Protein 1WMT (pdb70)

Foldseek 3Di:
DDFAAQADFLVVQQVCCCVPLVARCWGCPPSDTGHPSPRPD

Radius of gyration: 8.62 Å; Cα contacts (8 Å, |Δi|>4): 99; chains: 1; bounding box: 14×26×15 Å

Solvent-accessible surface area: 2965 Å² total; per-residue (Å²): 64,121,18,116,34,113,26,225,27,54,94,100,4,58,63,27,0,40,156,111,84,96,5,12,154,4,102,17,97,64,167,39,0,36,2,108,60,120,13,123,211

Sequence (41 aa):
VHTNIPCRGTSDCYEPCEKKYNCARAKCMNRHCNCYNNCPWVHTNIPCRGTSDCYEPCEKKYNCARAKCMNRHCNCYNNCPWVHTNIPCRGTSDCYEPCEKKYNCARAKCMNRHCNCYNNCPWVHTNIPCRGTSDCYEPCEKKYNCARAKCMNRHCNCYNNCPWVHTNIPCRGTSDCYEPCEKKYNCARAKCMNRHCNCYNNCPWVHTNIPCRGTSDCYEPCEKKYNCARAKCMNRHCNCYNNCPWVHTNIPCRGTSDCYEPCEKKYNCARAKCMNRHCNCYNNCPWVHTNIPCRGTSDCYEPCEKKYNCARAKCMNRHCNCYNNCPWVHTNIPCRGTSDCYEPCEKKYNCARAKCMNRHCNCYNNCPWVHTNIPCRGTSDCYEPCEKKYNCARAKCMNRHCNCYNNCPWVHTNIPCRGTSDCYEPCEKKYNCARAKCMNRHCNCYNNCPWVHTNIPCRGTSDCYEPCEKKYNCARAKCMNRHCNCYNNCPWVHTNIPCRGTSDCYEPCEKKYNCARAKCMNRHCNCYNNCPWVHTNIPCRGTSDCYEPCEKKYNCARAKCMNRHCNCYNNCPWVHTNIPCRGTSDCYEPCEKKYNCARAKCMNRHCNCYNNCPWVHTNIPCRGTSDCYEPCEKKYNCARAKCMNRHCNCYNNCPWVHTNIPCRGTSDCYEPCEKKYNCARAKCMNRHCNCYNNCPWVHTNIPCRGTSDCYEPCEKKYNCARAKCMNRHCNCYNNCPWVHTNIPCRGTSDCYEPCEKKYNCARAKCMNRHCNCYNNCPWVHTNIPCRGTSDCYEPCEKKYNCARAKCMNRHCNCYNNCPW

Structure (mmCIF, N/CA/C/O backbone):
data_1WMT
#
_entry.id   1WMT
#
loop_
_atom_site.group_PDB
_atom_site.id
_atom_site.type_symbol
_atom_site.label_atom_id
_atom_site.label_alt_id
_atom_site.label_comp_id
_atom_site.label_asym_id
_atom_site.label_entity_id
_atom_site.label_seq_id
_atom_site.pdbx_PDB_ins_code
_atom_site.Cartn_x
_atom_site.Cartn_y
_atom_site.Cartn_z
_atom_site.occupancy
_atom_site.B_iso_or_equiv
_atom_site.auth_seq_id
_atom_site.auth_comp_id
_atom_site.auth_asym_id
_atom_site.auth_atom_id
_atom_site.pdbx_PDB_model_num
ATOM 1 C CA . VAL A 1 1 ? 1.756 1.789 8.353 1.00 0.00 1 VAL A CA 1
ATOM 2 C C . VAL A 1 1 ? 1.160 0.461 7.858 1.00 0.00 1 VAL A C 1
ATOM 3 O O . VAL A 1 1 ? 0.848 0.285 6.691 1.00 0.00 1 VAL A O 1
ATOM 18 N N . HIS A 1 2 ? 1.019 -0.488 8.743 1.00 0.00 2 HIS A N 1
ATOM 19 C CA . HIS A 1 2 ? 0.461 -1.797 8.349 1.00 0.00 2 HIS A CA 1
ATOM 20 C C . HIS A 1 2 ? -1.054 -1.663 8.181 1.00 0.00 2 HIS A C 1
ATOM 21 O O . HIS A 1 2 ? -1.766 -1.404 9.130 1.00 0.00 2 HIS A O 1
ATOM 36 N N . THR A 1 3 ? -1.555 -1.829 6.982 1.00 0.00 3 THR A N 1
ATOM 37 C CA . THR A 1 3 ? -3.027 -1.708 6.753 1.00 0.00 3 THR A CA 1
ATOM 38 C C . THR A 1 3 ? -3.592 -3.091 6.463 1.00 0.00 3 THR A C 1
ATOM 39 O O . THR A 1 3 ? -2.856 -4.043 6.288 1.00 0.00 3 THR A O 1
ATOM 50 N N . ASN A 1 4 ? -4.890 -3.217 6.410 1.00 0.00 4 ASN A N 1
ATOM 51 C CA . ASN A 1 4 ? -5.500 -4.546 6.131 1.00 0.00 4 ASN A CA 1
ATOM 52 C C . ASN A 1 4 ? -6.202 -4.497 4.789 1.00 0.00 4 ASN A C 1
ATOM 53 O O . ASN A 1 4 ? -7.201 -5.147 4.557 1.00 0.00 4 ASN A O 1
ATOM 64 N N . ILE A 1 5 ? -5.659 -3.734 3.906 1.00 0.00 5 ILE A N 1
ATOM 65 C CA . ILE A 1 5 ? -6.232 -3.614 2.553 1.00 0.00 5 ILE A CA 1
ATOM 66 C C . ILE A 1 5 ? -5.933 -4.919 1.817 1.00 0.00 5 ILE A C 1
ATOM 67 O O . ILE A 1 5 ? -4.799 -5.341 1.753 1.00 0.00 5 ILE A O 1
ATOM 83 N N . PRO A 1 6 ? -6.935 -5.560 1.300 1.00 0.00 6 PRO A N 1
ATOM 84 C CA . PRO A 1 6 ? -6.774 -6.863 0.599 1.00 0.00 6 PRO A CA 1
ATOM 85 C C . PRO A 1 6 ? -6.150 -6.715 -0.796 1.00 0.00 6 PRO A C 1
ATOM 86 O O . PRO A 1 6 ? -6.758 -6.199 -1.712 1.00 0.00 6 PRO A O 1
ATOM 97 N N . CYS A 1 7 ? -4.927 -7.169 -0.954 1.00 0.00 7 CYS A N 1
ATOM 98 C CA . CYS A 1 7 ? -4.238 -7.060 -2.281 1.00 0.00 7 CYS A CA 1
ATOM 99 C C . CYS A 1 7 ? -3.425 -8.299 -2.573 1.00 0.00 7 CYS A C 1
ATOM 100 O O . CYS A 1 7 ? -3.492 -9.298 -1.886 1.00 0.00 7 CYS A O 1
ATOM 107 N N . ARG A 1 8 ? -2.675 -8.225 -3.628 1.00 0.00 8 ARG A N 1
ATOM 108 C CA . ARG A 1 8 ? -1.849 -9.371 -4.056 1.00 0.00 8 ARG A CA 1
ATOM 109 C C . ARG A 1 8 ? -0.392 -8.930 -4.202 1.00 0.00 8 ARG A C 1
ATOM 110 O O . ARG A 1 8 ? 0.521 -9.715 -4.038 1.00 0.00 8 ARG A O 1
ATOM 131 N N . GLY A 1 9 ? -0.166 -7.686 -4.531 1.00 0.00 9 GLY A N 1
ATOM 132 C CA . GLY A 1 9 ? 1.236 -7.215 -4.709 1.00 0.00 9 GLY A CA 1
ATOM 133 C C . GLY A 1 9 ? 1.362 -5.740 -4.328 1.00 0.00 9 GLY A C 1
ATOM 134 O O . GLY A 1 9 ? 0.415 -4.981 -4.383 1.00 0.00 9 GLY A O 1
ATOM 138 N N . THR A 1 10 ? 2.537 -5.343 -3.928 1.00 0.00 10 THR A N 1
ATOM 139 C CA . THR A 1 10 ? 2.769 -3.933 -3.515 1.00 0.00 10 THR A CA 1
ATOM 140 C C . THR A 1 10 ? 2.394 -2.974 -4.643 1.00 0.00 10 THR A C 1
ATOM 141 O O . THR A 1 10 ? 1.661 -2.031 -4.445 1.00 0.00 10 THR A O 1
ATOM 152 N N . SER A 1 11 ? 2.911 -3.197 -5.813 1.00 0.00 11 SER A N 1
ATOM 153 C CA . SER A 1 11 ? 2.614 -2.287 -6.954 1.00 0.00 11 SER A CA 1
ATOM 154 C C . SER A 1 11 ? 1.143 -2.404 -7.360 1.00 0.00 11 SER A C 1
ATOM 155 O O . SER A 1 11 ? 0.820 -2.464 -8.527 1.00 0.00 11 SER A O 1
ATOM 163 N N . ASP A 1 12 ? 0.249 -2.441 -6.415 1.00 0.00 12 ASP A N 1
ATOM 164 C CA . ASP A 1 12 ? -1.192 -2.550 -6.766 1.00 0.00 12 ASP A CA 1
ATOM 165 C C . ASP A 1 12 ? -1.963 -2.148 -5.532 1.00 0.00 12 ASP A C 1
ATOM 166 O O . ASP A 1 12 ? -2.933 -1.421 -5.578 1.00 0.00 12 ASP A O 1
ATOM 175 N N . CYS A 1 13 ? -1.491 -2.613 -4.428 1.00 0.00 13 CYS A N 1
ATOM 176 C CA . CYS A 1 13 ? -2.109 -2.291 -3.137 1.00 0.00 13 CYS A CA 1
ATOM 177 C C . CYS A 1 13 ? -1.577 -0.965 -2.642 1.00 0.00 13 CYS A C 1
ATOM 178 O O . CYS A 1 13 ? -2.105 -0.379 -1.728 1.00 0.00 13 CYS A O 1
ATOM 185 N N . TYR A 1 14 ? -0.502 -0.502 -3.191 1.00 0.00 14 TYR A N 1
ATOM 186 C CA . TYR A 1 14 ? 0.071 0.756 -2.692 1.00 0.00 14 TYR A CA 1
ATOM 187 C C . TYR A 1 14 ? -0.630 1.959 -3.335 1.00 0.00 14 TYR A C 1
ATOM 188 O O . TYR A 1 14 ? -0.325 3.104 -3.041 1.00 0.00 14 TYR A O 1
ATOM 206 N N . GLU A 1 15 ? -1.604 1.708 -4.167 1.00 0.00 15 GLU A N 1
ATOM 207 C CA . GLU A 1 15 ? -2.346 2.817 -4.802 1.00 0.00 15 GLU A CA 1
ATOM 208 C C . GLU A 1 15 ? -3.257 3.446 -3.748 1.00 0.00 15 GLU A C 1
ATOM 209 O O . GLU A 1 15 ? -3.315 4.647 -3.620 1.00 0.00 15 GLU A O 1
ATOM 221 N N . PRO A 1 16 ? -3.919 2.641 -2.954 1.00 0.00 16 PRO A N 1
ATOM 222 C CA . PRO A 1 16 ? -4.784 3.135 -1.847 1.00 0.00 16 PRO A CA 1
ATOM 223 C C . PRO A 1 16 ? -3.960 3.932 -0.829 1.00 0.00 16 PRO A C 1
ATOM 224 O O . PRO A 1 16 ? -4.448 4.825 -0.183 1.00 0.00 16 PRO A O 1
ATOM 235 N N . CYS A 1 17 ? -2.700 3.616 -0.691 1.00 0.00 17 CYS A N 1
ATOM 236 C CA . CYS A 1 17 ? -1.858 4.366 0.285 1.00 0.00 17 CYS A CA 1
ATOM 237 C C . CYS A 1 17 ? -1.524 5.734 -0.323 1.00 0.00 17 CYS A C 1
ATOM 238 O O . CYS A 1 17 ? -1.398 6.720 0.386 1.00 0.00 17 CYS A O 1
ATOM 245 N N . GLU A 1 18 ? -1.424 5.806 -1.632 1.00 0.00 18 GLU A N 1
ATOM 246 C CA . GLU A 1 18 ? -1.138 7.107 -2.305 1.00 0.00 18 GLU A CA 1
ATOM 247 C C . GLU A 1 18 ? -2.404 7.937 -2.314 1.00 0.00 18 GLU A C 1
ATOM 248 O O . GLU A 1 18 ? -2.454 9.081 -1.916 1.00 0.00 18 GLU A O 1
ATOM 260 N N . LYS A 1 19 ? -3.422 7.330 -2.799 1.00 0.00 19 LYS A N 1
ATOM 261 C CA . LYS A 1 19 ? -4.737 7.986 -2.907 1.00 0.00 19 LYS A CA 1
ATOM 262 C C . LYS A 1 19 ? -5.256 8.295 -1.512 1.00 0.00 19 LYS A C 1
ATOM 263 O O . LYS A 1 19 ? -5.907 9.300 -1.299 1.00 0.00 19 LYS A O 1
ATOM 282 N N . LYS A 1 20 ? -4.983 7.448 -0.553 1.00 0.00 20 LYS A N 1
ATOM 283 C CA . LYS A 1 20 ? -5.490 7.741 0.824 1.00 0.00 20 LYS A CA 1
ATOM 284 C C . LYS A 1 20 ? -4.461 8.537 1.633 1.00 0.00 20 LYS A C 1
ATOM 285 O O . LYS A 1 20 ? -4.673 9.695 1.934 1.00 0.00 20 LYS A O 1
ATOM 304 N N . TYR A 1 21 ? -3.368 7.938 2.031 1.00 0.00 21 TYR A N 1
ATOM 305 C CA . TYR A 1 21 ? -2.390 8.677 2.850 1.00 0.00 21 TYR A CA 1
ATOM 306 C C . TYR A 1 21 ? -1.507 9.567 1.971 1.00 0.00 21 TYR A C 1
ATOM 307 O O . TYR A 1 21 ? -0.692 10.325 2.462 1.00 0.00 21 TYR A O 1
ATOM 325 N N . ASN A 1 22 ? -1.657 9.483 0.678 1.00 0.00 22 ASN A N 1
ATOM 326 C CA . ASN A 1 22 ? -0.823 10.328 -0.224 1.00 0.00 22 ASN A CA 1
ATOM 327 C C . ASN A 1 22 ? 0.659 10.093 0.077 1.00 0.00 22 ASN A C 1
ATOM 328 O O . ASN A 1 22 ? 1.436 11.019 0.198 1.00 0.00 22 ASN A O 1
ATOM 339 N N . CYS A 1 23 ? 1.054 8.853 0.197 1.00 0.00 23 CYS A N 1
ATOM 340 C CA . CYS A 1 23 ? 2.485 8.543 0.488 1.00 0.00 23 CYS A CA 1
ATOM 341 C C . CYS A 1 23 ? 2.941 7.359 -0.354 1.00 0.00 23 CYS A C 1
ATOM 342 O O . CYS A 1 23 ? 4.074 7.274 -0.776 1.00 0.00 23 CYS A O 1
ATOM 349 N N . ALA A 1 24 ? 2.064 6.455 -0.618 1.00 0.00 24 ALA A N 1
ATOM 350 C CA . ALA A 1 24 ? 2.441 5.289 -1.447 1.00 0.00 24 ALA A CA 1
ATOM 351 C C . ALA A 1 24 ? 3.560 4.500 -0.777 1.00 0.00 24 ALA A C 1
ATOM 352 O O . ALA A 1 24 ? 3.586 4.323 0.426 1.00 0.00 24 ALA A O 1
ATOM 359 N N . ARG A 1 25 ? 4.478 4.020 -1.563 1.00 0.00 25 ARG A N 1
ATOM 360 C CA . ARG A 1 25 ? 5.607 3.233 -1.008 1.00 0.00 25 ARG A CA 1
ATOM 361 C C . ARG A 1 25 ? 5.039 2.167 -0.081 1.00 0.00 25 ARG A C 1
ATOM 362 O O . ARG A 1 25 ? 5.545 1.933 0.991 1.00 0.00 25 ARG A O 1
ATOM 383 N N . ALA A 1 26 ? 3.970 1.539 -0.479 1.00 0.00 26 ALA A N 1
ATOM 384 C CA . ALA A 1 26 ? 3.348 0.497 0.393 1.00 0.00 26 ALA A CA 1
ATOM 385 C C . ALA A 1 26 ? 3.843 -0.892 0.024 1.00 0.00 26 ALA A C 1
ATOM 386 O O . ALA A 1 26 ? 4.425 -1.099 -1.014 1.00 0.00 26 ALA A O 1
ATOM 393 N N . LYS A 1 27 ? 3.584 -1.848 0.873 1.00 0.00 27 LYS A N 1
ATOM 394 C CA . LYS A 1 27 ? 3.998 -3.248 0.585 1.00 0.00 27 LYS A CA 1
ATOM 395 C C . LYS A 1 27 ? 2.780 -4.159 0.732 1.00 0.00 27 LYS A C 1
ATOM 396 O O . LYS A 1 27 ? 2.112 -4.154 1.746 1.00 0.00 27 LYS A O 1
ATOM 415 N N . CYS A 1 28 ? 2.484 -4.949 -0.263 1.00 0.00 28 CYS A N 1
ATOM 416 C CA . CYS A 1 28 ? 1.309 -5.855 -0.154 1.00 0.00 28 CYS A CA 1
ATOM 417 C C . CYS A 1 28 ? 1.751 -7.123 0.572 1.00 0.00 28 CYS A C 1
ATOM 418 O O . CYS A 1 28 ? 2.018 -8.141 -0.034 1.00 0.00 28 CYS A O 1
ATOM 425 N N . MET A 1 29 ? 1.847 -7.057 1.872 1.00 0.00 29 MET A N 1
ATOM 426 C CA . MET A 1 29 ? 2.290 -8.230 2.663 1.00 0.00 29 MET A CA 1
ATOM 427 C C . MET A 1 29 ? 1.087 -8.882 3.340 1.00 0.00 29 MET A C 1
ATOM 428 O O . MET A 1 29 ? 0.105 -8.239 3.649 1.00 0.00 29 MET A O 1
ATOM 442 N N . ASN A 1 30 ? 1.159 -10.159 3.579 1.00 0.00 30 ASN A N 1
ATOM 443 C CA . ASN A 1 30 ? 0.022 -10.846 4.238 1.00 0.00 30 ASN A CA 1
ATOM 444 C C . ASN A 1 30 ? -1.257 -10.531 3.454 1.00 0.00 30 ASN A C 1
ATOM 445 O O . ASN A 1 30 ? -2.224 -10.055 4.003 1.00 0.00 30 ASN A O 1
ATOM 456 N N . ARG A 1 31 ? -1.248 -10.766 2.165 1.00 0.00 31 ARG A N 1
ATOM 457 C CA . ARG A 1 31 ? -2.443 -10.466 1.309 1.00 0.00 31 ARG A CA 1
ATOM 458 C C . ARG A 1 31 ? -3.064 -9.160 1.773 1.00 0.00 31 ARG A C 1
ATOM 459 O O . ARG A 1 31 ? -4.259 -8.958 1.715 1.00 0.00 31 ARG A O 1
ATOM 480 N N . HIS A 1 32 ? -2.239 -8.272 2.230 1.00 0.00 32 HIS A N 1
ATOM 481 C CA . HIS A 1 32 ? -2.750 -6.956 2.706 1.00 0.00 32 HIS A CA 1
ATOM 482 C C . HIS A 1 32 ? -1.727 -5.845 2.435 1.00 0.00 32 HIS A C 1
ATOM 483 O O . HIS A 1 32 ? -0.585 -6.099 2.125 1.00 0.00 32 HIS A O 1
ATOM 498 N N . CYS A 1 33 ? -2.147 -4.608 2.545 1.00 0.00 33 CYS A N 1
ATOM 499 C CA . CYS A 1 33 ? -1.225 -3.455 2.286 1.00 0.00 33 CYS A CA 1
ATOM 500 C C . CYS A 1 33 ? -0.321 -3.191 3.495 1.00 0.00 33 CYS A C 1
ATOM 501 O O . CYS A 1 33 ? -0.715 -3.365 4.629 1.00 0.00 33 CYS A O 1
ATOM 508 N N . ASN A 1 34 ? 0.887 -2.750 3.248 1.00 0.00 34 ASN A N 1
ATOM 509 C CA . ASN A 1 34 ? 1.820 -2.445 4.370 1.00 0.00 34 ASN A CA 1
ATOM 510 C C . ASN A 1 34 ? 2.734 -1.266 3.976 1.00 0.00 34 ASN A C 1
ATOM 511 O O . ASN A 1 34 ? 3.828 -1.476 3.488 1.00 0.00 34 ASN A O 1
ATOM 522 N N . CYS A 1 35 ? 2.317 -0.025 4.174 1.00 0.00 35 CYS A N 1
ATOM 523 C CA . CYS A 1 35 ? 3.199 1.115 3.797 1.00 0.00 35 CYS A CA 1
ATOM 524 C C . CYS A 1 35 ? 3.893 1.669 5.047 1.00 0.00 35 CYS A C 1
ATOM 525 O O . CYS A 1 35 ? 3.822 1.092 6.109 1.00 0.00 35 CYS A O 1
ATOM 532 N N . TYR A 1 36 ? 4.575 2.784 4.917 1.00 0.00 36 TYR A N 1
ATOM 533 C CA . TYR A 1 36 ? 5.281 3.378 6.096 1.00 0.00 36 TYR A CA 1
ATOM 534 C C . TYR A 1 36 ? 4.997 4.876 6.168 1.00 0.00 36 TYR A C 1
ATOM 535 O O . TYR A 1 36 ? 5.416 5.551 7.086 1.00 0.00 36 TYR A O 1
ATOM 553 N N . ASN A 1 37 ? 4.309 5.409 5.199 1.00 0.00 37 ASN A N 1
ATOM 554 C CA . ASN A 1 37 ? 4.027 6.867 5.212 1.00 0.00 37 ASN A CA 1
ATOM 555 C C . ASN A 1 37 ? 5.336 7.640 5.443 1.00 0.00 37 ASN A C 1
ATOM 556 O O . ASN A 1 37 ? 5.356 8.660 6.101 1.00 0.00 37 ASN A O 1
ATOM 567 N N . ASN A 1 38 ? 6.433 7.151 4.912 1.00 0.00 38 ASN A N 1
ATOM 568 C CA . ASN A 1 38 ? 7.741 7.849 5.108 1.00 0.00 38 ASN A CA 1
ATOM 569 C C . ASN A 1 38 ? 7.960 8.918 4.026 1.00 0.00 38 ASN A C 1
ATOM 570 O O . ASN A 1 38 ? 8.822 9.763 4.151 1.00 0.00 38 ASN A O 1
ATOM 581 N N . CYS A 1 39 ? 7.187 8.893 2.974 1.00 0.00 39 CYS A N 1
ATOM 582 C CA . CYS A 1 39 ? 7.350 9.915 1.892 1.00 0.00 39 CYS A CA 1
ATOM 583 C C . CYS A 1 39 ? 6.901 11.292 2.429 1.00 0.00 39 CYS A C 1
ATOM 584 O O . CYS A 1 39 ? 5.744 11.478 2.754 1.00 0.00 39 CYS A O 1
ATOM 591 N N . PRO A 1 40 ? 7.810 12.240 2.556 1.00 0.00 40 PRO A N 1
ATOM 592 C CA . PRO A 1 40 ? 7.490 13.597 3.093 1.00 0.00 40 PRO A CA 1
ATOM 593 C C . PRO A 1 40 ? 6.220 14.211 2.492 1.00 0.00 40 PRO A C 1
ATOM 594 O O . PRO A 1 40 ? 5.227 14.387 3.169 1.00 0.00 40 PRO A O 1
ATOM 605 N N . TRP A 1 41 ? 6.252 14.531 1.225 1.00 0.00 41 TRP A N 1
ATOM 606 C CA . TRP A 1 41 ? 5.061 15.128 0.554 1.00 0.00 41 TRP A CA 1
ATOM 607 C C . TRP A 1 41 ? 4.660 16.422 1.269 1.00 0.00 41 TRP A C 1
ATOM 608 O O . TRP A 1 41 ? 4.641 17.454 0.617 1.00 0.00 41 TRP A O 1
ATOM 630 C CA . VAL A 1 1 ? 1.646 1.760 8.846 1.00 0.00 1 VAL A CA 2
ATOM 631 C C . VAL A 1 1 ? 1.059 0.466 8.256 1.00 0.00 1 VAL A C 2
ATOM 632 O O . VAL A 1 1 ? 0.724 0.387 7.090 1.00 0.00 1 VAL A O 2
ATOM 647 N N . HIS A 1 2 ? 0.950 -0.562 9.054 1.00 0.00 2 HIS A N 2
ATOM 648 C CA . HIS A 1 2 ? 0.406 -1.841 8.549 1.00 0.00 2 HIS A CA 2
ATOM 649 C C . HIS A 1 2 ? -1.104 -1.701 8.353 1.00 0.00 2 HIS A C 2
ATOM 650 O O . HIS A 1 2 ? -1.823 -1.337 9.264 1.00 0.00 2 HIS A O 2
ATOM 665 N N . THR A 1 3 ? -1.591 -1.973 7.173 1.00 0.00 3 THR A N 2
ATOM 666 C CA . THR A 1 3 ? -3.053 -1.837 6.915 1.00 0.00 3 THR A CA 2
ATOM 667 C C . THR A 1 3 ? -3.637 -3.202 6.552 1.00 0.00 3 THR A C 2
ATOM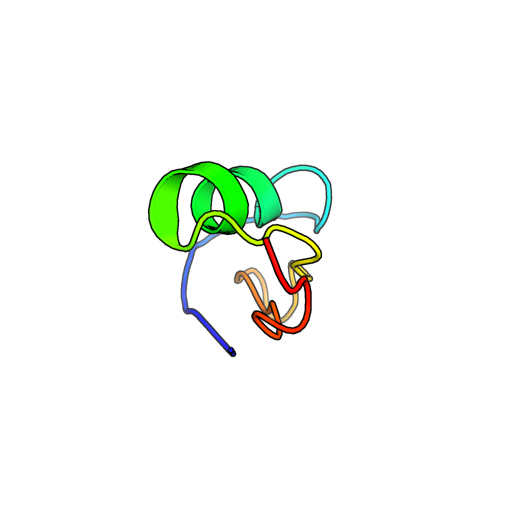 668 O O . THR A 1 3 ? -2.920 -4.131 6.248 1.00 0.00 3 THR A O 2
ATOM 679 N N . ASN A 1 4 ? -4.937 -3.328 6.587 1.00 0.00 4 ASN A N 2
ATOM 680 C CA . ASN A 1 4 ? -5.582 -4.631 6.253 1.00 0.00 4 ASN A CA 2
ATOM 681 C C . ASN A 1 4 ? -6.238 -4.529 4.887 1.00 0.00 4 ASN A C 2
ATOM 682 O O . ASN A 1 4 ? -7.249 -5.141 4.603 1.00 0.00 4 ASN A O 2
ATOM 693 N N . ILE A 1 5 ? -5.641 -3.761 4.040 1.00 0.00 5 ILE A N 2
ATOM 694 C CA . ILE A 1 5 ? -6.153 -3.584 2.667 1.00 0.00 5 ILE A CA 2
ATOM 695 C C . ILE A 1 5 ? -5.794 -4.834 1.871 1.00 0.00 5 ILE A C 2
ATOM 696 O O . ILE A 1 5 ? -4.637 -5.183 1.766 1.00 0.00 5 ILE A O 2
ATOM 712 N N . PRO A 1 6 ? -6.771 -5.515 1.354 1.00 0.00 6 PRO A N 2
ATOM 713 C CA . PRO A 1 6 ? -6.556 -6.779 0.605 1.00 0.00 6 PRO A CA 2
ATOM 714 C C . PRO A 1 6 ? -6.020 -6.614 -0.824 1.00 0.00 6 PRO A C 2
ATOM 715 O O . PRO A 1 6 ? -6.711 -6.177 -1.722 1.00 0.00 6 PRO A O 2
ATOM 726 N N . CYS A 1 7 ? -4.782 -7.007 -1.027 1.00 0.00 7 CYS A N 2
ATOM 727 C CA . CYS A 1 7 ? -4.157 -6.936 -2.388 1.00 0.00 7 CYS A CA 2
ATOM 728 C C . CYS A 1 7 ? -3.522 -8.273 -2.743 1.00 0.00 7 CYS A C 2
ATOM 729 O O . CYS A 1 7 ? -3.754 -9.288 -2.116 1.00 0.00 7 CYS A O 2
ATOM 736 N N . ARG A 1 8 ? -2.682 -8.245 -3.737 1.00 0.00 8 ARG A N 2
ATOM 737 C CA . ARG A 1 8 ? -1.951 -9.469 -4.164 1.00 0.00 8 ARG A CA 2
ATOM 738 C C . ARG A 1 8 ? -0.516 -9.064 -4.517 1.00 0.00 8 ARG A C 2
ATOM 739 O O . ARG A 1 8 ? 0.437 -9.731 -4.169 1.00 0.00 8 ARG A O 2
ATOM 760 N N . GLY A 1 9 ? -0.366 -7.955 -5.210 1.00 0.00 9 GLY A N 2
ATOM 761 C CA . GLY A 1 9 ? 0.991 -7.469 -5.599 1.00 0.00 9 GLY A CA 2
ATOM 762 C C . GLY A 1 9 ? 1.194 -6.069 -5.022 1.00 0.00 9 GLY A C 2
ATOM 763 O O . GLY A 1 9 ? 0.269 -5.276 -4.958 1.00 0.00 9 GLY A O 2
ATOM 767 N N . THR A 1 10 ? 2.382 -5.749 -4.593 1.00 0.00 10 THR A N 2
ATOM 768 C CA . THR A 1 10 ? 2.601 -4.401 -4.012 1.00 0.00 10 THR A CA 2
ATOM 769 C C . THR A 1 10 ? 2.090 -3.357 -4.999 1.00 0.00 10 THR A C 2
ATOM 770 O O . THR A 1 10 ? 1.381 -2.443 -4.632 1.00 0.00 10 THR A O 2
ATOM 781 N N . SER A 1 11 ? 2.421 -3.504 -6.248 1.00 0.00 11 SER A N 2
ATOM 782 C CA . SER A 1 11 ? 1.933 -2.544 -7.263 1.00 0.00 11 SER A CA 2
ATOM 783 C C . SER A 1 11 ? 0.416 -2.701 -7.336 1.00 0.00 11 SER A C 2
ATOM 784 O O . SER A 1 11 ? -0.167 -2.845 -8.391 1.00 0.00 11 SER A O 2
ATOM 792 N N . ASP A 1 12 ? -0.216 -2.693 -6.199 1.00 0.00 12 ASP A N 2
ATOM 793 C CA . ASP A 1 12 ? -1.689 -2.861 -6.147 1.00 0.00 12 ASP A CA 2
ATOM 794 C C . ASP A 1 12 ? -2.128 -2.461 -4.751 1.00 0.00 12 ASP A C 2
ATOM 795 O O . ASP A 1 12 ? -3.112 -1.779 -4.554 1.00 0.00 12 ASP A O 2
ATOM 804 N N . CYS A 1 13 ? -1.365 -2.865 -3.776 1.00 0.00 13 CYS A N 2
ATOM 805 C CA . CYS A 1 13 ? -1.688 -2.493 -2.378 1.00 0.00 13 CYS A CA 2
ATOM 806 C C . CYS A 1 13 ? -1.198 -1.081 -2.141 1.00 0.00 13 CYS A C 2
A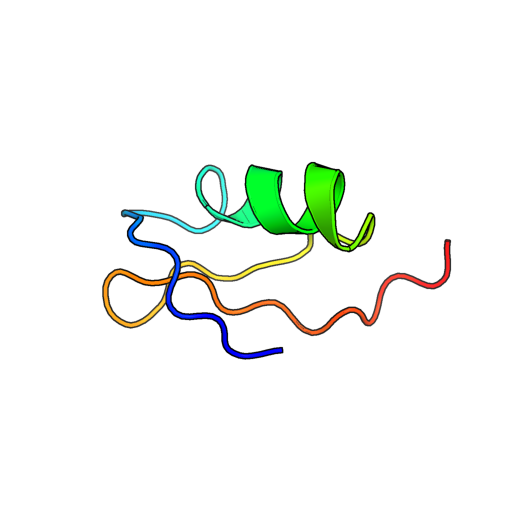TOM 807 O O . CYS A 1 13 ? -1.560 -0.445 -1.178 1.00 0.00 13 CYS A O 2
ATOM 814 N N . TYR A 1 14 ? -0.318 -0.609 -2.978 1.00 0.00 14 TYR A N 2
ATOM 815 C CA . TYR A 1 14 ? 0.241 0.732 -2.751 1.00 0.00 14 TYR A CA 2
ATOM 816 C C . TYR A 1 14 ? -0.620 1.832 -3.392 1.00 0.00 14 TYR A C 2
ATOM 817 O O . TYR A 1 14 ? -0.344 3.015 -3.253 1.00 0.00 14 TYR A O 2
ATOM 835 N N . GLU A 1 15 ? -1.695 1.476 -4.033 1.00 0.00 15 GLU A N 2
ATOM 836 C CA . GLU A 1 15 ? -2.563 2.515 -4.619 1.00 0.00 15 GLU A CA 2
ATOM 837 C C . GLU A 1 15 ? -3.345 3.169 -3.478 1.00 0.00 15 GLU A C 2
ATOM 838 O O . GLU A 1 15 ? -3.460 4.377 -3.417 1.00 0.00 15 GLU A O 2
ATOM 850 N N . PRO A 1 16 ? -3.825 2.390 -2.544 1.00 0.00 16 PRO A N 2
ATOM 851 C CA . PRO A 1 16 ? -4.542 2.926 -1.353 1.00 0.00 16 PRO A CA 2
ATOM 852 C C . PRO A 1 16 ? -3.609 3.814 -0.528 1.00 0.00 16 PRO A C 2
ATOM 853 O O . PRO A 1 16 ? -4.040 4.674 0.197 1.00 0.00 16 PRO A O 2
ATOM 864 N N . CYS A 1 17 ? -2.325 3.614 -0.639 1.00 0.00 17 CYS A N 2
ATOM 865 C CA . CYS A 1 17 ? -1.381 4.460 0.146 1.00 0.00 17 CYS A CA 2
ATOM 866 C C . CYS A 1 17 ? -1.276 5.825 -0.518 1.00 0.00 17 CYS A C 2
ATOM 867 O O . CYS A 1 17 ? -1.156 6.842 0.139 1.00 0.00 17 CYS A O 2
ATOM 874 N N . GLU A 1 18 ? -1.309 5.846 -1.822 1.00 0.00 18 GLU A N 2
ATOM 875 C CA . GLU A 1 18 ? -1.188 7.136 -2.550 1.00 0.00 18 GLU A CA 2
ATOM 876 C C . GLU A 1 18 ? -2.457 7.946 -2.383 1.00 0.00 18 GLU A C 2
ATOM 877 O O . GLU A 1 18 ? -2.464 9.063 -1.909 1.00 0.00 18 GLU A O 2
ATOM 889 N N . LYS A 1 19 ? -3.531 7.374 -2.796 1.00 0.00 19 LYS A N 2
ATOM 890 C CA . LYS A 1 19 ? -4.832 8.067 -2.710 1.00 0.00 19 LYS A CA 2
ATOM 891 C C . LYS A 1 19 ? -5.194 8.258 -1.244 1.00 0.00 19 LYS A C 2
ATOM 892 O O . LYS A 1 19 ? -5.863 9.209 -0.888 1.00 0.00 19 LYS A O 2
ATOM 911 N N . LYS A 1 20 ? -4.753 7.380 -0.374 1.00 0.00 20 LYS A N 2
ATOM 912 C CA . LYS A 1 20 ? -5.095 7.580 1.071 1.00 0.00 20 LYS A CA 2
ATOM 913 C C . LYS A 1 20 ? -4.008 8.421 1.754 1.00 0.00 20 LYS A C 2
ATOM 914 O O . LYS A 1 20 ? -4.214 9.581 2.051 1.00 0.00 20 LYS A O 2
ATOM 933 N N . TYR A 1 21 ? -2.865 7.848 2.032 1.00 0.00 21 TYR A N 2
ATOM 934 C CA . TYR A 1 21 ? -1.799 8.605 2.715 1.00 0.00 21 TYR A CA 2
ATOM 935 C C . TYR A 1 21 ? -0.965 9.435 1.739 1.00 0.00 21 TYR A C 2
ATOM 936 O O . TYR A 1 21 ? -0.061 10.136 2.146 1.00 0.00 21 TYR A O 2
ATOM 954 N N . ASN A 1 22 ? -1.217 9.356 0.464 1.00 0.00 22 ASN A N 2
ATOM 955 C CA . ASN A 1 22 ? -0.372 10.142 -0.481 1.00 0.00 22 ASN A CA 2
ATOM 956 C C . ASN A 1 22 ? 1.096 9.852 -0.160 1.00 0.00 22 ASN A C 2
ATOM 957 O O . ASN A 1 22 ? 1.890 10.748 0.053 1.00 0.00 22 ASN A O 2
ATOM 968 N N . CYS A 1 23 ? 1.451 8.591 -0.103 1.00 0.00 23 CYS A N 2
ATOM 969 C CA . CYS A 1 23 ? 2.864 8.211 0.226 1.00 0.00 23 CYS A CA 2
ATOM 970 C C . CYS A 1 23 ? 3.322 7.129 -0.718 1.00 0.00 23 CYS A C 2
ATOM 971 O O . CYS A 1 23 ? 4.447 7.117 -1.175 1.00 0.00 23 CYS A O 2
ATOM 978 N N . ALA A 1 24 ? 2.452 6.254 -1.061 1.00 0.00 24 ALA A N 2
ATOM 979 C CA . ALA A 1 24 ? 2.840 5.212 -2.022 1.00 0.00 24 ALA A CA 2
ATOM 980 C C . ALA A 1 24 ? 3.983 4.349 -1.479 1.00 0.00 24 ALA A C 2
ATOM 981 O O . ALA A 1 24 ? 4.098 4.104 -0.296 1.00 0.00 24 ALA A O 2
ATOM 988 N N . ARG A 1 25 ? 4.808 3.878 -2.372 1.00 0.00 25 ARG A N 2
ATOM 989 C CA . ARG A 1 25 ? 5.958 3.001 -1.999 1.00 0.00 25 ARG A CA 2
ATOM 990 C C . ARG A 1 25 ? 5.519 2.025 -0.912 1.00 0.00 25 ARG A C 2
ATOM 991 O O . ARG A 1 25 ? 6.263 1.689 -0.017 1.00 0.00 25 ARG A O 2
ATOM 1012 N N . ALA A 1 26 ? 4.305 1.569 -0.994 1.00 0.00 26 ALA A N 2
ATOM 1013 C CA . ALA A 1 26 ? 3.778 0.626 0.032 1.00 0.00 26 ALA A CA 2
ATOM 1014 C C . ALA A 1 26 ? 4.222 -0.802 -0.286 1.00 0.00 26 ALA A C 2
ATOM 1015 O O . ALA A 1 26 ? 4.906 -1.049 -1.257 1.00 0.00 26 ALA A O 2
ATOM 1022 N N . LYS A 1 27 ? 3.856 -1.739 0.551 1.00 0.00 27 LYS A N 2
ATOM 1023 C CA . LYS A 1 27 ? 4.271 -3.159 0.323 1.00 0.00 27 LYS A CA 2
ATOM 1024 C C . LYS A 1 27 ? 3.056 -4.093 0.410 1.00 0.00 27 LYS A C 2
ATOM 1025 O O . LYS A 1 27 ? 2.242 -3.982 1.304 1.00 0.00 27 LYS A O 2
ATOM 1044 N N . CYS A 1 28 ? 2.940 -5.029 -0.501 1.00 0.00 28 CYS A N 2
ATOM 1045 C CA . CYS A 1 28 ? 1.792 -5.979 -0.451 1.00 0.00 28 CYS A CA 2
ATOM 1046 C C . CYS A 1 28 ? 2.168 -7.128 0.484 1.00 0.00 28 CYS A C 2
ATOM 1047 O O . CYS A 1 28 ? 2.730 -8.121 0.065 1.00 0.00 28 CYS A O 2
ATOM 1054 N N . MET A 1 29 ? 1.882 -7.002 1.748 1.00 0.00 29 MET A N 2
ATOM 1055 C CA . MET A 1 29 ? 2.247 -8.089 2.695 1.00 0.00 29 MET A CA 2
ATOM 1056 C C . MET A 1 29 ? 1.169 -9.177 2.660 1.00 0.00 29 MET A C 2
ATOM 1057 O O . MET A 1 29 ? 0.565 -9.425 1.637 1.00 0.00 29 MET A O 2
ATOM 1071 N N . ASN A 1 30 ? 0.932 -9.844 3.753 1.00 0.00 30 ASN A N 2
ATOM 1072 C CA . ASN A 1 30 ? -0.076 -10.927 3.738 1.00 0.00 30 ASN A CA 2
ATOM 1073 C C . ASN A 1 30 ? -1.390 -10.404 3.181 1.00 0.00 30 ASN A C 2
ATOM 1074 O O . ASN A 1 30 ? -2.213 -9.876 3.892 1.00 0.00 30 ASN A O 2
ATOM 1085 N N . ARG A 1 31 ? -1.572 -10.555 1.891 1.00 0.00 31 ARG A N 2
ATOM 1086 C CA . ARG A 1 31 ? -2.816 -10.089 1.221 1.00 0.00 31 ARG A CA 2
ATOM 1087 C C . ARG A 1 31 ? -3.285 -8.819 1.893 1.00 0.00 31 ARG A C 2
ATOM 1088 O O . ARG A 1 31 ? -4.459 -8.555 2.025 1.00 0.00 31 ARG A O 2
ATOM 1109 N N . HIS A 1 32 ? -2.349 -8.031 2.324 1.00 0.00 32 HIS A N 2
ATOM 1110 C CA . HIS A 1 32 ? -2.711 -6.747 3.001 1.00 0.00 32 HIS A CA 2
ATOM 1111 C C . HIS A 1 32 ? -1.687 -5.656 2.670 1.00 0.00 32 HIS A C 2
ATOM 1112 O O . HIS A 1 32 ? -0.541 -5.937 2.375 1.00 0.00 32 HIS A O 2
ATOM 1127 N N . CYS A 1 33 ? -2.097 -4.407 2.690 1.00 0.00 33 CYS A N 2
ATOM 1128 C CA . CYS A 1 33 ? -1.166 -3.304 2.352 1.00 0.00 33 CYS A CA 2
ATOM 1129 C C . CYS A 1 33 ? -0.298 -2.920 3.550 1.00 0.00 33 CYS A C 2
ATOM 1130 O O . CYS A 1 33 ? -0.720 -2.966 4.689 1.00 0.00 33 CYS A O 2
ATOM 1137 N N . ASN A 1 34 ? 0.927 -2.538 3.280 1.00 0.00 34 ASN A N 2
ATOM 1138 C CA . ASN A 1 34 ? 1.867 -2.136 4.368 1.00 0.00 34 ASN A CA 2
ATOM 1139 C C . ASN A 1 34 ? 2.617 -0.877 3.929 1.00 0.00 34 ASN A C 2
ATOM 1140 O O . ASN A 1 34 ? 3.521 -0.942 3.118 1.00 0.00 34 ASN A O 2
ATOM 1151 N N . CYS A 1 35 ? 2.258 0.265 4.447 1.00 0.00 35 CYS A N 2
ATOM 1152 C CA . CYS A 1 35 ? 2.961 1.521 4.047 1.00 0.00 35 CYS A CA 2
ATOM 1153 C C . CYS A 1 35 ? 3.712 2.086 5.263 1.00 0.00 35 CYS A C 2
ATOM 1154 O O . CYS A 1 35 ? 3.975 1.380 6.217 1.00 0.00 35 CYS A O 2
ATOM 1161 N N . TYR A 1 36 ? 4.077 3.344 5.238 1.00 0.00 36 TYR A N 2
ATOM 1162 C CA . TYR A 1 36 ? 4.824 3.921 6.398 1.00 0.00 36 TYR A CA 2
ATOM 1163 C C . TYR A 1 36 ? 4.462 5.398 6.597 1.00 0.00 36 TYR A C 2
ATOM 1164 O O . TYR A 1 36 ? 4.975 6.050 7.486 1.00 0.00 36 TYR A O 2
ATOM 1182 N N . ASN A 1 37 ? 3.601 5.943 5.780 1.00 0.00 37 ASN A N 2
ATOM 1183 C CA . ASN A 1 37 ? 3.246 7.383 5.939 1.00 0.00 37 ASN A CA 2
ATOM 1184 C C . ASN A 1 37 ? 4.533 8.206 6.082 1.00 0.00 37 ASN A C 2
ATOM 1185 O O . ASN A 1 37 ? 4.500 9.370 6.431 1.00 0.00 37 ASN A O 2
ATOM 1196 N N . ASN A 1 38 ? 5.668 7.607 5.830 1.00 0.00 38 ASN A N 2
ATOM 1197 C CA . ASN A 1 38 ? 6.950 8.350 5.970 1.00 0.00 38 ASN A CA 2
ATOM 1198 C C . ASN A 1 38 ? 7.270 9.116 4.686 1.00 0.00 38 ASN A C 2
ATOM 1199 O O . ASN A 1 38 ? 8.249 9.833 4.614 1.00 0.00 38 ASN A O 2
ATOM 1210 N N . CYS A 1 39 ? 6.452 8.996 3.671 1.00 0.00 39 CYS A N 2
ATOM 1211 C CA . CYS A 1 39 ? 6.736 9.748 2.419 1.00 0.00 39 CYS A CA 2
ATOM 1212 C C . CYS A 1 39 ? 6.605 11.248 2.710 1.00 0.00 39 CYS A C 2
ATOM 1213 O O . CYS A 1 39 ? 5.587 11.694 3.200 1.00 0.00 39 CYS A O 2
ATOM 1220 N N . PRO A 1 40 ? 7.615 12.027 2.415 1.00 0.00 40 PRO A N 2
ATOM 1221 C CA . PRO A 1 40 ? 7.582 13.494 2.654 1.00 0.00 40 PRO A CA 2
ATOM 1222 C C . PRO A 1 40 ? 6.242 14.127 2.270 1.00 0.00 40 PRO A C 2
ATOM 1223 O O . PRO A 1 40 ? 5.936 15.234 2.661 1.00 0.00 40 PRO A O 2
ATOM 1234 N N . TRP A 1 41 ? 5.451 13.441 1.491 1.00 0.00 41 TRP A N 2
ATOM 1235 C CA . TRP A 1 41 ? 4.140 14.014 1.064 1.00 0.00 41 TRP A CA 2
ATOM 1236 C C . TRP A 1 41 ? 3.031 12.960 1.191 1.00 0.00 41 TRP A C 2
ATOM 1237 O O . TRP A 1 41 ? 2.005 13.134 0.551 1.00 0.00 41 TRP A O 2
ATOM 1259 C CA . VAL A 1 1 ? 1.438 2.429 8.065 1.00 0.00 1 VAL A CA 3
ATOM 1260 C C . VAL A 1 1 ? 0.931 1.031 7.690 1.00 0.00 1 VAL A C 3
ATOM 1261 O O . VAL A 1 1 ? 0.634 0.734 6.548 1.00 0.00 1 VAL A O 3
ATOM 1276 N N . HIS A 1 2 ? 0.858 0.161 8.656 1.00 0.00 2 HIS A N 3
ATOM 1277 C CA . HIS A 1 2 ? 0.397 -1.219 8.399 1.00 0.00 2 HIS A CA 3
ATOM 1278 C C . HIS A 1 2 ? -1.116 -1.212 8.176 1.00 0.00 2 HIS A C 3
ATOM 1279 O O . HIS A 1 2 ? -1.866 -0.755 9.014 1.00 0.00 2 HIS A O 3
ATOM 1294 N N . THR A 1 3 ? -1.576 -1.701 7.053 1.00 0.00 3 THR A N 3
ATOM 1295 C CA . THR A 1 3 ? -3.046 -1.702 6.794 1.00 0.00 3 THR A CA 3
ATOM 1296 C C . THR A 1 3 ? -3.504 -3.120 6.461 1.00 0.00 3 THR A C 3
ATOM 1297 O O . THR A 1 3 ? -2.703 -4.002 6.213 1.00 0.00 3 THR A O 3
ATOM 1308 N N . ASN A 1 4 ? -4.789 -3.340 6.464 1.00 0.00 4 ASN A N 3
ATOM 1309 C CA . ASN A 1 4 ? -5.337 -4.689 6.164 1.00 0.00 4 ASN A CA 3
ATOM 1310 C C . ASN A 1 4 ? -6.062 -4.643 4.828 1.00 0.00 4 ASN A C 3
ATOM 1311 O O . ASN A 1 4 ? -7.003 -5.367 4.568 1.00 0.00 4 ASN A O 3
ATOM 1322 N N . ILE A 1 5 ? -5.598 -3.805 3.969 1.00 0.00 5 ILE A N 3
ATOM 1323 C CA . ILE A 1 5 ? -6.210 -3.694 2.634 1.00 0.00 5 ILE A CA 3
ATOM 1324 C C . ILE A 1 5 ? -5.891 -4.977 1.881 1.00 0.00 5 ILE A C 3
ATOM 1325 O O . ILE A 1 5 ? -4.749 -5.373 1.796 1.00 0.00 5 ILE A O 3
ATOM 1341 N N . PRO A 1 6 ? -6.885 -5.631 1.370 1.00 0.00 6 PRO A N 3
ATOM 1342 C CA . PRO A 1 6 ? -6.712 -6.915 0.648 1.00 0.00 6 PRO A CA 3
ATOM 1343 C C . PRO A 1 6 ? -6.123 -6.752 -0.761 1.00 0.00 6 PRO A C 3
ATOM 1344 O O . PRO A 1 6 ? -6.752 -6.236 -1.663 1.00 0.00 6 PRO A O 3
ATOM 1355 N N . CYS A 1 7 ? -4.905 -7.203 -0.938 1.00 0.00 7 CYS A N 3
ATOM 1356 C CA . CYS A 1 7 ? -4.227 -7.103 -2.268 1.00 0.00 7 CYS A CA 3
ATOM 1357 C C . CYS A 1 7 ? -3.444 -8.378 -2.556 1.00 0.00 7 CYS A C 3
ATOM 1358 O O . CYS A 1 7 ? -3.523 -9.355 -1.840 1.00 0.00 7 CYS A O 3
ATOM 1365 N N . ARG A 1 8 ? -2.662 -8.343 -3.600 1.00 0.00 8 ARG A N 3
ATOM 1366 C CA . ARG A 1 8 ? -1.822 -9.515 -3.968 1.00 0.00 8 ARG A CA 3
ATOM 1367 C C . ARG A 1 8 ? -0.363 -9.064 -3.970 1.00 0.00 8 ARG A C 3
ATOM 1368 O O . ARG A 1 8 ? 0.514 -9.732 -3.462 1.00 0.00 8 ARG A O 3
ATOM 1389 N N . GLY A 1 9 ? -0.111 -7.927 -4.563 1.00 0.00 9 GLY A N 3
ATOM 1390 C CA . GLY A 1 9 ? 1.282 -7.403 -4.642 1.00 0.00 9 GLY A CA 3
ATOM 1391 C C . GLY A 1 9 ? 1.319 -5.925 -4.267 1.00 0.00 9 GLY A C 3
ATOM 1392 O O . GLY A 1 9 ? 0.335 -5.215 -4.351 1.00 0.00 9 GLY A O 3
ATOM 1396 N N . THR A 1 10 ? 2.462 -5.463 -3.854 1.00 0.00 10 THR A N 3
ATOM 1397 C CA . THR A 1 10 ? 2.615 -4.039 -3.465 1.00 0.00 10 THR A CA 3
ATOM 1398 C C . THR A 1 10 ? 2.273 -3.133 -4.635 1.00 0.00 10 THR A C 3
ATOM 1399 O O . THR A 1 10 ? 1.546 -2.177 -4.492 1.00 0.00 10 THR A O 3
ATOM 1410 N N . SER A 1 11 ? 2.816 -3.415 -5.779 1.00 0.00 11 SER A N 3
ATOM 1411 C CA . SER A 1 11 ? 2.561 -2.559 -6.966 1.00 0.00 11 SER A CA 3
ATOM 1412 C C . SER A 1 11 ? 1.087 -2.617 -7.357 1.00 0.00 11 SER A C 3
ATOM 1413 O O . SER A 1 11 ? 0.742 -2.652 -8.519 1.00 0.00 11 SER A O 3
ATOM 1421 N N . ASP A 1 12 ? 0.209 -2.614 -6.394 1.00 0.00 12 ASP A N 3
ATOM 1422 C CA . ASP A 1 12 ? -1.238 -2.652 -6.712 1.00 0.00 12 ASP A CA 3
ATOM 1423 C C . ASP A 1 12 ? -1.970 -2.292 -5.432 1.00 0.00 12 ASP A C 3
ATOM 1424 O O . ASP A 1 12 ? -2.991 -1.633 -5.430 1.00 0.00 12 ASP A O 3
ATOM 1433 N N . CYS A 1 13 ? -1.405 -2.702 -4.338 1.00 0.00 13 CYS A N 3
ATOM 1434 C CA . CYS A 1 13 ? -1.985 -2.378 -3.018 1.00 0.00 13 CYS A CA 3
ATOM 1435 C C . CYS A 1 13 ? -1.501 -1.007 -2.610 1.00 0.00 13 CYS A C 3
ATOM 1436 O O . CYS A 1 13 ? -1.986 -0.413 -1.679 1.00 0.00 13 CYS A O 3
ATOM 1443 N N . TYR A 1 14 ? -0.490 -0.521 -3.254 1.00 0.00 14 TYR A N 3
ATOM 1444 C CA . TYR A 1 14 ? 0.064 0.773 -2.840 1.00 0.00 14 TYR A CA 3
ATOM 1445 C C . TYR A 1 14 ? -0.675 1.957 -3.482 1.00 0.00 14 TYR A C 3
ATOM 1446 O O . TYR A 1 14 ? -0.367 3.103 -3.208 1.00 0.00 14 TYR A O 3
ATOM 1464 N N . GLU A 1 15 ? -1.683 1.708 -4.275 1.00 0.00 15 GLU A N 3
ATOM 1465 C CA . GLU A 1 15 ? -2.437 2.828 -4.874 1.00 0.00 15 GLU A CA 3
ATOM 1466 C C . GLU A 1 15 ? -3.361 3.420 -3.795 1.00 0.00 15 GLU A C 3
ATOM 1467 O O . GLU A 1 15 ? -3.454 4.624 -3.649 1.00 0.00 15 GLU A O 3
ATOM 1479 N N . PRO A 1 16 ? -3.989 2.583 -3.006 1.00 0.00 16 PRO A N 3
ATOM 1480 C CA . PRO A 1 16 ? -4.862 3.030 -1.874 1.00 0.00 16 PRO A CA 3
ATOM 1481 C C . PRO A 1 16 ? -4.050 3.821 -0.851 1.00 0.00 16 PRO A C 3
ATOM 1482 O O . PRO A 1 16 ? -4.558 4.670 -0.158 1.00 0.00 16 PRO A O 3
ATOM 1493 N N . CYS A 1 17 ? -2.778 3.544 -0.768 1.00 0.00 17 CYS A N 3
ATOM 1494 C CA . CYS A 1 17 ? -1.920 4.282 0.202 1.00 0.00 17 CYS A CA 3
ATOM 1495 C C . CYS A 1 17 ? -1.609 5.660 -0.389 1.00 0.00 17 CYS A C 3
ATOM 1496 O O . CYS A 1 17 ? -1.496 6.636 0.330 1.00 0.00 17 CYS A O 3
ATOM 1503 N N . GLU A 1 18 ? -1.486 5.753 -1.698 1.00 0.00 18 GLU A N 3
ATOM 1504 C CA . GLU A 1 18 ? -1.188 7.064 -2.329 1.00 0.00 18 GLU A CA 3
ATOM 1505 C C . GLU A 1 18 ? -2.424 7.935 -2.321 1.00 0.00 18 GLU A C 3
ATOM 1506 O O . GLU A 1 18 ? -2.452 9.029 -1.809 1.00 0.00 18 GLU A O 3
ATOM 1518 N N . LYS A 1 19 ? -3.443 7.435 -2.921 1.00 0.00 19 LYS A N 3
ATOM 1519 C CA . LYS A 1 19 ? -4.709 8.189 -3.019 1.00 0.00 19 LYS A CA 3
ATOM 1520 C C . LYS A 1 19 ? -5.298 8.377 -1.630 1.00 0.00 19 LYS A C 3
ATOM 1521 O O . LYS A 1 19 ? -6.033 9.316 -1.390 1.00 0.00 19 LYS A O 3
ATOM 1540 N N . LYS A 1 20 ? -4.995 7.505 -0.701 1.00 0.00 20 LYS A N 3
ATOM 1541 C CA . LYS A 1 20 ? -5.580 7.699 0.666 1.00 0.00 20 LYS A CA 3
ATOM 1542 C C . LYS A 1 20 ? -4.618 8.506 1.547 1.00 0.00 20 LYS A C 3
ATOM 1543 O O . LYS A 1 20 ? -4.884 9.643 1.883 1.00 0.00 20 LYS A O 3
ATOM 1562 N N . TYR A 1 21 ? -3.519 7.926 1.951 1.00 0.00 21 TYR A N 3
ATOM 1563 C CA . TYR A 1 21 ? -2.571 8.642 2.828 1.00 0.00 21 TYR A CA 3
ATOM 1564 C C . TYR A 1 21 ? -1.666 9.570 2.019 1.00 0.00 21 TYR A C 3
ATOM 1565 O O . TYR A 1 21 ? -0.774 10.185 2.562 1.00 0.00 21 TYR A O 3
ATOM 1583 N N . ASN A 1 22 ? -1.869 9.669 0.733 1.00 0.00 22 ASN A N 3
ATOM 1584 C CA . ASN A 1 22 ? -0.993 10.558 -0.089 1.00 0.00 22 ASN A CA 3
ATOM 1585 C C . ASN A 1 22 ? 0.471 10.256 0.230 1.00 0.00 22 ASN A C 3
ATOM 1586 O O . ASN A 1 22 ? 1.278 11.148 0.400 1.00 0.00 22 ASN A O 3
ATOM 1597 N N . CYS A 1 23 ? 0.825 8.995 0.313 1.00 0.00 23 CYS A N 3
ATOM 1598 C CA . CYS A 1 23 ? 2.245 8.636 0.628 1.00 0.00 23 CYS A CA 3
ATOM 1599 C C . CYS A 1 23 ? 2.736 7.506 -0.266 1.00 0.00 23 CYS A C 3
ATOM 1600 O O . CYS A 1 23 ? 3.869 7.494 -0.703 1.00 0.00 23 CYS A O 3
ATOM 1607 N N . ALA A 1 24 ? 1.898 6.575 -0.554 1.00 0.00 24 ALA A N 3
ATOM 1608 C CA . ALA A 1 24 ? 2.308 5.456 -1.437 1.00 0.00 24 ALA A CA 3
ATOM 1609 C C . ALA A 1 24 ? 3.497 4.703 -0.846 1.00 0.00 24 ALA A C 3
ATOM 1610 O O . ALA A 1 24 ? 3.602 4.517 0.351 1.00 0.00 24 ALA A O 3
ATOM 1617 N N . ARG A 1 25 ? 4.386 4.258 -1.687 1.00 0.00 25 ARG A N 3
ATOM 1618 C CA . ARG A 1 25 ? 5.572 3.503 -1.198 1.00 0.00 25 ARG A CA 3
ATOM 1619 C C . ARG A 1 25 ? 5.090 2.435 -0.213 1.00 0.00 25 ARG A C 3
ATOM 1620 O O . ARG A 1 25 ? 5.625 2.289 0.861 1.00 0.00 25 ARG A O 3
ATOM 1641 N N . ALA A 1 26 ? 4.054 1.716 -0.556 1.00 0.00 26 ALA A N 3
ATOM 1642 C CA . ALA A 1 26 ? 3.510 0.680 0.381 1.00 0.00 26 ALA A CA 3
ATOM 1643 C C . ALA A 1 26 ? 4.055 -0.707 0.058 1.00 0.00 26 ALA A C 3
ATOM 1644 O O . ALA A 1 26 ? 4.883 -0.874 -0.809 1.00 0.00 26 ALA A O 3
ATOM 1651 N N . LYS A 1 27 ? 3.577 -1.704 0.768 1.00 0.00 27 LYS A N 3
ATOM 1652 C CA . LYS A 1 27 ? 4.030 -3.101 0.521 1.00 0.00 27 LYS A CA 3
ATOM 1653 C C . LYS A 1 27 ? 2.822 -4.030 0.715 1.00 0.00 27 LYS A C 3
ATOM 1654 O O . LYS A 1 27 ? 2.161 -3.980 1.731 1.00 0.00 27 LYS A O 3
ATOM 1673 N N . CYS A 1 28 ? 2.514 -4.872 -0.240 1.00 0.00 28 CYS A N 3
ATOM 1674 C CA . CYS A 1 28 ? 1.336 -5.773 -0.063 1.00 0.00 28 CYS A CA 3
ATOM 1675 C C . CYS A 1 28 ? 1.772 -7.016 0.719 1.00 0.00 28 CYS A C 3
ATOM 1676 O O . CYS A 1 28 ? 2.038 -8.057 0.152 1.00 0.00 28 CYS A O 3
ATOM 1683 N N . MET A 1 29 ? 1.852 -6.912 2.019 1.00 0.00 29 MET A N 3
ATOM 1684 C CA . MET A 1 29 ? 2.276 -8.078 2.843 1.00 0.00 29 MET A CA 3
ATOM 1685 C C . MET A 1 29 ? 1.045 -8.867 3.290 1.00 0.00 29 MET A C 3
ATOM 1686 O O . MET A 1 29 ? -0.004 -8.313 3.539 1.00 0.00 29 MET A O 3
ATOM 1700 N N . ASN A 1 30 ? 1.175 -10.163 3.385 1.00 0.00 30 ASN A N 3
ATOM 1701 C CA . ASN A 1 30 ? 0.022 -11.012 3.804 1.00 0.00 30 ASN A CA 3
ATOM 1702 C C . ASN A 1 30 ? -1.236 -10.567 3.063 1.00 0.00 30 ASN A C 3
ATOM 1703 O O . ASN A 1 30 ? -2.210 -10.173 3.662 1.00 0.00 30 ASN A O 3
ATOM 1714 N N . ARG A 1 31 ? -1.217 -10.628 1.755 1.00 0.00 31 ARG A N 3
ATOM 1715 C CA . ARG A 1 31 ? -2.411 -10.215 0.958 1.00 0.00 31 ARG A CA 3
ATOM 1716 C C . ARG A 1 31 ? -2.994 -8.950 1.560 1.00 0.00 31 ARG A C 3
ATOM 1717 O O . ARG A 1 31 ? -4.189 -8.748 1.588 1.00 0.00 31 ARG A O 3
ATOM 1738 N N . HIS A 1 32 ? -2.141 -8.100 2.041 1.00 0.00 32 HIS A N 3
ATOM 1739 C CA . HIS A 1 32 ? -2.622 -6.825 2.657 1.00 0.00 32 HIS A CA 3
ATOM 1740 C C . HIS A 1 32 ? -1.647 -5.680 2.383 1.00 0.00 32 HIS A C 3
ATOM 1741 O O . HIS A 1 32 ? -0.497 -5.893 2.068 1.00 0.00 32 HIS A O 3
ATOM 1756 N N . CYS A 1 33 ? -2.116 -4.464 2.508 1.00 0.00 33 CYS A N 3
ATOM 1757 C CA . CYS A 1 33 ? -1.254 -3.273 2.253 1.00 0.00 33 CYS A CA 3
ATOM 1758 C C . CYS A 1 33 ? -0.352 -2.993 3.450 1.00 0.00 33 CYS A C 3
ATOM 1759 O O . CYS A 1 33 ? -0.759 -3.100 4.589 1.00 0.00 33 CYS A O 3
ATOM 1766 N N . ASN A 1 34 ? 0.871 -2.607 3.197 1.00 0.00 34 ASN A N 3
ATOM 1767 C CA . ASN A 1 34 ? 1.788 -2.291 4.320 1.00 0.00 34 ASN A CA 3
ATOM 1768 C C . ASN A 1 34 ? 2.720 -1.133 3.935 1.00 0.00 34 ASN A C 3
ATOM 1769 O O . ASN A 1 34 ? 3.807 -1.354 3.436 1.00 0.00 34 ASN A O 3
ATOM 1780 N N . CYS A 1 35 ? 2.335 0.103 4.181 1.00 0.00 35 CYS A N 3
ATOM 1781 C CA . CYS A 1 35 ? 3.241 1.222 3.859 1.00 0.00 35 CYS A CA 3
ATOM 1782 C C . CYS A 1 35 ? 3.890 1.681 5.168 1.00 0.00 35 CYS A C 3
ATOM 1783 O O . CYS A 1 35 ? 3.743 1.044 6.192 1.00 0.00 35 CYS A O 3
ATOM 1790 N N . TYR A 1 36 ? 4.619 2.761 5.145 1.00 0.00 36 TYR A N 3
ATOM 1791 C CA . TYR A 1 36 ? 5.285 3.240 6.393 1.00 0.00 36 TYR A CA 3
ATOM 1792 C C . TYR A 1 36 ? 5.113 4.759 6.501 1.00 0.00 36 TYR A C 3
ATOM 1793 O O . TYR A 1 36 ? 5.639 5.393 7.394 1.00 0.00 36 TYR A O 3
ATOM 1811 N N . ASN A 1 37 ? 4.388 5.349 5.584 1.00 0.00 37 ASN A N 3
ATOM 1812 C CA . ASN A 1 37 ? 4.193 6.828 5.618 1.00 0.00 37 ASN A CA 3
ATOM 1813 C C . ASN A 1 37 ? 5.565 7.510 5.689 1.00 0.00 37 ASN A C 3
ATOM 1814 O O . ASN A 1 37 ? 5.703 8.598 6.212 1.00 0.00 37 ASN A O 3
ATOM 1825 N N . ASN A 1 38 ? 6.584 6.868 5.173 1.00 0.00 38 ASN A N 3
ATOM 1826 C CA . ASN A 1 38 ? 7.957 7.463 5.215 1.00 0.00 38 ASN A CA 3
ATOM 1827 C C . ASN A 1 38 ? 8.208 8.332 3.976 1.00 0.00 38 ASN A C 3
ATOM 1828 O O . ASN A 1 38 ? 9.236 8.968 3.855 1.00 0.00 38 ASN A O 3
ATOM 1839 N N . CYS A 1 39 ? 7.290 8.360 3.050 1.00 0.00 39 CYS A N 3
ATOM 1840 C CA . CYS A 1 39 ? 7.492 9.182 1.820 1.00 0.00 39 CYS A CA 3
ATOM 1841 C C . CYS A 1 39 ? 7.570 10.668 2.205 1.00 0.00 39 CYS A C 3
ATOM 1842 O O . CYS A 1 39 ? 6.620 11.228 2.712 1.00 0.00 39 CYS A O 3
ATOM 1849 N N . PRO A 1 40 ? 8.698 11.301 1.979 1.00 0.00 40 PRO A N 3
ATOM 1850 C CA . PRO A 1 40 ? 8.888 12.731 2.330 1.00 0.00 40 PRO A CA 3
ATOM 1851 C C . PRO A 1 40 ? 7.790 13.626 1.741 1.00 0.00 40 PRO A C 3
ATOM 1852 O O . PRO A 1 40 ? 7.092 14.331 2.442 1.00 0.00 40 PRO A O 3
ATOM 1863 N N . TRP A 1 41 ? 7.654 13.584 0.445 1.00 0.00 41 TRP A N 3
ATOM 1864 C CA . TRP A 1 41 ? 6.628 14.403 -0.262 1.00 0.00 41 TRP A CA 3
ATOM 1865 C C . TRP A 1 41 ? 6.653 15.842 0.260 1.00 0.00 41 TRP A C 3
ATOM 1866 O O . TRP A 1 41 ? 5.839 16.628 -0.196 1.00 0.00 41 TRP A O 3
ATOM 1888 C CA . VAL A 1 1 ? 1.332 2.584 7.388 1.00 0.00 1 VAL A CA 4
ATOM 1889 C C . VAL A 1 1 ? 0.802 1.150 7.219 1.00 0.00 1 VAL A C 4
ATOM 1890 O O . VAL A 1 1 ? 0.565 0.682 6.123 1.00 0.00 1 VAL A O 4
ATOM 1905 N N . HIS A 1 2 ? 0.629 0.446 8.300 1.00 0.00 2 HIS A N 4
ATOM 1906 C CA . HIS A 1 2 ? 0.130 -0.945 8.217 1.00 0.00 2 HIS A CA 4
ATOM 1907 C C . HIS A 1 2 ? -1.378 -0.924 7.923 1.00 0.00 2 HIS A C 4
ATOM 1908 O O . HIS A 1 2 ? -2.137 -0.317 8.651 1.00 0.00 2 HIS A O 4
ATOM 1923 N N . THR A 1 3 ? -1.824 -1.558 6.858 1.00 0.00 3 THR A N 4
ATOM 1924 C CA . THR A 1 3 ? -3.290 -1.531 6.539 1.00 0.00 3 THR A CA 4
ATOM 1925 C C . THR A 1 3 ? -3.799 -2.945 6.257 1.00 0.00 3 THR A C 4
ATOM 1926 O O . THR A 1 3 ? -3.032 -3.867 6.063 1.00 0.00 3 THR A O 4
ATOM 1937 N N . ASN A 1 4 ? -5.096 -3.120 6.243 1.00 0.00 4 ASN A N 4
ATOM 1938 C CA . ASN A 1 4 ? -5.680 -4.468 5.986 1.00 0.00 4 ASN A CA 4
ATOM 1939 C C . ASN A 1 4 ? -6.323 -4.483 4.614 1.00 0.00 4 ASN A C 4
ATOM 1940 O O . ASN A 1 4 ? -7.325 -5.124 4.376 1.00 0.00 4 ASN A O 4
ATOM 1951 N N . ILE A 1 5 ? -5.740 -3.765 3.720 1.00 0.00 5 ILE A N 4
ATOM 1952 C CA . ILE A 1 5 ? -6.264 -3.691 2.340 1.00 0.00 5 ILE A CA 4
ATOM 1953 C C . ILE A 1 5 ? -5.873 -4.963 1.587 1.00 0.00 5 ILE A C 4
ATOM 1954 O O . ILE A 1 5 ? -4.715 -5.309 1.514 1.00 0.00 5 ILE A O 4
ATOM 1970 N N . PRO A 1 6 ? -6.825 -5.650 1.044 1.00 0.00 6 PRO A N 4
ATOM 1971 C CA . PRO A 1 6 ? -6.577 -6.920 0.322 1.00 0.00 6 PRO A CA 4
ATOM 1972 C C . PRO A 1 6 ? -5.831 -6.730 -1.004 1.00 0.00 6 PRO A C 4
ATOM 1973 O O . PRO A 1 6 ? -6.357 -6.209 -1.967 1.00 0.00 6 PRO A O 4
ATOM 1984 N N . CYS A 1 7 ? -4.591 -7.158 -1.039 1.00 0.00 7 CYS A N 4
ATOM 1985 C CA . CYS A 1 7 ? -3.765 -7.022 -2.280 1.00 0.00 7 CYS A CA 4
ATOM 1986 C C . CYS A 1 7 ? -2.873 -8.243 -2.470 1.00 0.00 7 CYS A C 4
ATOM 1987 O O . CYS A 1 7 ? -3.001 -9.245 -1.795 1.00 0.00 7 CYS A O 4
ATOM 1994 N N . ARG A 1 8 ? -1.943 -8.135 -3.384 1.00 0.00 8 ARG A N 4
ATOM 1995 C CA . ARG A 1 8 ? -0.986 -9.252 -3.640 1.00 0.00 8 ARG A CA 4
ATOM 1996 C C . ARG A 1 8 ? 0.432 -8.686 -3.599 1.00 0.00 8 ARG A C 4
ATOM 1997 O O . ARG A 1 8 ? 1.318 -9.227 -2.968 1.00 0.00 8 ARG A O 4
ATOM 2018 N N . GLY A 1 9 ? 0.643 -7.605 -4.301 1.00 0.00 9 GLY A N 4
ATOM 2019 C CA . GLY A 1 9 ? 1.996 -6.984 -4.358 1.00 0.00 9 GLY A CA 4
ATOM 2020 C C . GLY A 1 9 ? 1.919 -5.502 -3.995 1.00 0.00 9 GLY A C 4
ATOM 2021 O O . GLY A 1 9 ? 0.884 -4.873 -4.101 1.00 0.00 9 GLY A O 4
ATOM 2025 N N . THR A 1 10 ? 3.015 -4.945 -3.568 1.00 0.00 10 THR A N 4
ATOM 2026 C CA . THR A 1 10 ? 3.040 -3.508 -3.190 1.00 0.00 10 THR A CA 4
ATOM 2027 C C . THR A 1 10 ? 2.591 -2.659 -4.375 1.00 0.00 10 THR A C 4
ATOM 2028 O O . THR A 1 10 ? 1.775 -1.776 -4.236 1.00 0.00 10 THR A O 4
ATOM 2039 N N . SER A 1 11 ? 3.128 -2.915 -5.533 1.00 0.00 11 SER A N 4
ATOM 2040 C CA . SER A 1 11 ? 2.761 -2.133 -6.727 1.00 0.00 11 SER A CA 4
ATOM 2041 C C . SER A 1 11 ? 1.286 -2.360 -7.064 1.00 0.00 11 SER A C 4
ATOM 2042 O O . SER A 1 11 ? 0.916 -2.500 -8.212 1.00 0.00 11 SER A O 4
ATOM 2050 N N . ASP A 1 12 ? 0.447 -2.401 -6.071 1.00 0.00 12 ASP A N 4
ATOM 2051 C CA . ASP A 1 12 ? -1.001 -2.619 -6.324 1.00 0.00 12 ASP A CA 4
ATOM 2052 C C . ASP A 1 12 ? -1.745 -2.256 -5.050 1.00 0.00 12 ASP A C 4
ATOM 2053 O O . ASP A 1 12 ? -2.790 -1.638 -5.069 1.00 0.00 12 ASP A O 4
ATOM 2062 N N . CYS A 1 13 ? -1.187 -2.622 -3.938 1.00 0.00 13 CYS A N 4
ATOM 2063 C CA . CYS A 1 13 ? -1.812 -2.295 -2.638 1.00 0.00 13 CYS A CA 4
ATOM 2064 C C . CYS A 1 13 ? -1.378 -0.905 -2.226 1.00 0.00 13 CYS A C 4
ATOM 2065 O O . CYS A 1 13 ? -1.889 -0.330 -1.293 1.00 0.00 13 CYS A O 4
ATOM 2072 N N . TYR A 1 14 ? -0.386 -0.388 -2.878 1.00 0.00 14 TYR A N 4
ATOM 2073 C CA . TYR A 1 14 ? 0.141 0.929 -2.488 1.00 0.00 14 TYR A CA 4
ATOM 2074 C C . TYR A 1 14 ? -0.619 2.082 -3.162 1.00 0.00 14 TYR A C 4
ATOM 2075 O O . TYR A 1 14 ? -0.337 3.249 -2.924 1.00 0.00 14 TYR A O 4
ATOM 2093 N N . GLU A 1 15 ? -1.606 1.785 -3.952 1.00 0.00 15 GLU A N 4
ATOM 2094 C CA . GLU A 1 15 ? -2.372 2.869 -4.595 1.00 0.00 15 GLU A CA 4
ATOM 2095 C C . GLU A 1 15 ? -3.303 3.479 -3.549 1.00 0.00 15 GLU A C 4
ATOM 2096 O O . GLU A 1 15 ? -3.419 4.684 -3.445 1.00 0.00 15 GLU A O 4
ATOM 2108 N N . PRO A 1 16 ? -3.924 2.659 -2.747 1.00 0.00 16 PRO A N 4
ATOM 2109 C CA . PRO A 1 16 ? -4.811 3.137 -1.652 1.00 0.00 16 PRO A CA 4
ATOM 2110 C C . PRO A 1 16 ? -4.027 3.975 -0.644 1.00 0.00 16 PRO A C 4
ATOM 2111 O O . PRO A 1 16 ? -4.560 4.852 -0.010 1.00 0.00 16 PRO A O 4
ATOM 2122 N N . CYS A 1 17 ? -2.758 3.705 -0.498 1.00 0.00 17 CYS A N 4
ATOM 2123 C CA . CYS A 1 17 ? -1.939 4.484 0.475 1.00 0.00 17 CYS A CA 4
ATOM 2124 C C . CYS A 1 17 ? -1.599 5.849 -0.122 1.00 0.00 17 CYS A C 4
ATOM 2125 O O . CYS A 1 17 ? -1.490 6.830 0.594 1.00 0.00 17 CYS A O 4
ATOM 2132 N N . GLU A 1 18 ? -1.455 5.938 -1.421 1.00 0.00 18 GLU A N 4
ATOM 2133 C CA . GLU A 1 18 ? -1.148 7.252 -2.027 1.00 0.00 18 GLU A CA 4
ATOM 2134 C C . GLU A 1 18 ? -2.401 8.100 -1.944 1.00 0.00 18 GLU A C 4
ATOM 2135 O O . GLU A 1 18 ? -2.424 9.190 -1.422 1.00 0.00 18 GLU A O 4
ATOM 2147 N N . LYS A 1 19 ? -3.450 7.565 -2.462 1.00 0.00 19 LYS A N 4
ATOM 2148 C CA . LYS A 1 19 ? -4.751 8.270 -2.445 1.00 0.00 19 LYS A CA 4
ATOM 2149 C C . LYS A 1 19 ? -5.253 8.393 -1.012 1.00 0.00 19 LYS A C 4
ATOM 2150 O O . LYS A 1 19 ? -5.947 9.332 -0.678 1.00 0.00 19 LYS A O 4
ATOM 2169 N N . LYS A 1 20 ? -4.935 7.456 -0.156 1.00 0.00 20 LYS A N 4
ATOM 2170 C CA . LYS A 1 20 ? -5.450 7.572 1.242 1.00 0.00 20 LYS A CA 4
ATOM 2171 C C . LYS A 1 20 ? -4.509 8.430 2.094 1.00 0.00 20 LYS A C 4
ATOM 2172 O O . LYS A 1 20 ? -4.832 9.547 2.446 1.00 0.00 20 LYS A O 4
ATOM 2191 N N . TYR A 1 21 ? -3.363 7.921 2.452 1.00 0.00 21 TYR A N 4
ATOM 2192 C CA . TYR A 1 21 ? -2.431 8.697 3.296 1.00 0.00 21 TYR A CA 4
ATOM 2193 C C . TYR A 1 21 ? -1.606 9.674 2.453 1.00 0.00 21 TYR A C 4
ATOM 2194 O O . TYR A 1 21 ? -0.738 10.356 2.958 1.00 0.00 21 TYR A O 4
ATOM 2212 N N . ASN A 1 22 ? -1.849 9.739 1.175 1.00 0.00 22 ASN A N 4
ATOM 2213 C CA . ASN A 1 22 ? -1.050 10.664 0.323 1.00 0.00 22 ASN A CA 4
ATOM 2214 C C . ASN A 1 22 ? 0.414 10.219 0.337 1.00 0.00 22 ASN A C 4
ATOM 2215 O O . ASN A 1 22 ? 1.316 11.017 0.227 1.00 0.00 22 ASN A O 4
ATOM 2226 N N . CYS A 1 23 ? 0.650 8.941 0.463 1.00 0.00 23 CYS A N 4
ATOM 2227 C CA . CYS A 1 23 ? 2.052 8.427 0.464 1.00 0.00 23 CYS A CA 4
ATOM 2228 C C . CYS A 1 23 ? 2.072 7.034 -0.160 1.00 0.00 23 CYS A C 4
ATOM 2229 O O . CYS A 1 23 ? 1.568 6.087 0.403 1.00 0.00 23 CYS A O 4
ATOM 2236 N N . ALA A 1 24 ? 2.638 6.904 -1.323 1.00 0.00 24 ALA A N 4
ATOM 2237 C CA . ALA A 1 24 ? 2.677 5.576 -1.989 1.00 0.00 24 ALA A CA 4
ATOM 2238 C C . ALA A 1 24 ? 3.793 4.705 -1.397 1.00 0.00 24 ALA A C 4
ATOM 2239 O O . ALA A 1 24 ? 3.974 4.641 -0.197 1.00 0.00 24 ALA A O 4
ATOM 2246 N N . ARG A 1 25 ? 4.520 4.017 -2.236 1.00 0.00 25 ARG A N 4
ATOM 2247 C CA . ARG A 1 25 ? 5.617 3.121 -1.751 1.00 0.00 25 ARG A CA 4
ATOM 2248 C C . ARG A 1 25 ? 5.131 2.332 -0.534 1.00 0.00 25 ARG A C 4
ATOM 2249 O O . ARG A 1 25 ? 5.543 2.585 0.578 1.00 0.00 25 ARG A O 4
ATOM 2270 N N . ALA A 1 26 ? 4.246 1.384 -0.740 1.00 0.00 26 ALA A N 4
ATOM 2271 C CA . ALA A 1 26 ? 3.723 0.569 0.403 1.00 0.00 26 ALA A CA 4
ATOM 2272 C C . ALA A 1 26 ? 4.309 -0.841 0.357 1.00 0.00 26 ALA A C 4
ATOM 2273 O O . ALA A 1 26 ? 5.228 -1.123 -0.381 1.00 0.00 26 ALA A O 4
ATOM 2280 N N . LYS A 1 27 ? 3.752 -1.735 1.128 1.00 0.00 27 LYS A N 4
ATOM 2281 C CA . LYS A 1 27 ? 4.229 -3.149 1.116 1.00 0.00 27 LYS A CA 4
ATOM 2282 C C . LYS A 1 27 ? 3.012 -4.069 1.152 1.00 0.00 27 LYS A C 4
ATOM 2283 O O . LYS A 1 27 ? 2.270 -4.080 2.110 1.00 0.00 27 LYS A O 4
ATOM 2302 N N . CYS A 1 28 ? 2.801 -4.854 0.134 1.00 0.00 28 CYS A N 4
ATOM 2303 C CA . CYS A 1 28 ? 1.626 -5.764 0.154 1.00 0.00 28 CYS A CA 4
ATOM 2304 C C . CYS A 1 28 ? 2.009 -7.039 0.891 1.00 0.00 28 CYS A C 4
ATOM 2305 O O . CYS A 1 28 ? 2.520 -7.977 0.313 1.00 0.00 28 CYS A O 4
ATOM 2312 N N . MET A 1 29 ? 1.765 -7.078 2.171 1.00 0.00 29 MET A N 4
ATOM 2313 C CA . MET A 1 29 ? 2.108 -8.276 2.961 1.00 0.00 29 MET A CA 4
ATOM 2314 C C . MET A 1 29 ? 0.901 -9.205 2.968 1.00 0.00 29 MET A C 4
ATOM 2315 O O . MET A 1 29 ? -0.218 -8.770 3.126 1.00 0.00 29 MET A O 4
ATOM 2329 N N . ASN A 1 30 ? 1.108 -10.478 2.791 1.00 0.00 30 ASN A N 4
ATOM 2330 C CA . ASN A 1 30 ? -0.053 -11.400 2.776 1.00 0.00 30 ASN A CA 4
ATOM 2331 C C . ASN A 1 30 ? -1.116 -10.858 1.835 1.00 0.00 30 ASN A C 4
ATOM 2332 O O . ASN A 1 30 ? -0.843 -10.356 0.763 1.00 0.00 30 ASN A O 4
ATOM 2343 N N . ARG A 1 31 ? -2.321 -10.967 2.255 1.00 0.00 31 ARG A N 4
ATOM 2344 C CA . ARG A 1 31 ? -3.470 -10.485 1.464 1.00 0.00 31 ARG A CA 4
ATOM 2345 C C . ARG A 1 31 ? -3.858 -9.120 1.993 1.00 0.00 31 ARG A C 4
ATOM 2346 O O . ARG A 1 31 ? -5.015 -8.772 2.079 1.00 0.00 31 ARG A O 4
ATOM 2367 N N . HIS A 1 32 ? -2.882 -8.358 2.382 1.00 0.00 32 HIS A N 4
ATOM 2368 C CA . HIS A 1 32 ? -3.171 -7.008 2.942 1.00 0.00 32 HIS A CA 4
ATOM 2369 C C . HIS A 1 32 ? -2.068 -5.996 2.579 1.00 0.00 32 HIS A C 4
ATOM 2370 O O . HIS A 1 32 ? -0.929 -6.355 2.344 1.00 0.00 32 HIS A O 4
ATOM 2385 N N . CYS A 1 33 ? -2.404 -4.725 2.543 1.00 0.00 33 CYS A N 4
ATOM 2386 C CA . CYS A 1 33 ? -1.384 -3.683 2.208 1.00 0.00 33 CYS A CA 4
ATOM 2387 C C . CYS A 1 33 ? -0.659 -3.240 3.470 1.00 0.00 33 CYS A C 4
ATOM 2388 O O . CYS A 1 33 ? -1.211 -3.235 4.553 1.00 0.00 33 CYS A O 4
ATOM 2395 N N . ASN A 1 34 ? 0.590 -2.888 3.337 1.00 0.00 34 ASN A N 4
ATOM 2396 C CA . ASN A 1 34 ? 1.377 -2.466 4.522 1.00 0.00 34 ASN A CA 4
ATOM 2397 C C . ASN A 1 34 ? 2.357 -1.366 4.103 1.00 0.00 34 ASN A C 4
ATOM 2398 O O . ASN A 1 34 ? 3.468 -1.648 3.699 1.00 0.00 34 ASN A O 4
ATOM 2409 N N . CYS A 1 35 ? 1.971 -0.118 4.172 1.00 0.00 35 CYS A N 4
ATOM 2410 C CA . CYS A 1 35 ? 2.899 0.948 3.755 1.00 0.00 35 CYS A CA 4
ATOM 2411 C C . CYS A 1 35 ? 3.691 1.444 4.970 1.00 0.00 35 CYS A C 4
ATOM 2412 O O . CYS A 1 35 ? 3.658 0.846 6.029 1.00 0.00 35 CYS A O 4
ATOM 2419 N N . TYR A 1 36 ? 4.399 2.538 4.832 1.00 0.00 36 TYR A N 4
ATOM 2420 C CA . TYR A 1 36 ? 5.184 3.087 5.980 1.00 0.00 36 TYR A CA 4
ATOM 2421 C C . TYR A 1 36 ? 5.133 4.618 5.934 1.00 0.00 36 TYR A C 4
ATOM 2422 O O . TYR A 1 36 ? 5.883 5.290 6.613 1.00 0.00 36 TYR A O 4
ATOM 2440 N N . ASN A 1 37 ? 4.269 5.179 5.131 1.00 0.00 37 ASN A N 4
ATOM 2441 C CA . ASN A 1 37 ? 4.197 6.667 5.048 1.00 0.00 37 ASN A CA 4
ATOM 2442 C C . ASN A 1 37 ? 5.596 7.230 4.776 1.00 0.00 37 ASN A C 4
ATOM 2443 O O . ASN A 1 37 ? 5.953 8.289 5.254 1.00 0.00 37 ASN A O 4
ATOM 2454 N N . ASN A 1 38 ? 6.397 6.522 4.025 1.00 0.00 38 ASN A N 4
ATOM 2455 C CA . ASN A 1 38 ? 7.780 7.004 3.736 1.00 0.00 38 ASN A CA 4
ATOM 2456 C C . ASN A 1 38 ? 7.799 7.911 2.501 1.00 0.00 38 ASN A C 4
ATOM 2457 O O . ASN A 1 38 ? 8.849 8.225 1.975 1.00 0.00 38 ASN A O 4
ATOM 2468 N N . CYS A 1 39 ? 6.659 8.327 2.019 1.00 0.00 39 CYS A N 4
ATOM 2469 C CA . CYS A 1 39 ? 6.639 9.192 0.821 1.00 0.00 39 CYS A CA 4
ATOM 2470 C C . CYS A 1 39 ? 7.357 10.511 1.110 1.00 0.00 39 CYS A C 4
ATOM 2471 O O . CYS A 1 39 ? 7.305 11.025 2.210 1.00 0.00 39 CYS A O 4
ATOM 2478 N N . PRO A 1 40 ? 8.042 11.048 0.126 1.00 0.00 40 PRO A N 4
ATOM 2479 C CA . PRO A 1 40 ? 8.797 12.314 0.275 1.00 0.00 40 PRO A CA 4
ATOM 2480 C C . PRO A 1 40 ? 8.009 13.352 1.073 1.00 0.00 40 PRO A C 4
ATOM 2481 O O . PRO A 1 40 ? 8.562 14.299 1.596 1.00 0.00 40 PRO A O 4
ATOM 2492 N N . TRP A 1 41 ? 6.719 13.172 1.172 1.00 0.00 41 TRP A N 4
ATOM 2493 C CA . TRP A 1 41 ? 5.883 14.138 1.940 1.00 0.00 41 TRP A CA 4
ATOM 2494 C C . TRP A 1 41 ? 4.962 13.369 2.892 1.00 0.00 41 TRP A C 4
ATOM 2495 O O . TRP A 1 41 ? 5.457 12.495 3.585 1.00 0.00 41 TRP A O 4
ATOM 2517 C CA . VAL A 1 1 ? 1.120 2.654 7.729 1.00 0.00 1 VAL A CA 5
ATOM 2518 C C . VAL A 1 1 ? 0.651 1.211 7.487 1.00 0.00 1 VAL A C 5
ATOM 2519 O O . VAL A 1 1 ? 0.285 0.838 6.390 1.00 0.00 1 VAL A O 5
ATOM 2534 N N . HIS A 1 2 ? 0.677 0.389 8.501 1.00 0.00 2 HIS A N 5
ATOM 2535 C CA . HIS A 1 2 ? 0.251 -1.020 8.327 1.00 0.00 2 HIS A CA 5
ATOM 2536 C C . HIS A 1 2 ? -1.269 -1.070 8.170 1.00 0.00 2 HIS A C 5
ATOM 2537 O O . HIS A 1 2 ? -2.000 -0.596 9.015 1.00 0.00 2 HIS A O 5
ATOM 2552 N N . THR A 1 3 ? -1.760 -1.616 7.081 1.00 0.00 3 THR A N 5
ATOM 2553 C CA . THR A 1 3 ? -3.239 -1.659 6.871 1.00 0.00 3 THR A CA 5
ATOM 2554 C C . THR A 1 3 ? -3.681 -3.080 6.521 1.00 0.00 3 THR A C 5
ATOM 2555 O O . THR A 1 3 ? -2.875 -3.952 6.267 1.00 0.00 3 THR A O 5
ATOM 2566 N N . ASN A 1 4 ? -4.967 -3.308 6.510 1.00 0.00 4 ASN A N 5
ATOM 2567 C CA . ASN A 1 4 ? -5.504 -4.657 6.181 1.00 0.00 4 ASN A CA 5
ATOM 2568 C C . ASN A 1 4 ? -6.178 -4.593 4.822 1.00 0.00 4 ASN A C 5
ATOM 2569 O O . ASN A 1 4 ? -7.130 -5.290 4.532 1.00 0.00 4 ASN A O 5
ATOM 2580 N N . ILE A 1 5 ? -5.662 -3.761 3.980 1.00 0.00 5 ILE A N 5
ATOM 2581 C CA . ILE A 1 5 ? -6.213 -3.628 2.621 1.00 0.00 5 ILE A CA 5
ATOM 2582 C C . ILE A 1 5 ? -5.867 -4.907 1.872 1.00 0.00 5 ILE A C 5
ATOM 2583 O O . ILE A 1 5 ? -4.721 -5.298 1.822 1.00 0.00 5 ILE A O 5
ATOM 2599 N N . PRO A 1 6 ? -6.844 -5.565 1.337 1.00 0.00 6 PRO A N 5
ATOM 2600 C CA . PRO A 1 6 ? -6.645 -6.851 0.625 1.00 0.00 6 PRO A CA 5
ATOM 2601 C C . PRO A 1 6 ? -6.060 -6.689 -0.783 1.00 0.00 6 PRO A C 5
ATOM 2602 O O . PRO A 1 6 ? -6.690 -6.168 -1.681 1.00 0.00 6 PRO A O 5
ATOM 2613 N N . CYS A 1 7 ? -4.846 -7.139 -0.963 1.00 0.00 7 CYS A N 5
ATOM 2614 C CA . CYS A 1 7 ? -4.175 -7.031 -2.297 1.00 0.00 7 CYS A CA 5
ATOM 2615 C C . CYS A 1 7 ? -3.435 -8.303 -2.636 1.00 0.00 7 CYS A C 5
ATOM 2616 O O . CYS A 1 7 ? -3.510 -9.305 -1.954 1.00 0.00 7 CYS A O 5
ATOM 2623 N N . ARG A 1 8 ? -2.726 -8.246 -3.719 1.00 0.00 8 ARG A N 5
ATOM 2624 C CA . ARG A 1 8 ? -1.957 -9.415 -4.190 1.00 0.00 8 ARG A CA 5
ATOM 2625 C C . ARG A 1 8 ? -0.493 -9.007 -4.363 1.00 0.00 8 ARG A C 5
ATOM 2626 O O . ARG A 1 8 ? 0.406 -9.821 -4.293 1.00 0.00 8 ARG A O 5
ATOM 2647 N N . GLY A 1 9 ? -0.256 -7.745 -4.598 1.00 0.00 9 GLY A N 5
ATOM 2648 C CA . GLY A 1 9 ? 1.137 -7.265 -4.789 1.00 0.00 9 GLY A CA 5
ATOM 2649 C C . GLY A 1 9 ? 1.208 -5.775 -4.468 1.00 0.00 9 GLY A C 5
ATOM 2650 O O . GLY A 1 9 ? 0.225 -5.063 -4.538 1.00 0.00 9 GLY A O 5
ATOM 2654 N N . THR A 1 10 ? 2.365 -5.303 -4.110 1.00 0.00 10 THR A N 5
ATOM 2655 C CA . THR A 1 10 ? 2.519 -3.865 -3.773 1.00 0.00 10 THR A CA 5
ATOM 2656 C C . THR A 1 10 ? 2.129 -3.007 -4.966 1.00 0.00 10 THR A C 5
ATOM 2657 O O . THR A 1 10 ? 1.420 -2.037 -4.826 1.00 0.00 10 THR A O 5
ATOM 2668 N N . SER A 1 11 ? 2.590 -3.350 -6.133 1.00 0.00 11 SER A N 5
ATOM 2669 C CA . SER A 1 11 ? 2.247 -2.542 -7.333 1.00 0.00 11 SER A CA 5
ATOM 2670 C C . SER A 1 11 ? 0.736 -2.595 -7.563 1.00 0.00 11 SER A C 5
ATOM 2671 O O . SER A 1 11 ? 0.272 -2.671 -8.684 1.00 0.00 11 SER A O 5
ATOM 2679 N N . ASP A 1 12 ? -0.035 -2.558 -6.510 1.00 0.00 12 ASP A N 5
ATOM 2680 C CA . ASP A 1 12 ? -1.511 -2.607 -6.659 1.00 0.00 12 ASP A CA 5
ATOM 2681 C C . ASP A 1 12 ? -2.113 -2.210 -5.319 1.00 0.00 12 ASP A C 5
ATOM 2682 O O . ASP A 1 12 ? -3.088 -1.491 -5.240 1.00 0.00 12 ASP A O 5
ATOM 2691 N N . CYS A 1 13 ? -1.495 -2.647 -4.262 1.00 0.00 13 CYS A N 5
ATOM 2692 C CA . CYS A 1 13 ? -1.963 -2.277 -2.908 1.00 0.00 13 CYS A CA 5
ATOM 2693 C C . CYS A 1 13 ? -1.372 -0.928 -2.553 1.00 0.00 13 CYS A C 5
ATOM 2694 O O . CYS A 1 13 ? -1.722 -0.327 -1.568 1.00 0.00 13 CYS A O 5
ATOM 2701 N N . TYR A 1 14 ? -0.428 -0.468 -3.316 1.00 0.00 14 TYR A N 5
ATOM 2702 C CA . TYR A 1 14 ? 0.219 0.810 -2.976 1.00 0.00 14 TYR A CA 5
ATOM 2703 C C . TYR A 1 14 ? -0.522 2.006 -3.600 1.00 0.00 14 TYR A C 5
ATOM 2704 O O . TYR A 1 14 ? -0.197 3.162 -3.352 1.00 0.00 14 TYR A O 5
ATOM 2722 N N . GLU A 1 15 ? -1.561 1.752 -4.344 1.00 0.00 15 GLU A N 5
ATOM 2723 C CA . GLU A 1 15 ? -2.337 2.867 -4.917 1.00 0.00 15 GLU A CA 5
ATOM 2724 C C . GLU A 1 15 ? -3.188 3.445 -3.791 1.00 0.00 15 GLU A C 5
ATOM 2725 O O . GLU A 1 15 ? -3.262 4.645 -3.620 1.00 0.00 15 GLU A O 5
ATOM 2737 N N . PRO A 1 16 ? -3.762 2.601 -2.976 1.00 0.00 16 PRO A N 5
ATOM 2738 C CA . PRO A 1 16 ? -4.536 3.048 -1.794 1.00 0.00 16 PRO A CA 5
ATOM 2739 C C . PRO A 1 16 ? -3.607 3.775 -0.825 1.00 0.00 16 PRO A C 5
ATOM 2740 O O . PRO A 1 16 ? -4.030 4.538 -0.001 1.00 0.00 16 PRO A O 5
ATOM 2751 N N . CYS A 1 17 ? -2.327 3.534 -0.922 1.00 0.00 17 CYS A N 5
ATOM 2752 C CA . CYS A 1 17 ? -1.388 4.215 0.010 1.00 0.00 17 CYS A CA 5
ATOM 2753 C C . CYS A 1 17 ? -1.168 5.663 -0.427 1.00 0.00 17 CYS A C 5
ATOM 2754 O O . CYS A 1 17 ? -1.119 6.561 0.396 1.00 0.00 17 CYS A O 5
ATOM 2761 N N . GLU A 1 18 ? -1.041 5.907 -1.706 1.00 0.00 18 GLU A N 5
ATOM 2762 C CA . GLU A 1 18 ? -0.819 7.289 -2.172 1.00 0.00 18 GLU A CA 5
ATOM 2763 C C . GLU A 1 18 ? -2.128 8.046 -2.110 1.00 0.00 18 GLU A C 5
ATOM 2764 O O . GLU A 1 18 ? -2.250 9.103 -1.539 1.00 0.00 18 GLU A O 5
ATOM 2776 N N . LYS A 1 19 ? -3.098 7.479 -2.729 1.00 0.00 19 LYS A N 5
ATOM 2777 C CA . LYS A 1 19 ? -4.444 8.090 -2.789 1.00 0.00 19 LYS A CA 5
ATOM 2778 C C . LYS A 1 19 ? -5.053 8.150 -1.398 1.00 0.00 19 LYS A C 5
ATOM 2779 O O . LYS A 1 19 ? -5.836 9.030 -1.100 1.00 0.00 19 LYS A O 5
ATOM 2798 N N . LYS A 1 20 ? -4.721 7.229 -0.533 1.00 0.00 20 LYS A N 5
ATOM 2799 C CA . LYS A 1 20 ? -5.332 7.285 0.830 1.00 0.00 20 LYS A CA 5
ATOM 2800 C C . LYS A 1 20 ? -4.455 8.111 1.774 1.00 0.00 20 LYS A C 5
ATOM 2801 O O . LYS A 1 20 ? -4.845 9.170 2.225 1.00 0.00 20 LYS A O 5
ATOM 2820 N N . TYR A 1 21 ? -3.285 7.637 2.095 1.00 0.00 21 TYR A N 5
ATOM 2821 C CA . TYR A 1 21 ? -2.411 8.382 3.019 1.00 0.00 21 TYR A CA 5
ATOM 2822 C C . TYR A 1 21 ? -1.647 9.477 2.269 1.00 0.00 21 TYR A C 5
ATOM 2823 O O . TYR A 1 21 ? -0.802 10.141 2.833 1.00 0.00 21 TYR A O 5
ATOM 2841 N N . ASN A 1 22 ? -1.922 9.659 0.998 1.00 0.00 22 ASN A N 5
ATOM 2842 C CA . ASN A 1 22 ? -1.196 10.705 0.210 1.00 0.00 22 ASN A CA 5
ATOM 2843 C C . ASN A 1 22 ? 0.278 10.324 0.145 1.00 0.00 22 ASN A C 5
ATOM 2844 O O . ASN A 1 22 ? 1.135 11.132 -0.152 1.00 0.00 22 ASN A O 5
ATOM 2855 N N . CYS A 1 23 ? 0.572 9.082 0.418 1.00 0.00 23 CYS A N 5
ATOM 2856 C CA . CYS A 1 23 ? 1.984 8.617 0.379 1.00 0.00 23 CYS A CA 5
ATOM 2857 C C . CYS A 1 23 ? 2.033 7.197 -0.189 1.00 0.00 23 CYS A C 5
ATOM 2858 O O . CYS A 1 23 ? 1.360 6.304 0.277 1.00 0.00 23 CYS A O 5
ATOM 2865 N N . ALA A 1 24 ? 2.811 7.000 -1.213 1.00 0.00 24 ALA A N 5
ATOM 2866 C CA . ALA A 1 24 ? 2.907 5.661 -1.855 1.00 0.00 24 ALA A CA 5
ATOM 2867 C C . ALA A 1 24 ? 3.961 4.762 -1.184 1.00 0.00 24 ALA A C 5
ATOM 2868 O O . ALA A 1 24 ? 3.937 4.552 0.009 1.00 0.00 24 ALA A O 5
ATOM 2875 N N . ARG A 1 25 ? 4.847 4.189 -1.974 1.00 0.00 25 ARG A N 5
ATOM 2876 C CA . ARG A 1 25 ? 5.894 3.250 -1.450 1.00 0.00 25 ARG A CA 5
ATOM 2877 C C . ARG A 1 25 ? 5.285 2.307 -0.415 1.00 0.00 25 ARG A C 5
ATOM 2878 O O . ARG A 1 25 ? 5.682 2.291 0.731 1.00 0.00 25 ARG A O 5
ATOM 2899 N N . ALA A 1 26 ? 4.320 1.525 -0.817 1.00 0.00 26 ALA A N 5
ATOM 2900 C CA . ALA A 1 26 ? 3.667 0.571 0.126 1.00 0.00 26 ALA A CA 5
ATOM 2901 C C . ALA A 1 26 ? 4.195 -0.843 -0.100 1.00 0.00 26 ALA A C 5
ATOM 2902 O O . ALA A 1 26 ? 5.021 -1.080 -0.954 1.00 0.00 26 ALA A O 5
ATOM 2909 N N . LYS A 1 27 ? 3.686 -1.791 0.644 1.00 0.00 27 LYS A N 5
ATOM 2910 C CA . LYS A 1 27 ? 4.099 -3.208 0.450 1.00 0.00 27 LYS A CA 5
ATOM 2911 C C . LYS A 1 27 ? 2.862 -4.091 0.614 1.00 0.00 27 LYS A C 5
ATOM 2912 O O . LYS A 1 27 ? 2.187 -4.035 1.623 1.00 0.00 27 LYS A O 5
ATOM 2931 N N . CYS A 1 28 ? 2.555 -4.916 -0.347 1.00 0.00 28 CYS A N 5
ATOM 2932 C CA . CYS A 1 28 ? 1.363 -5.791 -0.197 1.00 0.00 28 CYS A CA 5
ATOM 2933 C C . CYS A 1 28 ? 1.799 -7.031 0.587 1.00 0.00 28 CYS A C 5
ATOM 2934 O O . CYS A 1 28 ? 2.085 -8.069 0.023 1.00 0.00 28 CYS A O 5
ATOM 2941 N N . MET A 1 29 ? 1.885 -6.913 1.887 1.00 0.00 29 MET A N 5
ATOM 2942 C CA . MET A 1 29 ? 2.341 -8.061 2.729 1.00 0.00 29 MET A CA 5
ATOM 2943 C C . MET A 1 29 ? 1.145 -8.724 3.412 1.00 0.00 29 MET A C 5
ATOM 2944 O O . MET A 1 29 ? 0.157 -8.087 3.714 1.00 0.00 29 MET A O 5
ATOM 2958 N N . ASN A 1 30 ? 1.234 -10.004 3.660 1.00 0.00 30 ASN A N 5
ATOM 2959 C CA . ASN A 1 30 ? 0.106 -10.711 4.321 1.00 0.00 30 ASN A CA 5
ATOM 2960 C C . ASN A 1 30 ? -1.153 -10.489 3.498 1.00 0.00 30 ASN A C 5
ATOM 2961 O O . ASN A 1 30 ? -2.189 -10.152 4.019 1.00 0.00 30 ASN A O 5
ATOM 2972 N N . ARG A 1 31 ? -1.060 -10.650 2.208 1.00 0.00 31 ARG A N 5
ATOM 2973 C CA . ARG A 1 31 ? -2.243 -10.419 1.329 1.00 0.00 31 ARG A CA 5
ATOM 2974 C C . ARG A 1 31 ? -2.926 -9.140 1.775 1.00 0.00 31 ARG A C 5
ATOM 2975 O O . ARG A 1 31 ? -4.127 -8.976 1.682 1.00 0.00 31 ARG A O 5
ATOM 2996 N N . HIS A 1 32 ? -2.146 -8.235 2.272 1.00 0.00 32 HIS A N 5
ATOM 2997 C CA . HIS A 1 32 ? -2.701 -6.946 2.752 1.00 0.00 32 HIS A CA 5
ATOM 2998 C C . HIS A 1 32 ? -1.702 -5.816 2.504 1.00 0.00 32 HIS A C 5
ATOM 2999 O O . HIS A 1 32 ? -0.567 -6.043 2.135 1.00 0.00 32 HIS A O 5
ATOM 3014 N N . CYS A 1 33 ? -2.130 -4.596 2.686 1.00 0.00 33 CYS A N 5
ATOM 3015 C CA . CYS A 1 33 ? -1.230 -3.431 2.445 1.00 0.00 33 CYS A CA 5
ATOM 3016 C C . CYS A 1 33 ? -0.312 -3.185 3.644 1.00 0.00 33 CYS A C 5
ATOM 3017 O O . CYS A 1 33 ? -0.704 -3.321 4.788 1.00 0.00 33 CYS A O 5
ATOM 3024 N N . ASN A 1 34 ? 0.897 -2.773 3.379 1.00 0.00 34 ASN A N 5
ATOM 3025 C CA . ASN A 1 34 ? 1.848 -2.454 4.477 1.00 0.00 34 ASN A CA 5
ATOM 3026 C C . ASN A 1 34 ? 2.678 -1.237 4.051 1.00 0.00 34 ASN A C 5
ATOM 3027 O O . ASN A 1 34 ? 3.671 -1.372 3.363 1.00 0.00 34 ASN A O 5
ATOM 3038 N N . CYS A 1 35 ? 2.281 -0.046 4.438 1.00 0.00 35 CYS A N 5
ATOM 3039 C CA . CYS A 1 35 ? 3.059 1.164 4.036 1.00 0.00 35 CYS A CA 5
ATOM 3040 C C . CYS A 1 35 ? 3.917 1.625 5.219 1.00 0.00 35 CYS A C 5
ATOM 3041 O O . CYS A 1 35 ? 4.132 0.889 6.161 1.00 0.00 35 CYS A O 5
ATOM 3048 N N . TYR A 1 36 ? 4.456 2.815 5.154 1.00 0.00 36 TYR A N 5
ATOM 3049 C CA . TYR A 1 36 ? 5.351 3.295 6.247 1.00 0.00 36 TYR A CA 5
ATOM 3050 C C . TYR A 1 36 ? 4.958 4.709 6.687 1.00 0.00 36 TYR A C 5
ATOM 3051 O O . TYR A 1 36 ? 5.482 5.234 7.649 1.00 0.00 36 TYR A O 5
ATOM 3069 N N . ASN A 1 37 ? 4.045 5.330 5.999 1.00 0.00 37 ASN A N 5
ATOM 3070 C CA . ASN A 1 37 ? 3.634 6.708 6.386 1.00 0.00 37 ASN A CA 5
ATOM 3071 C C . ASN A 1 37 ? 4.850 7.649 6.334 1.00 0.00 37 ASN A C 5
ATOM 3072 O O . ASN A 1 37 ? 4.984 8.546 7.142 1.00 0.00 37 ASN A O 5
ATOM 3083 N N . ASN A 1 38 ? 5.724 7.459 5.378 1.00 0.00 38 ASN A N 5
ATOM 3084 C CA . ASN A 1 38 ? 6.919 8.351 5.257 1.00 0.00 38 ASN A CA 5
ATOM 3085 C C . ASN A 1 38 ? 7.444 8.292 3.821 1.00 0.00 38 ASN A C 5
ATOM 3086 O O . ASN A 1 38 ? 8.591 7.976 3.576 1.00 0.00 38 ASN A O 5
ATOM 3097 N N . CYS A 1 39 ? 6.603 8.592 2.870 1.00 0.00 39 CYS A N 5
ATOM 3098 C CA . CYS A 1 39 ? 7.031 8.553 1.444 1.00 0.00 39 CYS A CA 5
ATOM 3099 C C . CYS A 1 39 ? 8.082 9.635 1.183 1.00 0.00 39 CYS A C 5
ATOM 3100 O O . CYS A 1 39 ? 8.231 10.555 1.961 1.00 0.00 39 CYS A O 5
ATOM 3107 N N . PRO A 1 40 ? 8.802 9.532 0.091 1.00 0.00 40 PRO A N 5
ATOM 3108 C CA . PRO A 1 40 ? 9.840 10.531 -0.271 1.00 0.00 40 PRO A CA 5
ATOM 3109 C C . PRO A 1 40 ? 9.335 11.961 -0.062 1.00 0.00 40 PRO A C 5
ATOM 3110 O O . PRO A 1 40 ? 10.084 12.916 -0.127 1.00 0.00 40 PRO A O 5
ATOM 3121 N N . TRP A 1 41 ? 8.059 12.100 0.183 1.00 0.00 41 TRP A N 5
ATOM 3122 C CA . TRP A 1 41 ? 7.458 13.445 0.398 1.00 0.00 41 TRP A CA 5
ATOM 3123 C C . TRP A 1 41 ? 8.424 14.315 1.209 1.00 0.00 41 TRP A C 5
ATOM 3124 O O . TRP A 1 41 ? 9.159 13.760 2.009 1.00 0.00 41 TRP A O 5
ATOM 3146 C CA . VAL A 1 1 ? 1.492 1.942 8.487 1.00 0.00 1 VAL A CA 6
ATOM 3147 C C . VAL A 1 1 ? 0.950 0.610 7.954 1.00 0.00 1 VAL A C 6
ATOM 3148 O O . VAL A 1 1 ? 0.693 0.440 6.775 1.00 0.00 1 VAL A O 6
ATOM 3163 N N . HIS A 1 2 ? 0.789 -0.349 8.827 1.00 0.00 2 HIS A N 6
ATOM 3164 C CA . HIS A 1 2 ? 0.282 -1.666 8.399 1.00 0.00 2 HIS A CA 6
ATOM 3165 C C . HIS A 1 2 ? -1.212 -1.548 8.108 1.00 0.00 2 HIS A C 6
ATOM 3166 O O . HIS A 1 2 ? -2.002 -1.224 8.974 1.00 0.00 2 HIS A O 6
ATOM 3181 N N . THR A 1 3 ? -1.602 -1.778 6.884 1.00 0.00 3 THR A N 6
ATOM 3182 C CA . THR A 1 3 ? -3.040 -1.649 6.508 1.00 0.00 3 THR A CA 6
ATOM 3183 C C . THR A 1 3 ? -3.645 -3.023 6.264 1.00 0.00 3 THR A C 6
ATOM 3184 O O . THR A 1 3 ? -2.955 -4.020 6.195 1.00 0.00 3 THR A O 6
ATOM 3195 N N . ASN A 1 4 ? -4.941 -3.070 6.138 1.00 0.00 4 ASN A N 6
ATOM 3196 C CA . ASN A 1 4 ? -5.632 -4.362 5.899 1.00 0.00 4 ASN A CA 6
ATOM 3197 C C . ASN A 1 4 ? -6.309 -4.340 4.546 1.00 0.00 4 ASN A C 6
ATOM 3198 O O . ASN A 1 4 ? -7.334 -4.953 4.327 1.00 0.00 4 ASN A O 6
ATOM 3209 N N . ILE A 1 5 ? -5.725 -3.645 3.638 1.00 0.00 5 ILE A N 6
ATOM 3210 C CA . ILE A 1 5 ? -6.277 -3.570 2.276 1.00 0.00 5 ILE A CA 6
ATOM 3211 C C . ILE A 1 5 ? -5.947 -4.884 1.576 1.00 0.00 5 ILE A C 6
ATOM 3212 O O . ILE A 1 5 ? -4.809 -5.294 1.553 1.00 0.00 5 ILE A O 6
ATOM 3228 N N . PRO A 1 6 ? -6.921 -5.546 1.038 1.00 0.00 6 PRO A N 6
ATOM 3229 C CA . PRO A 1 6 ? -6.717 -6.857 0.365 1.00 0.00 6 PRO A CA 6
ATOM 3230 C C . PRO A 1 6 ? -6.016 -6.755 -0.998 1.00 0.00 6 PRO A C 6
ATOM 3231 O O . PRO A 1 6 ? -6.570 -6.279 -1.968 1.00 0.00 6 PRO A O 6
ATOM 3242 N N . CYS A 1 7 ? -4.796 -7.228 -1.063 1.00 0.00 7 CYS A N 6
ATOM 3243 C CA . CYS A 1 7 ? -4.030 -7.195 -2.344 1.00 0.00 7 CYS A CA 6
ATOM 3244 C C . CYS A 1 7 ? -3.144 -8.420 -2.451 1.00 0.00 7 CYS A C 6
ATOM 3245 O O . CYS A 1 7 ? -3.269 -9.367 -1.705 1.00 0.00 7 CYS A O 6
ATOM 3252 N N . ARG A 1 8 ? -2.233 -8.387 -3.375 1.00 0.00 8 ARG A N 6
ATOM 3253 C CA . ARG A 1 8 ? -1.299 -9.522 -3.549 1.00 0.00 8 ARG A CA 6
ATOM 3254 C C . ARG A 1 8 ? 0.105 -8.952 -3.728 1.00 0.00 8 ARG A C 6
ATOM 3255 O O . ARG A 1 8 ? 1.070 -9.469 -3.201 1.00 0.00 8 ARG A O 6
ATOM 3276 N N . GLY A 1 9 ? 0.221 -7.885 -4.475 1.00 0.00 9 GLY A N 6
ATOM 3277 C CA . GLY A 1 9 ? 1.556 -7.271 -4.703 1.00 0.00 9 GLY A CA 6
ATOM 3278 C C . GLY A 1 9 ? 1.523 -5.800 -4.299 1.00 0.00 9 GLY A C 6
ATOM 3279 O O . GLY A 1 9 ? 0.535 -5.113 -4.472 1.00 0.00 9 GLY A O 6
ATOM 3283 N N . THR A 1 10 ? 2.605 -5.313 -3.772 1.00 0.00 10 THR A N 6
ATOM 3284 C CA . THR A 1 10 ? 2.665 -3.890 -3.365 1.00 0.00 10 THR A CA 6
ATOM 3285 C C . THR A 1 10 ? 2.396 -3.024 -4.583 1.00 0.00 10 THR A C 6
ATOM 3286 O O . THR A 1 10 ? 1.662 -2.067 -4.524 1.00 0.00 10 THR A O 6
ATOM 3297 N N . SER A 1 11 ? 3.010 -3.350 -5.677 1.00 0.00 11 SER A N 6
ATOM 3298 C CA . SER A 1 11 ? 2.832 -2.549 -6.913 1.00 0.00 11 SER A CA 6
ATOM 3299 C C . SER A 1 11 ? 1.376 -2.585 -7.385 1.00 0.00 11 SER A C 6
ATOM 3300 O O . SER A 1 11 ? 1.105 -2.596 -8.568 1.00 0.00 11 SER A O 6
ATOM 3308 N N . ASP A 1 12 ? 0.431 -2.586 -6.483 1.00 0.00 12 ASP A N 6
ATOM 3309 C CA . ASP A 1 12 ? -0.989 -2.599 -6.916 1.00 0.00 12 ASP A CA 6
ATOM 3310 C C . ASP A 1 12 ? -1.815 -2.167 -5.727 1.00 0.00 12 ASP A C 6
ATOM 3311 O O . ASP A 1 12 ? -2.762 -1.412 -5.828 1.00 0.00 12 ASP A O 6
ATOM 3320 N N . CYS A 1 13 ? -1.425 -2.643 -4.596 1.00 0.00 13 CYS A N 6
ATOM 3321 C CA . CYS A 1 13 ? -2.119 -2.293 -3.350 1.00 0.00 13 CYS A CA 6
ATOM 3322 C C . CYS A 1 13 ? -1.596 -0.969 -2.835 1.00 0.00 13 CYS A C 6
ATOM 3323 O O . CYS A 1 13 ? -2.114 -0.415 -1.899 1.00 0.00 13 CYS A O 6
ATOM 3330 N N . TYR A 1 14 ? -0.533 -0.483 -3.387 1.00 0.00 14 TYR A N 6
ATOM 3331 C CA . TYR A 1 14 ? 0.040 0.763 -2.861 1.00 0.00 14 TYR A CA 6
ATOM 3332 C C . TYR A 1 14 ? -0.640 2.012 -3.449 1.00 0.00 14 TYR A C 6
ATOM 3333 O O . TYR A 1 14 ? -0.311 3.137 -3.099 1.00 0.00 14 TYR A O 6
ATOM 3351 N N . GLU A 1 15 ? -1.622 1.840 -4.282 1.00 0.00 15 GLU A N 6
ATOM 3352 C CA . GLU A 1 15 ? -2.321 3.018 -4.832 1.00 0.00 15 GLU A CA 6
ATOM 3353 C C . GLU A 1 15 ? -3.236 3.567 -3.736 1.00 0.00 15 GLU A C 6
ATOM 3354 O O . GLU A 1 15 ? -3.277 4.757 -3.499 1.00 0.00 15 GLU A O 6
ATOM 3366 N N . PRO A 1 16 ? -3.911 2.704 -3.027 1.00 0.00 16 PRO A N 6
ATOM 3367 C CA . PRO A 1 16 ? -4.776 3.111 -1.882 1.00 0.00 16 PRO A CA 6
ATOM 3368 C C . PRO A 1 16 ? -3.939 3.762 -0.776 1.00 0.00 16 PRO A C 6
ATOM 3369 O O . PRO A 1 16 ? -4.420 4.569 -0.013 1.00 0.00 16 PRO A O 6
ATOM 3380 N N . CYS A 1 17 ? -2.677 3.414 -0.697 1.00 0.00 17 CYS A N 6
ATOM 3381 C CA . CYS A 1 17 ? -1.798 4.008 0.350 1.00 0.00 17 CYS A CA 6
ATOM 3382 C C . CYS A 1 17 ? -1.472 5.453 -0.045 1.00 0.00 17 CYS A C 6
ATOM 3383 O O . CYS A 1 17 ? -1.371 6.324 0.800 1.00 0.00 17 CYS A O 6
ATOM 3390 N N . GLU A 1 18 ? -1.325 5.726 -1.324 1.00 0.00 18 GLU A N 6
ATOM 3391 C CA . GLU A 1 18 ? -1.022 7.126 -1.746 1.00 0.00 18 GLU A CA 6
ATOM 3392 C C . GLU A 1 18 ? -2.267 7.962 -1.587 1.00 0.00 18 GLU A C 6
ATOM 3393 O O . GLU A 1 18 ? -2.287 8.988 -0.953 1.00 0.00 18 GLU A O 6
ATOM 3405 N N . LYS A 1 19 ? -3.308 7.509 -2.187 1.00 0.00 19 LYS A N 6
ATOM 3406 C CA . LYS A 1 19 ? -4.589 8.239 -2.125 1.00 0.00 19 LYS A CA 6
ATOM 3407 C C . LYS A 1 19 ? -5.098 8.248 -0.695 1.00 0.00 19 LYS A C 6
ATOM 3408 O O . LYS A 1 19 ? -5.785 9.163 -0.286 1.00 0.00 19 LYS A O 6
ATOM 3427 N N . LYS A 1 20 ? -4.781 7.247 0.083 1.00 0.00 20 LYS A N 6
ATOM 3428 C CA . LYS A 1 20 ? -5.293 7.264 1.491 1.00 0.00 20 LYS A CA 6
ATOM 3429 C C . LYS A 1 20 ? -4.307 7.991 2.404 1.00 0.00 20 LYS A C 6
ATOM 3430 O O . LYS A 1 20 ? -4.563 9.088 2.860 1.00 0.00 20 LYS A O 6
ATOM 3449 N N . TYR A 1 21 ? -3.193 7.384 2.692 1.00 0.00 21 TYR A N 6
ATOM 3450 C CA . TYR A 1 21 ? -2.208 8.016 3.584 1.00 0.00 21 TYR A CA 6
ATOM 3451 C C . TYR A 1 21 ? -1.456 9.115 2.834 1.00 0.00 21 TYR A C 6
ATOM 3452 O O . TYR A 1 21 ? -0.585 9.764 3.376 1.00 0.00 21 TYR A O 6
ATOM 3470 N N . ASN A 1 22 ? -1.778 9.322 1.585 1.00 0.00 22 ASN A N 6
ATOM 3471 C CA . ASN A 1 22 ? -1.069 10.371 0.801 1.00 0.00 22 ASN A CA 6
ATOM 3472 C C . ASN A 1 22 ? 0.370 9.909 0.561 1.00 0.00 22 ASN A C 6
ATOM 3473 O O . ASN A 1 22 ? 1.254 10.707 0.316 1.00 0.00 22 ASN A O 6
ATOM 3484 N N . CYS A 1 23 ? 0.619 8.623 0.645 1.00 0.00 23 CYS A N 6
ATOM 3485 C CA . CYS A 1 23 ? 2.010 8.126 0.440 1.00 0.00 23 CYS A CA 6
ATOM 3486 C C . CYS A 1 23 ? 2.048 6.768 -0.264 1.00 0.00 23 CYS A C 6
ATOM 3487 O O . CYS A 1 23 ? 1.424 5.809 0.142 1.00 0.00 23 CYS A O 6
ATOM 3494 N N . ALA A 1 24 ? 2.814 6.704 -1.309 1.00 0.00 24 ALA A N 6
ATOM 3495 C CA . ALA A 1 24 ? 2.986 5.453 -2.089 1.00 0.00 24 ALA A CA 6
ATOM 3496 C C . ALA A 1 24 ? 4.034 4.552 -1.432 1.00 0.00 24 ALA A C 6
ATOM 3497 O O . ALA A 1 24 ? 4.105 4.432 -0.224 1.00 0.00 24 ALA A O 6
ATOM 3504 N N . ARG A 1 25 ? 4.835 3.906 -2.237 1.00 0.00 25 ARG A N 6
ATOM 3505 C CA . ARG A 1 25 ? 5.888 2.989 -1.711 1.00 0.00 25 ARG A CA 6
ATOM 3506 C C . ARG A 1 25 ? 5.298 2.110 -0.615 1.00 0.00 25 ARG A C 6
ATOM 3507 O O . ARG A 1 25 ? 5.889 1.922 0.424 1.00 0.00 25 ARG A O 6
ATOM 3528 N N . ALA A 1 26 ? 4.135 1.570 -0.828 1.00 0.00 26 ALA A N 6
ATOM 3529 C CA . ALA A 1 26 ? 3.520 0.714 0.226 1.00 0.00 26 ALA A CA 6
ATOM 3530 C C . ALA A 1 26 ? 4.006 -0.726 0.090 1.00 0.00 26 ALA A C 6
ATOM 3531 O O . ALA A 1 26 ? 4.732 -1.069 -0.820 1.00 0.00 26 ALA A O 6
ATOM 3538 N N . LYS A 1 27 ? 3.610 -1.570 1.006 1.00 0.00 27 LYS A N 6
ATOM 3539 C CA . LYS A 1 27 ? 4.040 -2.997 0.964 1.00 0.00 27 LYS A CA 6
ATOM 3540 C C . LYS A 1 27 ? 2.802 -3.916 1.033 1.00 0.00 27 LYS A C 6
ATOM 3541 O O . LYS A 1 27 ? 2.049 -3.872 1.984 1.00 0.00 27 LYS A O 6
ATOM 3560 N N . CYS A 1 28 ? 2.590 -4.764 0.043 1.00 0.00 28 CYS A N 6
ATOM 3561 C CA . CYS A 1 28 ? 1.406 -5.683 0.090 1.00 0.00 28 CYS A CA 6
ATOM 3562 C C . CYS A 1 28 ? 1.807 -6.934 0.870 1.00 0.00 28 CYS A C 6
ATOM 3563 O O . CYS A 1 28 ? 2.258 -7.913 0.310 1.00 0.00 28 CYS A O 6
ATOM 3570 N N . MET A 1 29 ? 1.672 -6.891 2.167 1.00 0.00 29 MET A N 6
ATOM 3571 C CA . MET A 1 29 ? 2.067 -8.046 3.009 1.00 0.00 29 MET A CA 6
ATOM 3572 C C . MET A 1 29 ? 0.838 -8.864 3.407 1.00 0.00 29 MET A C 6
ATOM 3573 O O . MET A 1 29 ? -0.235 -8.336 3.618 1.00 0.00 29 MET A O 6
ATOM 3587 N N . ASN A 1 30 ? 1.004 -10.156 3.511 1.00 0.00 30 ASN A N 6
ATOM 3588 C CA . ASN A 1 30 ? -0.131 -11.044 3.891 1.00 0.00 30 ASN A CA 6
ATOM 3589 C C . ASN A 1 30 ? -1.399 -10.602 3.168 1.00 0.00 30 ASN A C 6
ATOM 3590 O O . ASN A 1 30 ? -2.368 -10.222 3.782 1.00 0.00 30 ASN A O 6
ATOM 3601 N N . ARG A 1 31 ? -1.384 -10.643 1.864 1.00 0.00 31 ARG A N 6
ATOM 3602 C CA . ARG A 1 31 ? -2.572 -10.233 1.062 1.00 0.00 31 ARG A CA 6
ATOM 3603 C C . ARG A 1 31 ? -3.158 -8.953 1.633 1.00 0.00 31 ARG A C 6
ATOM 3604 O O . ARG A 1 31 ? -4.356 -8.757 1.668 1.00 0.00 31 ARG A O 6
ATOM 3625 N N . HIS A 1 32 ? -2.312 -8.073 2.068 1.00 0.00 32 HIS A N 6
ATOM 3626 C CA . HIS A 1 32 ? -2.811 -6.781 2.628 1.00 0.00 32 HIS A CA 6
ATOM 3627 C C . HIS A 1 32 ? -1.796 -5.653 2.400 1.00 0.00 32 HIS A C 6
ATOM 3628 O O . HIS A 1 32 ? -0.623 -5.895 2.208 1.00 0.00 32 HIS A O 6
ATOM 3643 N N . CYS A 1 33 ? -2.249 -4.419 2.416 1.00 0.00 33 CYS A N 6
ATOM 3644 C CA . CYS A 1 33 ? -1.333 -3.257 2.186 1.00 0.00 33 CYS A CA 6
ATOM 3645 C C . CYS A 1 33 ? -0.561 -2.912 3.456 1.00 0.00 33 CYS A C 6
ATOM 3646 O O . CYS A 1 33 ? -1.043 -3.071 4.560 1.00 0.00 33 CYS A O 6
ATOM 3653 N N . ASN A 1 34 ? 0.635 -2.416 3.294 1.00 0.00 34 ASN A N 6
ATOM 3654 C CA . ASN A 1 34 ? 1.453 -2.028 4.470 1.00 0.00 34 ASN A CA 6
ATOM 3655 C C . ASN A 1 34 ? 2.332 -0.814 4.101 1.00 0.00 34 ASN A C 6
ATOM 3656 O O . ASN A 1 34 ? 3.461 -0.980 3.688 1.00 0.00 34 ASN A O 6
ATOM 3667 N N . CYS A 1 35 ? 1.845 0.408 4.241 1.00 0.00 35 CYS A N 6
ATOM 3668 C CA . CYS A 1 35 ? 2.709 1.581 3.885 1.00 0.00 35 CYS A CA 6
ATOM 3669 C C . CYS A 1 35 ? 3.298 2.173 5.170 1.00 0.00 35 CYS A C 6
ATOM 3670 O O . CYS A 1 35 ? 3.093 1.647 6.240 1.00 0.00 35 CYS A O 6
ATOM 3677 N N . TYR A 1 36 ? 4.025 3.260 5.084 1.00 0.00 36 TYR A N 6
ATOM 3678 C CA . TYR A 1 36 ? 4.607 3.869 6.324 1.00 0.00 36 TYR A CA 6
ATOM 3679 C C . TYR A 1 36 ? 4.644 5.393 6.189 1.00 0.00 36 TYR A C 6
ATOM 3680 O O . TYR A 1 36 ? 5.338 6.072 6.920 1.00 0.00 36 TYR A O 6
ATOM 3698 N N . ASN A 1 37 ? 3.916 5.936 5.257 1.00 0.00 37 ASN A N 6
ATOM 3699 C CA . ASN A 1 37 ? 3.929 7.417 5.079 1.00 0.00 37 ASN A CA 6
ATOM 3700 C C . ASN A 1 37 ? 5.375 7.914 4.980 1.00 0.00 37 ASN A C 6
ATOM 3701 O O . ASN A 1 37 ? 5.673 9.044 5.309 1.00 0.00 37 ASN A O 6
ATOM 3712 N N . ASN A 1 38 ? 6.276 7.081 4.529 1.00 0.00 38 ASN A N 6
ATOM 3713 C CA . ASN A 1 38 ? 7.700 7.512 4.412 1.00 0.00 38 ASN A CA 6
ATOM 3714 C C . ASN A 1 38 ? 7.981 8.031 2.996 1.00 0.00 38 ASN A C 6
ATOM 3715 O O . ASN A 1 38 ? 9.116 8.113 2.572 1.00 0.00 38 ASN A O 6
ATOM 3726 N N . CYS A 1 39 ? 6.960 8.379 2.258 1.00 0.00 39 CYS A N 6
ATOM 3727 C CA . CYS A 1 39 ? 7.186 8.887 0.874 1.00 0.00 39 CYS A CA 6
ATOM 3728 C C . CYS A 1 39 ? 8.096 10.118 0.937 1.00 0.00 39 CYS A C 6
ATOM 3729 O O . CYS A 1 39 ? 8.335 10.653 2.000 1.00 0.00 39 CYS A O 6
ATOM 3736 N N . PRO A 1 40 ? 8.620 10.559 -0.180 1.00 0.00 40 PRO A N 6
ATOM 3737 C CA . PRO A 1 40 ? 9.531 11.730 -0.214 1.00 0.00 40 PRO A CA 6
ATOM 3738 C C . PRO A 1 40 ? 9.008 12.911 0.610 1.00 0.00 40 PRO A C 6
ATOM 3739 O O . PRO A 1 40 ? 9.770 13.622 1.234 1.00 0.00 40 PRO A O 6
ATOM 3750 N N . TRP A 1 41 ? 7.720 13.126 0.629 1.00 0.00 41 TRP A N 6
ATOM 3751 C CA . TRP A 1 41 ? 7.170 14.260 1.427 1.00 0.00 41 TRP A CA 6
ATOM 3752 C C . TRP A 1 41 ? 6.730 13.749 2.802 1.00 0.00 41 TRP A C 6
ATOM 3753 O O . TRP A 1 41 ? 5.598 14.008 3.174 1.00 0.00 41 TRP A O 6
ATOM 3775 C CA . VAL A 1 1 ? 1.907 1.702 8.630 1.00 0.00 1 VAL A CA 7
ATOM 3776 C C . VAL A 1 1 ? 1.308 0.423 8.031 1.00 0.00 1 VAL A C 7
ATOM 3777 O O . VAL A 1 1 ? 1.027 0.333 6.852 1.00 0.00 1 VAL A O 7
ATOM 3792 N N . HIS A 1 2 ? 1.127 -0.581 8.844 1.00 0.00 2 HIS A N 7
ATOM 3793 C CA . HIS A 1 2 ? 0.566 -1.847 8.335 1.00 0.00 2 HIS A CA 7
ATOM 3794 C C . HIS A 1 2 ? -0.926 -1.663 8.075 1.00 0.00 2 HIS A C 7
ATOM 3795 O O . HIS A 1 2 ? -1.666 -1.223 8.931 1.00 0.00 2 HIS A O 7
ATOM 3810 N N . THR A 1 3 ? -1.371 -1.983 6.893 1.00 0.00 3 THR A N 7
ATOM 3811 C CA . THR A 1 3 ? -2.816 -1.815 6.562 1.00 0.00 3 THR A CA 7
ATOM 3812 C C . THR A 1 3 ? -3.443 -3.184 6.323 1.00 0.00 3 THR A C 7
ATOM 3813 O O . THR A 1 3 ? -2.757 -4.166 6.130 1.00 0.00 3 THR A O 7
ATOM 3824 N N . ASN A 1 4 ? -4.746 -3.253 6.329 1.00 0.00 4 ASN A N 7
ATOM 3825 C CA . ASN A 1 4 ? -5.423 -4.556 6.094 1.00 0.00 4 ASN A CA 7
ATOM 3826 C C . ASN A 1 4 ? -6.173 -4.487 4.774 1.00 0.00 4 ASN A C 7
ATOM 3827 O O . ASN A 1 4 ? -7.153 -5.162 4.540 1.00 0.00 4 ASN A O 7
ATOM 3838 N N . ILE A 1 5 ? -5.674 -3.692 3.891 1.00 0.00 5 ILE A N 7
ATOM 3839 C CA . ILE A 1 5 ? -6.292 -3.580 2.562 1.00 0.00 5 ILE A CA 7
ATOM 3840 C C . ILE A 1 5 ? -6.002 -4.890 1.843 1.00 0.00 5 ILE A C 7
ATOM 3841 O O . ILE A 1 5 ? -4.884 -5.348 1.840 1.00 0.00 5 ILE A O 7
ATOM 3857 N N . PRO A 1 6 ? -6.991 -5.494 1.275 1.00 0.00 6 PRO A N 7
ATOM 3858 C CA . PRO A 1 6 ? -6.831 -6.793 0.579 1.00 0.00 6 PRO A CA 7
ATOM 3859 C C . PRO A 1 6 ? -6.151 -6.668 -0.790 1.00 0.00 6 PRO A C 7
ATOM 3860 O O . PRO A 1 6 ? -6.688 -6.105 -1.724 1.00 0.00 6 PRO A O 7
ATOM 3871 N N . CYS A 1 7 ? -4.961 -7.202 -0.899 1.00 0.00 7 CYS A N 7
ATOM 3872 C CA . CYS A 1 7 ? -4.207 -7.141 -2.187 1.00 0.00 7 CYS A CA 7
ATOM 3873 C C . CYS A 1 7 ? -3.502 -8.447 -2.446 1.00 0.00 7 CYS A C 7
ATOM 3874 O O . CYS A 1 7 ? -3.670 -9.432 -1.757 1.00 0.00 7 CYS A O 7
ATOM 3881 N N . ARG A 1 8 ? -2.715 -8.427 -3.460 1.00 0.00 8 ARG A N 7
ATOM 3882 C CA . ARG A 1 8 ? -1.947 -9.628 -3.858 1.00 0.00 8 ARG A CA 7
ATOM 3883 C C . ARG A 1 8 ? -0.504 -9.212 -4.149 1.00 0.00 8 ARG A C 7
ATOM 3884 O O . ARG A 1 8 ? 0.411 -10.015 -4.106 1.00 0.00 8 ARG A O 7
ATOM 3905 N N . GLY A 1 9 ? -0.293 -7.955 -4.437 1.00 0.00 9 GLY A N 7
ATOM 3906 C CA . GLY A 1 9 ? 1.074 -7.469 -4.725 1.00 0.00 9 GLY A CA 7
ATOM 3907 C C . GLY A 1 9 ? 1.187 -6.009 -4.292 1.00 0.00 9 GLY A C 7
ATOM 3908 O O . GLY A 1 9 ? 0.232 -5.240 -4.350 1.00 0.00 9 GLY A O 7
ATOM 3912 N N . THR A 1 10 ? 2.346 -5.616 -3.850 1.00 0.00 10 THR A N 7
ATOM 3913 C CA . THR A 1 10 ? 2.530 -4.217 -3.399 1.00 0.00 10 THR A CA 7
ATOM 3914 C C . THR A 1 10 ? 2.256 -3.283 -4.570 1.00 0.00 10 THR A C 7
ATOM 3915 O O . THR A 1 10 ? 1.524 -2.326 -4.460 1.00 0.00 10 THR A O 7
ATOM 3926 N N . SER A 1 11 ? 2.866 -3.567 -5.680 1.00 0.00 11 SER A N 7
ATOM 3927 C CA . SER A 1 11 ? 2.710 -2.719 -6.890 1.00 0.00 11 SER A CA 7
ATOM 3928 C C . SER A 1 11 ? 1.270 -2.737 -7.381 1.00 0.00 11 SER A C 7
ATOM 3929 O O . SER A 1 11 ? 1.015 -2.775 -8.568 1.00 0.00 11 SER A O 7
ATOM 3937 N N . ASP A 1 12 ? 0.325 -2.693 -6.494 1.00 0.00 12 ASP A N 7
ATOM 3938 C CA . ASP A 1 12 ? -1.085 -2.687 -6.935 1.00 0.00 12 ASP A CA 7
ATOM 3939 C C . ASP A 1 12 ? -1.898 -2.074 -5.822 1.00 0.00 12 ASP A C 7
ATOM 3940 O O . ASP A 1 12 ? -2.617 -1.112 -6.021 1.00 0.00 12 ASP A O 7
ATOM 3949 N N . CYS A 1 13 ? -1.770 -2.584 -4.640 1.00 0.00 13 CYS A N 7
ATOM 3950 C CA . CYS A 1 13 ? -2.522 -1.976 -3.523 1.00 0.00 13 CYS A CA 7
ATOM 3951 C C . CYS A 1 13 ? -1.695 -0.850 -2.898 1.00 0.00 13 CYS A C 7
ATOM 3952 O O . CYS A 1 13 ? -2.086 -0.270 -1.917 1.00 0.00 13 CYS A O 7
ATOM 3959 N N . TYR A 1 14 ? -0.553 -0.503 -3.435 1.00 0.00 14 TYR A N 7
ATOM 3960 C CA . TYR A 1 14 ? 0.196 0.602 -2.805 1.00 0.00 14 TYR A CA 7
ATOM 3961 C C . TYR A 1 14 ? -0.380 1.947 -3.295 1.00 0.00 14 TYR A C 7
ATOM 3962 O O . TYR A 1 14 ? 0.009 3.020 -2.850 1.00 0.00 14 TYR A O 7
ATOM 3980 N N . GLU A 1 15 ? -1.357 1.892 -4.159 1.00 0.00 15 GLU A N 7
ATOM 3981 C CA . GLU A 1 15 ? -1.991 3.134 -4.645 1.00 0.00 15 GLU A CA 7
ATOM 3982 C C . GLU A 1 15 ? -2.938 3.645 -3.548 1.00 0.00 15 GLU A C 7
ATOM 3983 O O . GLU A 1 15 ? -2.953 4.814 -3.240 1.00 0.00 15 GLU A O 7
ATOM 3995 N N . PRO A 1 16 ? -3.666 2.767 -2.909 1.00 0.00 16 PRO A N 7
ATOM 3996 C CA . PRO A 1 16 ? -4.564 3.131 -1.771 1.00 0.00 16 PRO A CA 7
ATOM 3997 C C . PRO A 1 16 ? -3.749 3.775 -0.639 1.00 0.00 16 PRO A C 7
ATOM 3998 O O . PRO A 1 16 ? -4.252 4.563 0.131 1.00 0.00 16 PRO A O 7
ATOM 4009 N N . CYS A 1 17 ? -2.474 3.473 -0.571 1.00 0.00 17 CYS A N 7
ATOM 4010 C CA . CYS A 1 17 ? -1.606 4.099 0.472 1.00 0.00 17 CYS A CA 7
ATOM 4011 C C . CYS A 1 17 ? -1.314 5.529 0.000 1.00 0.00 17 CYS A C 7
ATOM 4012 O O . CYS A 1 17 ? -1.219 6.451 0.787 1.00 0.00 17 CYS A O 7
ATOM 4019 N N . GLU A 1 18 ? -1.189 5.714 -1.299 1.00 0.00 18 GLU A N 7
ATOM 4020 C CA . GLU A 1 18 ? -0.920 7.082 -1.846 1.00 0.00 18 GLU A CA 7
ATOM 4021 C C . GLU A 1 18 ? -2.180 7.919 -1.781 1.00 0.00 18 GLU A C 7
ATOM 4022 O O . GLU A 1 18 ? -2.222 8.979 -1.215 1.00 0.00 18 GLU A O 7
ATOM 4034 N N . LYS A 1 19 ? -3.195 7.438 -2.410 1.00 0.00 19 LYS A N 7
ATOM 4035 C CA . LYS A 1 19 ? -4.474 8.177 -2.465 1.00 0.00 19 LYS A CA 7
ATOM 4036 C C . LYS A 1 19 ? -5.040 8.296 -1.060 1.00 0.00 19 LYS A C 7
ATOM 4037 O O . LYS A 1 19 ? -5.735 9.249 -0.748 1.00 0.00 19 LYS A O 7
ATOM 4056 N N . LYS A 1 20 ? -4.749 7.366 -0.188 1.00 0.00 20 LYS A N 7
ATOM 4057 C CA . LYS A 1 20 ? -5.298 7.506 1.200 1.00 0.00 20 LYS A CA 7
ATOM 4058 C C . LYS A 1 20 ? -4.321 8.326 2.040 1.00 0.00 20 LYS A C 7
ATOM 4059 O O . LYS A 1 20 ? -4.583 9.458 2.392 1.00 0.00 20 LYS A O 7
ATOM 4078 N N . TYR A 1 21 ? -3.201 7.757 2.374 1.00 0.00 21 TYR A N 7
ATOM 4079 C CA . TYR A 1 21 ? -2.213 8.477 3.191 1.00 0.00 21 TYR A CA 7
ATOM 4080 C C . TYR A 1 21 ? -1.495 9.512 2.334 1.00 0.00 21 TYR A C 7
ATOM 4081 O O . TYR A 1 21 ? -0.609 10.205 2.796 1.00 0.00 21 TYR A O 7
ATOM 4099 N N . ASN A 1 22 ? -1.855 9.617 1.086 1.00 0.00 22 ASN A N 7
ATOM 4100 C CA . ASN A 1 22 ? -1.169 10.602 0.215 1.00 0.00 22 ASN A CA 7
ATOM 4101 C C . ASN A 1 22 ? 0.287 10.161 0.064 1.00 0.00 22 ASN A C 7
ATOM 4102 O O . ASN A 1 22 ? 1.126 10.928 -0.350 1.00 0.00 22 ASN A O 7
ATOM 4113 N N . CYS A 1 23 ? 0.594 8.929 0.417 1.00 0.00 23 CYS A N 7
ATOM 4114 C CA . CYS A 1 23 ? 2.011 8.446 0.326 1.00 0.00 23 CYS A CA 7
ATOM 4115 C C . CYS A 1 23 ? 2.113 7.030 -0.249 1.00 0.00 23 CYS A C 7
ATOM 4116 O O . CYS A 1 23 ? 1.537 6.085 0.253 1.00 0.00 23 CYS A O 7
ATOM 4123 N N . ALA A 1 24 ? 2.884 6.898 -1.290 1.00 0.00 24 ALA A N 7
ATOM 4124 C CA . ALA A 1 24 ? 3.108 5.581 -1.937 1.00 0.00 24 ALA A CA 7
ATOM 4125 C C . ALA A 1 24 ? 4.162 4.788 -1.170 1.00 0.00 24 ALA A C 7
ATOM 4126 O O . ALA A 1 24 ? 4.257 4.850 0.040 1.00 0.00 24 ALA A O 7
ATOM 4133 N N . ARG A 1 25 ? 4.942 4.031 -1.880 1.00 0.00 25 ARG A N 7
ATOM 4134 C CA . ARG A 1 25 ? 5.992 3.204 -1.232 1.00 0.00 25 ARG A CA 7
ATOM 4135 C C . ARG A 1 25 ? 5.344 2.289 -0.196 1.00 0.00 25 ARG A C 7
ATOM 4136 O O . ARG A 1 25 ? 5.767 2.227 0.939 1.00 0.00 25 ARG A O 7
ATOM 4157 N N . ALA A 1 26 ? 4.318 1.574 -0.573 1.00 0.00 26 ALA A N 7
ATOM 4158 C CA . ALA A 1 26 ? 3.658 0.663 0.402 1.00 0.00 26 ALA A CA 7
ATOM 4159 C C . ALA A 1 26 ? 4.233 -0.740 0.264 1.00 0.00 26 ALA A C 7
ATOM 4160 O O . ALA A 1 26 ? 5.118 -0.992 -0.531 1.00 0.00 26 ALA A O 7
ATOM 4167 N N . LYS A 1 27 ? 3.732 -1.656 1.040 1.00 0.00 27 LYS A N 7
ATOM 4168 C CA . LYS A 1 27 ? 4.225 -3.053 0.974 1.00 0.00 27 LYS A CA 7
ATOM 4169 C C . LYS A 1 27 ? 3.019 -3.986 1.063 1.00 0.00 27 LYS A C 7
ATOM 4170 O O . LYS A 1 27 ? 2.227 -3.898 1.979 1.00 0.00 27 LYS A O 7
ATOM 4189 N N . CYS A 1 28 ? 2.864 -4.878 0.129 1.00 0.00 28 CYS A N 7
ATOM 4190 C CA . CYS A 1 28 ? 1.702 -5.794 0.186 1.00 0.00 28 CYS A CA 7
ATOM 4191 C C . CYS A 1 28 ? 2.082 -7.027 1.001 1.00 0.00 28 CYS A C 7
ATOM 4192 O O . CYS A 1 28 ? 2.736 -7.928 0.512 1.00 0.00 28 CYS A O 7
ATOM 4199 N N . MET A 1 29 ? 1.691 -7.065 2.242 1.00 0.00 29 MET A N 7
ATOM 4200 C CA . MET A 1 29 ? 2.035 -8.218 3.101 1.00 0.00 29 MET A CA 7
ATOM 4201 C C . MET A 1 29 ? 0.786 -9.059 3.354 1.00 0.00 29 MET A C 7
ATOM 4202 O O . MET A 1 29 ? -0.306 -8.546 3.488 1.00 0.00 29 MET A O 7
ATOM 4216 N N . ASN A 1 30 ? 0.950 -10.351 3.422 1.00 0.00 30 ASN A N 7
ATOM 4217 C CA . ASN A 1 30 ? -0.209 -11.254 3.667 1.00 0.00 30 ASN A CA 7
ATOM 4218 C C . ASN A 1 30 ? -1.430 -10.769 2.881 1.00 0.00 30 ASN A C 7
ATOM 4219 O O . ASN A 1 30 ? -2.439 -10.420 3.447 1.00 0.00 30 ASN A O 7
ATOM 4230 N N . ARG A 1 31 ? -1.340 -10.750 1.580 1.00 0.00 31 ARG A N 7
ATOM 4231 C CA . ARG A 1 31 ? -2.490 -10.306 0.739 1.00 0.00 31 ARG A CA 7
ATOM 4232 C C . ARG A 1 31 ? -3.126 -9.061 1.350 1.00 0.00 31 ARG A C 7
ATOM 4233 O O . ARG A 1 31 ? -4.327 -8.881 1.342 1.00 0.00 31 ARG A O 7
ATOM 4254 N N . HIS A 1 32 ? -2.301 -8.192 1.861 1.00 0.00 32 HIS A N 7
ATOM 4255 C CA . HIS A 1 32 ? -2.802 -6.916 2.465 1.00 0.00 32 HIS A CA 7
ATOM 4256 C C . HIS A 1 32 ? -1.776 -5.798 2.244 1.00 0.00 32 HIS A C 7
ATOM 4257 O O . HIS A 1 32 ? -0.637 -6.056 1.931 1.00 0.00 32 HIS A O 7
ATOM 4272 N N . CYS A 1 33 ? -2.178 -4.555 2.384 1.00 0.00 33 CYS A N 7
ATOM 4273 C CA . CYS A 1 33 ? -1.227 -3.417 2.155 1.00 0.00 33 CYS A CA 7
ATOM 4274 C C . CYS A 1 33 ? -0.458 -3.055 3.428 1.00 0.00 33 CYS A C 7
ATOM 4275 O O . CYS A 1 33 ? -0.946 -3.193 4.533 1.00 0.00 33 CYS A O 7
ATOM 4282 N N . ASN A 1 34 ? 0.747 -2.570 3.265 1.00 0.00 34 ASN A N 7
ATOM 4283 C CA . ASN A 1 34 ? 1.566 -2.168 4.439 1.00 0.00 34 ASN A CA 7
ATOM 4284 C C . ASN A 1 34 ? 2.490 -0.996 4.051 1.00 0.00 34 ASN A C 7
ATOM 4285 O O . ASN A 1 34 ? 3.587 -1.214 3.576 1.00 0.00 34 ASN A O 7
ATOM 4296 N N . CYS A 1 35 ? 2.086 0.247 4.258 1.00 0.00 35 CYS A N 7
ATOM 4297 C CA . CYS A 1 35 ? 2.997 1.383 3.897 1.00 0.00 35 CYS A CA 7
ATOM 4298 C C . CYS A 1 35 ? 3.586 1.975 5.179 1.00 0.00 35 CYS A C 7
ATOM 4299 O O . CYS A 1 35 ? 3.436 1.429 6.247 1.00 0.00 35 CYS A O 7
ATOM 4306 N N . TYR A 1 36 ? 4.252 3.100 5.075 1.00 0.00 36 TYR A N 7
ATOM 4307 C CA . TYR A 1 36 ? 4.842 3.748 6.286 1.00 0.00 36 TYR A CA 7
ATOM 4308 C C . TYR A 1 36 ? 4.564 5.253 6.231 1.00 0.00 36 TYR A C 7
ATOM 4309 O O . TYR A 1 36 ? 4.970 6.002 7.097 1.00 0.00 36 TYR A O 7
ATOM 4327 N N . ASN A 1 37 ? 3.881 5.699 5.216 1.00 0.00 37 ASN A N 7
ATOM 4328 C CA . ASN A 1 37 ? 3.583 7.151 5.097 1.00 0.00 37 ASN A CA 7
ATOM 4329 C C . ASN A 1 37 ? 4.885 7.954 5.183 1.00 0.00 37 ASN A C 7
ATOM 4330 O O . ASN A 1 37 ? 4.907 9.072 5.661 1.00 0.00 37 ASN A O 7
ATOM 4341 N N . ASN A 1 38 ? 5.973 7.390 4.722 1.00 0.00 38 ASN A N 7
ATOM 4342 C CA . ASN A 1 38 ? 7.278 8.114 4.773 1.00 0.00 38 ASN A CA 7
ATOM 4343 C C . ASN A 1 38 ? 7.605 8.725 3.400 1.00 0.00 38 ASN A C 7
ATOM 4344 O O . ASN A 1 38 ? 8.722 9.128 3.150 1.00 0.00 38 ASN A O 7
ATOM 4355 N N . CYS A 1 39 ? 6.647 8.806 2.510 1.00 0.00 39 CYS A N 7
ATOM 4356 C CA . CYS A 1 39 ? 6.937 9.403 1.169 1.00 0.00 39 CYS A CA 7
ATOM 4357 C C . CYS A 1 39 ? 7.495 10.817 1.394 1.00 0.00 39 CYS A C 7
ATOM 4358 O O . CYS A 1 39 ? 7.707 11.206 2.526 1.00 0.00 39 CYS A O 7
ATOM 4365 N N . PRO A 1 40 ? 7.764 11.590 0.363 1.00 0.00 40 PRO A N 7
ATOM 4366 C CA . PRO A 1 40 ? 8.330 12.947 0.547 1.00 0.00 40 PRO A CA 7
ATOM 4367 C C . PRO A 1 40 ? 7.596 13.732 1.637 1.00 0.00 40 PRO A C 7
ATOM 4368 O O . PRO A 1 40 ? 8.185 14.526 2.340 1.00 0.00 40 PRO A O 7
ATOM 4379 N N . TRP A 1 41 ? 6.319 13.505 1.800 1.00 0.00 41 TRP A N 7
ATOM 4380 C CA . TRP A 1 41 ? 5.573 14.230 2.868 1.00 0.00 41 TRP A CA 7
ATOM 4381 C C . TRP A 1 41 ? 5.664 13.433 4.172 1.00 0.00 41 TRP A C 7
ATOM 4382 O O . TRP A 1 41 ? 6.575 13.693 4.942 1.00 0.00 41 TRP A O 7
ATOM 4404 C CA . VAL A 1 1 ? 1.872 1.545 8.543 1.00 0.00 1 VAL A CA 8
ATOM 4405 C C . VAL A 1 1 ? 1.254 0.282 7.929 1.00 0.00 1 VAL A C 8
ATOM 4406 O O . VAL A 1 1 ? 0.924 0.225 6.756 1.00 0.00 1 VAL A O 8
ATOM 4421 N N . HIS A 1 2 ? 1.096 -0.739 8.722 1.00 0.00 2 HIS A N 8
ATOM 4422 C CA . HIS A 1 2 ? 0.501 -1.982 8.214 1.00 0.00 2 HIS A CA 8
ATOM 4423 C C . HIS A 1 2 ? -0.999 -1.772 8.036 1.00 0.00 2 HIS A C 8
ATOM 4424 O O . HIS A 1 2 ? -1.668 -1.254 8.909 1.00 0.00 2 HIS A O 8
ATOM 4439 N N . THR A 1 3 ? -1.529 -2.148 6.909 1.00 0.00 3 THR A N 8
ATOM 4440 C CA . THR A 1 3 ? -2.981 -1.950 6.661 1.00 0.00 3 THR A CA 8
ATOM 4441 C C . THR A 1 3 ? -3.632 -3.304 6.385 1.00 0.00 3 THR A C 8
ATOM 4442 O O . THR A 1 3 ? -2.970 -4.266 6.048 1.00 0.00 3 THR A O 8
ATOM 4453 N N . ASN A 1 4 ? -4.925 -3.386 6.538 1.00 0.00 4 ASN A N 8
ATOM 4454 C CA . ASN A 1 4 ? -5.631 -4.677 6.304 1.00 0.00 4 ASN A CA 8
ATOM 4455 C C . ASN A 1 4 ? -6.333 -4.637 4.951 1.00 0.00 4 ASN A C 8
ATOM 4456 O O . ASN A 1 4 ? -7.293 -5.336 4.689 1.00 0.00 4 ASN A O 8
ATOM 4467 N N . ILE A 1 5 ? -5.821 -3.840 4.082 1.00 0.00 5 ILE A N 8
ATOM 4468 C CA . ILE A 1 5 ? -6.379 -3.742 2.719 1.00 0.00 5 ILE A CA 8
ATOM 4469 C C . ILE A 1 5 ? -6.040 -5.034 1.986 1.00 0.00 5 ILE A C 8
ATOM 4470 O O . ILE A 1 5 ? -4.924 -5.493 2.044 1.00 0.00 5 ILE A O 8
ATOM 4486 N N . PRO A 1 6 ? -6.985 -5.622 1.330 1.00 0.00 6 PRO A N 8
ATOM 4487 C CA . PRO A 1 6 ? -6.776 -6.903 0.600 1.00 0.00 6 PRO A CA 8
ATOM 4488 C C . PRO A 1 6 ? -6.079 -6.761 -0.765 1.00 0.00 6 PRO A C 8
ATOM 4489 O O . PRO A 1 6 ? -6.630 -6.235 -1.710 1.00 0.00 6 PRO A O 8
ATOM 4500 N N . CYS A 1 7 ? -4.872 -7.268 -0.864 1.00 0.00 7 CYS A N 8
ATOM 4501 C CA . CYS A 1 7 ? -4.115 -7.217 -2.161 1.00 0.00 7 CYS A CA 8
ATOM 4502 C C . CYS A 1 7 ? -3.322 -8.503 -2.357 1.00 0.00 7 CYS A C 8
ATOM 4503 O O . CYS A 1 7 ? -3.518 -9.490 -1.677 1.00 0.00 7 CYS A O 8
ATOM 4510 N N . ARG A 1 8 ? -2.412 -8.473 -3.291 1.00 0.00 8 ARG A N 8
ATOM 4511 C CA . ARG A 1 8 ? -1.555 -9.655 -3.573 1.00 0.00 8 ARG A CA 8
ATOM 4512 C C . ARG A 1 8 ? -0.118 -9.169 -3.777 1.00 0.00 8 ARG A C 8
ATOM 4513 O O . ARG A 1 8 ? 0.834 -9.818 -3.390 1.00 0.00 8 ARG A O 8
ATOM 4534 N N . GLY A 1 9 ? 0.033 -8.031 -4.414 1.00 0.00 9 GLY A N 8
ATOM 4535 C CA . GLY A 1 9 ? 1.392 -7.488 -4.685 1.00 0.00 9 GLY A CA 8
ATOM 4536 C C . GLY A 1 9 ? 1.446 -6.001 -4.341 1.00 0.00 9 GLY A C 8
ATOM 4537 O O . GLY A 1 9 ? 0.453 -5.300 -4.359 1.00 0.00 9 GLY A O 8
ATOM 4541 N N . THR A 1 10 ? 2.614 -5.530 -4.022 1.00 0.00 10 THR A N 8
ATOM 4542 C CA . THR A 1 10 ? 2.793 -4.098 -3.656 1.00 0.00 10 THR A CA 8
ATOM 4543 C C . THR A 1 10 ? 2.327 -3.203 -4.802 1.00 0.00 10 THR A C 8
ATOM 4544 O O . THR A 1 10 ? 1.637 -2.230 -4.598 1.00 0.00 10 THR A O 8
ATOM 4555 N N . SER A 1 11 ? 2.722 -3.514 -5.997 1.00 0.00 11 SER A N 8
ATOM 4556 C CA . SER A 1 11 ? 2.331 -2.677 -7.162 1.00 0.00 11 SER A CA 8
ATOM 4557 C C . SER A 1 11 ? 0.819 -2.732 -7.368 1.00 0.00 11 SER A C 8
ATOM 4558 O O . SER A 1 11 ? 0.344 -2.790 -8.483 1.00 0.00 11 SER A O 8
ATOM 4566 N N . ASP A 1 12 ? 0.056 -2.720 -6.314 1.00 0.00 12 ASP A N 8
ATOM 4567 C CA . ASP A 1 12 ? -1.414 -2.777 -6.485 1.00 0.00 12 ASP A CA 8
ATOM 4568 C C . ASP A 1 12 ? -2.034 -2.394 -5.158 1.00 0.00 12 ASP A C 8
ATOM 4569 O O . ASP A 1 12 ? -3.037 -1.709 -5.090 1.00 0.00 12 ASP A O 8
ATOM 4578 N N . CYS A 1 13 ? -1.407 -2.803 -4.100 1.00 0.00 13 CYS A N 8
ATOM 4579 C CA . CYS A 1 13 ? -1.904 -2.439 -2.758 1.00 0.00 13 CYS A CA 8
ATOM 4580 C C . CYS A 1 13 ? -1.348 -1.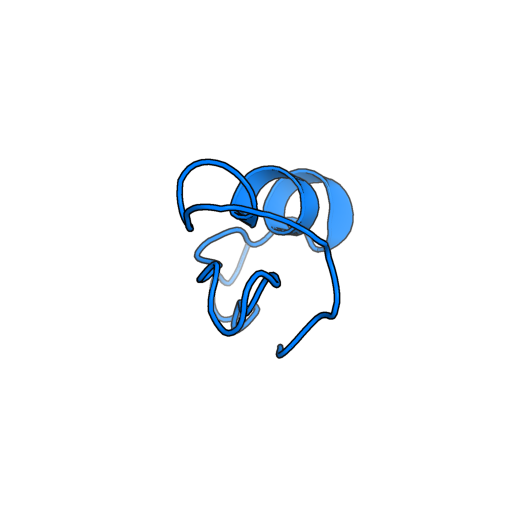068 -2.400 1.00 0.00 13 CYS A C 8
ATOM 4581 O O . CYS A 1 13 ? -1.716 -0.477 -1.410 1.00 0.00 13 CYS A O 8
ATOM 4588 N N . TYR A 1 14 ? -0.411 -0.575 -3.156 1.00 0.00 14 TYR A N 8
ATOM 4589 C CA . TYR A 1 14 ? 0.193 0.719 -2.793 1.00 0.00 14 TYR A CA 8
ATOM 4590 C C . TYR A 1 14 ? -0.589 1.922 -3.365 1.00 0.00 14 TYR A C 8
ATOM 4591 O O . TYR A 1 14 ? -0.281 3.067 -3.074 1.00 0.00 14 TYR A O 8
ATOM 4609 N N . GLU A 1 15 ? -1.642 1.697 -4.101 1.00 0.00 15 GLU A N 8
ATOM 4610 C CA . GLU A 1 15 ? -2.423 2.849 -4.610 1.00 0.00 15 GLU A CA 8
ATOM 4611 C C . GLU A 1 15 ? -3.263 3.416 -3.459 1.00 0.00 15 GLU A C 8
ATOM 4612 O O . GLU A 1 15 ? -3.356 4.618 -3.292 1.00 0.00 15 GLU A O 8
ATOM 4624 N N . PRO A 1 16 ? -3.836 2.566 -2.645 1.00 0.00 16 PRO A N 8
ATOM 4625 C CA . PRO A 1 16 ? -4.634 3.004 -1.465 1.00 0.00 16 PRO A CA 8
ATOM 4626 C C . PRO A 1 16 ? -3.774 3.823 -0.499 1.00 0.00 16 PRO A C 8
ATOM 4627 O O . PRO A 1 16 ? -4.249 4.711 0.176 1.00 0.00 16 PRO A O 8
ATOM 4638 N N . CYS A 1 17 ? -2.497 3.558 -0.467 1.00 0.00 17 CYS A N 8
ATOM 4639 C CA . CYS A 1 17 ? -1.604 4.354 0.431 1.00 0.00 17 CYS A CA 8
ATOM 4640 C C . CYS A 1 17 ? -1.336 5.703 -0.235 1.00 0.00 17 CYS A C 8
ATOM 4641 O O . CYS A 1 17 ? -1.067 6.687 0.426 1.00 0.00 17 CYS A O 8
ATOM 4648 N N . GLU A 1 18 ? -1.399 5.750 -1.550 1.00 0.00 18 GLU A N 8
ATOM 4649 C CA . GLU A 1 18 ? -1.134 7.036 -2.274 1.00 0.00 18 GLU A CA 8
ATOM 4650 C C . GLU A 1 18 ? -2.280 8.003 -2.060 1.00 0.00 18 GLU A C 8
ATOM 4651 O O . GLU A 1 18 ? -2.152 9.029 -1.432 1.00 0.00 18 GLU A O 8
ATOM 4663 N N . LYS A 1 19 ? -3.402 7.675 -2.602 1.00 0.00 19 LYS A N 8
ATOM 4664 C CA . LYS A 1 19 ? -4.579 8.564 -2.470 1.00 0.00 19 LYS A CA 8
ATOM 4665 C C . LYS A 1 19 ? -4.962 8.681 -1.004 1.00 0.00 19 LYS A C 8
ATOM 4666 O O . LYS A 1 19 ? -5.483 9.696 -0.584 1.00 0.00 19 LYS A O 8
ATOM 4685 N N . LYS A 1 20 ? -4.714 7.680 -0.199 1.00 0.00 20 LYS A N 8
ATOM 4686 C CA . LYS A 1 20 ? -5.090 7.837 1.236 1.00 0.00 20 LYS A CA 8
ATOM 4687 C C . LYS A 1 20 ? -3.944 8.475 2.015 1.00 0.00 20 LYS A C 8
ATOM 4688 O O . LYS A 1 20 ? -4.046 9.599 2.464 1.00 0.00 20 LYS A O 8
ATOM 4707 N N . TYR A 1 21 ? -2.866 7.771 2.206 1.00 0.00 21 TYR A N 8
ATOM 4708 C CA . TYR A 1 21 ? -1.743 8.335 2.974 1.00 0.00 21 TYR A CA 8
ATOM 4709 C C . TYR A 1 21 ? -0.913 9.289 2.109 1.00 0.00 21 TYR A C 8
ATOM 4710 O O . TYR A 1 21 ? 0.086 9.817 2.552 1.00 0.00 21 TYR A O 8
ATOM 4728 N N . ASN A 1 22 ? -1.308 9.512 0.880 1.00 0.00 22 ASN A N 8
ATOM 4729 C CA . ASN A 1 22 ? -0.524 10.431 -0.001 1.00 0.00 22 ASN A CA 8
ATOM 4730 C C . ASN A 1 22 ? 0.969 10.145 0.184 1.00 0.00 22 ASN A C 8
ATOM 4731 O O . ASN A 1 22 ? 1.756 11.040 0.417 1.00 0.00 22 ASN A O 8
ATOM 4742 N N . CYS A 1 23 ? 1.370 8.904 0.089 1.00 0.00 23 CYS A N 8
ATOM 4743 C CA . CYS A 1 23 ? 2.820 8.589 0.275 1.00 0.00 23 CYS A CA 8
ATOM 4744 C C . CYS A 1 23 ? 3.263 7.458 -0.634 1.00 0.00 23 CYS A C 8
ATOM 4745 O O . CYS A 1 23 ? 4.423 7.340 -0.959 1.00 0.00 23 CYS A O 8
ATOM 4752 N N . ALA A 1 24 ? 2.371 6.623 -1.037 1.00 0.00 24 ALA A N 8
ATOM 4753 C CA . ALA A 1 24 ? 2.764 5.497 -1.911 1.00 0.00 24 ALA A CA 8
ATOM 4754 C C . ALA A 1 24 ? 3.882 4.698 -1.249 1.00 0.00 24 ALA A C 8
ATOM 4755 O O . ALA A 1 24 ? 3.940 4.555 -0.044 1.00 0.00 24 ALA A O 8
ATOM 4762 N N . ARG A 1 25 ? 4.764 4.173 -2.043 1.00 0.00 25 ARG A N 8
ATOM 4763 C CA . ARG A 1 25 ? 5.886 3.370 -1.501 1.00 0.00 25 ARG A CA 8
ATOM 4764 C C . ARG A 1 25 ? 5.322 2.353 -0.505 1.00 0.00 25 ARG A C 8
ATOM 4765 O O . ARG A 1 25 ? 5.854 2.155 0.568 1.00 0.00 25 ARG A O 8
ATOM 4786 N N . ALA A 1 26 ? 4.230 1.726 -0.845 1.00 0.00 26 ALA A N 8
ATOM 4787 C CA . ALA A 1 26 ? 3.605 0.740 0.089 1.00 0.00 26 ALA A CA 8
ATOM 4788 C C . ALA A 1 26 ? 4.090 -0.678 -0.211 1.00 0.00 26 ALA A C 8
ATOM 4789 O O . ALA A 1 26 ? 4.913 -0.899 -1.073 1.00 0.00 26 ALA A O 8
ATOM 4796 N N . LYS A 1 27 ? 3.579 -1.641 0.517 1.00 0.00 27 LYS A N 8
ATOM 4797 C CA . LYS A 1 27 ? 3.998 -3.056 0.302 1.00 0.00 27 LYS A CA 8
ATOM 4798 C C . LYS A 1 27 ? 2.805 -3.994 0.515 1.00 0.00 27 LYS A C 8
ATOM 4799 O O . LYS A 1 27 ? 2.074 -3.864 1.476 1.00 0.00 27 LYS A O 8
ATOM 4818 N N . CYS A 1 28 ? 2.605 -4.951 -0.359 1.00 0.00 28 CYS A N 8
ATOM 4819 C CA . CYS A 1 28 ? 1.464 -5.893 -0.175 1.00 0.00 28 CYS A CA 8
ATOM 4820 C C . CYS A 1 28 ? 1.941 -7.108 0.634 1.00 0.00 28 CYS A C 8
ATOM 4821 O O . CYS A 1 28 ? 2.566 -8.008 0.107 1.00 0.00 28 CYS A O 8
ATOM 4828 N N . MET A 1 29 ? 1.662 -7.137 1.909 1.00 0.00 29 MET A N 8
ATOM 4829 C CA . MET A 1 29 ? 2.107 -8.285 2.757 1.00 0.00 29 MET A CA 8
ATOM 4830 C C . MET A 1 29 ? 0.879 -9.062 3.233 1.00 0.00 29 MET A C 8
ATOM 4831 O O . MET A 1 29 ? -0.174 -8.503 3.452 1.00 0.00 29 MET A O 8
ATOM 4845 N N . ASN A 1 30 ? 1.005 -10.353 3.391 1.00 0.00 30 ASN A N 8
ATOM 4846 C CA . ASN A 1 30 ? -0.161 -11.163 3.848 1.00 0.00 30 ASN A CA 8
ATOM 4847 C C . ASN A 1 30 ? -1.411 -10.713 3.086 1.00 0.00 30 ASN A C 8
ATOM 4848 O O . ASN A 1 30 ? -2.394 -10.325 3.668 1.00 0.00 30 ASN A O 8
ATOM 4859 N N . ARG A 1 31 ? -1.356 -10.736 1.782 1.00 0.00 31 ARG A N 8
ATOM 4860 C CA . ARG A 1 31 ? -2.513 -10.296 0.944 1.00 0.00 31 ARG A CA 8
ATOM 4861 C C . ARG A 1 31 ? -3.104 -9.023 1.527 1.00 0.00 31 ARG A C 8
ATOM 4862 O O . ARG A 1 31 ? -4.304 -8.848 1.586 1.00 0.00 31 ARG A O 8
ATOM 4883 N N . HIS A 1 32 ? -2.263 -8.129 1.950 1.00 0.00 32 HIS A N 8
ATOM 4884 C CA . HIS A 1 32 ? -2.776 -6.848 2.523 1.00 0.00 32 HIS A CA 8
ATOM 4885 C C . HIS A 1 32 ? -1.813 -5.682 2.234 1.00 0.00 32 HIS A C 8
ATOM 4886 O O . HIS A 1 32 ? -0.677 -5.885 1.874 1.00 0.00 32 HIS A O 8
ATOM 4901 N N . CYS A 1 33 ? -2.276 -4.456 2.371 1.00 0.00 33 CYS A N 8
ATOM 4902 C CA . CYS A 1 33 ? -1.412 -3.270 2.084 1.00 0.00 33 CYS A CA 8
ATOM 4903 C C . CYS A 1 33 ? -0.463 -2.984 3.255 1.00 0.00 33 CYS A C 8
ATOM 4904 O O . CYS A 1 33 ? -0.803 -3.182 4.404 1.00 0.00 33 CYS A O 8
ATOM 4911 N N . ASN A 1 34 ? 0.722 -2.500 2.964 1.00 0.00 34 ASN A N 8
ATOM 4912 C CA . ASN A 1 34 ? 1.695 -2.177 4.052 1.00 0.00 34 ASN A CA 8
ATOM 4913 C C . ASN A 1 34 ? 2.541 -0.941 3.677 1.00 0.00 34 ASN A C 8
ATOM 4914 O O . ASN A 1 34 ? 3.564 -1.070 3.034 1.00 0.00 34 ASN A O 8
ATOM 4925 N N . CYS A 1 35 ? 2.144 0.251 4.076 1.00 0.00 35 CYS A N 8
ATOM 4926 C CA . CYS A 1 35 ? 2.957 1.461 3.741 1.00 0.00 35 CYS A CA 8
ATOM 4927 C C . CYS A 1 35 ? 3.541 2.049 5.032 1.00 0.00 35 CYS A C 8
ATOM 4928 O O . CYS A 1 35 ? 3.625 1.376 6.038 1.00 0.00 35 CYS A O 8
ATOM 4935 N N . TYR A 1 36 ? 3.945 3.296 5.018 1.00 0.00 36 TYR A N 8
ATOM 4936 C CA . TYR A 1 36 ? 4.508 3.905 6.262 1.00 0.00 36 TYR A CA 8
ATOM 4937 C C . TYR A 1 36 ? 4.223 5.415 6.298 1.00 0.00 36 TYR A C 8
ATOM 4938 O O . TYR A 1 36 ? 4.706 6.118 7.162 1.00 0.00 36 TYR A O 8
ATOM 4956 N N . ASN A 1 37 ? 3.451 5.926 5.372 1.00 0.00 37 ASN A N 8
ATOM 4957 C CA . ASN A 1 37 ? 3.155 7.395 5.378 1.00 0.00 37 ASN A CA 8
ATOM 4958 C C . ASN A 1 37 ? 4.471 8.185 5.378 1.00 0.00 37 ASN A C 8
ATOM 4959 O O . ASN A 1 37 ? 4.479 9.397 5.422 1.00 0.00 37 ASN A O 8
ATOM 4970 N N . ASN A 1 38 ? 5.583 7.506 5.356 1.00 0.00 38 ASN A N 8
ATOM 4971 C CA . ASN A 1 38 ? 6.899 8.213 5.387 1.00 0.00 38 ASN A CA 8
ATOM 4972 C C . ASN A 1 38 ? 7.393 8.539 3.968 1.00 0.00 38 ASN A C 8
ATOM 4973 O O . ASN A 1 38 ? 8.556 8.371 3.663 1.00 0.00 38 ASN A O 8
ATOM 4984 N N . CYS A 1 39 ? 6.542 9.011 3.100 1.00 0.00 39 CYS A N 8
ATOM 4985 C CA . CYS A 1 39 ? 7.000 9.340 1.732 1.00 0.00 39 CYS A CA 8
ATOM 4986 C C . CYS A 1 39 ? 7.989 10.511 1.791 1.00 0.00 39 CYS A C 8
ATOM 4987 O O . CYS A 1 39 ? 7.962 11.302 2.714 1.00 0.00 39 CYS A O 8
ATOM 4994 N N . PRO A 1 40 ? 8.857 10.633 0.811 1.00 0.00 40 PRO A N 8
ATOM 4995 C CA . PRO A 1 40 ? 9.850 11.736 0.769 1.00 0.00 40 PRO A CA 8
ATOM 4996 C C . PRO A 1 40 ? 9.213 13.049 1.227 1.00 0.00 40 PRO A C 8
ATOM 4997 O O . PRO A 1 40 ? 9.439 13.516 2.325 1.00 0.00 40 PRO A O 8
ATOM 5008 N N . TRP A 1 41 ? 8.376 13.612 0.398 1.00 0.00 41 TRP A N 8
ATOM 5009 C CA . TRP A 1 41 ? 7.660 14.863 0.759 1.00 0.00 41 TRP A CA 8
ATOM 5010 C C . TRP A 1 41 ? 8.579 15.778 1.574 1.00 0.00 41 TRP A C 8
ATOM 5011 O O . TRP A 1 41 ? 8.495 15.739 2.791 1.00 0.00 41 TRP A O 8
ATOM 5033 C CA . VAL A 1 1 ? 1.659 1.647 8.328 1.00 0.00 1 VAL A CA 9
ATOM 5034 C C . VAL A 1 1 ? 1.040 0.338 7.819 1.00 0.00 1 VAL A C 9
ATOM 5035 O O . VAL A 1 1 ? 0.773 0.168 6.641 1.00 0.00 1 VAL A O 9
ATOM 5050 N N . HIS A 1 2 ? 0.812 -0.596 8.702 1.00 0.00 2 HIS A N 9
ATOM 5051 C CA . HIS A 1 2 ? 0.210 -1.879 8.290 1.00 0.00 2 HIS A CA 9
ATOM 5052 C C . HIS A 1 2 ? -1.286 -1.655 8.045 1.00 0.00 2 HIS A C 9
ATOM 5053 O O . HIS A 1 2 ? -1.972 -1.081 8.867 1.00 0.00 2 HIS A O 9
ATOM 5068 N N . THR A 1 3 ? -1.796 -2.086 6.920 1.00 0.00 3 THR A N 9
ATOM 5069 C CA . THR A 1 3 ? -3.247 -1.877 6.623 1.00 0.00 3 THR A CA 9
ATOM 5070 C C . THR A 1 3 ? -3.904 -3.218 6.310 1.00 0.00 3 THR A C 9
ATOM 5071 O O . THR A 1 3 ? -3.238 -4.215 6.114 1.00 0.00 3 THR A O 9
ATOM 5082 N N . ASN A 1 4 ? -5.210 -3.249 6.283 1.00 0.00 4 ASN A N 9
ATOM 5083 C CA . ASN A 1 4 ? -5.931 -4.524 6.008 1.00 0.00 4 ASN A CA 9
ATOM 5084 C C . ASN A 1 4 ? -6.549 -4.477 4.627 1.00 0.00 4 ASN A C 9
ATOM 5085 O O . ASN A 1 4 ? -7.554 -5.095 4.343 1.00 0.00 4 ASN A O 9
ATOM 5096 N N . ILE A 1 5 ? -5.925 -3.762 3.763 1.00 0.00 5 ILE A N 9
ATOM 5097 C CA . ILE A 1 5 ? -6.410 -3.670 2.378 1.00 0.00 5 ILE A CA 9
ATOM 5098 C C . ILE A 1 5 ? -6.012 -4.969 1.680 1.00 0.00 5 ILE A C 9
ATOM 5099 O O . ILE A 1 5 ? -4.857 -5.326 1.664 1.00 0.00 5 ILE A O 9
ATOM 5115 N N . PRO A 1 6 ? -6.951 -5.678 1.148 1.00 0.00 6 PRO A N 9
ATOM 5116 C CA . PRO A 1 6 ? -6.687 -6.984 0.490 1.00 0.00 6 PRO A CA 9
ATOM 5117 C C . PRO A 1 6 ? -6.004 -6.846 -0.881 1.00 0.00 6 PRO A C 9
ATOM 5118 O O . PRO A 1 6 ? -6.586 -6.375 -1.838 1.00 0.00 6 PRO A O 9
ATOM 5129 N N . CYS A 1 7 ? -4.754 -7.255 -0.966 1.00 0.00 7 CYS A N 9
ATOM 5130 C CA . CYS A 1 7 ? -4.003 -7.151 -2.259 1.00 0.00 7 CYS A CA 9
ATOM 5131 C C . CYS A 1 7 ? -3.088 -8.345 -2.461 1.00 0.00 7 CYS A C 9
ATOM 5132 O O . CYS A 1 7 ? -3.098 -9.299 -1.707 1.00 0.00 7 CYS A O 9
ATOM 5139 N N . ARG A 1 8 ? -2.271 -8.272 -3.478 1.00 0.00 8 ARG A N 9
ATOM 5140 C CA . ARG A 1 8 ? -1.307 -9.374 -3.754 1.00 0.00 8 ARG A CA 9
ATOM 5141 C C . ARG A 1 8 ? 0.066 -8.761 -3.984 1.00 0.00 8 ARG A C 9
ATOM 5142 O O . ARG A 1 8 ? 1.060 -9.209 -3.446 1.00 0.00 8 ARG A O 9
ATOM 5163 N N . GLY A 1 9 ? 0.123 -7.742 -4.795 1.00 0.00 9 GLY A N 9
ATOM 5164 C CA . GLY A 1 9 ? 1.425 -7.090 -5.088 1.00 0.00 9 GLY A CA 9
ATOM 5165 C C . GLY A 1 9 ? 1.421 -5.650 -4.583 1.00 0.00 9 GLY A C 9
ATOM 5166 O O . GLY A 1 9 ? 0.4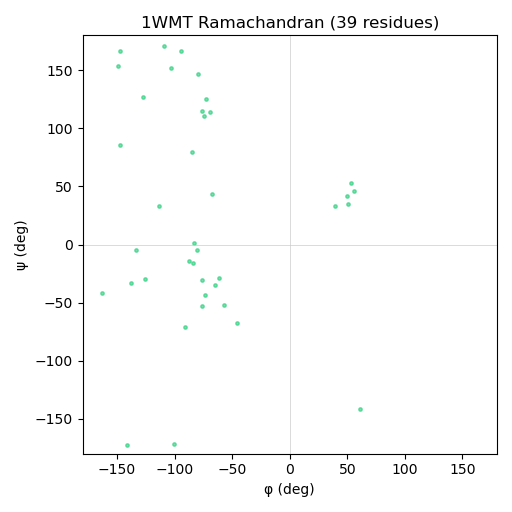48 -4.929 -4.709 1.00 0.00 9 GLY A O 9
ATOM 5170 N N . THR A 1 10 ? 2.516 -5.223 -4.030 1.00 0.00 10 THR A N 9
ATOM 5171 C CA . THR A 1 10 ? 2.613 -3.832 -3.533 1.00 0.00 10 THR A CA 9
ATOM 5172 C C . THR A 1 10 ? 2.362 -2.889 -4.696 1.00 0.00 10 THR A C 9
ATOM 5173 O O . THR A 1 10 ? 1.629 -1.934 -4.588 1.00 0.00 10 THR A O 9
ATOM 5184 N N . SER A 1 11 ? 2.980 -3.156 -5.801 1.00 0.00 11 SER A N 9
ATOM 5185 C CA . SER A 1 11 ? 2.818 -2.288 -6.991 1.00 0.00 11 SER A CA 9
ATOM 5186 C C . SER A 1 11 ? 1.364 -2.284 -7.462 1.00 0.00 11 SER A C 9
ATOM 5187 O O . SER A 1 11 ? 1.094 -2.170 -8.640 1.00 0.00 11 SER A O 9
ATOM 5195 N N . ASP A 1 12 ? 0.413 -2.387 -6.571 1.00 0.00 12 ASP A N 9
ATOM 5196 C CA . ASP A 1 12 ? -0.999 -2.365 -7.027 1.00 0.00 12 ASP A CA 9
ATOM 5197 C C . ASP A 1 12 ? -1.831 -1.904 -5.860 1.00 0.00 12 ASP A C 9
ATOM 5198 O O . ASP A 1 12 ? -2.720 -1.087 -5.984 1.00 0.00 12 ASP A O 9
ATOM 5207 N N . CYS A 1 13 ? -1.526 -2.416 -4.720 1.00 0.00 13 CYS A N 9
ATOM 5208 C CA . CYS A 1 13 ? -2.263 -2.011 -3.519 1.00 0.00 13 CYS A CA 9
ATOM 5209 C C . CYS A 1 13 ? -1.573 -0.835 -2.866 1.00 0.00 13 CYS A C 9
ATOM 5210 O O . CYS A 1 13 ? -2.021 -0.330 -1.867 1.00 0.00 13 CYS A O 9
ATOM 5217 N N . TYR A 1 14 ? -0.483 -0.377 -3.403 1.00 0.00 14 TYR A N 9
ATOM 5218 C CA . TYR A 1 14 ? 0.176 0.773 -2.780 1.00 0.00 14 TYR A CA 9
ATOM 5219 C C . TYR A 1 14 ? -0.498 2.049 -3.284 1.00 0.00 14 TYR A C 9
ATOM 5220 O O . TYR A 1 14 ? -0.158 3.158 -2.904 1.00 0.00 14 TYR A O 9
ATOM 5238 N N . GLU A 1 15 ? -1.492 1.886 -4.109 1.00 0.00 15 GLU A N 9
ATOM 5239 C CA . GLU A 1 15 ? -2.223 3.045 -4.639 1.00 0.00 15 GLU A CA 9
ATOM 5240 C C . GLU A 1 15 ? -3.115 3.584 -3.527 1.00 0.00 15 GLU A C 9
ATOM 5241 O O . GLU A 1 15 ? -3.147 4.770 -3.278 1.00 0.00 15 GLU A O 9
ATOM 5253 N N . PRO A 1 16 ? -3.783 2.721 -2.814 1.00 0.00 16 PRO A N 9
ATOM 5254 C CA . PRO A 1 16 ? -4.618 3.136 -1.659 1.00 0.00 16 PRO A CA 9
ATOM 5255 C C . PRO A 1 16 ? -3.760 3.862 -0.619 1.00 0.00 16 PRO A C 9
ATOM 5256 O O . PRO A 1 16 ? -4.227 4.739 0.067 1.00 0.00 16 PRO A O 9
ATOM 5267 N N . CYS A 1 17 ? -2.488 3.548 -0.536 1.00 0.00 17 CYS A N 9
ATOM 5268 C CA . CYS A 1 17 ? -1.624 4.289 0.435 1.00 0.00 17 CYS A CA 9
ATOM 5269 C C . CYS A 1 17 ? -1.395 5.683 -0.155 1.00 0.00 17 CYS A C 9
ATOM 5270 O O . CYS A 1 17 ? -1.278 6.662 0.560 1.00 0.00 17 CYS A O 9
ATOM 5277 N N . GLU A 1 18 ? -1.355 5.770 -1.471 1.00 0.00 18 GLU A N 9
ATOM 5278 C CA . GLU A 1 18 ? -1.152 7.096 -2.140 1.00 0.00 18 GLU A CA 9
ATOM 5279 C C . GLU A 1 18 ? -2.396 7.940 -1.982 1.00 0.00 18 GLU A C 9
ATOM 5280 O O . GLU A 1 18 ? -2.400 9.007 -1.416 1.00 0.00 18 GLU A O 9
ATOM 5292 N N . LYS A 1 19 ? -3.448 7.452 -2.519 1.00 0.00 19 LYS A N 9
ATOM 5293 C CA . LYS A 1 19 ? -4.729 8.180 -2.471 1.00 0.00 19 LYS A CA 9
ATOM 5294 C C . LYS A 1 19 ? -5.208 8.260 -1.025 1.00 0.00 19 LYS A C 9
ATOM 5295 O O . LYS A 1 19 ? -5.905 9.182 -0.654 1.00 0.00 19 LYS A O 9
ATOM 5314 N N . LYS A 1 20 ? -4.850 7.307 -0.193 1.00 0.00 20 LYS A N 9
ATOM 5315 C CA . LYS A 1 20 ? -5.327 7.391 1.227 1.00 0.00 20 LYS A CA 9
ATOM 5316 C C . LYS A 1 20 ? -4.323 8.182 2.068 1.00 0.00 20 LYS A C 9
ATOM 5317 O O . LYS A 1 20 ? -4.577 9.304 2.457 1.00 0.00 20 LYS A O 9
ATOM 5336 N N . TYR A 1 21 ? -3.189 7.603 2.369 1.00 0.00 21 TYR A N 9
ATOM 5337 C CA . TYR A 1 21 ? -2.189 8.308 3.192 1.00 0.00 21 TYR A CA 9
ATOM 5338 C C . TYR A 1 21 ? -1.396 9.289 2.331 1.00 0.00 21 TYR A C 9
ATOM 5339 O O . TYR A 1 21 ? -0.502 9.958 2.809 1.00 0.00 21 TYR A O 9
ATOM 5357 N N . ASN A 1 22 ? -1.695 9.378 1.065 1.00 0.00 22 ASN A N 9
ATOM 5358 C CA . ASN A 1 22 ? -0.924 10.316 0.207 1.00 0.00 22 ASN A CA 9
ATOM 5359 C C . ASN A 1 22 ? 0.565 10.073 0.422 1.00 0.00 22 ASN A C 9
ATOM 5360 O O . ASN A 1 22 ? 1.313 10.993 0.684 1.00 0.00 22 ASN A O 9
ATOM 5371 N N . CYS A 1 23 ? 1.013 8.842 0.339 1.00 0.00 23 CYS A N 9
ATOM 5372 C CA . CYS A 1 23 ? 2.465 8.595 0.565 1.00 0.00 23 CYS A CA 9
ATOM 5373 C C . CYS A 1 23 ? 3.026 7.501 -0.330 1.00 0.00 23 CYS A C 9
ATOM 5374 O O . CYS A 1 23 ? 4.213 7.453 -0.584 1.00 0.00 23 CYS A O 9
ATOM 5381 N N . ALA A 1 24 ? 2.213 6.648 -0.833 1.00 0.00 24 ALA A N 9
ATOM 5382 C CA . ALA A 1 24 ? 2.745 5.600 -1.734 1.00 0.00 24 ALA A CA 9
ATOM 5383 C C . ALA A 1 24 ? 3.798 4.744 -1.032 1.00 0.00 24 ALA A C 9
ATOM 5384 O O . ALA A 1 24 ? 3.774 4.540 0.165 1.00 0.00 24 ALA A O 9
ATOM 5391 N N . ARG A 1 25 ? 4.713 4.236 -1.805 1.00 0.00 25 ARG A N 9
ATOM 5392 C CA . ARG A 1 25 ? 5.796 3.366 -1.260 1.00 0.00 25 ARG A CA 9
ATOM 5393 C C . ARG A 1 25 ? 5.192 2.378 -0.264 1.00 0.00 25 ARG A C 9
ATOM 5394 O O . ARG A 1 25 ? 5.632 2.284 0.862 1.00 0.00 25 ARG A O 9
ATOM 5415 N N . ALA A 1 26 ? 4.172 1.661 -0.648 1.00 0.00 26 ALA A N 9
ATOM 5416 C CA . ALA A 1 26 ? 3.541 0.710 0.311 1.00 0.00 26 ALA A CA 9
ATOM 5417 C C . ALA A 1 26 ? 4.098 -0.702 0.142 1.00 0.00 26 ALA A C 9
ATOM 5418 O O . ALA A 1 26 ? 5.017 -0.931 -0.612 1.00 0.00 26 ALA A O 9
ATOM 5425 N N . LYS A 1 27 ? 3.546 -1.649 0.859 1.00 0.00 27 LYS A N 9
ATOM 5426 C CA . LYS A 1 27 ? 4.030 -3.056 0.759 1.00 0.00 27 LYS A CA 9
ATOM 5427 C C . LYS A 1 27 ? 2.816 -4.005 0.807 1.00 0.00 27 LYS A C 9
ATOM 5428 O O . LYS A 1 27 ? 2.061 -3.983 1.755 1.00 0.00 27 LYS A O 9
ATOM 5447 N N . CYS A 1 28 ? 2.620 -4.853 -0.170 1.00 0.00 28 CYS A N 9
ATOM 5448 C CA . CYS A 1 28 ? 1.449 -5.783 -0.097 1.00 0.00 28 CYS A CA 9
ATOM 5449 C C . CYS A 1 28 ? 1.862 -7.016 0.707 1.00 0.00 28 CYS A C 9
ATOM 5450 O O . CYS A 1 28 ? 2.270 -8.020 0.159 1.00 0.00 28 CYS A O 9
ATOM 5457 N N . MET A 1 29 ? 1.777 -6.937 2.016 1.00 0.00 29 MET A N 9
ATOM 5458 C CA . MET A 1 29 ? 2.184 -8.084 2.877 1.00 0.00 29 MET A CA 9
ATOM 5459 C C . MET A 1 29 ? 0.971 -8.671 3.599 1.00 0.00 29 MET A C 9
ATOM 5460 O O . MET A 1 29 ? -0.030 -8.014 3.801 1.00 0.00 29 MET A O 9
ATOM 5474 N N . ASN A 1 30 ? 1.073 -9.908 4.005 1.00 0.00 30 ASN A N 9
ATOM 5475 C CA . ASN A 1 30 ? -0.051 -10.557 4.731 1.00 0.00 30 ASN A CA 9
ATOM 5476 C C . ASN A 1 30 ? -1.353 -10.323 3.955 1.00 0.00 30 ASN A C 9
ATOM 5477 O O . ASN A 1 30 ? -2.274 -9.711 4.443 1.00 0.00 30 ASN A O 9
ATOM 5488 N N . ARG A 1 31 ? -1.407 -10.795 2.734 1.00 0.00 31 ARG A N 9
ATOM 5489 C CA . ARG A 1 31 ? -2.615 -10.620 1.865 1.00 0.00 31 ARG A CA 9
ATOM 5490 C C . ARG A 1 31 ? -3.258 -9.278 2.156 1.00 0.00 31 ARG A C 9
ATOM 5491 O O . ARG A 1 31 ? -4.454 -9.097 2.041 1.00 0.00 31 ARG A O 9
ATOM 5512 N N . HIS A 1 32 ? -2.455 -8.338 2.532 1.00 0.00 32 HIS A N 9
ATOM 5513 C CA . HIS A 1 32 ? -2.987 -6.977 2.844 1.00 0.00 32 HIS A CA 9
ATOM 5514 C C . HIS A 1 32 ? -1.951 -5.900 2.491 1.00 0.00 32 HIS A C 9
ATOM 5515 O O . HIS A 1 32 ? -0.809 -6.197 2.196 1.00 0.00 32 HIS A O 9
ATOM 5530 N N . CYS A 1 33 ? -2.340 -4.647 2.530 1.00 0.00 33 CYS A N 9
ATOM 5531 C CA . CYS A 1 33 ? -1.372 -3.554 2.206 1.00 0.00 33 CYS A CA 9
ATOM 5532 C C . CYS A 1 33 ? -0.541 -3.217 3.432 1.00 0.00 33 CYS A C 9
ATOM 5533 O O . CYS A 1 33 ? -0.979 -3.348 4.557 1.00 0.00 33 CYS A O 9
ATOM 5540 N N . ASN A 1 34 ? 0.663 -2.786 3.211 1.00 0.00 34 ASN A N 9
ATOM 5541 C CA . ASN A 1 34 ? 1.545 -2.436 4.344 1.00 0.00 34 ASN A CA 9
ATOM 5542 C C . ASN A 1 34 ? 2.473 -1.289 3.929 1.00 0.00 34 ASN A C 9
ATOM 5543 O O . ASN A 1 34 ? 3.563 -1.522 3.443 1.00 0.00 34 ASN A O 9
ATOM 5554 N N . CYS A 1 35 ? 2.070 -0.049 4.111 1.00 0.00 35 CYS A N 9
ATOM 5555 C CA . CYS A 1 35 ? 2.966 1.070 3.718 1.00 0.00 35 CYS A CA 9
ATOM 5556 C C . CYS A 1 35 ? 3.703 1.579 4.960 1.00 0.00 35 CYS A C 9
ATOM 5557 O O . CYS A 1 35 ? 3.610 1.009 6.024 1.00 0.00 35 CYS A O 9
ATOM 5564 N N . TYR A 1 36 ? 4.420 2.656 4.822 1.00 0.00 36 TYR A N 9
ATOM 5565 C CA . TYR A 1 36 ? 5.156 3.249 5.975 1.00 0.00 36 TYR A CA 9
ATOM 5566 C C . TYR A 1 36 ? 5.085 4.753 5.819 1.00 0.00 36 TYR A C 9
ATOM 5567 O O . TYR A 1 36 ? 5.910 5.486 6.331 1.00 0.00 36 TYR A O 9
ATOM 5585 N N . ASN A 1 37 ? 4.144 5.219 5.052 1.00 0.00 37 ASN A N 9
ATOM 5586 C CA . ASN A 1 37 ? 4.069 6.670 4.796 1.00 0.00 37 ASN A CA 9
ATOM 5587 C C . ASN A 1 37 ? 5.430 7.074 4.226 1.00 0.00 37 ASN A C 9
ATOM 5588 O O . ASN A 1 37 ? 5.665 6.958 3.040 1.00 0.00 37 ASN A O 9
ATOM 5599 N N . ASN A 1 38 ? 6.342 7.492 5.067 1.00 0.00 38 ASN A N 9
ATOM 5600 C CA . ASN A 1 38 ? 7.715 7.855 4.601 1.00 0.00 38 ASN A CA 9
ATOM 5601 C C . ASN A 1 38 ? 7.623 8.346 3.174 1.00 0.00 38 ASN A C 9
ATOM 5602 O O . ASN A 1 38 ? 8.426 8.002 2.329 1.00 0.00 38 ASN A O 9
ATOM 5613 N N . CYS A 1 39 ? 6.611 9.099 2.881 1.00 0.00 39 CYS A N 9
ATOM 5614 C CA . CYS A 1 39 ? 6.433 9.549 1.500 1.00 0.00 39 CYS A CA 9
ATOM 5615 C C . CYS A 1 39 ? 7.545 10.521 1.094 1.00 0.00 39 CYS A C 9
ATOM 5616 O O . CYS A 1 39 ? 7.706 11.562 1.697 1.00 0.00 39 CYS A O 9
ATOM 5623 N N . PRO A 1 40 ? 8.293 10.193 0.069 1.00 0.00 40 PRO A N 9
ATOM 5624 C CA . PRO A 1 40 ? 9.386 11.059 -0.446 1.00 0.00 40 PRO A CA 9
ATOM 5625 C C . PRO A 1 40 ? 8.971 12.534 -0.605 1.00 0.00 40 PRO A C 9
ATOM 5626 O O . PRO A 1 40 ? 9.532 13.259 -1.400 1.00 0.00 40 PRO A O 9
ATOM 5637 N N . TRP A 1 41 ? 7.995 12.982 0.142 1.00 0.00 41 TRP A N 9
ATOM 5638 C CA . TRP A 1 41 ? 7.558 14.403 0.031 1.00 0.00 41 TRP A CA 9
ATOM 5639 C C . TRP A 1 41 ? 6.636 14.743 1.206 1.00 0.00 41 TRP A C 9
ATOM 5640 O O . TRP A 1 41 ? 5.817 13.907 1.552 1.00 0.00 41 TRP A O 9
ATOM 5662 C CA . VAL A 1 1 ? 1.607 2.495 8.323 1.00 0.00 1 VAL A CA 10
ATOM 5663 C C . VAL A 1 1 ? 1.106 1.139 7.820 1.00 0.00 1 VAL A C 10
ATOM 5664 O O . VAL A 1 1 ? 0.908 0.927 6.641 1.00 0.00 1 VAL A O 10
ATOM 5679 N N . HIS A 1 2 ? 0.890 0.213 8.701 1.00 0.00 2 HIS A N 10
ATOM 5680 C CA . HIS A 1 2 ? 0.391 -1.102 8.263 1.00 0.00 2 HIS A CA 10
ATOM 5681 C C . HIS A 1 2 ? -1.102 -0.982 7.926 1.00 0.00 2 HIS A C 10
ATOM 5682 O O . HIS A 1 2 ? -1.867 -0.409 8.680 1.00 0.00 2 HIS A O 10
ATOM 5697 N N . THR A 1 3 ? -1.534 -1.510 6.807 1.00 0.00 3 THR A N 10
ATOM 5698 C CA . THR A 1 3 ? -2.982 -1.415 6.447 1.00 0.00 3 THR A CA 10
ATOM 5699 C C . THR A 1 3 ? -3.536 -2.815 6.226 1.00 0.00 3 THR A C 10
ATOM 5700 O O . THR A 1 3 ? -2.803 -3.765 6.037 1.00 0.00 3 THR A O 10
ATOM 5711 N N . ASN A 1 4 ? -4.832 -2.944 6.252 1.00 0.00 4 ASN A N 10
ATOM 5712 C CA . ASN A 1 4 ? -5.461 -4.277 6.051 1.00 0.00 4 ASN A CA 10
ATOM 5713 C C . ASN A 1 4 ? -6.171 -4.300 4.710 1.00 0.00 4 ASN A C 10
ATOM 5714 O O . ASN A 1 4 ? -7.128 -5.017 4.502 1.00 0.00 4 ASN A O 10
ATOM 5725 N N . ILE A 1 5 ? -5.690 -3.525 3.799 1.00 0.00 5 ILE A N 10
ATOM 5726 C CA . ILE A 1 5 ? -6.290 -3.480 2.453 1.00 0.00 5 ILE A CA 10
ATOM 5727 C C . ILE A 1 5 ? -5.991 -4.806 1.759 1.00 0.00 5 ILE A C 10
ATOM 5728 O O . ILE A 1 5 ? -4.864 -5.240 1.727 1.00 0.00 5 ILE A O 10
ATOM 5744 N N . PRO A 1 6 ? -6.988 -5.449 1.236 1.00 0.00 6 PRO A N 10
ATOM 5745 C CA . PRO A 1 6 ? -6.829 -6.771 0.577 1.00 0.00 6 PRO A CA 10
ATOM 5746 C C . PRO A 1 6 ? -6.196 -6.695 -0.820 1.00 0.00 6 PRO A C 10
ATOM 5747 O O . PRO A 1 6 ? -6.811 -6.268 -1.776 1.00 0.00 6 PRO A O 10
ATOM 5758 N N . CYS A 1 7 ? -4.962 -7.127 -0.935 1.00 0.00 7 CYS A N 10
ATOM 5759 C CA . CYS A 1 7 ? -4.262 -7.100 -2.255 1.00 0.00 7 CYS A CA 10
ATOM 5760 C C . CYS A 1 7 ? -3.481 -8.366 -2.460 1.00 0.00 7 CYS A C 10
ATOM 5761 O O . CYS A 1 7 ? -3.600 -9.321 -1.721 1.00 0.00 7 CYS A O 10
ATOM 5768 N N . ARG A 1 8 ? -2.704 -8.370 -3.496 1.00 0.00 8 ARG A N 10
ATOM 5769 C CA . ARG A 1 8 ? -1.914 -9.566 -3.833 1.00 0.00 8 ARG A CA 10
ATOM 5770 C C . ARG A 1 8 ? -0.449 -9.179 -4.039 1.00 0.00 8 ARG A C 10
ATOM 5771 O O . ARG A 1 8 ? 0.429 -10.019 -4.018 1.00 0.00 8 ARG A O 10
ATOM 5792 N N . GLY A 1 9 ? -0.175 -7.918 -4.244 1.00 0.00 9 GLY A N 10
ATOM 5793 C CA . GLY A 1 9 ? 1.232 -7.495 -4.460 1.00 0.00 9 GLY A CA 10
ATOM 5794 C C . GLY A 1 9 ? 1.370 -5.992 -4.224 1.00 0.00 9 GLY A C 10
ATOM 5795 O O . GLY A 1 9 ? 0.430 -5.233 -4.364 1.00 0.00 9 GLY A O 10
ATOM 5799 N N . THR A 1 10 ? 2.542 -5.566 -3.852 1.00 0.00 10 THR A N 10
ATOM 5800 C CA . THR A 1 10 ? 2.782 -4.126 -3.575 1.00 0.00 10 THR A CA 10
ATOM 5801 C C . THR A 1 10 ? 2.433 -3.296 -4.807 1.00 0.00 10 THR A C 10
ATOM 5802 O O . THR A 1 10 ? 1.728 -2.315 -4.724 1.00 0.00 10 THR A O 10
ATOM 5813 N N . SER A 1 11 ? 2.930 -3.678 -5.937 1.00 0.00 11 SER A N 10
ATOM 5814 C CA . SER A 1 11 ? 2.653 -2.910 -7.179 1.00 0.00 11 SER A CA 10
ATOM 5815 C C . SER A 1 11 ? 1.168 -2.983 -7.522 1.00 0.00 11 SER A C 10
ATOM 5816 O O . SER A 1 11 ? 0.803 -3.155 -8.668 1.00 0.00 11 SER A O 10
ATOM 5824 N N . ASP A 1 12 ? 0.302 -2.867 -6.555 1.00 0.00 12 ASP A N 10
ATOM 5825 C CA . ASP A 1 12 ? -1.145 -2.946 -6.869 1.00 0.00 12 ASP A CA 10
ATOM 5826 C C . ASP A 1 12 ? -1.893 -2.377 -5.685 1.00 0.00 12 ASP A C 10
ATOM 5827 O O . ASP A 1 12 ? -2.817 -1.594 -5.805 1.00 0.00 12 ASP A O 10
ATOM 5836 N N . CYS A 1 13 ? -1.465 -2.782 -4.537 1.00 0.00 13 CYS A N 10
ATOM 5837 C CA . CYS A 1 13 ? -2.072 -2.322 -3.282 1.00 0.00 13 CYS A CA 10
ATOM 5838 C C . CYS A 1 13 ? -1.437 -1.022 -2.837 1.00 0.00 13 CYS A C 10
ATOM 5839 O O . CYS A 1 13 ? -1.872 -0.420 -1.895 1.00 0.00 13 CYS A O 10
ATOM 5846 N N . TYR A 1 14 ? -0.366 -0.609 -3.435 1.00 0.00 14 TYR A N 10
ATOM 5847 C CA . TYR A 1 14 ? 0.287 0.613 -2.918 1.00 0.00 14 TYR A CA 10
ATOM 5848 C C . TYR A 1 14 ? -0.354 1.905 -3.447 1.00 0.00 14 TYR A C 10
ATOM 5849 O O . TYR A 1 14 ? -0.044 3.009 -3.004 1.00 0.00 14 TYR A O 10
ATOM 5867 N N . GLU A 1 15 ? -1.278 1.799 -4.332 1.00 0.00 15 GLU A N 10
ATOM 5868 C CA . GLU A 1 15 ? -1.923 3.020 -4.824 1.00 0.00 15 GLU A CA 10
ATOM 5869 C C . GLU A 1 15 ? -2.895 3.505 -3.749 1.00 0.00 15 GLU A C 10
ATOM 5870 O O . GLU A 1 15 ? -2.952 4.679 -3.453 1.00 0.00 15 GLU A O 10
ATOM 5882 N N . PRO A 1 16 ? -3.611 2.611 -3.117 1.00 0.00 16 PRO A N 10
ATOM 5883 C CA . PRO A 1 16 ? -4.531 2.980 -2.009 1.00 0.00 16 PRO A CA 10
ATOM 5884 C C . PRO A 1 16 ? -3.756 3.619 -0.863 1.00 0.00 16 PRO A C 10
ATOM 5885 O O . PRO A 1 16 ? -4.285 4.395 -0.102 1.00 0.00 16 PRO A O 10
ATOM 5896 N N . CYS A 1 17 ? -2.494 3.306 -0.746 1.00 0.00 17 CYS A N 10
ATOM 5897 C CA . CYS A 1 17 ? -1.686 3.914 0.349 1.00 0.00 17 CYS A CA 10
ATOM 5898 C C . CYS A 1 17 ? -1.426 5.369 -0.027 1.00 0.00 17 CYS A C 10
ATOM 5899 O O . CYS A 1 17 ? -1.422 6.249 0.811 1.00 0.00 17 CYS A O 10
ATOM 5906 N N . GLU A 1 18 ? -1.240 5.633 -1.294 1.00 0.00 18 GLU A N 10
ATOM 5907 C CA . GLU A 1 18 ? -1.015 7.046 -1.723 1.00 0.00 18 GLU A CA 10
ATOM 5908 C C . GLU A 1 18 ? -2.318 7.797 -1.603 1.00 0.00 18 GLU A C 10
ATOM 5909 O O . GLU A 1 18 ? -2.421 8.853 -1.021 1.00 0.00 18 GLU A O 10
ATOM 5921 N N . LYS A 1 19 ? -3.314 7.224 -2.169 1.00 0.00 19 LYS A N 10
ATOM 5922 C CA . LYS A 1 19 ? -4.656 7.833 -2.147 1.00 0.00 19 LYS A CA 10
ATOM 5923 C C . LYS A 1 19 ? -5.164 7.864 -0.712 1.00 0.00 19 LYS A C 10
ATOM 5924 O O . LYS A 1 19 ? -5.932 8.727 -0.339 1.00 0.00 19 LYS A O 10
ATOM 5943 N N . LYS A 1 20 ? -4.747 6.929 0.098 1.00 0.00 20 LYS A N 10
ATOM 5944 C CA . LYS A 1 20 ? -5.233 6.926 1.515 1.00 0.00 20 LYS A CA 10
ATOM 5945 C C . LYS A 1 20 ? -4.263 7.706 2.408 1.00 0.00 20 LYS A C 10
ATOM 5946 O O . LYS A 1 20 ? -4.535 8.819 2.813 1.00 0.00 20 LYS A O 10
ATOM 5965 N N . TYR A 1 21 ? -3.148 7.123 2.741 1.00 0.00 21 TYR A N 10
ATOM 5966 C CA . TYR A 1 21 ? -2.177 7.799 3.624 1.00 0.00 21 TYR A CA 10
ATOM 5967 C C . TYR A 1 21 ? -1.364 8.835 2.841 1.00 0.00 21 TYR A C 10
ATOM 5968 O O . TYR A 1 21 ? -0.431 9.417 3.355 1.00 0.00 21 TYR A O 10
ATOM 5986 N N . ASN A 1 22 ? -1.701 9.071 1.603 1.00 0.00 22 ASN A N 10
ATOM 5987 C CA . ASN A 1 22 ? -0.935 10.065 0.803 1.00 0.00 22 ASN A CA 10
ATOM 5988 C C . ASN A 1 22 ? 0.546 9.666 0.748 1.00 0.00 22 ASN A C 10
ATOM 5989 O O . ASN A 1 22 ? 1.421 10.505 0.683 1.00 0.00 22 ASN A O 10
ATOM 6000 N N . CYS A 1 23 ? 0.832 8.386 0.751 1.00 0.00 23 CYS A N 10
ATOM 6001 C CA . CYS A 1 23 ? 2.256 7.932 0.671 1.00 0.00 23 CYS A CA 10
ATOM 6002 C C . CYS A 1 23 ? 2.353 6.621 -0.113 1.00 0.00 23 CYS A C 10
ATOM 6003 O O . CYS A 1 23 ? 1.876 5.588 0.314 1.00 0.00 23 CYS A O 10
ATOM 6010 N N . ALA A 1 24 ? 2.990 6.653 -1.246 1.00 0.00 24 ALA A N 10
ATOM 6011 C CA . ALA A 1 24 ? 3.146 5.413 -2.047 1.00 0.00 24 ALA A CA 10
ATOM 6012 C C . ALA A 1 24 ? 4.231 4.553 -1.427 1.00 0.00 24 ALA A C 10
ATOM 6013 O O . ALA A 1 24 ? 4.364 4.482 -0.224 1.00 0.00 24 ALA A O 10
ATOM 6020 N N . ARG A 1 25 ? 4.979 3.880 -2.240 1.00 0.00 25 ARG A N 10
ATOM 6021 C CA . ARG A 1 25 ? 6.044 2.990 -1.721 1.00 0.00 25 ARG A CA 10
ATOM 6022 C C . ARG A 1 25 ? 5.449 2.079 -0.645 1.00 0.00 25 ARG A C 10
ATOM 6023 O O . ARG A 1 25 ? 6.056 1.794 0.366 1.00 0.00 25 ARG A O 10
ATOM 6044 N N . ALA A 1 26 ? 4.254 1.625 -0.854 1.00 0.00 26 ALA A N 10
ATOM 6045 C CA . ALA A 1 26 ? 3.611 0.755 0.167 1.00 0.00 26 ALA A CA 10
ATOM 6046 C C . ALA A 1 26 ? 4.029 -0.692 -0.041 1.00 0.00 26 ALA A C 10
ATOM 6047 O O . ALA A 1 26 ? 4.833 -0.989 -0.893 1.00 0.00 26 ALA A O 10
ATOM 6054 N N . LYS A 1 27 ? 3.494 -1.597 0.742 1.00 0.00 27 LYS A N 10
ATOM 6055 C CA . LYS A 1 27 ? 3.866 -3.032 0.584 1.00 0.00 27 LYS A CA 10
ATOM 6056 C C . LYS A 1 27 ? 2.616 -3.906 0.738 1.00 0.00 27 LYS A C 10
ATOM 6057 O O . LYS A 1 27 ? 1.863 -3.770 1.683 1.00 0.00 27 LYS A O 10
ATOM 6076 N N . CYS A 1 28 ? 2.392 -4.812 -0.178 1.00 0.00 28 CYS A N 10
ATOM 6077 C CA . CYS A 1 28 ? 1.199 -5.695 -0.072 1.00 0.00 28 CYS A CA 10
ATOM 6078 C C . CYS A 1 28 ? 1.578 -6.918 0.753 1.00 0.00 28 CYS A C 10
ATOM 6079 O O . CYS A 1 28 ? 1.733 -8.007 0.233 1.00 0.00 28 CYS A O 10
ATOM 6086 N N . MET A 1 29 ? 1.749 -6.750 2.032 1.00 0.00 29 MET A N 10
ATOM 6087 C CA . MET A 1 29 ? 2.139 -7.893 2.887 1.00 0.00 29 MET A CA 10
ATOM 6088 C C . MET A 1 29 ? 0.895 -8.662 3.313 1.00 0.00 29 MET A C 10
ATOM 6089 O O . MET A 1 29 ? -0.153 -8.091 3.535 1.00 0.00 29 MET A O 10
ATOM 6103 N N . ASN A 1 30 ? 1.006 -9.956 3.430 1.00 0.00 30 ASN A N 10
ATOM 6104 C CA . ASN A 1 30 ? -0.166 -10.764 3.841 1.00 0.00 30 ASN A CA 10
ATOM 6105 C C . ASN A 1 30 ? -1.385 -10.342 3.027 1.00 0.00 30 ASN A C 10
ATOM 6106 O O . ASN A 1 30 ? -2.389 -9.957 3.573 1.00 0.00 30 ASN A O 10
ATOM 6117 N N . ARG A 1 31 ? -1.292 -10.396 1.724 1.00 0.00 31 ARG A N 10
ATOM 6118 C CA . ARG A 1 31 ? -2.437 -9.993 0.850 1.00 0.00 31 ARG A CA 10
ATOM 6119 C C . ARG A 1 31 ? -3.073 -8.732 1.415 1.00 0.00 31 ARG A C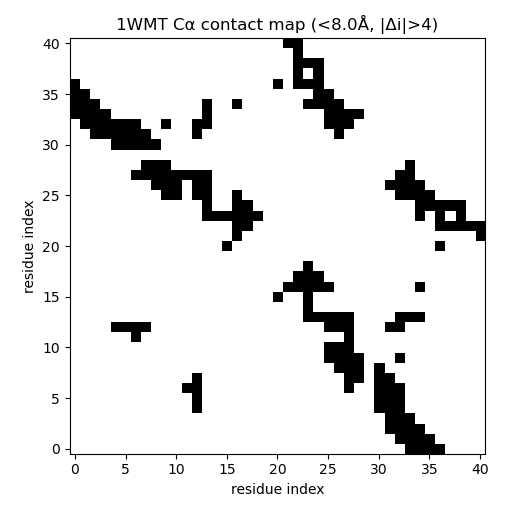 10
ATOM 6120 O O . ARG A 1 31 ? -4.270 -8.535 1.372 1.00 0.00 31 ARG A O 10
ATOM 6141 N N . HIS A 1 32 ? -2.256 -7.878 1.946 1.00 0.00 32 HIS A N 10
ATOM 6142 C CA . HIS A 1 32 ? -2.771 -6.605 2.530 1.00 0.00 32 HIS A CA 10
ATOM 6143 C C . HIS A 1 32 ? -1.778 -5.466 2.284 1.00 0.00 32 HIS A C 10
ATOM 6144 O O . HIS A 1 32 ? -0.611 -5.692 2.044 1.00 0.00 32 HIS A O 10
ATOM 6159 N N . CYS A 1 33 ? -2.239 -4.241 2.334 1.00 0.00 33 CYS A N 10
ATOM 6160 C CA . CYS A 1 33 ? -1.335 -3.078 2.084 1.00 0.00 33 CYS A CA 10
ATOM 6161 C C . CYS A 1 33 ? -0.497 -2.777 3.323 1.00 0.00 33 CYS A C 10
ATOM 6162 O O . CYS A 1 33 ? -0.938 -2.941 4.442 1.00 0.00 33 CYS A O 10
ATOM 6169 N N . ASN A 1 34 ? 0.709 -2.323 3.122 1.00 0.00 34 ASN A N 10
ATOM 6170 C CA . ASN A 1 34 ? 1.589 -1.991 4.273 1.00 0.00 34 ASN A CA 10
ATOM 6171 C C . ASN A 1 34 ? 2.479 -0.793 3.905 1.00 0.00 34 ASN A C 10
ATOM 6172 O O . ASN A 1 34 ? 3.568 -0.979 3.401 1.00 0.00 34 ASN A O 10
ATOM 6183 N N . CYS A 1 35 ? 2.058 0.435 4.145 1.00 0.00 35 CYS A N 10
ATOM 6184 C CA . CYS A 1 35 ? 2.941 1.576 3.784 1.00 0.00 35 CYS A CA 10
ATOM 6185 C C . CYS A 1 35 ? 3.663 2.069 5.048 1.00 0.00 35 CYS A C 10
ATOM 6186 O O . CYS A 1 35 ? 3.568 1.463 6.095 1.00 0.00 35 CYS A O 10
ATOM 6193 N N . TYR A 1 36 ? 4.399 3.149 4.949 1.00 0.00 36 TYR A N 10
ATOM 6194 C CA . TYR A 1 36 ? 5.143 3.679 6.132 1.00 0.00 36 TYR A CA 10
ATOM 6195 C C . TYR A 1 36 ? 4.754 5.137 6.355 1.00 0.00 36 TYR A C 10
ATOM 6196 O O . TYR A 1 36 ? 5.216 5.782 7.275 1.00 0.00 36 TYR A O 10
ATOM 6214 N N . ASN A 1 37 ? 3.914 5.664 5.508 1.00 0.00 37 ASN A N 10
ATOM 6215 C CA . ASN A 1 37 ? 3.498 7.084 5.660 1.00 0.00 37 ASN A CA 10
ATOM 6216 C C . ASN A 1 37 ? 4.753 7.944 5.801 1.00 0.00 37 ASN A C 10
ATOM 6217 O O . ASN A 1 37 ? 4.876 8.740 6.708 1.00 0.00 37 ASN A O 10
ATOM 6228 N N . ASN A 1 38 ? 5.695 7.772 4.910 1.00 0.00 38 ASN A N 10
ATOM 6229 C CA . ASN A 1 38 ? 6.958 8.560 4.987 1.00 0.00 38 ASN A CA 10
ATOM 6230 C C . ASN A 1 38 ? 7.456 8.848 3.570 1.00 0.00 38 ASN A C 10
ATOM 6231 O O . ASN A 1 38 ? 8.642 8.967 3.328 1.00 0.00 38 ASN A O 10
ATOM 6242 N N . CYS A 1 39 ? 6.558 8.964 2.635 1.00 0.00 39 CYS A N 10
ATOM 6243 C CA . CYS A 1 39 ? 6.958 9.245 1.252 1.00 0.00 39 CYS A CA 10
ATOM 6244 C C . CYS A 1 39 ? 7.658 10.611 1.206 1.00 0.00 39 CYS A C 10
ATOM 6245 O O . CYS A 1 39 ? 7.454 11.440 2.070 1.00 0.00 39 CYS A O 10
ATOM 6252 N N . PRO A 1 40 ? 8.492 10.837 0.218 1.00 0.00 40 PRO A N 10
ATOM 6253 C CA . PRO A 1 40 ? 9.248 12.114 0.066 1.00 0.00 40 PRO A CA 10
ATOM 6254 C C . PRO A 1 40 ? 8.397 13.371 0.304 1.00 0.00 40 PRO A C 10
ATOM 6255 O O . PRO A 1 40 ? 8.878 14.481 0.181 1.00 0.00 40 PRO A O 10
ATOM 6266 N N . TRP A 1 41 ? 7.139 13.214 0.625 1.00 0.00 41 TRP A N 10
ATOM 6267 C CA . TRP A 1 41 ? 6.268 14.403 0.850 1.00 0.00 41 TRP A CA 10
ATOM 6268 C C . TRP A 1 41 ? 7.034 15.446 1.667 1.00 0.00 41 TRP A C 10
ATOM 6269 O O . TRP A 1 41 ? 7.125 15.275 2.871 1.00 0.00 41 TRP A O 10
ATOM 6291 C CA . VAL A 1 1 ? 1.320 1.027 8.045 1.00 0.00 1 VAL A CA 11
ATOM 6292 C C . VAL A 1 1 ? 0.771 -0.333 7.649 1.00 0.00 1 VAL A C 11
ATOM 6293 O O . VAL A 1 1 ? 0.298 -0.517 6.546 1.00 0.00 1 VAL A O 11
ATOM 6308 N N . HIS A 1 2 ? 0.790 -1.275 8.544 1.00 0.00 2 HIS A N 11
ATOM 6309 C CA . HIS A 1 2 ? 0.231 -2.589 8.212 1.00 0.00 2 HIS A CA 11
ATOM 6310 C C . HIS A 1 2 ? -1.281 -2.420 8.110 1.00 0.00 2 HIS A C 11
ATOM 6311 O O . HIS A 1 2 ? -2.007 -2.610 9.066 1.00 0.00 2 HIS A O 11
ATOM 6326 N N . THR A 1 3 ? -1.759 -2.032 6.959 1.00 0.00 3 THR A N 11
ATOM 6327 C CA . THR A 1 3 ? -3.222 -1.816 6.795 1.00 0.00 3 THR A CA 11
ATOM 6328 C C . THR A 1 3 ? -3.879 -3.154 6.466 1.00 0.00 3 THR A C 11
ATOM 6329 O O . THR A 1 3 ? -3.211 -4.128 6.183 1.00 0.00 3 THR A O 11
ATOM 6340 N N . ASN A 1 4 ? -5.180 -3.220 6.526 1.00 0.00 4 ASN A N 11
ATOM 6341 C CA . ASN A 1 4 ? -5.878 -4.508 6.251 1.00 0.00 4 ASN A CA 11
ATOM 6342 C C . ASN A 1 4 ? -6.502 -4.459 4.874 1.00 0.00 4 ASN A C 11
ATOM 6343 O O . ASN A 1 4 ? -7.497 -5.096 4.587 1.00 0.00 4 ASN A O 11
ATOM 6354 N N . ILE A 1 5 ? -5.891 -3.718 4.019 1.00 0.00 5 ILE A N 11
ATOM 6355 C CA . ILE A 1 5 ? -6.375 -3.604 2.635 1.00 0.00 5 ILE A CA 11
ATOM 6356 C C . ILE A 1 5 ? -6.018 -4.895 1.909 1.00 0.00 5 ILE A C 11
ATOM 6357 O O . ILE A 1 5 ? -4.889 -5.327 1.944 1.00 0.00 5 ILE A O 11
ATOM 6373 N N . PRO A 1 6 ? -6.968 -5.511 1.284 1.00 0.00 6 PRO A N 11
ATOM 6374 C CA . PRO A 1 6 ? -6.757 -6.794 0.568 1.00 0.00 6 PRO A CA 11
ATOM 6375 C C . PRO A 1 6 ? -6.058 -6.644 -0.793 1.00 0.00 6 PRO A C 11
ATOM 6376 O O . PRO A 1 6 ? -6.611 -6.126 -1.742 1.00 0.00 6 PRO A O 11
ATOM 6387 N N . CYS A 1 7 ? -4.837 -7.119 -0.883 1.00 0.00 7 CYS A N 11
ATOM 6388 C CA . CYS A 1 7 ? -4.070 -7.041 -2.171 1.00 0.00 7 CYS A CA 11
ATOM 6389 C C . CYS A 1 7 ? -3.287 -8.328 -2.395 1.00 0.00 7 CYS A C 11
ATOM 6390 O O . CYS A 1 7 ? -3.501 -9.333 -1.749 1.00 0.00 7 CYS A O 11
ATOM 6397 N N . ARG A 1 8 ? -2.359 -8.274 -3.307 1.00 0.00 8 ARG A N 11
ATOM 6398 C CA . ARG A 1 8 ? -1.504 -9.454 -3.603 1.00 0.00 8 ARG A CA 11
ATOM 6399 C C . ARG A 1 8 ? -0.062 -8.966 -3.735 1.00 0.00 8 ARG A C 11
ATOM 6400 O O . ARG A 1 8 ? 0.864 -9.565 -3.224 1.00 0.00 8 ARG A O 11
ATOM 6421 N N . GLY A 1 9 ? 0.127 -7.875 -4.433 1.00 0.00 9 GLY A N 11
ATOM 6422 C CA . GLY A 1 9 ? 1.498 -7.322 -4.628 1.00 0.00 9 GLY A CA 11
ATOM 6423 C C . GLY A 1 9 ? 1.521 -5.828 -4.294 1.00 0.00 9 GLY A C 11
ATOM 6424 O O . GLY A 1 9 ? 0.519 -5.145 -4.366 1.00 0.00 9 GLY A O 11
ATOM 6428 N N . THR A 1 10 ? 2.666 -5.325 -3.927 1.00 0.00 10 THR A N 11
ATOM 6429 C CA . THR A 1 10 ? 2.790 -3.884 -3.581 1.00 0.00 10 THR A CA 11
ATOM 6430 C C . THR A 1 10 ? 2.350 -3.030 -4.764 1.00 0.00 10 THR A C 11
ATOM 6431 O O . THR A 1 10 ? 1.593 -2.097 -4.613 1.00 0.00 10 THR A O 11
ATOM 6442 N N . SER A 1 11 ? 2.830 -3.336 -5.934 1.00 0.00 11 SER A N 11
ATOM 6443 C CA . SER A 1 11 ? 2.454 -2.538 -7.133 1.00 0.00 11 SER A CA 11
ATOM 6444 C C . SER A 1 11 ? 0.956 -2.684 -7.390 1.00 0.00 11 SER A C 11
ATOM 6445 O O . SER A 1 11 ? 0.516 -2.807 -8.516 1.00 0.00 11 SER A O 11
ATOM 6453 N N . ASP A 1 12 ? 0.166 -2.667 -6.353 1.00 0.00 12 ASP A N 11
ATOM 6454 C CA . ASP A 1 12 ? -1.301 -2.802 -6.532 1.00 0.00 12 ASP A CA 11
ATOM 6455 C C . ASP A 1 12 ? -1.950 -2.406 -5.215 1.00 0.00 12 ASP A C 11
ATOM 6456 O O . ASP A 1 12 ? -2.971 -1.750 -5.174 1.00 0.00 12 ASP A O 11
ATOM 6465 N N . CYS A 1 13 ? -1.320 -2.771 -4.137 1.00 0.00 13 CYS A N 11
ATOM 6466 C CA . CYS A 1 13 ? -1.837 -2.394 -2.802 1.00 0.00 13 CYS A CA 11
ATOM 6467 C C . CYS A 1 13 ? -1.348 -0.992 -2.483 1.00 0.00 13 CYS A C 11
ATOM 6468 O O . CYS A 1 13 ? -1.764 -0.386 -1.523 1.00 0.00 13 CYS A O 11
ATOM 6475 N N . TYR A 1 14 ? -0.417 -0.489 -3.243 1.00 0.00 14 TYR A N 11
ATOM 6476 C CA . TYR A 1 14 ? 0.130 0.843 -2.927 1.00 0.00 14 TYR A CA 11
ATOM 6477 C C . TYR A 1 14 ? -0.663 1.977 -3.599 1.00 0.00 14 TYR A C 11
ATOM 6478 O O . TYR A 1 14 ? -0.411 3.154 -3.364 1.00 0.00 14 TYR A O 11
ATOM 6496 N N . GLU A 1 15 ? -1.653 1.654 -4.375 1.00 0.00 15 GLU A N 11
ATOM 6497 C CA . GLU A 1 15 ? -2.453 2.722 -4.999 1.00 0.00 15 GLU A CA 11
ATOM 6498 C C . GLU A 1 15 ? -3.343 3.316 -3.913 1.00 0.00 15 GLU A C 11
ATOM 6499 O O . GLU A 1 15 ? -3.466 4.519 -3.801 1.00 0.00 15 GLU A O 11
ATOM 6511 N N . PRO A 1 16 ? -3.906 2.491 -3.072 1.00 0.00 16 PRO A N 11
ATOM 6512 C CA . PRO A 1 16 ? -4.729 2.966 -1.931 1.00 0.00 16 PRO A CA 11
ATOM 6513 C C . PRO A 1 16 ? -3.863 3.776 -0.971 1.00 0.00 16 PRO A C 11
ATOM 6514 O O . PRO A 1 16 ? -4.345 4.593 -0.227 1.00 0.00 16 PRO A O 11
ATOM 6525 N N . CYS A 1 17 ? -2.573 3.550 -0.990 1.00 0.00 17 CYS A N 11
ATOM 6526 C CA . CYS A 1 17 ? -1.681 4.311 -0.072 1.00 0.00 17 CYS A CA 11
ATOM 6527 C C . CYS A 1 17 ? -1.518 5.730 -0.597 1.00 0.00 17 CYS A C 11
ATOM 6528 O O . CYS A 1 17 ? -1.415 6.674 0.160 1.00 0.00 17 CYS A O 11
ATOM 6535 N N . GLU A 1 18 ? -1.503 5.892 -1.887 1.00 0.00 18 GLU A N 11
ATOM 6536 C CA . GLU A 1 18 ? -1.355 7.261 -2.444 1.00 0.00 18 GLU A CA 11
ATOM 6537 C C . GLU A 1 18 ? -2.664 8.004 -2.246 1.00 0.00 18 GLU A C 11
ATOM 6538 O O . GLU A 1 18 ? -2.725 9.115 -1.775 1.00 0.00 18 GLU A O 11
ATOM 6550 N N . LYS A 1 19 ? -3.719 7.364 -2.603 1.00 0.00 19 LYS A N 11
ATOM 6551 C CA . LYS A 1 19 ? -5.053 7.980 -2.444 1.00 0.00 19 LYS A CA 11
ATOM 6552 C C . LYS A 1 19 ? -5.330 8.146 -0.960 1.00 0.00 19 LYS A C 11
ATOM 6553 O O . LYS A 1 19 ? -5.998 9.072 -0.545 1.00 0.00 19 LYS A O 11
ATOM 6572 N N . LYS A 1 20 ? -4.822 7.256 -0.145 1.00 0.00 20 LYS A N 11
ATOM 6573 C CA . LYS A 1 20 ? -5.077 7.395 1.323 1.00 0.00 20 LYS A CA 11
ATOM 6574 C C . LYS A 1 20 ? -3.963 8.230 1.951 1.00 0.00 20 LYS A C 11
ATOM 6575 O O . LYS A 1 20 ? -4.136 9.396 2.253 1.00 0.00 20 LYS A O 11
ATOM 6594 N N . TYR A 1 21 ? -2.830 7.635 2.168 1.00 0.00 21 TYR A N 11
ATOM 6595 C CA . TYR A 1 21 ? -1.710 8.355 2.787 1.00 0.00 21 TYR A CA 11
ATOM 6596 C C . TYR A 1 21 ? -1.049 9.294 1.774 1.00 0.00 21 TYR A C 11
ATOM 6597 O O . TYR A 1 21 ? -0.025 9.872 2.061 1.00 0.00 21 TYR A O 11
ATOM 6615 N N . ASN A 1 22 ? -1.606 9.442 0.587 1.00 0.00 22 ASN A N 11
ATOM 6616 C CA . ASN A 1 22 ? -0.966 10.341 -0.434 1.00 0.00 22 ASN A CA 11
ATOM 6617 C C . ASN A 1 22 ? 0.545 10.238 -0.275 1.00 0.00 22 ASN A C 11
ATOM 6618 O O . ASN A 1 22 ? 1.270 11.207 -0.374 1.00 0.00 22 ASN A O 11
ATOM 6629 N N . CYS A 1 23 ? 1.009 9.048 -0.004 1.00 0.00 23 CYS A N 11
ATOM 6630 C CA . CYS A 1 23 ? 2.471 8.822 0.217 1.00 0.00 23 CYS A CA 11
ATOM 6631 C C . CYS A 1 23 ? 2.942 7.683 -0.649 1.00 0.00 23 CYS A C 11
ATOM 6632 O O . CYS A 1 23 ? 4.053 7.674 -1.137 1.00 0.00 23 CYS A O 11
ATOM 6639 N N . ALA A 1 24 ? 2.095 6.752 -0.887 1.00 0.00 24 ALA A N 11
ATOM 6640 C CA . ALA A 1 24 ? 2.477 5.640 -1.770 1.00 0.00 24 ALA A CA 11
ATOM 6641 C C . ALA A 1 24 ? 3.587 4.784 -1.163 1.00 0.00 24 ALA A C 11
ATOM 6642 O O . ALA A 1 24 ? 3.668 4.580 0.032 1.00 0.00 24 ALA A O 11
ATOM 6649 N N . ARG A 1 25 ? 4.427 4.266 -2.019 1.00 0.00 25 ARG A N 11
ATOM 6650 C CA . ARG A 1 25 ? 5.547 3.384 -1.578 1.00 0.00 25 ARG A CA 11
ATOM 6651 C C . ARG A 1 25 ? 5.009 2.429 -0.509 1.00 0.00 25 ARG A C 11
ATOM 6652 O O . ARG A 1 25 ? 5.457 2.423 0.615 1.00 0.00 25 ARG A O 11
ATOM 6673 N N . ALA A 1 26 ? 4.025 1.645 -0.849 1.00 0.00 26 ALA A N 11
ATOM 6674 C CA . ALA A 1 26 ? 3.432 0.705 0.146 1.00 0.00 26 ALA A CA 11
ATOM 6675 C C . ALA A 1 26 ? 3.997 -0.698 -0.048 1.00 0.00 26 ALA A C 11
ATOM 6676 O O . ALA A 1 26 ? 4.818 -0.933 -0.908 1.00 0.00 26 ALA A O 11
ATOM 6683 N N . LYS A 1 27 ? 3.549 -1.635 0.746 1.00 0.00 27 LYS A N 11
ATOM 6684 C CA . LYS A 1 27 ? 4.039 -3.033 0.600 1.00 0.00 27 LYS A CA 11
ATOM 6685 C C . LYS A 1 27 ? 2.840 -3.976 0.754 1.00 0.00 27 LYS A C 11
ATOM 6686 O O . LYS A 1 27 ? 2.101 -3.889 1.715 1.00 0.00 27 LYS A O 11
ATOM 6705 N N . CYS A 1 28 ? 2.630 -4.868 -0.176 1.00 0.00 28 CYS A N 11
ATOM 6706 C CA . CYS A 1 28 ? 1.465 -5.795 -0.063 1.00 0.00 28 CYS A CA 11
ATOM 6707 C C . CYS A 1 28 ? 1.876 -7.034 0.740 1.00 0.00 28 CYS A C 11
ATOM 6708 O O . CYS A 1 28 ? 2.256 -8.044 0.182 1.00 0.00 28 CYS A O 11
ATOM 6715 N N . MET A 1 29 ? 1.809 -6.969 2.048 1.00 0.00 29 MET A N 11
ATOM 6716 C CA . MET A 1 29 ? 2.201 -8.133 2.880 1.00 0.00 29 MET A CA 11
ATOM 6717 C C . MET A 1 29 ? 0.950 -8.867 3.368 1.00 0.00 29 MET A C 11
ATOM 6718 O O . MET A 1 29 ? -0.065 -8.265 3.657 1.00 0.00 29 MET A O 11
ATOM 6732 N N . ASN A 1 30 ? 1.020 -10.167 3.468 1.00 0.00 30 ASN A N 11
ATOM 6733 C CA . ASN A 1 30 ? -0.156 -10.944 3.942 1.00 0.00 30 ASN A CA 11
ATOM 6734 C C . ASN A 1 30 ? -1.413 -10.486 3.212 1.00 0.00 30 ASN A C 11
ATOM 6735 O O . ASN A 1 30 ? -2.347 -10.026 3.819 1.00 0.00 30 ASN A O 11
ATOM 6746 N N . ARG A 1 31 ? -1.425 -10.594 1.911 1.00 0.00 31 ARG A N 11
ATOM 6747 C CA . ARG A 1 31 ? -2.602 -10.169 1.100 1.00 0.00 31 ARG A CA 11
ATOM 6748 C C . ARG A 1 31 ? -3.181 -8.892 1.676 1.00 0.00 31 ARG A C 11
ATOM 6749 O O . ARG A 1 31 ? -4.374 -8.671 1.669 1.00 0.00 31 ARG A O 11
ATOM 6770 N N . HIS A 1 32 ? -2.329 -8.045 2.167 1.00 0.00 32 HIS A N 11
ATOM 6771 C CA . HIS A 1 32 ? -2.816 -6.753 2.744 1.00 0.00 32 HIS A CA 11
ATOM 6772 C C . HIS A 1 32 ? -1.825 -5.620 2.453 1.00 0.00 32 HIS A C 11
ATOM 6773 O O . HIS A 1 32 ? -0.674 -5.852 2.145 1.00 0.00 32 HIS A O 11
ATOM 6788 N N . CYS A 1 33 ? -2.274 -4.388 2.539 1.00 0.00 33 CYS A N 11
ATOM 6789 C CA . CYS A 1 33 ? -1.383 -3.229 2.257 1.00 0.00 33 CYS A CA 11
ATOM 6790 C C . CYS A 1 33 ? -0.479 -2.942 3.460 1.00 0.00 33 CYS A C 11
ATOM 6791 O O . CYS A 1 33 ? -0.893 -3.026 4.599 1.00 0.00 33 CYS A O 11
ATOM 6798 N N . ASN A 1 34 ? 0.747 -2.562 3.205 1.00 0.00 34 ASN A N 11
ATOM 6799 C CA . ASN A 1 34 ? 1.677 -2.220 4.318 1.00 0.00 34 ASN A CA 11
ATOM 6800 C C . ASN A 1 34 ? 2.540 -1.022 3.900 1.00 0.00 34 ASN A C 11
ATOM 6801 O O . ASN A 1 34 ? 3.534 -1.176 3.218 1.00 0.00 34 ASN A O 11
ATOM 6812 N N . CYS A 1 35 ? 2.171 0.171 4.296 1.00 0.00 35 CYS A N 11
ATOM 6813 C CA . CYS A 1 35 ? 2.979 1.374 3.911 1.00 0.00 35 CYS A CA 11
ATOM 6814 C C . CYS A 1 35 ? 3.888 1.767 5.077 1.00 0.00 35 CYS A C 11
ATOM 6815 O O . CYS A 1 35 ? 3.941 1.093 6.084 1.00 0.00 35 CYS A O 11
ATOM 6822 N N . TYR A 1 36 ? 4.640 2.831 4.936 1.00 0.00 36 TYR A N 11
ATOM 6823 C CA . TYR A 1 36 ? 5.575 3.240 6.031 1.00 0.00 36 TYR A CA 11
ATOM 6824 C C . TYR A 1 36 ? 5.351 4.720 6.353 1.00 0.00 36 TYR A C 11
ATOM 6825 O O . TYR A 1 36 ? 5.908 5.254 7.292 1.00 0.00 36 TYR A O 11
ATOM 6843 N N . ASN A 1 37 ? 4.530 5.384 5.583 1.00 0.00 37 ASN A N 11
ATOM 6844 C CA . ASN A 1 37 ? 4.255 6.826 5.844 1.00 0.00 37 ASN A CA 11
ATOM 6845 C C . ASN A 1 37 ? 5.572 7.606 5.809 1.00 0.00 37 ASN A C 11
ATOM 6846 O O . ASN A 1 37 ? 5.669 8.704 6.321 1.00 0.00 37 ASN A O 11
ATOM 6857 N N . ASN A 1 38 ? 6.588 7.044 5.214 1.00 0.00 38 ASN A N 11
ATOM 6858 C CA . ASN A 1 38 ? 7.900 7.744 5.150 1.00 0.00 38 ASN A CA 11
ATOM 6859 C C . ASN A 1 38 ? 7.975 8.636 3.904 1.00 0.00 38 ASN A C 11
ATOM 6860 O O . ASN A 1 38 ? 9.046 8.919 3.403 1.00 0.00 38 ASN A O 11
ATOM 6871 N N . CYS A 1 39 ? 6.850 9.092 3.399 1.00 0.00 39 CYS A N 11
ATOM 6872 C CA . CYS A 1 39 ? 6.873 9.986 2.195 1.00 0.00 39 CYS A CA 11
ATOM 6873 C C . CYS A 1 39 ? 6.843 11.488 2.548 1.00 0.00 39 CYS A C 11
ATOM 6874 O O . CYS A 1 39 ? 6.306 12.251 1.775 1.00 0.00 39 CYS A O 11
ATOM 6881 N N . PRO A 1 40 ? 7.372 11.950 3.667 1.00 0.00 40 PRO A N 11
ATOM 6882 C CA . PRO A 1 40 ? 7.323 13.398 3.999 1.00 0.00 40 PRO A CA 11
ATOM 6883 C C . PRO A 1 40 ? 7.514 14.290 2.764 1.00 0.00 40 PRO A C 11
ATOM 6884 O O . PRO A 1 40 ? 8.571 14.844 2.537 1.00 0.00 40 PRO A O 11
ATOM 6895 N N . TRP A 1 41 ? 6.477 14.421 1.974 1.00 0.00 41 TRP A N 11
ATOM 6896 C CA . TRP A 1 41 ? 6.521 15.259 0.745 1.00 0.00 41 TRP A CA 11
ATOM 6897 C C . TRP A 1 41 ? 7.531 16.398 0.914 1.00 0.00 41 TRP A C 11
ATOM 6898 O O . TRP A 1 41 ? 7.130 17.455 1.374 1.00 0.00 41 TRP A O 11
ATOM 6920 C CA . VAL A 1 1 ? 2.094 1.453 8.483 1.00 0.00 1 VAL A CA 12
ATOM 6921 C C . VAL A 1 1 ? 1.432 0.199 7.900 1.00 0.00 1 VAL A C 12
ATOM 6922 O O . VAL A 1 1 ? 1.084 0.142 6.734 1.00 0.00 1 VAL A O 12
ATOM 6937 N N . HIS A 1 2 ? 1.253 -0.809 8.708 1.00 0.00 2 HIS A N 12
ATOM 6938 C CA . HIS A 1 2 ? 0.614 -2.045 8.219 1.00 0.00 2 HIS A CA 12
ATOM 6939 C C . HIS A 1 2 ? -0.891 -1.813 8.075 1.00 0.00 2 HIS A C 12
ATOM 6940 O O . HIS A 1 2 ? -1.557 -1.403 9.005 1.00 0.00 2 HIS A O 12
ATOM 6955 N N . THR A 1 3 ? -1.429 -2.063 6.914 1.00 0.00 3 THR A N 12
ATOM 6956 C CA . THR A 1 3 ? -2.890 -1.850 6.691 1.00 0.00 3 THR A CA 12
ATOM 6957 C C . THR A 1 3 ? -3.559 -3.186 6.392 1.00 0.00 3 THR A C 12
ATOM 6958 O O . THR A 1 3 ? -2.902 -4.180 6.148 1.00 0.00 3 THR A O 12
ATOM 6969 N N . ASN A 1 4 ? -4.864 -3.218 6.413 1.00 0.00 4 ASN A N 12
ATOM 6970 C CA . ASN A 1 4 ? -5.588 -4.489 6.137 1.00 0.00 4 ASN A CA 12
ATOM 6971 C C . ASN A 1 4 ? -6.315 -4.386 4.809 1.00 0.00 4 ASN A C 12
ATOM 6972 O O . ASN A 1 4 ? -7.336 -5.004 4.579 1.00 0.00 4 ASN A O 12
ATOM 6983 N N . ILE A 1 5 ? -5.759 -3.630 3.929 1.00 0.00 5 ILE A N 12
ATOM 6984 C CA . ILE A 1 5 ? -6.340 -3.480 2.582 1.00 0.00 5 ILE A CA 12
ATOM 6985 C C . ILE A 1 5 ? -6.048 -4.778 1.838 1.00 0.00 5 ILE A C 12
ATOM 6986 O O . ILE A 1 5 ? -4.918 -5.208 1.784 1.00 0.00 5 ILE A O 12
ATOM 7002 N N . PRO A 1 6 ? -7.041 -5.407 1.305 1.00 0.00 6 PRO A N 12
ATOM 7003 C CA . PRO A 1 6 ? -6.874 -6.699 0.595 1.00 0.00 6 PRO A CA 12
ATOM 7004 C C . PRO A 1 6 ? -6.224 -6.552 -0.786 1.00 0.00 6 PRO A C 12
ATOM 7005 O O . PRO A 1 6 ? -6.783 -5.975 -1.698 1.00 0.00 6 PRO A O 12
ATOM 7016 N N . CYS A 1 7 ? -5.029 -7.074 -0.929 1.00 0.00 7 CYS A N 12
ATOM 7017 C CA . CYS A 1 7 ? -4.302 -6.980 -2.234 1.00 0.00 7 CYS A CA 12
ATOM 7018 C C . CYS A 1 7 ? -3.560 -8.270 -2.538 1.00 0.00 7 CYS A C 12
ATOM 7019 O O . CYS A 1 7 ? -3.642 -9.246 -1.819 1.00 0.00 7 CYS A O 12
ATOM 7026 N N . ARG A 1 8 ? -2.812 -8.255 -3.603 1.00 0.00 8 ARG A N 12
ATOM 7027 C CA . ARG A 1 8 ? -2.016 -9.451 -3.990 1.00 0.00 8 ARG A CA 12
ATOM 7028 C C . ARG A 1 8 ? -0.547 -9.053 -4.030 1.00 0.00 8 ARG A C 12
ATOM 7029 O O . ARG A 1 8 ? 0.311 -9.719 -3.485 1.00 0.00 8 ARG A O 12
ATOM 7050 N N . GLY A 1 9 ? -0.261 -7.965 -4.688 1.00 0.00 9 GLY A N 12
ATOM 7051 C CA . GLY A 1 9 ? 1.150 -7.497 -4.796 1.00 0.00 9 GLY A CA 12
ATOM 7052 C C . GLY A 1 9 ? 1.261 -6.035 -4.367 1.00 0.00 9 GLY A C 12
ATOM 7053 O O . GLY A 1 9 ? 0.333 -5.253 -4.491 1.00 0.00 9 GLY A O 12
ATOM 7057 N N . THR A 1 10 ? 2.405 -5.667 -3.866 1.00 0.00 10 THR A N 12
ATOM 7058 C CA . THR A 1 10 ? 2.631 -4.270 -3.420 1.00 0.00 10 THR A CA 12
ATOM 7059 C C . THR A 1 10 ? 2.428 -3.333 -4.595 1.00 0.00 10 THR A C 12
ATOM 7060 O O . THR A 1 10 ? 1.759 -2.332 -4.500 1.00 0.00 10 THR A O 12
ATOM 7071 N N . SER A 1 11 ? 3.031 -3.655 -5.690 1.00 0.00 11 SER A N 12
ATOM 7072 C CA . SER A 1 11 ? 2.932 -2.800 -6.893 1.00 0.00 11 SER A CA 12
ATOM 7073 C C . SER A 1 11 ? 1.495 -2.755 -7.395 1.00 0.00 11 SER A C 12
ATOM 7074 O O . SER A 1 11 ? 1.253 -2.745 -8.586 1.00 0.00 11 SER A O 12
ATOM 7082 N N . ASP A 1 12 ? 0.532 -2.718 -6.516 1.00 0.00 12 ASP A N 12
ATOM 7083 C CA . ASP A 1 12 ? -0.868 -2.665 -6.987 1.00 0.00 12 ASP A CA 12
ATOM 7084 C C . ASP A 1 12 ? -1.699 -2.091 -5.868 1.00 0.00 12 ASP A C 12
ATOM 7085 O O . ASP A 1 12 ? -2.487 -1.185 -6.057 1.00 0.00 12 ASP A O 12
ATOM 7094 N N . CYS A 1 13 ? -1.512 -2.597 -4.697 1.00 0.00 13 CYS A N 12
ATOM 7095 C CA . CYS A 1 13 ? -2.269 -2.062 -3.559 1.00 0.00 13 CYS A CA 12
ATOM 7096 C C . CYS A 1 13 ? -1.504 -0.916 -2.929 1.00 0.00 13 CYS A C 12
ATOM 7097 O O . CYS A 1 13 ? -1.942 -0.334 -1.970 1.00 0.00 13 CYS A O 12
ATOM 7104 N N . TYR A 1 14 ? -0.365 -0.560 -3.436 1.00 0.00 14 TYR A N 12
ATOM 7105 C CA . TYR A 1 14 ? 0.339 0.564 -2.809 1.00 0.00 14 TYR A CA 12
ATOM 7106 C C . TYR A 1 14 ? -0.260 1.878 -3.336 1.00 0.00 14 TYR A C 12
ATOM 7107 O O . TYR A 1 14 ? 0.122 2.973 -2.941 1.00 0.00 14 TYR A O 12
ATOM 7125 N N . GLU A 1 15 ? -1.247 1.765 -4.183 1.00 0.00 15 GLU A N 12
ATOM 7126 C CA . GLU A 1 15 ? -1.918 2.962 -4.723 1.00 0.00 15 GLU A CA 12
ATOM 7127 C C . GL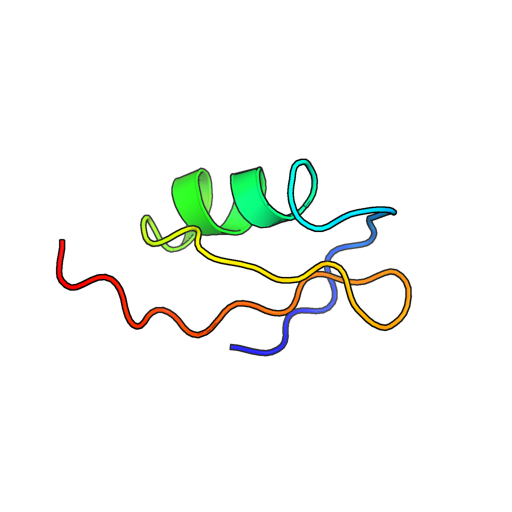U A 1 15 ? -2.850 3.510 -3.641 1.00 0.00 15 GLU A C 12
ATOM 7128 O O . GLU A 1 15 ? -2.859 4.694 -3.364 1.00 0.00 15 GLU A O 12
ATOM 7140 N N . PRO A 1 16 ? -3.579 2.648 -2.984 1.00 0.00 16 PRO A N 12
ATOM 7141 C CA . PRO A 1 16 ? -4.470 3.044 -1.859 1.00 0.00 16 PRO A CA 12
ATOM 7142 C C . PRO A 1 16 ? -3.654 3.687 -0.740 1.00 0.00 16 PRO A C 12
ATOM 7143 O O . PRO A 1 16 ? -4.135 4.515 -0.016 1.00 0.00 16 PRO A O 12
ATOM 7154 N N . CYS A 1 17 ? -2.405 3.320 -0.618 1.00 0.00 17 CYS A N 12
ATOM 7155 C CA . CYS A 1 17 ? -1.540 3.922 0.445 1.00 0.00 17 CYS A CA 12
ATOM 7156 C C . CYS A 1 17 ? -1.141 5.336 0.012 1.00 0.00 17 CYS A C 12
ATOM 7157 O O . CYS A 1 17 ? -1.002 6.223 0.829 1.00 0.00 17 CYS A O 12
ATOM 7164 N N . GLU A 1 18 ? -0.974 5.564 -1.270 1.00 0.00 18 GLU A N 12
ATOM 7165 C CA . GLU A 1 18 ? -0.606 6.919 -1.733 1.00 0.00 18 GLU A CA 12
ATOM 7166 C C . GLU A 1 18 ? -1.829 7.812 -1.661 1.00 0.00 18 GLU A C 12
ATOM 7167 O O . GLU A 1 18 ? -1.808 8.892 -1.124 1.00 0.00 18 GLU A O 12
ATOM 7179 N N . LYS A 1 19 ? -2.890 7.346 -2.223 1.00 0.00 19 LYS A N 12
ATOM 7180 C CA . LYS A 1 19 ? -4.150 8.130 -2.237 1.00 0.00 19 LYS A CA 12
ATOM 7181 C C . LYS A 1 19 ? -4.738 8.161 -0.834 1.00 0.00 19 LYS A C 12
ATOM 7182 O O . LYS A 1 19 ? -5.440 9.079 -0.459 1.00 0.00 19 LYS A O 12
ATOM 7201 N N . LYS A 1 20 ? -4.452 7.163 -0.054 1.00 0.00 20 LYS A N 12
ATOM 7202 C CA . LYS A 1 20 ? -4.999 7.144 1.340 1.00 0.00 20 LYS A CA 12
ATOM 7203 C C . LYS A 1 20 ? -4.082 7.946 2.263 1.00 0.00 20 LYS A C 12
ATOM 7204 O O . LYS A 1 20 ? -4.412 9.034 2.690 1.00 0.00 20 LYS A O 12
ATOM 7223 N N . TYR A 1 21 ? -2.937 7.415 2.585 1.00 0.00 21 TYR A N 12
ATOM 7224 C CA . TYR A 1 21 ? -2.008 8.124 3.479 1.00 0.00 21 TYR A CA 12
ATOM 7225 C C . TYR A 1 21 ? -1.314 9.260 2.724 1.00 0.00 21 TYR A C 12
ATOM 7226 O O . TYR A 1 21 ? -0.474 9.947 3.267 1.00 0.00 21 TYR A O 12
ATOM 7244 N N . ASN A 1 22 ? -1.636 9.442 1.468 1.00 0.00 22 ASN A N 12
ATOM 7245 C CA . ASN A 1 22 ? -0.975 10.516 0.667 1.00 0.00 22 ASN A CA 12
ATOM 7246 C C . ASN A 1 22 ? 0.498 10.169 0.471 1.00 0.00 22 ASN A C 12
ATOM 7247 O O . ASN A 1 22 ? 1.299 11.001 0.094 1.00 0.00 22 ASN A O 12
ATOM 7258 N N . CYS A 1 23 ? 0.857 8.929 0.695 1.00 0.00 23 CYS A N 12
ATOM 7259 C CA . CYS A 1 23 ? 2.273 8.513 0.485 1.00 0.00 23 CYS A CA 12
ATOM 7260 C C . CYS A 1 23 ? 2.310 7.124 -0.118 1.00 0.00 23 CYS A C 12
ATOM 7261 O O . CYS A 1 23 ? 1.626 6.219 0.317 1.00 0.00 23 CYS A O 12
ATOM 7268 N N . ALA A 1 24 ? 3.104 6.951 -1.129 1.00 0.00 24 ALA A N 12
ATOM 7269 C CA . ALA A 1 24 ? 3.193 5.637 -1.788 1.00 0.00 24 ALA A CA 12
ATOM 7270 C C . ALA A 1 24 ? 4.264 4.784 -1.126 1.00 0.00 24 ALA A C 12
ATOM 7271 O O . ALA A 1 24 ? 4.461 4.813 0.072 1.00 0.00 24 ALA A O 12
ATOM 7278 N N . ARG A 1 25 ? 4.945 4.017 -1.914 1.00 0.00 25 ARG A N 12
ATOM 7279 C CA . ARG A 1 25 ? 6.007 3.134 -1.373 1.00 0.00 25 ARG A CA 12
ATOM 7280 C C . ARG A 1 25 ? 5.398 2.191 -0.340 1.00 0.00 25 ARG A C 12
ATOM 7281 O O . ARG A 1 25 ? 5.909 2.040 0.748 1.00 0.00 25 ARG A O 12
ATOM 7302 N N . ALA A 1 26 ? 4.304 1.559 -0.667 1.00 0.00 26 ALA A N 12
ATOM 7303 C CA . ALA A 1 26 ? 3.665 0.630 0.311 1.00 0.00 26 ALA A CA 12
ATOM 7304 C C . ALA A 1 26 ? 4.108 -0.803 0.041 1.00 0.00 26 ALA A C 12
ATOM 7305 O O . ALA A 1 26 ? 4.999 -1.054 -0.742 1.00 0.00 26 ALA A O 12
ATOM 7312 N N . LYS A 1 27 ? 3.491 -1.747 0.698 1.00 0.00 27 LYS A N 12
ATOM 7313 C CA . LYS A 1 27 ? 3.877 -3.166 0.485 1.00 0.00 27 LYS A CA 12
ATOM 7314 C C . LYS A 1 27 ? 2.652 -4.073 0.676 1.00 0.00 27 LYS A C 12
ATOM 7315 O O . LYS A 1 27 ? 1.932 -3.956 1.646 1.00 0.00 27 LYS A O 12
ATOM 7334 N N . CYS A 1 28 ? 2.406 -4.983 -0.239 1.00 0.00 28 CYS A N 12
ATOM 7335 C CA . CYS A 1 28 ? 1.228 -5.888 -0.085 1.00 0.00 28 CYS A CA 12
ATOM 7336 C C . CYS A 1 28 ? 1.647 -7.107 0.737 1.00 0.00 28 CYS A C 12
ATOM 7337 O O . CYS A 1 28 ? 1.983 -8.146 0.205 1.00 0.00 28 CYS A O 12
ATOM 7344 N N . MET A 1 29 ? 1.642 -6.977 2.037 1.00 0.00 29 MET A N 12
ATOM 7345 C CA . MET A 1 29 ? 2.051 -8.106 2.917 1.00 0.00 29 MET A CA 12
ATOM 7346 C C . MET A 1 29 ? 0.815 -8.837 3.442 1.00 0.00 29 MET A C 12
ATOM 7347 O O . MET A 1 29 ? -0.210 -8.240 3.704 1.00 0.00 29 MET A O 12
ATOM 7361 N N . ASN A 1 30 ? 0.912 -10.127 3.607 1.00 0.00 30 ASN A N 12
ATOM 7362 C CA . ASN A 1 30 ? -0.248 -10.900 4.123 1.00 0.00 30 ASN A CA 12
ATOM 7363 C C . ASN A 1 30 ? -1.505 -10.521 3.346 1.00 0.00 30 ASN A C 12
ATOM 7364 O O . ASN A 1 30 ? -2.496 -10.128 3.912 1.00 0.00 30 ASN A O 12
ATOM 7375 N N . ARG A 1 31 ? -1.462 -10.631 2.045 1.00 0.00 31 ARG A N 12
ATOM 7376 C CA . ARG A 1 31 ? -2.644 -10.273 1.208 1.00 0.00 31 ARG A CA 12
ATOM 7377 C C . ARG A 1 31 ? -3.233 -8.967 1.714 1.00 0.00 31 ARG A C 12
ATOM 7378 O O . ARG A 1 31 ? -4.427 -8.744 1.685 1.00 0.00 31 ARG A O 12
ATOM 7399 N N . HIS A 1 32 ? -2.388 -8.103 2.176 1.00 0.00 32 HIS A N 12
ATOM 7400 C CA . HIS A 1 32 ? -2.869 -6.791 2.693 1.00 0.00 32 HIS A CA 12
ATOM 7401 C C . HIS A 1 32 ? -1.836 -5.698 2.399 1.00 0.00 32 HIS A C 12
ATOM 7402 O O . HIS A 1 32 ? -0.693 -5.984 2.117 1.00 0.00 32 HIS A O 12
ATOM 7417 N N . CYS A 1 33 ? -2.232 -4.447 2.442 1.00 0.00 33 CYS A N 12
ATOM 7418 C CA . CYS A 1 33 ? -1.265 -3.343 2.133 1.00 0.00 33 CYS A CA 12
ATOM 7419 C C . CYS A 1 33 ? -0.410 -2.984 3.346 1.00 0.00 33 CYS A C 12
ATOM 7420 O O . CYS A 1 33 ? -0.811 -3.132 4.483 1.00 0.00 33 CYS A O 12
ATOM 7427 N N . ASN A 1 34 ? 0.781 -2.512 3.088 1.00 0.00 34 ASN A N 12
ATOM 7428 C CA . ASN A 1 34 ? 1.708 -2.130 4.187 1.00 0.00 34 ASN A CA 12
ATOM 7429 C C . ASN A 1 34 ? 2.564 -0.929 3.762 1.00 0.00 34 ASN A C 12
ATOM 7430 O O . ASN A 1 34 ? 3.605 -1.103 3.161 1.00 0.00 34 ASN A O 12
ATOM 7441 N N . CYS A 1 35 ? 2.170 0.286 4.076 1.00 0.00 35 CYS A N 12
ATOM 7442 C CA . CYS A 1 35 ? 3.021 1.445 3.682 1.00 0.00 35 CYS A CA 12
ATOM 7443 C C . CYS A 1 35 ? 3.777 1.950 4.908 1.00 0.00 35 CYS A C 12
ATOM 7444 O O . CYS A 1 35 ? 3.763 1.331 5.949 1.00 0.00 35 CYS A O 12
ATOM 7451 N N . TYR A 1 36 ? 4.444 3.070 4.790 1.00 0.00 36 TYR A N 12
ATOM 7452 C CA . TYR A 1 36 ? 5.204 3.627 5.949 1.00 0.00 36 TYR A CA 12
ATOM 7453 C C . TYR A 1 36 ? 4.711 5.052 6.207 1.00 0.00 36 TYR A C 12
ATOM 7454 O O . TYR A 1 36 ? 5.196 5.741 7.082 1.00 0.00 36 TYR A O 12
ATOM 7472 N N . ASN A 1 37 ? 3.745 5.492 5.446 1.00 0.00 37 ASN A N 12
ATOM 7473 C CA . ASN A 1 37 ? 3.207 6.868 5.635 1.00 0.00 37 ASN A CA 12
ATOM 7474 C C . ASN A 1 37 ? 4.343 7.892 5.573 1.00 0.00 37 ASN A C 12
ATOM 7475 O O . ASN A 1 37 ? 4.463 8.749 6.427 1.00 0.00 37 ASN A O 12
ATOM 7486 N N . ASN A 1 38 ? 5.181 7.813 4.573 1.00 0.00 38 ASN A N 12
ATOM 7487 C CA . ASN A 1 38 ? 6.309 8.790 4.468 1.00 0.00 38 ASN A CA 12
ATOM 7488 C C . ASN A 1 38 ? 6.660 9.029 2.996 1.00 0.00 38 ASN A C 12
ATOM 7489 O O . ASN A 1 38 ? 7.699 8.612 2.521 1.00 0.00 38 ASN A O 12
ATOM 7500 N N . CYS A 1 39 ? 5.816 9.697 2.265 1.00 0.00 39 CYS A N 12
ATOM 7501 C CA . CYS A 1 39 ? 6.122 9.950 0.844 1.00 0.00 39 CYS A CA 12
ATOM 7502 C C . CYS A 1 39 ? 7.263 10.966 0.730 1.00 0.00 39 CYS A C 12
ATOM 7503 O O . CYS A 1 39 ? 7.577 11.665 1.674 1.00 0.00 39 CYS A O 12
ATOM 7510 N N . PRO A 1 40 ? 7.866 11.061 -0.428 1.00 0.00 40 PRO A N 12
ATOM 7511 C CA . PRO A 1 40 ? 8.967 12.018 -0.678 1.00 0.00 40 PRO A CA 12
ATOM 7512 C C . PRO A 1 40 ? 8.581 13.453 -0.295 1.00 0.00 40 PRO A C 12
ATOM 7513 O O . PRO A 1 40 ? 9.430 14.289 -0.059 1.00 0.00 40 PRO A O 12
ATOM 7524 N N . TRP A 1 41 ? 7.299 13.740 -0.259 1.00 0.00 41 TRP A N 12
ATOM 7525 C CA . TRP A 1 41 ? 6.821 15.120 0.077 1.00 0.00 41 TRP A CA 12
ATOM 7526 C C . TRP A 1 41 ? 7.873 15.865 0.901 1.00 0.00 41 TRP A C 12
ATOM 7527 O O . TRP A 1 41 ? 8.719 16.509 0.303 1.00 0.00 41 TRP A O 12
ATOM 7549 C CA . VAL A 1 1 ? 1.677 1.673 8.219 1.00 0.00 1 VAL A CA 13
ATOM 7550 C C . VAL A 1 1 ? 1.084 0.330 7.789 1.00 0.00 1 VAL A C 13
ATOM 7551 O O . VAL A 1 1 ? 0.744 0.112 6.638 1.00 0.00 1 VAL A O 13
ATOM 7566 N N . HIS A 1 2 ? 0.962 -0.581 8.714 1.00 0.00 2 HIS A N 13
ATOM 7567 C CA . HIS A 1 2 ? 0.401 -1.903 8.389 1.00 0.00 2 HIS A CA 13
ATOM 7568 C C . HIS A 1 2 ? -1.106 -1.769 8.183 1.00 0.00 2 HIS A C 13
ATOM 7569 O O . HIS A 1 2 ? -1.822 -1.293 9.044 1.00 0.00 2 HIS A O 13
ATOM 7584 N N . THR A 1 3 ? -1.592 -2.171 7.042 1.00 0.00 3 THR A N 13
ATOM 7585 C CA . THR A 1 3 ? -3.051 -2.056 6.757 1.00 0.00 3 THR A CA 13
ATOM 7586 C C . THR A 1 3 ? -3.587 -3.431 6.373 1.00 0.00 3 THR A C 13
ATOM 7587 O O . THR A 1 3 ? -2.836 -4.325 6.045 1.00 0.00 3 THR A O 13
ATOM 7598 N N . ASN A 1 4 ? -4.879 -3.612 6.436 1.00 0.00 4 ASN A N 13
ATOM 7599 C CA . ASN A 1 4 ? -5.479 -4.938 6.100 1.00 0.00 4 ASN A CA 13
ATOM 7600 C C . ASN A 1 4 ? -6.163 -4.857 4.738 1.00 0.00 4 ASN A C 13
ATOM 7601 O O . ASN A 1 4 ? -7.105 -5.557 4.430 1.00 0.00 4 ASN A O 13
ATOM 7612 N N . ILE A 1 5 ? -5.648 -4.015 3.916 1.00 0.00 5 ILE A N 13
ATOM 7613 C CA . ILE A 1 5 ? -6.186 -3.853 2.550 1.00 0.00 5 ILE A CA 13
ATOM 7614 C C . ILE A 1 5 ? -5.753 -5.061 1.717 1.00 0.00 5 ILE A C 13
ATOM 7615 O O . ILE A 1 5 ? -4.575 -5.305 1.554 1.00 0.00 5 ILE A O 13
ATOM 7631 N N . PRO A 1 6 ? -6.687 -5.816 1.225 1.00 0.00 6 PRO A N 13
ATOM 7632 C CA . PRO A 1 6 ? -6.404 -7.046 0.432 1.00 0.00 6 PRO A CA 13
ATOM 7633 C C . PRO A 1 6 ? -5.970 -6.805 -1.024 1.00 0.00 6 PRO A C 13
ATOM 7634 O O . PRO A 1 6 ? -6.755 -6.409 -1.862 1.00 0.00 6 PRO A O 13
ATOM 7645 N N . CYS A 1 7 ? -4.720 -7.086 -1.326 1.00 0.00 7 CYS A N 13
ATOM 7646 C CA . CYS A 1 7 ? -4.209 -6.928 -2.733 1.00 0.00 7 CYS A CA 13
ATOM 7647 C C . CYS A 1 7 ? -3.576 -8.229 -3.212 1.00 0.00 7 CYS A C 13
ATOM 7648 O O . CYS A 1 7 ? -3.740 -9.284 -2.633 1.00 0.00 7 CYS A O 13
ATOM 7655 N N . ARG A 1 8 ? -2.831 -8.122 -4.268 1.00 0.00 8 ARG A N 13
ATOM 7656 C CA . ARG A 1 8 ? -2.123 -9.294 -4.846 1.00 0.00 8 ARG A CA 13
ATOM 7657 C C . ARG A 1 8 ? -0.624 -8.996 -4.826 1.00 0.00 8 ARG A C 13
ATOM 7658 O O . ARG A 1 8 ? 0.203 -9.878 -4.698 1.00 0.00 8 ARG A O 13
ATOM 7679 N N . GLY A 1 9 ? -0.282 -7.743 -4.954 1.00 0.00 9 GLY A N 13
ATOM 7680 C CA . GLY A 1 9 ? 1.158 -7.348 -4.947 1.00 0.00 9 GLY A CA 13
ATOM 7681 C C . GLY A 1 9 ? 1.307 -5.895 -4.482 1.00 0.00 9 GLY A C 13
ATOM 7682 O O . GLY A 1 9 ? 0.359 -5.137 -4.464 1.00 0.00 9 GLY A O 13
ATOM 7686 N N . THR A 1 10 ? 2.499 -5.504 -4.104 1.00 0.00 10 THR A N 13
ATOM 7687 C CA . THR A 1 10 ? 2.724 -4.108 -3.635 1.00 0.00 10 THR A CA 13
ATOM 7688 C C . THR A 1 10 ? 2.245 -3.140 -4.712 1.00 0.00 10 THR A C 13
ATOM 7689 O O . THR A 1 10 ? 1.524 -2.211 -4.434 1.00 0.00 10 THR A O 13
ATOM 7700 N N . SER A 1 11 ? 2.624 -3.357 -5.937 1.00 0.00 11 SER A N 13
ATOM 7701 C CA . SER A 1 11 ? 2.166 -2.453 -7.027 1.00 0.00 11 SER A CA 13
ATOM 7702 C C . SER A 1 11 ? 0.659 -2.626 -7.189 1.00 0.00 11 SER A C 13
ATOM 7703 O O . SER A 1 11 ? 0.148 -2.783 -8.278 1.00 0.00 11 SER A O 13
ATOM 7711 N N . ASP A 1 12 ? -0.052 -2.625 -6.095 1.00 0.00 12 ASP A N 13
ATOM 7712 C CA . ASP A 1 12 ? -1.527 -2.812 -6.150 1.00 0.00 12 ASP A CA 13
ATOM 7713 C C . ASP A 1 12 ? -2.073 -2.501 -4.768 1.00 0.00 12 ASP A C 13
ATOM 7714 O O . ASP A 1 12 ? -3.094 -1.865 -4.601 1.00 0.00 12 ASP A O 13
ATOM 7723 N N . CYS A 1 13 ? -1.362 -2.939 -3.778 1.00 0.00 13 CYS A N 13
ATOM 7724 C CA . CYS A 1 13 ? -1.765 -2.684 -2.380 1.00 0.00 13 CYS A CA 13
ATOM 7725 C C . CYS A 1 13 ? -1.301 -1.291 -1.997 1.00 0.00 13 CYS A C 13
ATOM 7726 O O . CYS A 1 13 ? -1.721 -0.735 -1.005 1.00 0.00 13 CYS A O 13
ATOM 7733 N N . TYR A 1 14 ? -0.385 -0.750 -2.745 1.00 0.00 14 TYR A N 13
ATOM 7734 C CA . TYR A 1 14 ? 0.162 0.578 -2.401 1.00 0.00 14 TYR A CA 13
ATOM 7735 C C . TYR A 1 14 ? -0.645 1.722 -3.028 1.00 0.00 14 TYR A C 13
ATOM 7736 O O . TYR A 1 14 ? -0.359 2.885 -2.806 1.00 0.00 14 TYR A O 13
ATOM 7754 N N . GLU A 1 15 ? -1.670 1.427 -3.772 1.00 0.00 15 GLU A N 13
ATOM 7755 C CA . GLU A 1 15 ? -2.460 2.519 -4.369 1.00 0.00 15 GLU A CA 13
ATOM 7756 C C . GLU A 1 15 ? -3.318 3.147 -3.269 1.00 0.00 15 GLU A C 13
ATOM 7757 O O . GLU A 1 15 ? -3.430 4.353 -3.185 1.00 0.00 15 GLU A O 13
ATOM 7769 N N . PRO A 1 16 ? -3.875 2.351 -2.394 1.00 0.00 16 PRO A N 13
ATOM 7770 C CA . PRO A 1 16 ? -4.670 2.877 -1.253 1.00 0.00 16 PRO A CA 13
ATOM 7771 C C . PRO A 1 16 ? -3.796 3.756 -0.359 1.00 0.00 16 PRO A C 13
ATOM 7772 O O . PRO A 1 16 ? -4.272 4.659 0.288 1.00 0.00 16 PRO A O 13
ATOM 7783 N N . CYS A 1 17 ? -2.510 3.504 -0.344 1.00 0.00 17 CYS A N 13
ATOM 7784 C CA . CYS A 1 17 ? -1.591 4.337 0.488 1.00 0.00 17 CYS A CA 13
ATOM 7785 C C . CYS A 1 17 ? -1.382 5.678 -0.215 1.00 0.00 17 CYS A C 13
ATOM 7786 O O . CYS A 1 17 ? -1.221 6.709 0.412 1.00 0.00 17 CYS A O 13
ATOM 7793 N N . GLU A 1 18 ? -1.374 5.653 -1.521 1.00 0.00 18 GLU A N 13
ATOM 7794 C CA . GLU A 1 18 ? -1.160 6.903 -2.311 1.00 0.00 18 GLU A CA 13
ATOM 7795 C C . GLU A 1 18 ? -2.379 7.790 -2.233 1.00 0.00 18 GLU A C 13
ATOM 7796 O O . GLU A 1 18 ? -2.332 8.937 -1.853 1.00 0.00 18 GLU A O 13
ATOM 7808 N N . LYS A 1 19 ? -3.471 7.248 -2.627 1.00 0.00 19 LYS A N 13
ATOM 7809 C CA . LYS A 1 19 ? -4.726 8.018 -2.627 1.00 0.00 19 LYS A CA 13
ATOM 7810 C C . LYS A 1 19 ? -5.087 8.353 -1.188 1.00 0.00 19 LYS A C 13
ATOM 7811 O O . LYS A 1 19 ? -5.717 9.358 -0.919 1.00 0.00 19 LYS A O 13
ATOM 7830 N N . LYS A 1 20 ? -4.689 7.532 -0.251 1.00 0.00 20 LYS A N 13
ATOM 7831 C CA . LYS A 1 20 ? -5.018 7.850 1.172 1.00 0.00 20 LYS A CA 13
ATOM 7832 C C . LYS A 1 20 ? -3.899 8.660 1.817 1.00 0.00 20 LYS A C 13
ATOM 7833 O O . LYS A 1 20 ? -4.024 9.846 2.042 1.00 0.00 20 LYS A O 13
ATOM 7852 N N . TYR A 1 21 ? -2.826 8.012 2.164 1.00 0.00 21 TYR A N 13
ATOM 7853 C CA . TYR A 1 21 ? -1.722 8.702 2.849 1.00 0.00 21 TYR A CA 13
ATOM 7854 C C . TYR A 1 21 ? -0.911 9.540 1.855 1.00 0.00 21 TYR A C 13
ATOM 7855 O O . TYR A 1 21 ? 0.041 10.197 2.226 1.00 0.00 21 TYR A O 13
ATOM 7873 N N . ASN A 1 22 ? -1.274 9.524 0.599 1.00 0.00 22 ASN A N 13
ATOM 7874 C CA . ASN A 1 22 ? -0.505 10.326 -0.396 1.00 0.00 22 ASN A CA 13
ATOM 7875 C C . ASN A 1 22 ? 0.986 10.064 -0.169 1.00 0.00 22 ASN A C 13
ATOM 7876 O O . ASN A 1 22 ? 1.781 10.973 -0.027 1.00 0.00 22 ASN A O 13
ATOM 7887 N N . CYS A 1 23 ? 1.361 8.812 -0.116 1.00 0.00 23 CYS A N 13
ATOM 7888 C CA . CYS A 1 23 ? 2.791 8.463 0.124 1.00 0.00 23 CYS A CA 13
ATOM 7889 C C . CYS A 1 23 ? 3.238 7.399 -0.849 1.00 0.00 23 CYS A C 13
ATOM 7890 O O . CYS A 1 23 ? 4.260 7.525 -1.490 1.00 0.00 23 CYS A O 13
ATOM 7897 N N . ALA A 1 24 ? 2.488 6.367 -0.976 1.00 0.00 24 ALA A N 13
ATOM 7898 C CA . ALA A 1 24 ? 2.872 5.295 -1.912 1.00 0.00 24 ALA A CA 13
ATOM 7899 C C . ALA A 1 24 ? 3.973 4.446 -1.303 1.00 0.00 24 ALA A C 13
ATOM 7900 O O . ALA A 1 24 ? 4.048 4.258 -0.106 1.00 0.00 24 ALA A O 13
ATOM 7907 N N . ARG A 1 25 ? 4.827 3.946 -2.138 1.00 0.00 25 ARG A N 13
ATOM 7908 C CA . ARG A 1 25 ? 5.959 3.107 -1.667 1.00 0.00 25 ARG A CA 13
ATOM 7909 C C . ARG A 1 25 ? 5.458 2.121 -0.614 1.00 0.00 25 ARG A C 13
ATOM 7910 O O . ARG A 1 25 ? 6.140 1.795 0.326 1.00 0.00 25 ARG A O 13
ATOM 7931 N N . ALA A 1 26 ? 4.265 1.648 -0.767 1.00 0.00 26 ALA A N 13
ATOM 7932 C CA . ALA A 1 26 ? 3.712 0.706 0.248 1.00 0.00 26 ALA A CA 13
ATOM 7933 C C . ALA A 1 26 ? 4.165 -0.725 -0.020 1.00 0.00 26 ALA A C 13
ATOM 7934 O O . ALA A 1 26 ? 4.953 -0.987 -0.901 1.00 0.00 26 ALA A O 13
ATOM 7941 N N . LYS A 1 27 ? 3.681 -1.647 0.771 1.00 0.00 27 LYS A N 13
ATOM 7942 C CA . LYS A 1 27 ? 4.081 -3.073 0.616 1.00 0.00 27 LYS A CA 13
ATOM 7943 C C . LYS A 1 27 ? 2.839 -3.961 0.709 1.00 0.00 27 LYS A C 13
ATOM 7944 O O . LYS A 1 27 ? 2.035 -3.808 1.605 1.00 0.00 27 LYS A O 13
ATOM 7963 N N . CYS A 1 28 ? 2.675 -4.909 -0.179 1.00 0.00 28 CYS A N 13
ATOM 7964 C CA . CYS A 1 28 ? 1.481 -5.790 -0.067 1.00 0.00 28 CYS A CA 13
ATOM 7965 C C . CYS A 1 28 ? 1.818 -6.946 0.867 1.00 0.00 28 CYS A C 13
ATOM 7966 O O . CYS A 1 28 ? 2.176 -8.024 0.439 1.00 0.00 28 CYS A O 13
ATOM 7973 N N . MET A 1 29 ? 1.708 -6.717 2.147 1.00 0.00 29 MET A N 13
ATOM 7974 C CA . MET A 1 29 ? 2.017 -7.774 3.132 1.00 0.00 29 MET A CA 13
ATOM 7975 C C . MET A 1 29 ? 1.147 -9.002 2.833 1.00 0.00 29 MET A C 13
ATOM 7976 O O . MET A 1 29 ? 0.699 -9.194 1.721 1.00 0.00 29 MET A O 13
ATOM 7990 N N . ASN A 1 30 ? 0.896 -9.833 3.804 1.00 0.00 30 ASN A N 13
ATOM 7991 C CA . ASN A 1 30 ? 0.065 -11.027 3.545 1.00 0.00 30 ASN A CA 13
ATOM 7992 C C . ASN A 1 30 ? -1.308 -10.568 3.087 1.00 0.00 30 ASN A C 13
ATOM 7993 O O . ASN A 1 30 ? -2.117 -10.139 3.873 1.00 0.00 30 ASN A O 13
ATOM 8004 N N . ARG A 1 31 ? -1.561 -10.639 1.806 1.00 0.00 31 ARG A N 13
ATOM 8005 C CA . ARG A 1 31 ? -2.874 -10.201 1.261 1.00 0.00 31 ARG A CA 13
ATOM 8006 C C . ARG A 1 31 ? -3.288 -8.916 1.950 1.00 0.00 31 ARG A C 13
ATOM 8007 O O . ARG A 1 31 ? -4.446 -8.684 2.212 1.00 0.00 31 ARG A O 13
ATOM 8028 N N . HIS A 1 32 ? -2.341 -8.088 2.258 1.00 0.00 32 HIS A N 13
ATOM 8029 C CA . HIS A 1 32 ? -2.686 -6.807 2.950 1.00 0.00 32 HIS A CA 13
ATOM 8030 C C . HIS A 1 32 ? -1.705 -5.690 2.578 1.00 0.00 32 HIS A C 13
ATOM 8031 O O . HIS A 1 32 ? -0.552 -5.936 2.294 1.00 0.00 32 HIS A O 13
ATOM 8046 N N . CYS A 1 33 ? -2.160 -4.457 2.570 1.00 0.00 33 CYS A N 13
ATOM 8047 C CA . CYS A 1 33 ? -1.271 -3.326 2.213 1.00 0.00 33 CYS A CA 13
ATOM 8048 C C . CYS A 1 33 ? -0.449 -2.891 3.427 1.00 0.00 33 CYS A C 13
ATOM 8049 O O . CYS A 1 33 ? -0.900 -2.942 4.554 1.00 0.00 33 CYS A O 13
ATOM 8056 N N . ASN A 1 34 ? 0.772 -2.482 3.196 1.00 0.00 34 ASN A N 13
ATOM 8057 C CA . ASN A 1 34 ? 1.653 -2.056 4.321 1.00 0.00 34 ASN A CA 13
ATOM 8058 C C . ASN A 1 34 ? 2.552 -0.891 3.872 1.00 0.00 34 ASN A C 13
ATOM 8059 O O . ASN A 1 34 ? 3.610 -1.099 3.313 1.00 0.00 34 ASN A O 13
ATOM 8070 N N . CYS A 1 35 ? 2.146 0.335 4.107 1.00 0.00 35 CYS A N 13
ATOM 8071 C CA . CYS A 1 35 ? 2.978 1.502 3.691 1.00 0.00 35 CYS A CA 13
ATOM 8072 C C . CYS A 1 35 ? 3.683 2.098 4.922 1.00 0.00 35 CYS A C 13
ATOM 8073 O O . CYS A 1 35 ? 3.805 1.454 5.939 1.00 0.00 35 CYS A O 13
ATOM 8080 N N . TYR A 1 36 ? 4.152 3.320 4.832 1.00 0.00 36 TYR A N 13
ATOM 8081 C CA . TYR A 1 36 ? 4.840 3.959 6.001 1.00 0.00 36 TYR A CA 13
ATOM 8082 C C . TYR A 1 36 ? 4.400 5.429 6.120 1.00 0.00 36 TYR A C 13
ATOM 8083 O O . TYR A 1 36 ? 4.782 6.125 7.040 1.00 0.00 36 TYR A O 13
ATOM 8101 N N . ASN A 1 37 ? 3.623 5.909 5.182 1.00 0.00 37 ASN A N 13
ATOM 8102 C CA . ASN A 1 37 ? 3.178 7.340 5.207 1.00 0.00 37 ASN A CA 13
ATOM 8103 C C . ASN A 1 37 ? 4.398 8.269 5.310 1.00 0.00 37 ASN A C 13
ATOM 8104 O O . ASN A 1 37 ? 4.279 9.474 5.207 1.00 0.00 37 ASN A O 13
ATOM 8115 N N . ASN A 1 38 ? 5.567 7.726 5.534 1.00 0.00 38 ASN A N 13
ATOM 8116 C CA . ASN A 1 38 ? 6.782 8.581 5.671 1.00 0.00 38 ASN A CA 13
ATOM 8117 C C . ASN A 1 38 ? 7.412 8.870 4.307 1.00 0.00 38 ASN A C 13
ATOM 8118 O O . ASN A 1 38 ? 8.619 8.927 4.177 1.00 0.00 38 ASN A O 13
ATOM 8129 N N . CYS A 1 39 ? 6.619 9.061 3.291 1.00 0.00 39 CYS A N 13
ATOM 8130 C CA . CYS A 1 39 ? 7.205 9.354 1.954 1.00 0.00 39 CYS A CA 13
ATOM 8131 C C . CYS A 1 39 ? 8.003 10.654 2.042 1.00 0.00 39 CYS A C 13
ATOM 8132 O O . CYS A 1 39 ? 7.845 11.413 2.976 1.00 0.00 39 CYS A O 13
ATOM 8139 N N . PRO A 1 40 ? 8.865 10.918 1.092 1.00 0.00 40 PRO A N 13
ATOM 8140 C CA . PRO A 1 40 ? 9.693 12.144 1.112 1.00 0.00 40 PRO A CA 13
ATOM 8141 C C . PRO A 1 40 ? 8.850 13.393 1.419 1.00 0.00 40 PRO A C 13
ATOM 8142 O O . PRO A 1 40 ? 9.325 14.333 2.024 1.00 0.00 40 PRO A O 13
ATOM 8153 N N . TRP A 1 41 ? 7.597 13.397 1.031 1.00 0.00 41 TRP A N 13
ATOM 8154 C CA . TRP A 1 41 ? 6.718 14.574 1.326 1.00 0.00 41 TRP A CA 13
ATOM 8155 C C . TRP A 1 41 ? 5.496 14.110 2.126 1.00 0.00 41 TRP A C 13
ATOM 8156 O O . TRP A 1 41 ? 4.753 13.287 1.615 1.00 0.00 41 TRP A O 13
ATOM 8178 C CA . VAL A 1 1 ? 1.629 2.009 8.609 1.00 0.00 1 VAL A CA 14
ATOM 8179 C C . VAL A 1 1 ? 1.119 0.680 8.034 1.00 0.00 1 VAL A C 14
ATOM 8180 O O . VAL A 1 1 ? 0.867 0.544 6.850 1.00 0.00 1 VAL A O 14
ATOM 8195 N N . HIS A 1 2 ? 0.981 -0.316 8.870 1.00 0.00 2 HIS A N 14
ATOM 8196 C CA . HIS A 1 2 ? 0.503 -1.623 8.383 1.00 0.00 2 HIS A CA 14
ATOM 8197 C C . HIS A 1 2 ? -1.010 -1.562 8.172 1.00 0.00 2 HIS A C 14
ATOM 8198 O O . HIS A 1 2 ? -1.763 -1.294 9.087 1.00 0.00 2 HIS A O 14
ATOM 8213 N N . THR A 1 3 ? -1.462 -1.809 6.972 1.00 0.00 3 THR A N 14
ATOM 8214 C CA . THR A 1 3 ? -2.928 -1.765 6.689 1.00 0.00 3 THR A CA 14
ATOM 8215 C C . THR A 1 3 ? -3.450 -3.174 6.431 1.00 0.00 3 THR A C 14
ATOM 8216 O O . THR A 1 3 ? -2.694 -4.109 6.256 1.00 0.00 3 THR A O 14
ATOM 8227 N N . ASN A 1 4 ? -4.745 -3.329 6.411 1.00 0.00 4 ASN A N 14
ATOM 8228 C CA . ASN A 1 4 ? -5.345 -4.668 6.169 1.00 0.00 4 ASN A CA 14
ATOM 8229 C C . ASN A 1 4 ? -6.080 -4.649 4.843 1.00 0.00 4 ASN A C 14
ATOM 8230 O O . ASN A 1 4 ? -7.096 -5.287 4.659 1.00 0.00 4 ASN A O 14
ATOM 8241 N N . ILE A 1 5 ? -5.552 -3.918 3.921 1.00 0.00 5 ILE A N 14
ATOM 8242 C CA . ILE A 1 5 ? -6.167 -3.824 2.580 1.00 0.00 5 ILE A CA 14
ATOM 8243 C C . ILE A 1 5 ? -5.850 -5.114 1.831 1.00 0.00 5 ILE A C 14
ATOM 8244 O O . ILE A 1 5 ? -4.704 -5.496 1.724 1.00 0.00 5 ILE A O 14
ATOM 8260 N N . PRO A 1 6 ? -6.851 -5.781 1.342 1.00 0.00 6 PRO A N 14
ATOM 8261 C CA . PRO A 1 6 ? -6.683 -7.070 0.626 1.00 0.00 6 PRO A CA 14
ATOM 8262 C C . PRO A 1 6 ? -6.102 -6.916 -0.785 1.00 0.00 6 PRO A C 14
ATOM 8263 O O . PRO A 1 6 ? -6.734 -6.396 -1.683 1.00 0.00 6 PRO A O 14
ATOM 8274 N N . CYS A 1 7 ? -4.890 -7.374 -0.974 1.00 0.00 7 CYS A N 14
ATOM 8275 C CA . CYS A 1 7 ? -4.233 -7.271 -2.315 1.00 0.00 7 CYS A CA 14
ATOM 8276 C C . CYS A 1 7 ? -3.478 -8.546 -2.648 1.00 0.00 7 CYS A C 14
ATOM 8277 O O . CYS A 1 7 ? -3.604 -9.563 -1.997 1.00 0.00 7 CYS A O 14
ATOM 8284 N N . ARG A 1 8 ? -2.663 -8.463 -3.656 1.00 0.00 8 ARG A N 14
ATOM 8285 C CA . ARG A 1 8 ? -1.827 -9.622 -4.068 1.00 0.00 8 ARG A CA 14
ATOM 8286 C C . ARG A 1 8 ? -0.375 -9.148 -4.086 1.00 0.00 8 ARG A C 14
ATOM 8287 O O . ARG A 1 8 ? 0.506 -9.777 -3.537 1.00 0.00 8 ARG A O 14
ATOM 8308 N N . GLY A 1 9 ? -0.133 -8.031 -4.726 1.00 0.00 9 GLY A N 14
ATOM 8309 C CA . GLY A 1 9 ? 1.247 -7.486 -4.808 1.00 0.00 9 GLY A CA 14
ATOM 8310 C C . GLY A 1 9 ? 1.248 -6.029 -4.353 1.00 0.00 9 GLY A C 14
ATOM 8311 O O . GLY A 1 9 ? 0.247 -5.324 -4.433 1.00 0.00 9 GLY A O 14
ATOM 8315 N N . THR A 1 10 ? 2.360 -5.572 -3.869 1.00 0.00 10 THR A N 14
ATOM 8316 C CA . THR A 1 10 ? 2.440 -4.174 -3.402 1.00 0.00 10 THR A CA 14
ATOM 8317 C C . THR A 1 10 ? 2.142 -3.254 -4.580 1.00 0.00 10 THR A C 14
ATOM 8318 O O . THR A 1 10 ? 1.390 -2.313 -4.475 1.00 0.00 10 THR A O 14
ATOM 8329 N N . SER A 1 11 ? 2.746 -3.540 -5.699 1.00 0.00 11 SER A N 14
ATOM 8330 C CA . SER A 1 11 ? 2.546 -2.717 -6.924 1.00 0.00 11 SER A CA 14
ATOM 8331 C C . SER A 1 11 ? 1.090 -2.815 -7.372 1.00 0.00 11 SER A C 14
ATOM 8332 O O . SER A 1 11 ? 0.794 -2.927 -8.545 1.00 0.00 11 SER A O 14
ATOM 8340 N N . ASP A 1 12 ? 0.178 -2.772 -6.445 1.00 0.00 12 ASP A N 14
ATOM 8341 C CA . ASP A 1 12 ? -1.255 -2.859 -6.803 1.00 0.00 12 ASP A CA 14
ATOM 8342 C C . ASP A 1 12 ? -2.035 -2.249 -5.665 1.00 0.00 12 ASP A C 14
ATOM 8343 O O . ASP A 1 12 ? -2.815 -1.337 -5.849 1.00 0.00 12 ASP A O 14
ATOM 8352 N N . CYS A 1 13 ? -1.815 -2.719 -4.479 1.00 0.00 13 CYS A N 14
ATOM 8353 C CA . CYS A 1 13 ? -2.539 -2.123 -3.337 1.00 0.00 13 CYS A CA 14
ATOM 8354 C C . CYS A 1 13 ? -1.765 -0.930 -2.800 1.00 0.00 13 CYS A C 14
ATOM 8355 O O . CYS A 1 13 ? -2.155 -0.330 -1.830 1.00 0.00 13 CYS A O 14
ATOM 8362 N N . TYR A 1 14 ? -0.677 -0.544 -3.402 1.00 0.00 14 TYR A N 14
ATOM 8363 C CA . TYR A 1 14 ? 0.020 0.637 -2.864 1.00 0.00 14 TYR A CA 14
ATOM 8364 C C . TYR A 1 14 ? -0.658 1.899 -3.421 1.00 0.00 14 TYR A C 14
ATOM 8365 O O . TYR A 1 14 ? -0.330 3.026 -3.068 1.00 0.00 14 TYR A O 14
ATOM 8383 N N . GLU A 1 15 ? -1.654 1.708 -4.246 1.00 0.00 15 GLU A N 14
ATOM 8384 C CA . GLU A 1 15 ? -2.388 2.855 -4.809 1.00 0.00 15 GLU A CA 14
ATOM 8385 C C . GLU A 1 15 ? -3.292 3.430 -3.714 1.00 0.00 15 GLU A C 14
ATOM 8386 O O . GLU A 1 15 ? -3.343 4.629 -3.518 1.00 0.00 15 GLU A O 14
ATOM 8398 N N . PRO A 1 16 ? -3.960 2.587 -2.964 1.00 0.00 16 PRO A N 14
ATOM 8399 C CA . PRO A 1 16 ? -4.823 3.033 -1.831 1.00 0.00 16 PRO A CA 14
ATOM 8400 C C . PRO A 1 16 ? -4.018 3.844 -0.811 1.00 0.00 16 PRO A C 14
ATOM 8401 O O . PRO A 1 16 ? -4.536 4.705 -0.139 1.00 0.00 16 PRO A O 14
ATOM 8412 N N . CYS A 1 17 ? -2.743 3.586 -0.705 1.00 0.00 17 CYS A N 14
ATOM 8413 C CA . CYS A 1 17 ? -1.910 4.358 0.265 1.00 0.00 17 CYS A CA 14
ATOM 8414 C C . CYS A 1 17 ? -1.585 5.720 -0.346 1.00 0.00 17 CYS A C 14
ATOM 8415 O O . CYS A 1 17 ? -1.419 6.700 0.353 1.00 0.00 17 CYS A O 14
ATOM 8422 N N . GLU A 1 18 ? -1.490 5.786 -1.650 1.00 0.00 18 GLU A N 14
ATOM 8423 C CA . GLU A 1 18 ? -1.165 7.083 -2.306 1.00 0.00 18 GLU A CA 14
ATOM 8424 C C . GLU A 1 18 ? -2.357 8.015 -2.236 1.00 0.00 18 GLU A C 14
ATOM 8425 O O . GLU A 1 18 ? -2.297 9.098 -1.697 1.00 0.00 18 GLU A O 14
ATOM 8437 N N . LYS A 1 19 ? -3.433 7.591 -2.799 1.00 0.00 19 LYS A N 14
ATOM 8438 C CA . LYS A 1 19 ? -4.647 8.439 -2.800 1.00 0.00 19 LYS A CA 14
ATOM 8439 C C . LYS A 1 19 ? -5.115 8.632 -1.375 1.00 0.00 19 LYS A C 14
ATOM 8440 O O . LYS A 1 19 ? -5.719 9.636 -1.051 1.00 0.00 19 LYS A O 14
ATOM 8459 N N . LYS A 1 20 ? -4.859 7.697 -0.505 1.00 0.00 20 LYS A N 14
ATOM 8460 C CA . LYS A 1 20 ? -5.331 7.903 0.892 1.00 0.00 20 LYS A CA 14
ATOM 8461 C C . LYS A 1 20 ? -4.276 8.638 1.715 1.00 0.00 20 LYS A C 14
ATOM 8462 O O . LYS A 1 20 ? -4.453 9.787 2.069 1.00 0.00 20 LYS A O 14
ATOM 8481 N N . TYR A 1 21 ? -3.210 7.987 2.072 1.00 0.00 21 TYR A N 14
ATOM 8482 C CA . TYR A 1 21 ? -2.199 8.647 2.915 1.00 0.00 21 TYR A CA 14
ATOM 8483 C C . TYR A 1 21 ? -1.279 9.564 2.099 1.00 0.00 21 TYR A C 14
ATOM 8484 O O . TYR A 1 21 ? -0.412 10.217 2.646 1.00 0.00 21 TYR A O 14
ATOM 8502 N N . ASN A 1 22 ? -1.447 9.630 0.810 1.00 0.00 22 ASN A N 14
ATOM 8503 C CA . ASN A 1 22 ? -0.561 10.520 -0.003 1.00 0.00 22 ASN A CA 14
ATOM 8504 C C . ASN A 1 22 ? 0.911 10.192 0.269 1.00 0.00 22 ASN A C 14
ATOM 8505 O O . ASN A 1 22 ? 1.715 11.070 0.509 1.00 0.00 22 ASN A O 14
ATOM 8516 N N . CYS A 1 23 ? 1.273 8.937 0.217 1.00 0.00 23 CYS A N 14
ATOM 8517 C CA . CYS A 1 23 ? 2.706 8.562 0.454 1.00 0.00 23 CYS A CA 14
ATOM 8518 C C . CYS A 1 23 ? 3.087 7.422 -0.458 1.00 0.00 23 CYS A C 14
ATOM 8519 O O . CYS A 1 23 ? 4.181 7.365 -0.975 1.00 0.00 23 CYS A O 14
ATOM 8526 N N . ALA A 1 24 ? 2.194 6.538 -0.698 1.00 0.00 24 ALA A N 14
ATOM 8527 C CA . ALA A 1 24 ? 2.518 5.434 -1.615 1.00 0.00 24 ALA A CA 14
ATOM 8528 C C . ALA A 1 24 ? 3.675 4.598 -1.078 1.00 0.00 24 ALA A C 14
ATOM 8529 O O . ALA A 1 24 ? 3.847 4.435 0.114 1.00 0.00 24 ALA A O 14
ATOM 8536 N N . ARG A 1 25 ? 4.457 4.054 -1.970 1.00 0.00 25 ARG A N 14
ATOM 8537 C CA . ARG A 1 25 ? 5.607 3.198 -1.557 1.00 0.00 25 ARG A CA 14
ATOM 8538 C C . ARG A 1 25 ? 5.103 2.247 -0.471 1.00 0.00 25 ARG A C 14
ATOM 8539 O O . ARG A 1 25 ? 5.583 2.253 0.637 1.00 0.00 25 ARG A O 14
ATOM 8560 N N . ALA A 1 26 ? 4.098 1.466 -0.766 1.00 0.00 26 ALA A N 14
ATOM 8561 C CA . ALA A 1 26 ? 3.536 0.559 0.279 1.00 0.00 26 ALA A CA 14
ATOM 8562 C C . ALA A 1 26 ? 4.122 -0.848 0.184 1.00 0.00 26 ALA A C 14
ATOM 8563 O O . ALA A 1 26 ? 5.011 -1.121 -0.591 1.00 0.00 26 ALA A O 14
ATOM 8570 N N . LYS A 1 27 ? 3.605 -1.736 0.991 1.00 0.00 27 LYS A N 14
ATOM 8571 C CA . LYS A 1 27 ? 4.078 -3.151 1.001 1.00 0.00 27 LYS A CA 14
ATOM 8572 C C . LYS A 1 27 ? 2.850 -4.069 1.059 1.00 0.00 27 LYS A C 14
ATOM 8573 O O . LYS A 1 27 ? 2.036 -3.965 1.951 1.00 0.00 27 LYS A O 14
ATOM 8592 N N . CYS A 1 28 ? 2.710 -4.967 0.127 1.00 0.00 28 CYS A N 14
ATOM 8593 C CA . CYS A 1 28 ? 1.534 -5.879 0.145 1.00 0.00 28 CYS A CA 14
ATOM 8594 C C . CYS A 1 28 ? 1.883 -7.129 0.961 1.00 0.00 28 CYS A C 14
ATOM 8595 O O . CYS A 1 28 ? 2.239 -8.159 0.423 1.00 0.00 28 CYS A O 14
ATOM 8602 N N . MET A 1 29 ? 1.799 -7.035 2.262 1.00 0.00 29 MET A N 14
ATOM 8603 C CA . MET A 1 29 ? 2.145 -8.201 3.130 1.00 0.00 29 MET A CA 14
ATOM 8604 C C . MET A 1 29 ? 0.922 -9.108 3.305 1.00 0.00 29 MET A C 14
ATOM 8605 O O . MET A 1 29 ? -0.162 -8.655 3.608 1.00 0.00 29 MET A O 14
ATOM 8619 N N . ASN A 1 30 ? 1.100 -10.391 3.116 1.00 0.00 30 ASN A N 14
ATOM 8620 C CA . ASN A 1 30 ? -0.034 -11.352 3.262 1.00 0.00 30 ASN A CA 14
ATOM 8621 C C . ASN A 1 30 ? -1.320 -10.737 2.704 1.00 0.00 30 ASN A C 14
ATOM 8622 O O . ASN A 1 30 ? -2.211 -10.378 3.437 1.00 0.00 30 ASN A O 14
ATOM 8633 N N . ARG A 1 31 ? -1.407 -10.608 1.410 1.00 0.00 31 ARG A N 14
ATOM 8634 C CA . ARG A 1 31 ? -2.615 -10.018 0.761 1.00 0.00 31 ARG A CA 14
ATOM 8635 C C . ARG A 1 31 ? -3.092 -8.820 1.548 1.00 0.00 31 ARG A C 14
ATOM 8636 O O . ARG A 1 31 ? -4.266 -8.549 1.640 1.00 0.00 31 ARG A O 14
ATOM 8657 N N . HIS A 1 32 ? -2.190 -8.085 2.098 1.00 0.00 32 HIS A N 14
ATOM 8658 C CA . HIS A 1 32 ? -2.611 -6.873 2.858 1.00 0.00 32 HIS A CA 14
ATOM 8659 C C . HIS A 1 32 ? -1.612 -5.739 2.627 1.00 0.00 32 HIS A C 14
ATOM 8660 O O . HIS A 1 32 ? -0.432 -5.964 2.450 1.00 0.00 32 HIS A O 14
ATOM 8675 N N . CYS A 1 33 ? -2.083 -4.517 2.594 1.00 0.00 33 CYS A N 14
ATOM 8676 C CA . CYS A 1 33 ? -1.163 -3.366 2.327 1.00 0.00 33 CYS A CA 14
ATOM 8677 C C . CYS A 1 33 ? -0.356 -3.001 3.571 1.00 0.00 33 CYS A C 14
ATOM 8678 O O . CYS A 1 33 ? -0.816 -3.112 4.691 1.00 0.00 33 CYS A O 14
ATOM 8685 N N . ASN A 1 34 ? 0.858 -2.563 3.370 1.00 0.00 34 ASN A N 14
ATOM 8686 C CA . ASN A 1 34 ? 1.724 -2.181 4.511 1.00 0.00 34 ASN A CA 14
ATOM 8687 C C . ASN A 1 34 ? 2.656 -1.031 4.106 1.00 0.00 34 ASN A C 14
ATOM 8688 O O . ASN A 1 34 ? 3.736 -1.261 3.606 1.00 0.00 34 ASN A O 14
ATOM 8699 N N . CYS A 1 35 ? 2.273 0.206 4.317 1.00 0.00 35 CYS A N 14
ATOM 8700 C CA . CYS A 1 35 ? 3.172 1.318 3.945 1.00 0.00 35 CYS A CA 14
ATOM 8701 C C . CYS A 1 35 ? 3.829 1.864 5.216 1.00 0.00 35 CYS A C 14
ATOM 8702 O O . CYS A 1 35 ? 3.778 1.247 6.262 1.00 0.00 35 CYS A O 14
ATOM 8709 N N . TYR A 1 36 ? 4.453 3.005 5.132 1.00 0.00 36 TYR A N 14
ATOM 8710 C CA . TYR A 1 36 ? 5.123 3.583 6.334 1.00 0.00 36 TYR A CA 14
ATOM 8711 C C . TYR A 1 36 ? 4.900 5.096 6.363 1.00 0.00 36 TYR A C 14
ATOM 8712 O O . TYR A 1 36 ? 5.426 5.795 7.206 1.00 0.00 36 TYR A O 14
ATOM 8730 N N . ASN A 1 37 ? 4.133 5.605 5.441 1.00 0.00 37 ASN A N 14
ATOM 8731 C CA . ASN A 1 37 ? 3.883 7.073 5.404 1.00 0.00 37 ASN A CA 14
ATOM 8732 C C . ASN A 1 37 ? 5.214 7.822 5.522 1.00 0.00 37 ASN A C 14
ATOM 8733 O O . ASN A 1 37 ? 5.270 8.935 6.005 1.00 0.00 37 ASN A O 14
ATOM 8744 N N . ASN A 1 38 ? 6.286 7.221 5.076 1.00 0.00 38 ASN A N 14
ATOM 8745 C CA . ASN A 1 38 ? 7.615 7.895 5.152 1.00 0.00 38 ASN A CA 14
ATOM 8746 C C . ASN A 1 38 ? 7.846 8.727 3.892 1.00 0.00 38 ASN A C 14
ATOM 8747 O O . ASN A 1 38 ? 8.965 8.906 3.463 1.00 0.00 38 ASN A O 14
ATOM 8758 N N . CYS A 1 39 ? 6.802 9.212 3.278 1.00 0.00 39 CYS A N 14
ATOM 8759 C CA . CYS A 1 39 ? 6.972 10.024 2.034 1.00 0.00 39 CYS A CA 14
ATOM 8760 C C . CYS A 1 39 ? 7.076 11.536 2.328 1.00 0.00 39 CYS A C 14
ATOM 8761 O O . CYS A 1 39 ? 6.136 12.257 2.083 1.00 0.00 39 CYS A O 14
ATOM 8768 N N . PRO A 1 40 ? 8.200 12.029 2.821 1.00 0.00 40 PRO A N 14
ATOM 8769 C CA . PRO A 1 40 ? 8.399 13.486 3.107 1.00 0.00 40 PRO A CA 14
ATOM 8770 C C . PRO A 1 40 ? 7.812 14.425 2.044 1.00 0.00 40 PRO A C 14
ATOM 8771 O O . PRO A 1 40 ? 7.976 15.627 2.120 1.00 0.00 40 PRO A O 14
ATOM 8782 N N . TRP A 1 41 ? 7.126 13.904 1.064 1.00 0.00 41 TRP A N 14
ATOM 8783 C CA . TRP A 1 41 ? 6.531 14.790 0.024 1.00 0.00 41 TRP A CA 14
ATOM 8784 C C . TRP A 1 41 ? 7.627 15.657 -0.596 1.00 0.00 41 TRP A C 14
ATOM 8785 O O . TRP A 1 41 ? 8.510 15.098 -1.226 1.00 0.00 41 TRP A O 14
ATOM 8807 C CA . VAL A 1 1 ? 1.981 1.530 9.049 1.00 0.00 1 VAL A CA 15
ATOM 8808 C C . VAL A 1 1 ? 1.370 0.335 8.313 1.00 0.00 1 VAL A C 15
ATOM 8809 O O . VAL A 1 1 ? 1.039 0.408 7.149 1.00 0.00 1 VAL A O 15
ATOM 8824 N N . HIS A 1 2 ? 1.232 -0.784 8.978 1.00 0.00 2 HIS A N 15
ATOM 8825 C CA . HIS A 1 2 ? 0.657 -1.961 8.301 1.00 0.00 2 HIS A CA 15
ATOM 8826 C C . HIS A 1 2 ? -0.853 -1.772 8.143 1.00 0.00 2 HIS A C 15
ATOM 8827 O O . HIS A 1 2 ? -1.573 -1.585 9.102 1.00 0.00 2 HIS A O 15
ATOM 8842 N N . THR A 1 3 ? -1.334 -1.817 6.932 1.00 0.00 3 THR A N 15
ATOM 8843 C CA . THR A 1 3 ? -2.795 -1.634 6.685 1.00 0.00 3 THR A CA 15
ATOM 8844 C C . THR A 1 3 ? -3.444 -2.994 6.443 1.00 0.00 3 THR A C 15
ATOM 8845 O O . THR A 1 3 ? -2.771 -3.986 6.249 1.00 0.00 3 THR A O 15
ATOM 8856 N N . ASN A 1 4 ? -4.748 -3.046 6.449 1.00 0.00 4 ASN A N 15
ATOM 8857 C CA . ASN A 1 4 ? -5.445 -4.343 6.211 1.00 0.00 4 ASN A CA 15
ATOM 8858 C C . ASN A 1 4 ? -6.152 -4.300 4.872 1.00 0.00 4 ASN A C 15
ATOM 8859 O O . ASN A 1 4 ? -7.146 -4.961 4.648 1.00 0.00 4 ASN A O 15
ATOM 8870 N N . ILE A 1 5 ? -5.626 -3.537 3.977 1.00 0.00 5 ILE A N 15
ATOM 8871 C CA . ILE A 1 5 ? -6.215 -3.441 2.635 1.00 0.00 5 ILE A CA 15
ATOM 8872 C C . ILE A 1 5 ? -5.907 -4.742 1.909 1.00 0.00 5 ILE A C 15
ATOM 8873 O O . ILE A 1 5 ? -4.792 -5.208 1.931 1.00 0.00 5 ILE A O 15
ATOM 8889 N N . PRO A 1 6 ? -6.876 -5.326 1.291 1.00 0.00 6 PRO A N 15
ATOM 8890 C CA . PRO A 1 6 ? -6.702 -6.607 0.575 1.00 0.00 6 PRO A CA 15
ATOM 8891 C C . PRO A 1 6 ? -6.042 -6.443 -0.799 1.00 0.00 6 PRO A C 15
ATOM 8892 O O . PRO A 1 6 ? -6.599 -5.869 -1.716 1.00 0.00 6 PRO A O 15
ATOM 8903 N N . CYS A 1 7 ? -4.853 -6.962 -0.936 1.00 0.00 7 CYS A N 15
ATOM 8904 C CA . CYS A 1 7 ? -4.124 -6.876 -2.235 1.00 0.00 7 CYS A CA 15
ATOM 8905 C C . CYS A 1 7 ? -3.377 -8.174 -2.482 1.00 0.00 7 CYS A C 15
ATOM 8906 O O . CYS A 1 7 ? -3.616 -9.183 -1.847 1.00 0.00 7 CYS A O 15
ATOM 8913 N N . ARG A 1 8 ? -2.463 -8.140 -3.403 1.00 0.00 8 ARG A N 15
ATOM 8914 C CA . ARG A 1 8 ? -1.664 -9.347 -3.725 1.00 0.00 8 ARG A CA 15
ATOM 8915 C C . ARG A 1 8 ? -0.220 -8.917 -3.948 1.00 0.00 8 ARG A C 15
ATOM 8916 O O . ARG A 1 8 ? 0.713 -9.584 -3.551 1.00 0.00 8 ARG A O 15
ATOM 8937 N N . GLY A 1 9 ? -0.043 -7.799 -4.594 1.00 0.00 9 GLY A N 15
ATOM 8938 C CA . GLY A 1 9 ? 1.331 -7.295 -4.869 1.00 0.00 9 GLY A CA 15
ATOM 8939 C C . GLY A 1 9 ? 1.463 -5.845 -4.409 1.00 0.00 9 GLY A C 15
ATOM 8940 O O . GLY A 1 9 ? 0.538 -5.062 -4.487 1.00 0.00 9 GLY A O 15
ATOM 8944 N N . THR A 1 10 ? 2.621 -5.490 -3.934 1.00 0.00 10 THR A N 15
ATOM 8945 C CA . THR A 1 10 ? 2.873 -4.103 -3.459 1.00 0.00 10 THR A CA 15
ATOM 8946 C C . THR A 1 10 ? 2.604 -3.108 -4.594 1.00 0.00 10 THR A C 15
ATOM 8947 O O . THR A 1 10 ? 1.956 -2.093 -4.413 1.00 0.00 10 THR A O 15
ATOM 8958 N N . SER A 1 11 ? 3.102 -3.397 -5.756 1.00 0.00 11 SER A N 15
ATOM 8959 C CA . SER A 1 11 ? 2.902 -2.499 -6.920 1.00 0.00 11 SER A CA 15
ATOM 8960 C C . SER A 1 11 ? 1.437 -2.535 -7.361 1.00 0.00 11 SER A C 15
ATOM 8961 O O . SER A 1 11 ? 1.140 -2.567 -8.538 1.00 0.00 11 SER A O 15
ATOM 8969 N N . ASP A 1 12 ? 0.511 -2.527 -6.438 1.00 0.00 12 ASP A N 15
ATOM 8970 C CA . ASP A 1 12 ? -0.918 -2.562 -6.834 1.00 0.00 12 ASP A CA 15
ATOM 8971 C C . ASP A 1 12 ? -1.707 -2.241 -5.588 1.00 0.00 12 ASP A C 15
ATOM 8972 O O . ASP A 1 12 ? -2.762 -1.640 -5.618 1.00 0.00 12 ASP A O 15
ATOM 8981 N N . CYS A 1 13 ? -1.155 -2.622 -4.483 1.00 0.00 13 CYS A N 15
ATOM 8982 C CA . CYS A 1 13 ? -1.790 -2.341 -3.191 1.00 0.00 13 CYS A CA 15
ATOM 8983 C C . CYS A 1 13 ? -1.413 -0.940 -2.773 1.00 0.00 13 CYS A C 15
ATOM 8984 O O . CYS A 1 13 ? -1.993 -0.373 -1.881 1.00 0.00 13 CYS A O 15
ATOM 8991 N N . TYR A 1 14 ? -0.378 -0.404 -3.349 1.00 0.00 14 TYR A N 15
ATOM 8992 C CA . TYR A 1 14 ? 0.085 0.913 -2.892 1.00 0.00 14 TYR A CA 15
ATOM 8993 C C . TYR A 1 14 ? -0.674 2.099 -3.503 1.00 0.00 14 TYR A C 15
ATOM 8994 O O . TYR A 1 14 ? -0.440 3.247 -3.136 1.00 0.00 14 TYR A O 15
ATOM 9012 N N . GLU A 1 15 ? -1.615 1.875 -4.365 1.00 0.00 15 GLU A N 15
ATOM 9013 C CA . GLU A 1 15 ? -2.351 3.029 -4.919 1.00 0.00 15 GLU A CA 15
ATOM 9014 C C . GLU A 1 15 ? -3.283 3.572 -3.835 1.00 0.00 15 GLU A C 15
ATOM 9015 O O . GLU A 1 15 ? -3.371 4.767 -3.637 1.00 0.00 15 GLU A O 15
ATOM 9027 N N . PRO A 1 16 ? -3.934 2.709 -3.098 1.00 0.00 16 PRO A N 15
ATOM 9028 C CA . PRO A 1 16 ? -4.818 3.128 -1.974 1.00 0.00 16 PRO A CA 15
ATOM 9029 C C . PRO A 1 16 ? -4.018 3.886 -0.920 1.00 0.00 16 PRO A C 15
ATOM 9030 O O . PRO A 1 16 ? -4.541 4.693 -0.195 1.00 0.00 16 PRO A O 15
ATOM 9041 N N . CYS A 1 17 ? -2.738 3.645 -0.845 1.00 0.00 17 CYS A N 15
ATOM 9042 C CA . CYS A 1 17 ? -1.913 4.376 0.161 1.00 0.00 17 CYS A CA 15
ATOM 9043 C C . CYS A 1 17 ? -1.700 5.798 -0.347 1.00 0.00 17 CYS A C 15
ATOM 9044 O O . CYS A 1 17 ? -1.694 6.741 0.417 1.00 0.00 17 CYS A O 15
ATOM 9051 N N . GLU A 1 18 ? -1.561 5.973 -1.634 1.00 0.00 18 GLU A N 15
ATOM 9052 C CA . GLU A 1 18 ? -1.389 7.356 -2.160 1.00 0.00 18 GLU A CA 15
ATOM 9053 C C . GLU A 1 18 ? -2.716 8.076 -2.087 1.00 0.00 18 GLU A C 15
ATOM 9054 O O . GLU A 1 18 ? -2.840 9.166 -1.584 1.00 0.00 18 GLU A O 15
ATOM 9066 N N . LYS A 1 19 ? -3.708 7.452 -2.600 1.00 0.00 19 LYS A N 15
ATOM 9067 C CA . LYS A 1 19 ? -5.049 8.062 -2.590 1.00 0.00 19 LYS A CA 15
ATOM 9068 C C . LYS A 1 19 ? -5.529 8.142 -1.145 1.00 0.00 19 LYS A C 15
ATOM 9069 O O . LYS A 1 19 ? -6.293 9.018 -0.787 1.00 0.00 19 LYS A O 15
ATOM 9088 N N . LYS A 1 20 ? -5.078 7.245 -0.302 1.00 0.00 20 LYS A N 15
ATOM 9089 C CA . LYS A 1 20 ? -5.514 7.307 1.132 1.00 0.00 20 LYS A CA 15
ATOM 9090 C C . LYS A 1 20 ? -4.527 8.179 1.923 1.00 0.00 20 LYS A C 15
ATOM 9091 O O . LYS A 1 20 ? -4.811 9.315 2.244 1.00 0.00 20 LYS A O 15
ATOM 9110 N N . TYR A 1 21 ? -3.373 7.657 2.246 1.00 0.00 21 TYR A N 15
ATOM 9111 C CA . TYR A 1 21 ? -2.382 8.436 3.018 1.00 0.00 21 TYR A CA 15
ATOM 9112 C C . TYR A 1 21 ? -1.608 9.403 2.108 1.00 0.00 21 TYR A C 15
ATOM 9113 O O . TYR A 1 21 ? -0.620 9.983 2.516 1.00 0.00 21 TYR A O 15
ATOM 9131 N N . ASN A 1 22 ? -2.022 9.572 0.881 1.00 0.00 22 ASN A N 15
ATOM 9132 C CA . ASN A 1 22 ? -1.278 10.489 -0.034 1.00 0.00 22 ASN A CA 15
ATOM 9133 C C . ASN A 1 22 ? 0.147 9.958 -0.210 1.00 0.00 22 ASN A C 15
ATOM 9134 O O . ASN A 1 22 ? 1.070 10.702 -0.480 1.00 0.00 22 ASN A O 15
ATOM 9145 N N . CYS A 1 23 ? 0.340 8.673 -0.036 1.00 0.00 23 CYS A N 15
ATOM 9146 C CA . CYS A 1 23 ? 1.714 8.104 -0.170 1.00 0.00 23 CYS A CA 15
ATOM 9147 C C . CYS A 1 23 ? 1.691 6.640 -0.670 1.00 0.00 23 CYS A C 15
ATOM 9148 O O . CYS A 1 23 ? 0.985 5.811 -0.139 1.00 0.00 23 CYS A O 15
ATOM 9155 N N . ALA A 1 24 ? 2.501 6.317 -1.660 1.00 0.00 24 ALA A N 15
ATOM 9156 C CA . ALA A 1 24 ? 2.578 4.905 -2.174 1.00 0.00 24 ALA A CA 15
ATOM 9157 C C . ALA A 1 24 ? 3.758 4.190 -1.525 1.00 0.00 24 ALA A C 15
ATOM 9158 O O . ALA A 1 24 ? 3.893 4.150 -0.316 1.00 0.00 24 ALA A O 15
ATOM 9165 N N . ARG A 1 25 ? 4.616 3.620 -2.342 1.00 0.00 25 ARG A N 15
ATOM 9166 C CA . ARG A 1 25 ? 5.789 2.898 -1.824 1.00 0.00 25 ARG A CA 15
ATOM 9167 C C . ARG A 1 25 ? 5.305 2.015 -0.691 1.00 0.00 25 ARG A C 15
ATOM 9168 O O . ARG A 1 25 ? 6.023 1.644 0.204 1.00 0.00 25 ARG A O 15
ATOM 9189 N N . ALA A 1 26 ? 4.062 1.665 -0.775 1.00 0.00 26 ALA A N 15
ATOM 9190 C CA . ALA A 1 26 ? 3.437 0.798 0.254 1.00 0.00 26 ALA A CA 15
ATOM 9191 C C . ALA A 1 26 ? 3.846 -0.638 -0.030 1.00 0.00 26 ALA A C 15
ATOM 9192 O O . ALA A 1 26 ? 4.515 -0.903 -1.005 1.00 0.00 26 ALA A O 15
ATOM 9199 N N . LYS A 1 27 ? 3.478 -1.564 0.809 1.00 0.00 27 LYS A N 15
ATOM 9200 C CA . LYS A 1 27 ? 3.879 -2.984 0.561 1.00 0.00 27 LYS A CA 15
ATOM 9201 C C . LYS A 1 27 ? 2.653 -3.891 0.683 1.00 0.00 27 LYS A C 15
ATOM 9202 O O . LYS A 1 27 ? 1.869 -3.766 1.602 1.00 0.00 27 LYS A O 15
ATOM 9221 N N . CYS A 1 28 ? 2.489 -4.818 -0.221 1.00 0.00 28 CYS A N 15
ATOM 9222 C CA . CYS A 1 28 ? 1.322 -5.735 -0.127 1.00 0.00 28 CYS A CA 15
ATOM 9223 C C . CYS A 1 28 ? 1.716 -6.937 0.737 1.00 0.00 28 CYS A C 15
ATOM 9224 O O . CYS A 1 28 ? 1.996 -8.009 0.240 1.00 0.00 28 CYS A O 15
ATOM 9231 N N . MET A 1 29 ? 1.760 -6.758 2.033 1.00 0.00 29 MET A N 15
ATOM 9232 C CA . MET A 1 29 ? 2.158 -7.877 2.934 1.00 0.00 29 MET A CA 15
ATOM 9233 C C . MET A 1 29 ? 0.922 -8.613 3.436 1.00 0.00 29 MET A C 15
ATOM 9234 O O . MET A 1 29 ? -0.110 -8.022 3.679 1.00 0.00 29 MET A O 15
ATOM 9248 N N . ASN A 1 30 ? 1.024 -9.901 3.608 1.00 0.00 30 ASN A N 15
ATOM 9249 C CA . ASN A 1 30 ? -0.141 -10.668 4.105 1.00 0.00 30 ASN A CA 15
ATOM 9250 C C . ASN A 1 30 ? -1.338 -10.375 3.214 1.00 0.00 30 ASN A C 15
ATOM 9251 O O . ASN A 1 30 ? -2.400 -10.049 3.688 1.00 0.00 30 ASN A O 15
ATOM 9262 N N . ARG A 1 31 ? -1.175 -10.472 1.923 1.00 0.00 31 ARG A N 15
ATOM 9263 C CA . ARG A 1 31 ? -2.316 -10.175 1.005 1.00 0.00 31 ARG A CA 15
ATOM 9264 C C . ARG A 1 31 ? -2.985 -8.902 1.497 1.00 0.00 31 ARG A C 15
ATOM 9265 O O . ARG A 1 31 ? -4.182 -8.714 1.399 1.00 0.00 31 ARG A O 15
ATOM 9286 N N . HIS A 1 32 ? -2.192 -8.026 2.032 1.00 0.00 32 HIS A N 15
ATOM 9287 C CA . HIS A 1 32 ? -2.727 -6.744 2.558 1.00 0.00 32 HIS A CA 15
ATOM 9288 C C . HIS A 1 32 ? -1.711 -5.612 2.321 1.00 0.00 32 HIS A C 15
ATOM 9289 O O . HIS A 1 32 ? -0.568 -5.859 2.001 1.00 0.00 32 HIS A O 15
ATOM 9304 N N . CYS A 1 33 ? -2.128 -4.374 2.458 1.00 0.00 33 CYS A N 15
ATOM 9305 C CA . CYS A 1 33 ? -1.199 -3.221 2.213 1.00 0.00 33 CYS A CA 15
ATOM 9306 C C . CYS A 1 33 ? -0.332 -2.935 3.443 1.00 0.00 33 CYS A C 15
ATOM 9307 O O . CYS A 1 33 ? -0.721 -3.179 4.567 1.00 0.00 33 CYS A O 15
ATOM 9314 N N . ASN A 1 34 ? 0.836 -2.387 3.224 1.00 0.00 34 ASN A N 15
ATOM 9315 C CA . ASN A 1 34 ? 1.733 -2.043 4.357 1.00 0.00 34 ASN A CA 15
ATOM 9316 C C . ASN A 1 34 ? 2.532 -0.786 4.005 1.00 0.00 34 ASN A C 15
ATOM 9317 O O . ASN A 1 34 ? 3.484 -0.844 3.253 1.00 0.00 34 ASN A O 15
ATOM 9328 N N . CYS A 1 35 ? 2.166 0.348 4.544 1.00 0.00 35 CYS A N 15
ATOM 9329 C CA . CYS A 1 35 ? 2.918 1.594 4.239 1.00 0.00 35 CYS A CA 15
ATOM 9330 C C . CYS A 1 35 ? 3.817 1.922 5.444 1.00 0.00 35 CYS A C 15
ATOM 9331 O O . CYS A 1 35 ? 3.966 1.122 6.347 1.00 0.00 35 CYS A O 15
ATOM 9338 N N . TYR A 1 36 ? 4.431 3.072 5.461 1.00 0.00 36 TYR A N 15
ATOM 9339 C CA . TYR A 1 36 ? 5.335 3.424 6.600 1.00 0.00 36 TYR A CA 15
ATOM 9340 C C . TYR A 1 36 ? 5.275 4.938 6.846 1.00 0.00 36 TYR A C 15
ATOM 9341 O O . TYR A 1 36 ? 6.054 5.488 7.599 1.00 0.00 36 TYR A O 15
ATOM 9359 N N . ASN A 1 37 ? 4.357 5.614 6.207 1.00 0.00 37 ASN A N 15
ATOM 9360 C CA . ASN A 1 37 ? 4.241 7.095 6.388 1.00 0.00 37 ASN A CA 15
ATOM 9361 C C . ASN A 1 37 ? 5.581 7.771 6.062 1.00 0.00 37 ASN A C 15
ATOM 9362 O O . ASN A 1 37 ? 5.705 8.978 6.115 1.00 0.00 37 ASN A O 15
ATOM 9373 N N . ASN A 1 38 ? 6.579 7.006 5.716 1.00 0.00 38 ASN A N 15
ATOM 9374 C CA . ASN A 1 38 ? 7.903 7.606 5.375 1.00 0.00 38 ASN A CA 15
ATOM 9375 C C . ASN A 1 38 ? 7.992 7.852 3.866 1.00 0.00 38 ASN A C 15
ATOM 9376 O O . ASN A 1 38 ? 9.028 8.213 3.345 1.00 0.00 38 ASN A O 15
ATOM 9387 N N . CYS A 1 39 ? 6.911 7.660 3.164 1.00 0.00 39 CYS A N 15
ATOM 9388 C CA . CYS A 1 39 ? 6.919 7.885 1.688 1.00 0.00 39 CYS A CA 15
ATOM 9389 C C . CYS A 1 39 ? 7.178 9.383 1.414 1.00 0.00 39 CYS A C 15
ATOM 9390 O O . CYS A 1 39 ? 6.415 10.229 1.833 1.00 0.00 39 CYS A O 15
ATOM 9397 N N . PRO A 1 40 ? 8.279 9.697 0.757 1.00 0.00 40 PRO A N 15
ATOM 9398 C CA . PRO A 1 40 ? 8.708 11.102 0.449 1.00 0.00 40 PRO A CA 15
ATOM 9399 C C . PRO A 1 40 ? 7.593 12.067 -0.010 1.00 0.00 40 PRO A C 15
ATOM 9400 O O . PRO A 1 40 ? 7.857 13.002 -0.741 1.00 0.00 40 PRO A O 15
ATOM 9411 N N . TRP A 1 41 ? 6.373 11.883 0.425 1.00 0.00 41 TRP A N 15
ATOM 9412 C CA . TRP A 1 41 ? 5.280 12.827 0.017 1.00 0.00 41 TRP A CA 15
ATOM 9413 C C . TRP A 1 41 ? 3.951 12.368 0.626 1.00 0.00 41 TRP A C 15
ATOM 9414 O O . TRP A 1 41 ? 3.235 13.213 1.140 1.00 0.00 41 TRP A O 15
ATOM 9436 C CA . VAL A 1 1 ? 2.261 1.226 8.621 1.00 0.00 1 VAL A CA 16
ATOM 9437 C C . VAL A 1 1 ? 1.574 -0.012 8.036 1.00 0.00 1 VAL A C 16
ATOM 9438 O O . VAL A 1 1 ? 1.289 -0.093 6.853 1.00 0.00 1 VAL A O 16
ATOM 9453 N N . HIS A 1 2 ? 1.318 -0.991 8.854 1.00 0.00 2 HIS A N 16
ATOM 9454 C CA . HIS A 1 2 ? 0.671 -2.209 8.352 1.00 0.00 2 HIS A CA 16
ATOM 9455 C C . HIS A 1 2 ? -0.811 -1.933 8.102 1.00 0.00 2 HIS A C 16
ATOM 9456 O O . HIS A 1 2 ? -1.544 -1.569 9.001 1.00 0.00 2 HIS A O 16
ATOM 9471 N N . THR A 1 3 ? -1.258 -2.101 6.887 1.00 0.00 3 THR A N 16
ATOM 9472 C CA . THR A 1 3 ? -2.692 -1.846 6.568 1.00 0.00 3 THR A CA 16
ATOM 9473 C C . THR A 1 3 ? -3.395 -3.168 6.290 1.00 0.00 3 THR A C 16
ATOM 9474 O O . THR A 1 3 ? -2.763 -4.185 6.088 1.00 0.00 3 THR A O 16
ATOM 9485 N N . ASN A 1 4 ? -4.701 -3.158 6.268 1.00 0.00 4 ASN A N 16
ATOM 9486 C CA . ASN A 1 4 ? -5.463 -4.406 5.990 1.00 0.00 4 ASN A CA 16
ATOM 9487 C C . ASN A 1 4 ? -6.134 -4.281 4.635 1.00 0.00 4 ASN A C 16
ATOM 9488 O O . ASN A 1 4 ? -7.172 -4.851 4.368 1.00 0.00 4 ASN A O 16
ATOM 9499 N N . ILE A 1 5 ? -5.519 -3.552 3.769 1.00 0.00 5 ILE A N 16
ATOM 9500 C CA . ILE A 1 5 ? -6.066 -3.392 2.409 1.00 0.00 5 ILE A CA 16
ATOM 9501 C C . ILE A 1 5 ? -5.832 -4.708 1.681 1.00 0.00 5 ILE A C 16
ATOM 9502 O O . ILE A 1 5 ? -4.720 -5.196 1.642 1.00 0.00 5 ILE A O 16
ATOM 9518 N N . PRO A 1 6 ? -6.862 -5.287 1.147 1.00 0.00 6 PRO A N 16
ATOM 9519 C CA . PRO A 1 6 ? -6.773 -6.597 0.455 1.00 0.00 6 PRO A CA 16
ATOM 9520 C C . PRO A 1 6 ? -6.067 -6.502 -0.896 1.00 0.00 6 PRO A C 16
ATOM 9521 O O . PRO A 1 6 ? -6.564 -5.920 -1.840 1.00 0.00 6 PRO A O 16
ATOM 9532 N N . CYS A 1 7 ? -4.890 -7.065 -0.977 1.00 0.00 7 CYS A N 16
ATOM 9533 C CA . CYS A 1 7 ? -4.110 -7.010 -2.247 1.00 0.00 7 CYS A CA 16
ATOM 9534 C C . CYS A 1 7 ? -3.278 -8.251 -2.437 1.00 0.00 7 CYS A C 16
ATOM 9535 O O . CYS A 1 7 ? -3.402 -9.234 -1.731 1.00 0.00 7 CYS A O 16
ATOM 9542 N N . ARG A 1 8 ? -2.429 -8.196 -3.411 1.00 0.00 8 ARG A N 16
ATOM 9543 C CA . ARG A 1 8 ? -1.556 -9.349 -3.707 1.00 0.00 8 ARG A CA 16
ATOM 9544 C C . ARG A 1 8 ? -0.170 -8.835 -4.087 1.00 0.00 8 ARG A C 16
ATOM 9545 O O . ARG A 1 8 ? 0.839 -9.427 -3.755 1.00 0.00 8 ARG A O 16
ATOM 9566 N N . GLY A 1 9 ? -0.120 -7.731 -4.785 1.00 0.00 9 GLY A N 16
ATOM 9567 C CA . GLY A 1 9 ? 1.187 -7.163 -5.197 1.00 0.00 9 GLY A CA 16
ATOM 9568 C C . GLY A 1 9 ? 1.353 -5.775 -4.592 1.00 0.00 9 GLY A C 16
ATOM 9569 O O . GLY A 1 9 ? 0.469 -4.943 -4.654 1.00 0.00 9 GLY A O 16
ATOM 9573 N N . THR A 1 10 ? 2.488 -5.517 -4.023 1.00 0.00 10 THR A N 16
ATOM 9574 C CA . THR A 1 10 ? 2.739 -4.186 -3.424 1.00 0.00 10 THR A CA 16
ATOM 9575 C C . THR A 1 10 ? 2.552 -3.129 -4.500 1.00 0.00 10 THR A C 16
ATOM 9576 O O . THR A 1 10 ? 1.865 -2.147 -4.316 1.00 0.00 10 THR A O 16
ATOM 9587 N N . SER A 1 11 ? 3.166 -3.347 -5.618 1.00 0.00 11 SER A N 16
ATOM 9588 C CA . SER A 1 11 ? 3.077 -2.399 -6.751 1.00 0.00 11 SER A CA 16
ATOM 9589 C C . SER A 1 11 ? 1.651 -2.364 -7.305 1.00 0.00 11 SER A C 16
ATOM 9590 O O . SER A 1 11 ? 1.450 -2.248 -8.497 1.00 0.00 11 SER A O 16
ATOM 9598 N N . ASP A 1 12 ? 0.648 -2.450 -6.467 1.00 0.00 12 ASP A N 16
ATOM 9599 C CA . ASP A 1 12 ? -0.736 -2.406 -7.001 1.00 0.00 12 ASP A CA 16
ATOM 9600 C C . ASP A 1 12 ? -1.627 -1.871 -5.909 1.00 0.00 12 ASP A C 16
ATOM 9601 O O . ASP A 1 12 ? -2.393 -0.948 -6.100 1.00 0.00 12 ASP A O 16
ATOM 9610 N N . CYS A 1 13 ? -1.522 -2.444 -4.760 1.00 0.00 13 CYS A N 16
ATOM 9611 C CA . CYS A 1 13 ? -2.346 -1.977 -3.636 1.00 0.00 13 CYS A CA 16
ATOM 9612 C C . CYS A 1 13 ? -1.636 -0.859 -2.903 1.00 0.00 13 CYS A C 16
ATOM 9613 O O . CYS A 1 13 ? -2.141 -0.330 -1.943 1.00 0.00 13 CYS A O 16
ATOM 9620 N N . TYR A 1 14 ? -0.471 -0.470 -3.320 1.00 0.00 14 TYR A N 16
ATOM 9621 C CA . TYR A 1 14 ? 0.181 0.631 -2.604 1.00 0.00 14 TYR A CA 16
ATOM 9622 C C . TYR A 1 14 ? -0.400 1.959 -3.121 1.00 0.00 14 TYR A C 16
ATOM 9623 O O . TYR A 1 14 ? -0.069 3.050 -2.663 1.00 0.00 14 TYR A O 16
ATOM 9641 N N . GLU A 1 15 ? -1.295 1.864 -4.059 1.00 0.00 15 GLU A N 16
ATOM 9642 C CA . GLU A 1 15 ? -1.917 3.072 -4.624 1.00 0.00 15 GLU A CA 16
ATOM 9643 C C . GLU A 1 15 ? -2.945 3.614 -3.634 1.00 0.00 15 GLU A C 16
ATOM 9644 O O . GLU A 1 15 ? -2.999 4.800 -3.385 1.00 0.00 15 GLU A O 16
ATOM 9656 N N . PRO A 1 16 ? -3.713 2.756 -3.025 1.00 0.00 16 PRO A N 16
ATOM 9657 C CA . PRO A 1 16 ? -4.698 3.172 -1.992 1.00 0.00 16 PRO A CA 16
ATOM 9658 C C . PRO A 1 16 ? -3.985 3.909 -0.859 1.00 0.00 16 PRO A C 16
ATOM 9659 O O . PRO A 1 16 ? -4.554 4.757 -0.213 1.00 0.00 16 PRO A O 16
ATOM 9670 N N . CYS A 1 17 ? -2.724 3.617 -0.645 1.00 0.00 17 CYS A N 16
ATOM 9671 C CA . CYS A 1 17 ? -1.969 4.340 0.426 1.00 0.00 17 CYS A CA 16
ATOM 9672 C C . CYS A 1 17 ? -1.585 5.718 -0.101 1.00 0.00 17 CYS A C 16
ATOM 9673 O O . CYS A 1 17 ? -1.533 6.679 0.642 1.00 0.00 17 CYS A O 16
ATOM 9680 N N . GLU A 1 18 ? -1.339 5.839 -1.381 1.00 0.00 18 GLU A N 16
ATOM 9681 C CA . GLU A 1 18 ? -0.987 7.180 -1.922 1.00 0.00 18 GLU A CA 16
ATOM 9682 C C . GLU A 1 18 ? -2.224 8.042 -1.864 1.00 0.00 18 GLU A C 16
ATOM 9683 O O . GLU A 1 18 ? -2.251 9.112 -1.306 1.00 0.00 18 GLU A O 16
ATOM 9695 N N . LYS A 1 19 ? -3.249 7.554 -2.461 1.00 0.00 19 LYS A N 16
ATOM 9696 C CA . LYS A 1 19 ? -4.527 8.293 -2.494 1.00 0.00 19 LYS A CA 16
ATOM 9697 C C . LYS A 1 19 ? -5.101 8.375 -1.084 1.00 0.00 19 LYS A C 16
ATOM 9698 O O . LYS A 1 19 ? -5.788 9.318 -0.749 1.00 0.00 19 LYS A O 16
ATOM 9717 N N . LYS A 1 20 ? -4.827 7.410 -0.238 1.00 0.00 20 LYS A N 16
ATOM 9718 C CA . LYS A 1 20 ? -5.391 7.508 1.149 1.00 0.00 20 LYS A CA 16
ATOM 9719 C C . LYS A 1 20 ? -4.440 8.301 2.032 1.00 0.00 20 LYS A C 16
ATOM 9720 O O . LYS A 1 20 ? -4.698 9.436 2.378 1.00 0.00 20 LYS A O 16
ATOM 9739 N N . TYR A 1 21 ? -3.355 7.705 2.423 1.00 0.00 21 TYR A N 16
ATOM 9740 C CA . TYR A 1 21 ? -2.410 8.402 3.301 1.00 0.00 21 TYR A CA 16
ATOM 9741 C C . TYR A 1 21 ? -1.591 9.419 2.509 1.00 0.00 21 TYR A C 16
ATOM 9742 O O . TYR A 1 21 ? -0.686 10.034 3.037 1.00 0.00 21 TYR A O 16
ATOM 9760 N N . ASN A 1 22 ? -1.872 9.588 1.249 1.00 0.00 22 ASN A N 16
ATOM 9761 C CA . ASN A 1 22 ? -1.075 10.552 0.443 1.00 0.00 22 ASN A CA 16
ATOM 9762 C C . ASN A 1 22 ? 0.375 10.079 0.417 1.00 0.00 22 ASN A C 16
ATOM 9763 O O . ASN A 1 22 ? 1.292 10.864 0.287 1.00 0.00 22 ASN A O 16
ATOM 9774 N N . CYS A 1 23 ? 0.593 8.796 0.553 1.00 0.00 23 CYS A N 16
ATOM 9775 C CA . CYS A 1 23 ? 1.992 8.285 0.547 1.00 0.00 23 CYS A CA 16
ATOM 9776 C C . CYS A 1 23 ? 2.065 6.875 -0.034 1.00 0.00 23 CYS A C 16
ATOM 9777 O O . CYS A 1 23 ? 1.487 5.941 0.481 1.00 0.00 23 CYS A O 16
ATOM 9784 N N . ALA A 1 24 ? 2.786 6.728 -1.102 1.00 0.00 24 ALA A N 16
ATOM 9785 C CA . ALA A 1 24 ? 2.938 5.402 -1.749 1.00 0.00 24 ALA A CA 16
ATOM 9786 C C . ALA A 1 24 ? 4.021 4.561 -1.064 1.00 0.00 24 ALA A C 16
ATOM 9787 O O . ALA A 1 24 ? 4.182 4.568 0.140 1.00 0.00 24 ALA A O 16
ATOM 9794 N N . ARG A 1 25 ? 4.743 3.826 -1.858 1.00 0.00 25 ARG A N 16
ATOM 9795 C CA . ARG A 1 25 ? 5.822 2.939 -1.344 1.00 0.00 25 ARG A CA 16
ATOM 9796 C C . ARG A 1 25 ? 5.255 1.952 -0.334 1.00 0.00 25 ARG A C 16
ATOM 9797 O O . ARG A 1 25 ? 5.884 1.619 0.636 1.00 0.00 25 ARG A O 16
ATOM 9818 N N . ALA A 1 26 ? 4.079 1.471 -0.556 1.00 0.00 26 ALA A N 16
ATOM 9819 C CA . ALA A 1 26 ? 3.489 0.499 0.415 1.00 0.00 26 ALA A CA 16
ATOM 9820 C C . ALA A 1 26 ? 3.973 -0.912 0.102 1.00 0.00 26 ALA A C 16
ATOM 9821 O O . ALA A 1 26 ? 4.754 -1.116 -0.799 1.00 0.00 26 ALA A O 16
ATOM 9828 N N . LYS A 1 27 ? 3.517 -1.889 0.850 1.00 0.00 27 LYS A N 16
ATOM 9829 C CA . LYS A 1 27 ? 3.945 -3.298 0.593 1.00 0.00 27 LYS A CA 16
ATOM 9830 C C . LYS A 1 27 ? 2.732 -4.231 0.712 1.00 0.00 27 LYS A C 16
ATOM 9831 O O . LYS A 1 27 ? 2.007 -4.186 1.681 1.00 0.00 27 LYS A O 16
ATOM 9850 N N . CYS A 1 28 ? 2.507 -5.090 -0.250 1.00 0.00 28 CYS A N 16
ATOM 9851 C CA . CYS A 1 28 ? 1.338 -6.013 -0.145 1.00 0.00 28 CYS A CA 16
ATOM 9852 C C . CYS A 1 28 ? 1.746 -7.248 0.664 1.00 0.00 28 CYS A C 16
ATOM 9853 O O . CYS A 1 28 ? 2.120 -8.265 0.115 1.00 0.00 28 CYS A O 16
ATOM 9860 N N . MET A 1 29 ? 1.689 -7.157 1.972 1.00 0.00 29 MET A N 16
ATOM 9861 C CA . MET A 1 29 ? 2.086 -8.306 2.833 1.00 0.00 29 MET A CA 16
ATOM 9862 C C . MET A 1 29 ? 0.849 -8.945 3.474 1.00 0.00 29 MET A C 16
ATOM 9863 O O . MET A 1 29 ? -0.132 -8.290 3.764 1.00 0.00 29 MET A O 16
ATOM 9877 N N . ASN A 1 30 ? 0.901 -10.237 3.685 1.00 0.00 30 ASN A N 16
ATOM 9878 C CA . ASN A 1 30 ? -0.248 -10.966 4.292 1.00 0.00 30 ASN A CA 16
ATOM 9879 C C . ASN A 1 30 ? -1.555 -10.472 3.671 1.00 0.00 30 ASN A C 16
ATOM 9880 O O . ASN A 1 30 ? -2.327 -9.784 4.297 1.00 0.00 30 ASN A O 16
ATOM 9891 N N . ARG A 1 31 ? -1.779 -10.819 2.427 1.00 0.00 31 ARG A N 16
ATOM 9892 C CA . ARG A 1 31 ? -3.015 -10.405 1.690 1.00 0.00 31 ARG A CA 16
ATOM 9893 C C . ARG A 1 31 ? -3.433 -9.016 2.117 1.00 0.00 31 ARG A C 16
ATOM 9894 O O . ARG A 1 31 ? -4.598 -8.674 2.137 1.00 0.00 31 ARG A O 16
ATOM 9915 N N . HIS A 1 32 ? -2.481 -8.215 2.452 1.00 0.00 32 HIS A N 16
ATOM 9916 C CA . HIS A 1 32 ? -2.811 -6.824 2.879 1.00 0.00 32 HIS A CA 16
ATOM 9917 C C . HIS A 1 32 ? -1.687 -5.846 2.522 1.00 0.00 32 HIS A C 16
ATOM 9918 O O . HIS A 1 32 ? -0.561 -6.232 2.294 1.00 0.00 32 HIS A O 16
ATOM 9933 N N . CYS A 1 33 ? -2.000 -4.575 2.478 1.00 0.00 33 CYS A N 16
ATOM 9934 C CA . CYS A 1 33 ? -0.965 -3.546 2.141 1.00 0.00 33 CYS A CA 16
ATOM 9935 C C . CYS A 1 33 ? -0.158 -3.162 3.389 1.00 0.00 33 CYS A C 16
ATOM 9936 O O . CYS A 1 33 ? -0.624 -3.270 4.505 1.00 0.00 33 CYS A O 16
ATOM 9943 N N . ASN A 1 34 ? 1.057 -2.712 3.195 1.00 0.00 34 ASN A N 16
ATOM 9944 C CA . ASN A 1 34 ? 1.916 -2.312 4.348 1.00 0.00 34 ASN A CA 16
ATOM 9945 C C . ASN A 1 34 ? 2.749 -1.078 3.956 1.00 0.00 34 ASN A C 16
ATOM 9946 O O . ASN A 1 34 ? 3.819 -1.204 3.393 1.00 0.00 34 ASN A O 16
ATOM 9957 N N . CYS A 1 35 ? 2.271 0.112 4.228 1.00 0.00 35 CYS A N 16
ATOM 9958 C CA . CYS A 1 35 ? 3.032 1.332 3.852 1.00 0.00 35 CYS A CA 16
ATOM 9959 C C . CYS A 1 35 ? 3.675 1.948 5.105 1.00 0.00 35 CYS A C 16
ATOM 9960 O O . CYS A 1 35 ? 3.713 1.331 6.145 1.00 0.00 35 CYS A O 16
ATOM 9967 N N . TYR A 1 36 ? 4.189 3.150 5.018 1.00 0.00 36 TYR A N 16
ATOM 9968 C CA . TYR A 1 36 ? 4.817 3.782 6.226 1.00 0.00 36 TYR A CA 16
ATOM 9969 C C . TYR A 1 36 ? 4.546 5.287 6.227 1.00 0.00 36 TYR A C 16
ATOM 9970 O O . TYR A 1 36 ? 5.031 6.011 7.074 1.00 0.00 36 TYR A O 16
ATOM 9988 N N . ASN A 1 37 ? 3.786 5.767 5.283 1.00 0.00 37 ASN A N 16
ATOM 9989 C CA . ASN A 1 37 ? 3.494 7.224 5.227 1.00 0.00 37 ASN A CA 16
ATOM 9990 C C . ASN A 1 37 ? 4.816 7.996 5.142 1.00 0.00 37 ASN A C 16
ATOM 9991 O O . ASN A 1 37 ? 4.896 9.161 5.477 1.00 0.00 37 ASN A O 16
ATOM 10002 N N . ASN A 1 38 ? 5.855 7.341 4.691 1.00 0.00 38 ASN A N 16
ATOM 10003 C CA . ASN A 1 38 ? 7.190 8.004 4.569 1.00 0.00 38 ASN A CA 16
ATOM 10004 C C . ASN A 1 38 ? 7.440 8.407 3.114 1.00 0.00 38 ASN A C 16
ATOM 10005 O O . ASN A 1 38 ? 8.570 8.569 2.695 1.00 0.00 38 ASN A O 16
ATOM 10016 N N . CYS A 1 39 ? 6.411 8.533 2.328 1.00 0.00 39 CYS A N 16
ATOM 10017 C CA . CYS A 1 39 ? 6.605 8.878 0.908 1.00 0.00 39 CYS A CA 16
ATOM 10018 C C . CYS A 1 39 ? 7.333 10.231 0.769 1.00 0.00 39 CYS A C 16
ATOM 10019 O O . CYS A 1 39 ? 6.946 11.213 1.369 1.00 0.00 39 CYS A O 16
ATOM 10026 N N . PRO A 1 40 ? 8.393 10.272 -0.017 1.00 0.00 40 PRO A N 16
ATOM 10027 C CA . PRO A 1 40 ? 9.203 11.509 -0.234 1.00 0.00 40 PRO A CA 16
ATOM 10028 C C . PRO A 1 40 ? 8.337 12.761 -0.389 1.00 0.00 40 PRO A C 16
ATOM 10029 O O . PRO A 1 40 ? 8.297 13.617 0.473 1.00 0.00 40 PRO A O 16
ATOM 10040 N N . TRP A 1 41 ? 7.635 12.866 -1.481 1.00 0.00 41 TRP A N 16
ATOM 10041 C CA . TRP A 1 41 ? 6.758 14.042 -1.700 1.00 0.00 41 TRP A CA 16
ATOM 10042 C C . TRP A 1 41 ? 7.554 15.324 -1.435 1.00 0.00 41 TRP A C 16
ATOM 10043 O O . TRP A 1 41 ? 7.386 15.893 -0.370 1.00 0.00 41 TRP A O 16
ATOM 10065 C CA . VAL A 1 1 ? 1.725 1.885 8.376 1.00 0.00 1 VAL A CA 17
ATOM 10066 C C . VAL A 1 1 ? 1.179 0.545 7.859 1.00 0.00 1 VAL A C 17
ATOM 10067 O O . VAL A 1 1 ? 0.857 0.382 6.697 1.00 0.00 1 VAL A O 17
ATOM 10082 N N . HIS A 1 2 ? 1.095 -0.432 8.723 1.00 0.00 2 HIS A N 17
ATOM 10083 C CA . HIS A 1 2 ? 0.591 -1.754 8.303 1.00 0.00 2 HIS A CA 17
ATOM 10084 C C . HIS A 1 2 ? -0.926 -1.690 8.136 1.00 0.00 2 HIS A C 17
ATOM 10085 O O . HIS A 1 2 ? -1.664 -1.642 9.099 1.00 0.00 2 HIS A O 17
ATOM 10100 N N . THR A 1 3 ? -1.397 -1.684 6.919 1.00 0.00 3 THR A N 17
ATOM 10101 C CA . THR A 1 3 ? -2.866 -1.612 6.681 1.00 0.00 3 THR A CA 17
ATOM 10102 C C . THR A 1 3 ? -3.428 -3.011 6.473 1.00 0.00 3 THR A C 17
ATOM 10103 O O . THR A 1 3 ? -2.697 -3.972 6.350 1.00 0.00 3 THR A O 17
ATOM 10114 N N . ASN A 1 4 ? -4.728 -3.130 6.438 1.00 0.00 4 ASN A N 17
ATOM 10115 C CA . ASN A 1 4 ? -5.362 -4.463 6.244 1.00 0.00 4 ASN A CA 17
ATOM 10116 C C . ASN A 1 4 ? -6.127 -4.461 4.922 1.00 0.00 4 ASN A C 17
ATOM 10117 O O . ASN A 1 4 ? -7.149 -5.097 4.756 1.00 0.00 4 ASN A O 17
ATOM 10128 N N . ILE A 1 5 ? -5.608 -3.757 3.974 1.00 0.00 5 ILE A N 17
ATOM 10129 C CA . ILE A 1 5 ? -6.238 -3.690 2.637 1.00 0.00 5 ILE A CA 17
ATOM 10130 C C . ILE A 1 5 ? -5.923 -4.984 1.900 1.00 0.00 5 ILE A C 17
ATOM 10131 O O . ILE A 1 5 ? -4.775 -5.353 1.783 1.00 0.00 5 ILE A O 17
ATOM 10147 N N . PRO A 1 6 ? -6.917 -5.673 1.425 1.00 0.00 6 PRO A N 17
ATOM 10148 C CA . PRO A 1 6 ? -6.721 -6.956 0.707 1.00 0.00 6 PRO A CA 17
ATOM 10149 C C . PRO A 1 6 ? -6.141 -6.784 -0.706 1.00 0.00 6 PRO A C 17
ATOM 10150 O O . PRO A 1 6 ? -6.773 -6.251 -1.594 1.00 0.00 6 PRO A O 17
ATOM 10161 N N . CYS A 1 7 ? -4.926 -7.247 -0.903 1.00 0.00 7 CYS A N 17
ATOM 10162 C CA . CYS A 1 7 ? -4.262 -7.135 -2.245 1.00 0.00 7 CYS A CA 17
ATOM 10163 C C . CYS A 1 7 ? -3.611 -8.450 -2.628 1.00 0.00 7 CYS A C 17
ATOM 10164 O O . CYS A 1 7 ? -3.899 -9.498 -2.089 1.00 0.00 7 CYS A O 17
ATOM 10171 N N . ARG A 1 8 ? -2.719 -8.372 -3.567 1.00 0.00 8 ARG A N 17
ATOM 10172 C CA . ARG A 1 8 ? -1.989 -9.575 -4.038 1.00 0.00 8 ARG A CA 17
ATOM 10173 C C . ARG A 1 8 ? -0.517 -9.203 -4.200 1.00 0.00 8 ARG A C 17
ATOM 10174 O O . ARG A 1 8 ? 0.376 -9.964 -3.881 1.00 0.00 8 ARG A O 17
ATOM 10195 N N . GLY A 1 9 ? -0.272 -8.023 -4.702 1.00 0.00 9 GLY A N 17
ATOM 10196 C CA . GLY A 1 9 ? 1.127 -7.560 -4.906 1.00 0.00 9 GLY A CA 17
ATOM 10197 C C . GLY A 1 9 ? 1.252 -6.117 -4.428 1.00 0.00 9 GLY A C 17
ATOM 10198 O O . GLY A 1 9 ? 0.308 -5.343 -4.474 1.00 0.00 9 GLY A O 17
ATOM 10202 N N . THR A 1 10 ? 2.403 -5.749 -3.961 1.00 0.00 10 THR A N 17
ATOM 10203 C CA . THR A 1 10 ? 2.588 -4.369 -3.459 1.00 0.00 10 THR A CA 17
ATOM 10204 C C . THR A 1 10 ? 2.298 -3.375 -4.580 1.00 0.00 10 THR A C 17
ATOM 10205 O O . THR A 1 10 ? 1.586 -2.412 -4.404 1.00 0.00 10 THR A O 17
ATOM 10216 N N . SER A 1 11 ? 2.889 -3.604 -5.717 1.00 0.00 11 SER A N 17
ATOM 10217 C CA . SER A 1 11 ? 2.723 -2.681 -6.869 1.00 0.00 11 SER A CA 17
ATOM 10218 C C . SER A 1 11 ? 1.277 -2.672 -7.351 1.00 0.00 11 SER A C 17
ATOM 10219 O O . SER A 1 11 ? 1.012 -2.667 -8.537 1.00 0.00 11 SER A O 17
ATOM 10227 N N . ASP A 1 12 ? 0.337 -2.654 -6.450 1.00 0.00 12 ASP A N 17
ATOM 10228 C CA . ASP A 1 12 ? -1.081 -2.629 -6.869 1.00 0.00 12 ASP A CA 17
ATOM 10229 C C . ASP A 1 12 ? -1.868 -2.202 -5.649 1.00 0.00 12 ASP A C 17
ATOM 10230 O O . ASP A 1 12 ? -2.821 -1.448 -5.722 1.00 0.00 12 ASP A O 17
ATOM 10239 N N . CYS A 1 13 ? -1.425 -2.664 -4.521 1.00 0.00 13 CYS A N 17
ATOM 10240 C CA . CYS A 1 13 ? -2.063 -2.295 -3.248 1.00 0.00 13 CYS A CA 17
ATOM 10241 C C . CYS A 1 13 ? -1.500 -0.965 -2.784 1.00 0.00 13 CYS A C 17
ATOM 10242 O O . CYS A 1 13 ? -1.989 -0.366 -1.860 1.00 0.00 13 CYS A O 17
ATOM 10249 N N . TYR A 1 14 ? -0.443 -0.510 -3.379 1.00 0.00 14 TYR A N 17
ATOM 10250 C CA . TYR A 1 14 ? 0.136 0.755 -2.908 1.00 0.00 14 TYR A CA 17
ATOM 10251 C C . TYR A 1 14 ? -0.631 1.931 -3.493 1.00 0.00 14 TYR A C 17
ATOM 10252 O O . TYR A 1 14 ? -0.323 3.083 -3.243 1.00 0.00 14 TYR A O 17
ATOM 10270 N N . GLU A 1 15 ? -1.662 1.647 -4.227 1.00 0.00 15 GLU A N 17
ATOM 10271 C CA . GLU A 1 15 ? -2.480 2.726 -4.807 1.00 0.00 15 GLU A CA 17
ATOM 10272 C C . GLU A 1 15 ? -3.314 3.348 -3.684 1.00 0.00 15 GLU A C 17
ATOM 10273 O O . GLU A 1 15 ? -3.365 4.554 -3.535 1.00 0.00 15 GLU A O 17
ATOM 10285 N N . PRO A 1 16 ? -3.921 2.533 -2.865 1.00 0.00 16 PRO A N 17
ATOM 10286 C CA . PRO A 1 16 ? -4.709 3.010 -1.698 1.00 0.00 16 PRO A CA 17
ATOM 10287 C C . PRO A 1 16 ? -3.829 3.794 -0.720 1.00 0.00 16 PRO A C 17
ATOM 10288 O O . PRO A 1 16 ? -4.283 4.710 -0.077 1.00 0.00 16 PRO A O 17
ATOM 10299 N N . CYS A 1 17 ? -2.563 3.458 -0.627 1.00 0.00 17 CYS A N 17
ATOM 10300 C CA . CYS A 1 17 ? -1.663 4.214 0.302 1.00 0.00 17 CYS A CA 17
ATOM 10301 C C . CYS A 1 17 ? -1.386 5.584 -0.302 1.00 0.00 17 CYS A C 17
ATOM 10302 O O . CYS A 1 17 ? -1.224 6.557 0.408 1.00 0.00 17 CYS A O 17
ATOM 10309 N N . GLU A 1 18 ? -1.341 5.683 -1.609 1.00 0.00 18 GLU A N 17
ATOM 10310 C CA . GLU A 1 18 ? -1.083 7.004 -2.222 1.00 0.00 18 GLU A CA 17
ATOM 10311 C C . GLU A 1 18 ? -2.309 7.868 -2.025 1.00 0.00 18 GLU A C 17
ATOM 10312 O O . GLU A 1 18 ? -2.263 8.972 -1.534 1.00 0.00 18 GLU A O 17
ATOM 10324 N N . LYS A 1 19 ? -3.411 7.344 -2.435 1.00 0.00 19 LYS A N 17
ATOM 10325 C CA . LYS A 1 19 ? -4.689 8.080 -2.321 1.00 0.00 19 LYS A CA 17
ATOM 10326 C C . LYS A 1 19 ? -5.094 8.159 -0.851 1.00 0.00 19 LYS A C 17
ATOM 10327 O O . LYS A 1 19 ? -5.879 9.002 -0.468 1.00 0.00 19 LYS A O 17
ATOM 10346 N N . LYS A 1 20 ? -4.559 7.301 -0.016 1.00 0.00 20 LYS A N 17
ATOM 10347 C CA . LYS A 1 20 ? -4.928 7.378 1.433 1.00 0.00 20 LYS A CA 17
ATOM 10348 C C . LYS A 1 20 ? -3.902 8.242 2.169 1.00 0.00 20 LYS A C 17
ATOM 10349 O O . LYS A 1 20 ? -4.151 9.383 2.506 1.00 0.00 20 LYS A O 17
ATOM 10368 N N . TYR A 1 21 ? -2.762 7.684 2.443 1.00 0.00 21 TYR A N 17
ATOM 10369 C CA . TYR A 1 21 ? -1.717 8.414 3.174 1.00 0.00 21 TYR A CA 17
ATOM 10370 C C . TYR A 1 21 ? -0.967 9.366 2.239 1.00 0.00 21 TYR A C 17
ATOM 10371 O O . TYR A 1 21 ? -0.104 10.107 2.661 1.00 0.00 21 TYR A O 17
ATOM 10389 N N . ASN A 1 22 ? -1.293 9.364 0.976 1.00 0.00 22 ASN A N 17
ATOM 10390 C CA . ASN A 1 22 ? -0.591 10.283 0.035 1.00 0.00 22 ASN A CA 17
ATOM 10391 C C . ASN A 1 22 ? 0.919 10.057 0.142 1.00 0.00 22 ASN A C 17
ATOM 10392 O O . ASN A 1 22 ? 1.697 10.988 0.216 1.00 0.00 22 ASN A O 17
ATOM 10403 N N . CYS A 1 23 ? 1.339 8.816 0.150 1.00 0.00 23 CYS A N 17
ATOM 10404 C CA . CYS A 1 23 ? 2.801 8.518 0.254 1.00 0.00 23 CYS A CA 17
ATOM 10405 C C . CYS A 1 23 ? 3.185 7.422 -0.722 1.00 0.00 23 CYS A C 17
ATOM 10406 O O . CYS A 1 23 ? 4.268 7.416 -1.268 1.00 0.00 23 CYS A O 17
ATOM 10413 N N . ALA A 1 24 ? 2.304 6.517 -0.954 1.00 0.00 24 ALA A N 17
ATOM 10414 C CA . ALA A 1 24 ? 2.595 5.426 -1.907 1.00 0.00 24 ALA A CA 17
ATOM 10415 C C . ALA A 1 24 ? 3.811 4.611 -1.462 1.00 0.00 24 ALA A C 17
ATOM 10416 O O . ALA A 1 24 ? 4.065 4.425 -0.287 1.00 0.00 24 ALA A O 17
ATOM 10423 N N . ARG A 1 25 ? 4.547 4.105 -2.412 1.00 0.00 25 ARG A N 17
ATOM 10424 C CA . ARG A 1 25 ? 5.743 3.263 -2.101 1.00 0.00 25 ARG A CA 17
ATOM 10425 C C . ARG A 1 25 ? 5.368 2.322 -0.953 1.00 0.00 25 ARG A C 17
ATOM 10426 O O . ARG A 1 25 ? 6.070 2.216 0.025 1.00 0.00 25 ARG A O 17
ATOM 10447 N N . ALA A 1 26 ? 4.237 1.670 -1.053 1.00 0.00 26 ALA A N 17
ATOM 10448 C CA . ALA A 1 26 ? 3.782 0.770 0.051 1.00 0.00 26 ALA A CA 17
ATOM 10449 C C . ALA A 1 26 ? 4.290 -0.664 -0.140 1.00 0.00 26 ALA A C 17
ATOM 10450 O O . ALA A 1 26 ? 5.124 -0.941 -0.977 1.00 0.00 26 ALA A O 17
ATOM 10457 N N . LYS A 1 27 ? 3.793 -1.569 0.667 1.00 0.00 27 LYS A N 17
ATOM 10458 C CA . LYS A 1 27 ? 4.230 -2.993 0.588 1.00 0.00 27 LYS A CA 17
ATOM 10459 C C . LYS A 1 27 ? 3.018 -3.911 0.787 1.00 0.00 27 LYS A C 17
ATOM 10460 O O . LYS A 1 27 ? 2.231 -3.723 1.693 1.00 0.00 27 LYS A O 17
ATOM 10479 N N . CYS A 1 28 ? 2.859 -4.901 -0.050 1.00 0.00 28 CYS A N 17
ATOM 10480 C CA . CYS A 1 28 ? 1.700 -5.823 0.095 1.00 0.00 28 CYS A CA 17
ATOM 10481 C C . CYS A 1 28 ? 2.090 -6.985 1.022 1.00 0.00 28 CYS A C 17
ATOM 10482 O O . CYS A 1 28 ? 2.786 -7.894 0.621 1.00 0.00 28 CYS A O 17
ATOM 10489 N N . MET A 1 29 ? 1.662 -6.961 2.254 1.00 0.00 29 MET A N 17
ATOM 10490 C CA . MET A 1 29 ? 2.026 -8.060 3.193 1.00 0.00 29 MET A CA 17
ATOM 10491 C C . MET A 1 29 ? 0.819 -8.987 3.405 1.00 0.00 29 MET A C 17
ATOM 10492 O O . MET A 1 29 ? -0.277 -8.542 3.676 1.00 0.00 29 MET A O 17
ATOM 10506 N N . ASN A 1 30 ? 1.025 -10.274 3.282 1.00 0.00 30 ASN A N 17
ATOM 10507 C CA . ASN A 1 30 ? -0.094 -11.254 3.472 1.00 0.00 30 ASN A CA 17
ATOM 10508 C C . ASN A 1 30 ? -1.402 -10.709 2.902 1.00 0.00 30 ASN A C 17
ATOM 10509 O O . ASN A 1 30 ? -2.298 -10.356 3.633 1.00 0.00 30 ASN A O 17
ATOM 10520 N N . ARG A 1 31 ? -1.514 -10.654 1.602 1.00 0.00 31 ARG A N 17
ATOM 10521 C CA . ARG A 1 31 ? -2.761 -10.152 0.951 1.00 0.00 31 ARG A CA 17
ATOM 10522 C C . ARG A 1 31 ? -3.260 -8.913 1.667 1.00 0.00 31 ARG A C 17
ATOM 10523 O O . ARG A 1 31 ? -4.443 -8.700 1.823 1.00 0.00 31 ARG A O 17
ATOM 10544 N N . HIS A 1 32 ? -2.362 -8.084 2.089 1.00 0.00 32 HIS A N 17
ATOM 10545 C CA . HIS A 1 32 ? -2.781 -6.824 2.776 1.00 0.00 32 HIS A CA 17
ATOM 10546 C C . HIS A 1 32 ? -1.801 -5.700 2.446 1.00 0.00 32 HIS A C 17
ATOM 10547 O O . HIS A 1 32 ? -0.675 -5.941 2.091 1.00 0.00 32 HIS A O 17
ATOM 10562 N N . CYS A 1 33 ? -2.231 -4.471 2.548 1.00 0.00 33 CYS A N 17
ATOM 10563 C CA . CYS A 1 33 ? -1.325 -3.322 2.223 1.00 0.00 33 CYS A CA 17
ATOM 10564 C C . CYS A 1 33 ? -0.429 -2.977 3.410 1.00 0.00 33 CYS A C 17
ATOM 10565 O O . CYS A 1 33 ? -0.788 -3.167 4.556 1.00 0.00 33 CYS A O 17
ATOM 10572 N N . ASN A 1 34 ? 0.735 -2.439 3.138 1.00 0.00 34 ASN A N 17
ATOM 10573 C CA . ASN A 1 34 ? 1.645 -2.051 4.242 1.00 0.00 34 ASN A CA 17
ATOM 10574 C C . ASN A 1 34 ? 2.433 -0.796 3.845 1.00 0.00 34 ASN A C 17
ATOM 10575 O O . ASN A 1 34 ? 3.527 -0.891 3.323 1.00 0.00 34 ASN A O 17
ATOM 10586 N N . CYS A 1 35 ? 1.914 0.384 4.097 1.00 0.00 35 CYS A N 17
ATOM 10587 C CA . CYS A 1 35 ? 2.680 1.599 3.736 1.00 0.00 35 CYS A CA 17
ATOM 10588 C C . CYS A 1 35 ? 3.465 2.039 4.980 1.00 0.00 35 CYS A C 17
ATOM 10589 O O . CYS A 1 35 ? 3.510 1.333 5.964 1.00 0.00 35 CYS A O 17
ATOM 10596 N N . TYR A 1 36 ? 4.100 3.179 4.937 1.00 0.00 36 TYR A N 17
ATOM 10597 C CA . TYR A 1 36 ? 4.898 3.640 6.116 1.00 0.00 36 TYR A CA 17
ATOM 10598 C C . TYR A 1 36 ? 4.475 5.055 6.520 1.00 0.00 36 TYR A C 17
ATOM 10599 O O . TYR A 1 36 ? 4.888 5.574 7.538 1.00 0.00 36 TYR A O 17
ATOM 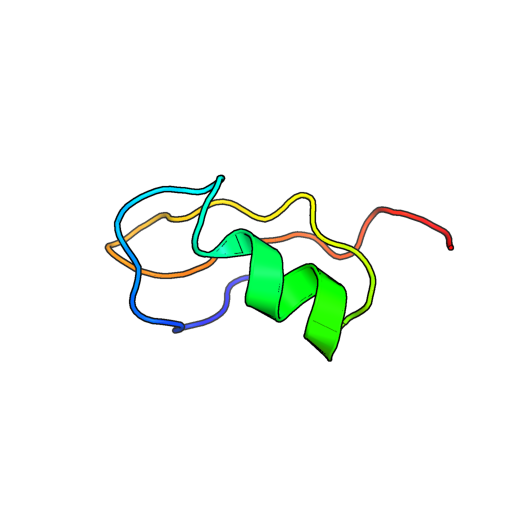10617 N N . ASN A 1 37 ? 3.655 5.682 5.728 1.00 0.00 37 ASN A N 17
ATOM 10618 C CA . ASN A 1 37 ? 3.207 7.065 6.057 1.00 0.00 37 ASN A CA 17
ATOM 10619 C C . ASN A 1 37 ? 4.434 7.974 6.236 1.00 0.00 37 ASN A C 17
ATOM 10620 O O . ASN A 1 37 ? 4.493 8.787 7.137 1.00 0.00 37 ASN A O 17
ATOM 10631 N N . ASN A 1 38 ? 5.409 7.852 5.368 1.00 0.00 38 ASN A N 17
ATOM 10632 C CA . ASN A 1 38 ? 6.626 8.715 5.466 1.00 0.00 38 ASN A CA 17
ATOM 10633 C C . ASN A 1 38 ? 7.251 8.850 4.072 1.00 0.00 38 ASN A C 17
ATOM 10634 O O . ASN A 1 38 ? 8.433 8.654 3.883 1.00 0.00 38 ASN A O 17
ATOM 10645 N N . CYS A 1 39 ? 6.456 9.178 3.090 1.00 0.00 39 CYS A N 17
ATOM 10646 C CA . CYS A 1 39 ? 6.983 9.313 1.717 1.00 0.00 39 CYS A CA 17
ATOM 10647 C C . CYS A 1 39 ? 8.027 10.437 1.653 1.00 0.00 39 CYS A C 17
ATOM 10648 O O . CYS A 1 39 ? 8.087 11.284 2.521 1.00 0.00 39 CYS A O 17
ATOM 10655 N N . PRO A 1 40 ? 8.844 10.439 0.625 1.00 0.00 40 PRO A N 17
ATOM 10656 C CA . PRO A 1 40 ? 9.900 11.469 0.440 1.00 0.00 40 PRO A CA 17
ATOM 10657 C C . PRO A 1 40 ? 9.346 12.897 0.541 1.00 0.00 40 PRO A C 17
ATOM 10658 O O . PRO A 1 40 ? 9.918 13.761 1.176 1.00 0.00 40 PRO A O 17
ATOM 10669 N N . TRP A 1 41 ? 8.235 13.127 -0.109 1.00 0.00 41 TRP A N 17
ATOM 10670 C CA . TRP A 1 41 ? 7.580 14.474 -0.128 1.00 0.00 41 TRP A CA 17
ATOM 10671 C C . TRP A 1 41 ? 8.575 15.567 0.270 1.00 0.00 41 TRP A C 17
ATOM 10672 O O . TRP A 1 41 ? 9.562 15.724 -0.430 1.00 0.00 41 TRP A O 17
ATOM 10694 C CA . VAL A 1 1 ? 2.225 1.648 8.264 1.00 0.00 1 VAL A CA 18
ATOM 10695 C C . VAL A 1 1 ? 1.657 0.317 7.757 1.00 0.00 1 VAL A C 18
ATOM 10696 O O . VAL A 1 1 ? 1.492 0.092 6.572 1.00 0.00 1 VAL A O 18
ATOM 10711 N N . HIS A 1 2 ? 1.366 -0.578 8.655 1.00 0.00 2 HIS A N 18
ATOM 10712 C CA . HIS A 1 2 ? 0.811 -1.880 8.248 1.00 0.00 2 HIS A CA 18
ATOM 10713 C C . HIS A 1 2 ? -0.685 -1.714 7.969 1.00 0.00 2 HIS A C 18
ATOM 10714 O O . HIS A 1 2 ? -1.490 -1.673 8.879 1.00 0.00 2 HIS A O 18
ATOM 10729 N N . THR A 1 3 ? -1.068 -1.599 6.724 1.00 0.00 3 THR A N 18
ATOM 10730 C CA . THR A 1 3 ? -2.516 -1.414 6.400 1.00 0.00 3 THR A CA 18
ATOM 10731 C C . THR A 1 3 ? -3.191 -2.769 6.211 1.00 0.00 3 THR A C 18
ATOM 10732 O O . THR A 1 3 ? -2.543 -3.786 6.066 1.00 0.00 3 THR A O 18
ATOM 10743 N N . ASN A 1 4 ? -4.498 -2.787 6.215 1.00 0.00 4 ASN A N 18
ATOM 10744 C CA . ASN A 1 4 ? -5.238 -4.068 6.041 1.00 0.00 4 ASN A CA 18
ATOM 10745 C C . ASN A 1 4 ? -5.964 -4.048 4.707 1.00 0.00 4 ASN A C 18
ATOM 10746 O O . ASN A 1 4 ? -6.973 -4.690 4.501 1.00 0.00 4 ASN A O 18
ATOM 10757 N N . ILE A 1 5 ? -5.421 -3.331 3.788 1.00 0.00 5 ILE A N 18
ATOM 10758 C CA . ILE A 1 5 ? -6.017 -3.263 2.443 1.00 0.00 5 ILE A CA 18
ATOM 10759 C C . ILE A 1 5 ? -5.785 -4.614 1.778 1.00 0.00 5 ILE A C 18
ATOM 10760 O O . ILE A 1 5 ? -4.668 -5.076 1.703 1.00 0.00 5 ILE A O 18
ATOM 10776 N N . PRO A 1 6 ? -6.820 -5.249 1.327 1.00 0.00 6 PRO A N 18
ATOM 10777 C CA . PRO A 1 6 ? -6.722 -6.587 0.693 1.00 0.00 6 PRO A CA 18
ATOM 10778 C C . PRO A 1 6 ? -6.131 -6.537 -0.720 1.00 0.00 6 PRO A C 18
ATOM 10779 O O . PRO A 1 6 ? -6.721 -6.003 -1.639 1.00 0.00 6 PRO A O 18
ATOM 10790 N N . CYS A 1 7 ? -4.949 -7.080 -0.884 1.00 0.00 7 CYS A N 18
ATOM 10791 C CA . CYS A 1 7 ? -4.276 -7.063 -2.220 1.00 0.00 7 CYS A CA 18
ATOM 10792 C C . CYS A 1 7 ? -3.530 -8.355 -2.488 1.00 0.00 7 CYS A C 18
ATOM 10793 O O . CYS A 1 7 ? -3.673 -9.346 -1.801 1.00 0.00 7 CYS A O 18
ATOM 10800 N N . ARG A 1 8 ? -2.710 -8.314 -3.495 1.00 0.00 8 ARG A N 18
ATOM 10801 C CA . ARG A 1 8 ? -1.892 -9.495 -3.870 1.00 0.00 8 ARG A CA 18
ATOM 10802 C C . ARG A 1 8 ? -0.457 -9.027 -4.104 1.00 0.00 8 ARG A C 18
ATOM 10803 O O . ARG A 1 8 ? 0.493 -9.651 -3.673 1.00 0.00 8 ARG A O 18
ATOM 10824 N N . GLY A 1 9 ? -0.300 -7.938 -4.816 1.00 0.00 9 GLY A N 18
ATOM 10825 C CA . GLY A 1 9 ? 1.061 -7.430 -5.118 1.00 0.00 9 GLY A CA 18
ATOM 10826 C C . GLY A 1 9 ? 1.219 -6.015 -4.585 1.00 0.00 9 GLY A C 18
ATOM 10827 O O . GLY A 1 9 ? 0.296 -5.210 -4.594 1.00 0.00 9 GLY A O 18
ATOM 10831 N N . THR A 1 10 ? 2.390 -5.711 -4.123 1.00 0.00 10 THR A N 18
ATOM 10832 C CA . THR A 1 10 ? 2.646 -4.365 -3.574 1.00 0.00 10 THR A CA 18
ATOM 10833 C C . THR A 1 10 ? 2.342 -3.338 -4.654 1.00 0.00 10 THR A C 18
ATOM 10834 O O . THR A 1 10 ? 1.600 -2.400 -4.455 1.00 0.00 10 THR A O 18
ATOM 10845 N N . SER A 1 11 ? 2.927 -3.538 -5.794 1.00 0.00 11 SER A N 18
ATOM 10846 C CA . SER A 1 11 ? 2.744 -2.634 -6.935 1.00 0.00 11 SER A CA 18
ATOM 10847 C C . SER A 1 11 ? 1.310 -2.709 -7.440 1.00 0.00 11 SER A C 18
ATOM 10848 O O . SER A 1 11 ? 1.070 -2.767 -8.629 1.00 0.00 11 SER A O 18
ATOM 10856 N N . ASP A 1 12 ? 0.347 -2.711 -6.562 1.00 0.00 12 ASP A N 18
ATOM 10857 C CA . ASP A 1 12 ? -1.054 -2.785 -7.034 1.00 0.00 12 ASP A CA 18
ATOM 10858 C C . ASP A 1 12 ? -1.926 -2.181 -5.960 1.00 0.00 12 ASP A C 18
ATOM 10859 O O . ASP A 1 12 ? -2.694 -1.270 -6.205 1.00 0.00 12 ASP A O 18
ATOM 10868 N N . CYS A 1 13 ? -1.800 -2.658 -4.758 1.00 0.00 13 CYS A N 18
ATOM 10869 C CA . CYS A 1 13 ? -2.609 -2.074 -3.668 1.00 0.00 13 CYS A CA 18
ATOM 10870 C C . CYS A 1 13 ? -1.852 -0.916 -3.040 1.00 0.00 13 CYS A C 18
ATOM 10871 O O . CYS A 1 13 ? -2.336 -0.287 -2.131 1.00 0.00 13 CYS A O 18
ATOM 10878 N N . TYR A 1 14 ? -0.672 -0.594 -3.488 1.00 0.00 14 TYR A N 18
ATOM 10879 C CA . TYR A 1 14 ? -0.006 0.557 -2.861 1.00 0.00 14 TYR A CA 18
ATOM 10880 C C . TYR A 1 14 ? -0.570 1.838 -3.503 1.00 0.00 14 TYR A C 18
ATOM 10881 O O . TYR A 1 14 ? -0.223 2.961 -3.150 1.00 0.00 14 TYR A O 18
ATOM 10899 N N . GLU A 1 15 ? -1.485 1.665 -4.419 1.00 0.00 15 GLU A N 18
ATOM 10900 C CA . GLU A 1 15 ? -2.110 2.822 -5.083 1.00 0.00 15 GLU A CA 18
ATOM 10901 C C . GLU A 1 15 ? -3.091 3.461 -4.100 1.00 0.00 15 GLU A C 18
ATOM 10902 O O . GLU A 1 15 ? -3.101 4.663 -3.911 1.00 0.00 15 GLU A O 18
ATOM 10914 N N . PRO A 1 16 ? -3.865 2.659 -3.421 1.00 0.00 16 PRO A N 18
ATOM 10915 C CA . PRO A 1 16 ? -4.799 3.144 -2.377 1.00 0.00 16 PRO A CA 18
ATOM 10916 C C . PRO A 1 16 ? -4.012 3.823 -1.264 1.00 0.00 16 PRO A C 18
ATOM 10917 O O . PRO A 1 16 ? -4.517 4.663 -0.562 1.00 0.00 16 PRO A O 18
ATOM 10928 N N . CYS A 1 17 ? -2.759 3.467 -1.104 1.00 0.00 17 CYS A N 18
ATOM 10929 C CA . CYS A 1 17 ? -1.959 4.113 -0.027 1.00 0.00 17 CYS A CA 18
ATOM 10930 C C . CYS A 1 17 ? -1.525 5.493 -0.486 1.00 0.00 17 CYS A C 18
ATOM 10931 O O . CYS A 1 17 ? -1.368 6.399 0.308 1.00 0.00 17 CYS A O 18
ATOM 10938 N N . GLU A 1 18 ? -1.344 5.679 -1.759 1.00 0.00 18 GLU A N 18
ATOM 10939 C CA . GLU A 1 18 ? -0.943 7.021 -2.228 1.00 0.00 18 GLU A CA 18
ATOM 10940 C C . GLU A 1 18 ? -2.118 7.947 -2.015 1.00 0.00 18 GLU A C 18
ATOM 10941 O O . GLU A 1 18 ? -2.039 8.964 -1.367 1.00 0.00 18 GLU A O 18
ATOM 10953 N N . LYS A 1 19 ? -3.213 7.565 -2.563 1.00 0.00 19 LYS A N 18
ATOM 10954 C CA . LYS A 1 19 ? -4.451 8.362 -2.431 1.00 0.00 19 LYS A CA 18
ATOM 10955 C C . LYS A 1 19 ? -4.977 8.274 -0.994 1.00 0.00 19 LYS A C 18
ATOM 10956 O O . LYS A 1 19 ? -5.658 9.165 -0.527 1.00 0.00 19 LYS A O 18
ATOM 10975 N N . LYS A 1 20 ? -4.667 7.218 -0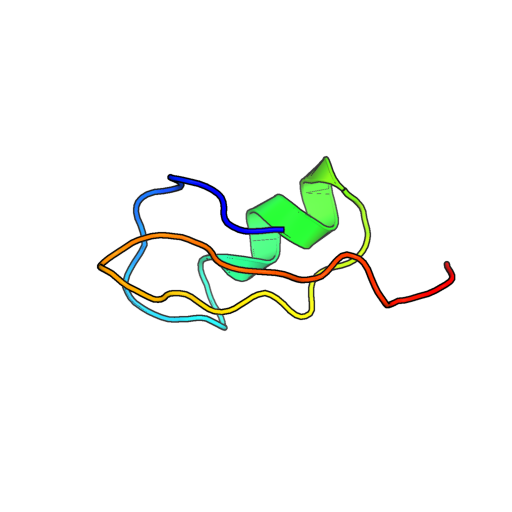.274 1.00 0.00 20 LYS A N 18
ATOM 10976 C CA . LYS A 1 20 ? -5.170 7.133 1.136 1.00 0.00 20 LYS A CA 18
ATOM 10977 C C . LYS A 1 20 ? -4.129 7.733 2.094 1.00 0.00 20 LYS A C 18
ATOM 10978 O O . LYS A 1 20 ? -4.332 8.795 2.648 1.00 0.00 20 LYS A O 18
ATOM 10997 N N . TYR A 1 21 ? -3.018 7.072 2.296 1.00 0.00 21 TYR A N 18
ATOM 10998 C CA . TYR A 1 21 ? -1.986 7.613 3.209 1.00 0.00 21 TYR A CA 18
ATOM 10999 C C . TYR A 1 21 ? -1.256 8.782 2.545 1.00 0.00 21 TYR A C 18
ATOM 11000 O O . TYR A 1 21 ? -0.468 9.464 3.167 1.00 0.00 21 TYR A O 18
ATOM 11018 N N . ASN A 1 22 ? -1.520 9.028 1.294 1.00 0.00 22 ASN A N 18
ATOM 11019 C CA . ASN A 1 22 ? -0.843 10.163 0.607 1.00 0.00 22 ASN A CA 18
ATOM 11020 C C . ASN A 1 22 ? 0.681 9.974 0.667 1.00 0.00 22 ASN A C 18
ATOM 11021 O O . ASN A 1 22 ? 1.427 10.914 0.862 1.00 0.00 22 ASN A O 18
ATOM 11032 N N . CYS A 1 23 ? 1.147 8.760 0.499 1.00 0.00 23 CYS A N 18
ATOM 11033 C CA . CYS A 1 23 ? 2.625 8.505 0.546 1.00 0.00 23 CYS A CA 18
ATOM 11034 C C . CYS A 1 23 ? 2.993 7.338 -0.354 1.00 0.00 23 CYS A C 18
ATOM 11035 O O . CYS A 1 23 ? 4.068 7.284 -0.911 1.00 0.00 23 CYS A O 18
ATOM 11042 N N . ALA A 1 24 ? 2.110 6.417 -0.517 1.00 0.00 24 ALA A N 18
ATOM 11043 C CA . ALA A 1 24 ? 2.407 5.267 -1.394 1.00 0.00 24 ALA A CA 18
ATOM 11044 C C . ALA A 1 24 ? 3.504 4.391 -0.790 1.00 0.00 24 ALA A C 18
ATOM 11045 O O . ALA A 1 24 ? 3.563 4.172 0.404 1.00 0.00 24 ALA A O 18
ATOM 11052 N N . ARG A 1 25 ? 4.362 3.879 -1.624 1.00 0.00 25 ARG A N 18
ATOM 11053 C CA . ARG A 1 25 ? 5.459 2.999 -1.134 1.00 0.00 25 ARG A CA 18
ATOM 11054 C C . ARG A 1 25 ? 4.849 1.948 -0.212 1.00 0.00 25 ARG A C 18
ATOM 11055 O O . ARG A 1 25 ? 5.388 1.616 0.821 1.00 0.00 25 ARG A O 18
ATOM 11076 N N . ALA A 1 26 ? 3.715 1.431 -0.577 1.00 0.00 26 ALA A N 18
ATOM 11077 C CA . ALA A 1 26 ? 3.056 0.411 0.284 1.00 0.00 26 ALA A CA 18
ATOM 11078 C C . ALA A 1 26 ? 3.545 -0.976 -0.097 1.00 0.00 26 ALA A C 18
ATOM 11079 O O . ALA A 1 26 ? 3.821 -1.251 -1.240 1.00 0.00 26 ALA A O 18
ATOM 11086 N N . LYS A 1 27 ? 3.628 -1.845 0.866 1.00 0.00 27 LYS A N 18
ATOM 11087 C CA . LYS A 1 27 ? 4.081 -3.243 0.606 1.00 0.00 27 LYS A CA 18
ATOM 11088 C C . LYS A 1 27 ? 2.878 -4.175 0.721 1.00 0.00 27 LYS A C 18
ATOM 11089 O O . LYS A 1 27 ? 2.088 -4.070 1.638 1.00 0.00 27 LYS A O 18
ATOM 11108 N N . CYS A 1 28 ? 2.720 -5.083 -0.198 1.00 0.00 28 CYS A N 18
ATOM 11109 C CA . CYS A 1 28 ? 1.559 -6.003 -0.133 1.00 0.00 28 CYS A CA 18
ATOM 11110 C C . CYS A 1 28 ? 1.929 -7.235 0.688 1.00 0.00 28 CYS A C 18
ATOM 11111 O O . CYS A 1 28 ? 2.314 -8.258 0.158 1.00 0.00 28 CYS A O 18
ATOM 11118 N N . MET A 1 29 ? 1.828 -7.135 1.986 1.00 0.00 29 MET A N 18
ATOM 11119 C CA . MET A 1 29 ? 2.183 -8.269 2.860 1.00 0.00 29 MET A CA 18
ATOM 11120 C C . MET A 1 29 ? 0.913 -8.865 3.472 1.00 0.00 29 MET A C 18
ATOM 11121 O O . MET A 1 29 ? -0.069 -8.182 3.679 1.00 0.00 29 MET A O 18
ATOM 11135 N N . ASN A 1 30 ? 0.930 -10.141 3.755 1.00 0.00 30 ASN A N 18
ATOM 11136 C CA . ASN A 1 30 ? -0.265 -10.812 4.346 1.00 0.00 30 ASN A CA 18
ATOM 11137 C C . ASN A 1 30 ? -1.529 -10.384 3.591 1.00 0.00 30 ASN A C 18
ATOM 11138 O O . ASN A 1 30 ? -2.428 -9.813 4.159 1.00 0.00 30 ASN A O 18
ATOM 11149 N N . ARG A 1 31 ? -1.595 -10.651 2.310 1.00 0.00 31 ARG A N 18
ATOM 11150 C CA . ARG A 1 31 ? -2.801 -10.265 1.511 1.00 0.00 31 ARG A CA 18
ATOM 11151 C C . ARG A 1 31 ? -3.272 -8.894 1.953 1.00 0.00 31 ARG A C 18
ATOM 11152 O O . ARG A 1 31 ? -4.448 -8.595 1.967 1.00 0.00 31 ARG A O 18
ATOM 11173 N N . HIS A 1 32 ? -2.353 -8.068 2.326 1.00 0.00 32 HIS A N 18
ATOM 11174 C CA . HIS A 1 32 ? -2.730 -6.700 2.786 1.00 0.00 32 HIS A CA 18
ATOM 11175 C C . HIS A 1 32 ? -1.641 -5.679 2.442 1.00 0.00 32 HIS A C 18
ATOM 11176 O O . HIS A 1 32 ? -0.505 -6.027 2.193 1.00 0.00 32 HIS A O 18
ATOM 11191 N N . CYS A 1 33 ? -1.986 -4.412 2.425 1.00 0.00 33 CYS A N 18
ATOM 11192 C CA . CYS A 1 33 ? -0.980 -3.360 2.096 1.00 0.00 33 CYS A CA 18
ATOM 11193 C C . CYS A 1 33 ? -0.197 -2.973 3.349 1.00 0.00 33 CYS A C 18
ATOM 11194 O O . CYS A 1 33 ? -0.690 -3.049 4.457 1.00 0.00 33 CYS A O 18
ATOM 11201 N N . ASN A 1 34 ? 1.034 -2.574 3.172 1.00 0.00 34 ASN A N 18
ATOM 11202 C CA . ASN A 1 34 ? 1.878 -2.194 4.337 1.00 0.00 34 ASN A CA 18
ATOM 11203 C C . ASN A 1 34 ? 2.748 -0.981 3.975 1.00 0.00 34 ASN A C 18
ATOM 11204 O O . ASN A 1 34 ? 3.880 -1.140 3.569 1.00 0.00 34 ASN A O 18
ATOM 11215 N N . CYS A 1 35 ? 2.252 0.232 4.108 1.00 0.00 35 CYS A N 18
ATOM 11216 C CA . CYS A 1 35 ? 3.095 1.407 3.757 1.00 0.00 35 CYS A CA 18
ATOM 11217 C C . CYS A 1 35 ? 3.752 1.952 5.026 1.00 0.00 35 CYS A C 18
ATOM 11218 O O . CYS A 1 35 ? 3.655 1.364 6.079 1.00 0.00 35 CYS A O 18
ATOM 11225 N N . TYR A 1 36 ? 4.436 3.065 4.923 1.00 0.00 36 TYR A N 18
ATOM 11226 C CA . TYR A 1 36 ? 5.123 3.652 6.116 1.00 0.00 36 TYR A CA 18
ATOM 11227 C C . TYR A 1 36 ? 4.741 5.129 6.244 1.00 0.00 36 TYR A C 18
ATOM 11228 O O . TYR A 1 36 ? 5.050 5.778 7.224 1.00 0.00 36 TYR A O 18
ATOM 11246 N N . ASN A 1 37 ? 4.076 5.664 5.260 1.00 0.00 37 ASN A N 18
ATOM 11247 C CA . ASN A 1 37 ? 3.681 7.098 5.324 1.00 0.00 37 ASN A CA 18
ATOM 11248 C C . ASN A 1 37 ? 4.928 7.946 5.572 1.00 0.00 37 ASN A C 18
ATOM 11249 O O . ASN A 1 37 ? 4.869 8.990 6.189 1.00 0.00 37 ASN A O 18
ATOM 11260 N N . ASN A 1 38 ? 6.061 7.502 5.095 1.00 0.00 38 ASN A N 18
ATOM 11261 C CA . ASN A 1 38 ? 7.313 8.282 5.306 1.00 0.00 38 ASN A CA 18
ATOM 11262 C C . ASN A 1 38 ? 7.479 9.305 4.180 1.00 0.00 38 ASN A C 18
ATOM 11263 O O . ASN A 1 38 ? 8.356 10.144 4.218 1.00 0.00 38 ASN A O 18
ATOM 11274 N N . CYS A 1 39 ? 6.633 9.258 3.187 1.00 0.00 39 CYS A N 18
ATOM 11275 C CA . CYS A 1 39 ? 6.744 10.244 2.080 1.00 0.00 39 CYS A CA 18
ATOM 11276 C C . CYS A 1 39 ? 6.453 11.631 2.646 1.00 0.00 39 CYS A C 18
ATOM 11277 O O . CYS A 1 39 ? 5.607 11.775 3.504 1.00 0.00 39 CYS A O 18
ATOM 11284 N N . PRO A 1 40 ? 7.134 12.651 2.187 1.00 0.00 40 PRO A N 18
ATOM 11285 C CA . PRO A 1 40 ? 6.891 14.015 2.689 1.00 0.00 40 PRO A CA 18
ATOM 11286 C C . PRO A 1 40 ? 5.396 14.333 2.636 1.00 0.00 40 PRO A C 18
ATOM 11287 O O . PRO A 1 40 ? 4.587 13.442 2.495 1.00 0.00 40 PRO A O 18
ATOM 11298 N N . TRP A 1 41 ? 5.028 15.585 2.725 1.00 0.00 41 TRP A N 18
ATOM 11299 C CA . TRP A 1 41 ? 3.580 15.988 2.663 1.00 0.00 41 TRP A CA 18
ATOM 11300 C C . TRP A 1 41 ? 3.277 16.858 3.887 1.00 0.00 41 TRP A C 18
ATOM 11301 O O . TRP A 1 41 ? 2.140 16.859 4.330 1.00 0.00 41 TRP A O 18
ATOM 11323 C CA . VAL A 1 1 ? 1.674 2.109 8.390 1.00 0.00 1 VAL A CA 19
ATOM 11324 C C . VAL A 1 1 ? 1.133 0.748 7.921 1.00 0.00 1 VAL A C 19
ATOM 11325 O O . VAL A 1 1 ? 0.713 0.581 6.793 1.00 0.00 1 VAL A O 19
ATOM 11340 N N . HIS A 1 2 ? 1.157 -0.244 8.773 1.00 0.00 2 HIS A N 19
ATOM 11341 C CA . HIS A 1 2 ? 0.664 -1.577 8.358 1.00 0.00 2 HIS A CA 19
ATOM 11342 C C . HIS A 1 2 ? -0.866 -1.550 8.237 1.00 0.00 2 HIS A C 19
ATOM 11343 O O . HIS A 1 2 ? -1.573 -1.365 9.207 1.00 0.00 2 HIS A O 19
ATOM 11358 N N . THR A 1 3 ? -1.374 -1.721 7.041 1.00 0.00 3 THR A N 19
ATOM 11359 C CA . THR A 1 3 ? -2.855 -1.693 6.820 1.00 0.00 3 THR A CA 19
ATOM 11360 C C . THR A 1 3 ? -3.351 -3.092 6.471 1.00 0.00 3 THR A C 19
ATOM 11361 O O . THR A 1 3 ? -2.573 -3.994 6.226 1.00 0.00 3 THR A O 19
ATOM 11372 N N . ASN A 1 4 ? -4.641 -3.282 6.461 1.00 0.00 4 ASN A N 19
ATOM 11373 C CA . ASN A 1 4 ? -5.199 -4.625 6.145 1.00 0.00 4 ASN A CA 19
ATOM 11374 C C . ASN A 1 4 ? -5.949 -4.572 4.830 1.00 0.00 4 ASN A C 19
ATOM 11375 O O . ASN A 1 4 ? -6.949 -5.231 4.632 1.00 0.00 4 ASN A O 19
ATOM 11386 N N . ILE A 1 5 ? -5.460 -3.792 3.932 1.00 0.00 5 ILE A N 19
ATOM 11387 C CA . ILE A 1 5 ? -6.100 -3.672 2.609 1.00 0.00 5 ILE A CA 19
ATOM 11388 C C . ILE A 1 5 ? -5.750 -4.917 1.801 1.00 0.00 5 ILE A C 19
ATOM 11389 O O . ILE A 1 5 ? -4.591 -5.222 1.612 1.00 0.00 5 ILE A O 19
ATOM 11405 N N . PRO A 1 6 ? -6.733 -5.628 1.347 1.00 0.00 6 PRO A N 19
ATOM 11406 C CA . PRO A 1 6 ? -6.528 -6.876 0.572 1.00 0.00 6 PRO A CA 19
ATOM 11407 C C . PRO A 1 6 ? -6.126 -6.630 -0.891 1.00 0.00 6 PRO A C 19
ATOM 11408 O O . PRO A 1 6 ? -6.894 -6.130 -1.690 1.00 0.00 6 PRO A O 19
ATOM 11419 N N . CYS A 1 7 ? -4.912 -6.987 -1.233 1.00 0.00 7 CYS A N 19
ATOM 11420 C CA . CYS A 1 7 ? -4.412 -6.796 -2.633 1.00 0.00 7 CYS A CA 19
ATOM 11421 C C . CYS A 1 7 ? -3.828 -8.092 -3.172 1.00 0.00 7 CYS A C 19
ATOM 11422 O O . CYS A 1 7 ? -4.072 -9.176 -2.676 1.00 0.00 7 CYS A O 19
ATOM 11429 N N . ARG A 1 8 ? -3.026 -7.950 -4.179 1.00 0.00 8 ARG A N 19
ATOM 11430 C CA . ARG A 1 8 ? -2.343 -9.109 -4.801 1.00 0.00 8 ARG A CA 19
ATOM 11431 C C . ARG A 1 8 ? -0.835 -8.899 -4.642 1.00 0.00 8 ARG A C 19
ATOM 11432 O O . ARG A 1 8 ? -0.073 -9.829 -4.462 1.00 0.00 8 ARG A O 19
ATOM 11453 N N . GLY A 1 9 ? -0.412 -7.662 -4.716 1.00 0.00 9 GLY A N 19
ATOM 11454 C CA . GLY A 1 9 ? 1.041 -7.345 -4.578 1.00 0.00 9 GLY A CA 19
ATOM 11455 C C . GLY A 1 9 ? 1.240 -5.852 -4.272 1.00 0.00 9 GLY A C 19
ATOM 11456 O O . GLY A 1 9 ? 0.346 -5.047 -4.441 1.00 0.00 9 GLY A O 19
ATOM 11460 N N . THR A 1 10 ? 2.416 -5.484 -3.822 1.00 0.00 10 THR A N 19
ATOM 11461 C CA . THR A 1 10 ? 2.694 -4.052 -3.499 1.00 0.00 10 THR A CA 19
ATOM 11462 C C . THR A 1 10 ? 2.343 -3.186 -4.705 1.00 0.00 10 THR A C 19
ATOM 11463 O O . THR A 1 10 ? 1.647 -2.204 -4.583 1.00 0.00 10 THR A O 19
ATOM 11474 N N . SER A 1 11 ? 2.818 -3.542 -5.865 1.00 0.00 11 SER A N 19
ATOM 11475 C CA . SER A 1 11 ? 2.508 -2.737 -7.079 1.00 0.00 11 SER A CA 19
ATOM 11476 C C . SER A 1 11 ? 1.014 -2.832 -7.378 1.00 0.00 11 SER A C 19
ATOM 11477 O O . SER A 1 11 ? 0.608 -3.009 -8.510 1.00 0.00 11 SER A O 19
ATOM 11485 N N . ASP A 1 12 ? 0.191 -2.730 -6.372 1.00 0.00 12 ASP A N 19
ATOM 11486 C CA . ASP A 1 12 ? -1.273 -2.826 -6.598 1.00 0.00 12 ASP A CA 19
ATOM 11487 C C . ASP A 1 12 ? -1.963 -2.405 -5.309 1.00 0.00 12 ASP A C 19
ATOM 11488 O O . ASP A 1 12 ? -2.929 -1.666 -5.307 1.00 0.00 12 ASP A O 19
ATOM 11497 N N . CYS A 1 13 ? -1.437 -2.860 -4.212 1.00 0.00 13 CYS A N 19
ATOM 11498 C CA . CYS A 1 13 ? -2.002 -2.497 -2.895 1.00 0.00 13 CYS A CA 19
ATOM 11499 C C . CYS A 1 13 ? -1.475 -1.133 -2.501 1.00 0.00 13 CYS A C 19
ATOM 11500 O O . CYS A 1 13 ? -1.965 -0.509 -1.589 1.00 0.00 13 CYS A O 19
ATOM 11507 N N . TYR A 1 14 ? -0.440 -0.682 -3.135 1.00 0.00 14 TYR A N 19
ATOM 11508 C CA . TYR A 1 14 ? 0.135 0.610 -2.741 1.00 0.00 14 TYR A CA 19
ATOM 11509 C C . TYR A 1 14 ? -0.602 1.768 -3.424 1.00 0.00 14 TYR A C 19
ATOM 11510 O O . TYR A 1 14 ? -0.271 2.933 -3.251 1.00 0.00 14 TYR A O 19
ATOM 11528 N N . GLU A 1 15 ? -1.629 1.465 -4.156 1.00 0.00 15 GLU A N 19
ATOM 11529 C CA . GLU A 1 15 ? -2.392 2.536 -4.816 1.00 0.00 15 GLU A CA 19
ATOM 11530 C C . GLU A 1 15 ? -3.243 3.226 -3.757 1.00 0.00 15 GLU A C 19
ATOM 11531 O O . GLU A 1 15 ? -3.296 4.440 -3.694 1.00 0.00 15 GLU A O 19
ATOM 11543 N N . PRO A 1 16 ? -3.851 2.470 -2.881 1.00 0.00 16 PRO A N 19
ATOM 11544 C CA . PRO A 1 16 ? -4.637 3.044 -1.769 1.00 0.00 16 PRO A CA 19
ATOM 11545 C C . PRO A 1 16 ? -3.735 3.898 -0.887 1.00 0.00 16 PRO A C 19
ATOM 11546 O O . PRO A 1 16 ? -4.174 4.821 -0.263 1.00 0.00 16 PRO A O 19
ATOM 11557 N N . CYS A 1 17 ? -2.461 3.607 -0.847 1.00 0.00 17 CYS A N 19
ATOM 11558 C CA . CYS A 1 17 ? -1.561 4.433 0.006 1.00 0.00 17 CYS A CA 19
ATOM 11559 C C . CYS A 1 17 ? -1.326 5.779 -0.664 1.00 0.00 17 CYS A C 19
ATOM 11560 O O . CYS A 1 17 ? -1.203 6.793 -0.005 1.00 0.00 17 CYS A O 19
ATOM 11567 N N . GLU A 1 18 ? -1.279 5.807 -1.967 1.00 0.00 18 GLU A N 19
ATOM 11568 C CA . GLU A 1 18 ? -1.065 7.100 -2.655 1.00 0.00 18 GLU A CA 19
ATOM 11569 C C . GLU A 1 18 ? -2.310 7.947 -2.483 1.00 0.00 18 GLU A C 19
ATOM 11570 O O . GLU A 1 18 ? -2.292 9.056 -1.999 1.00 0.00 18 GLU A O 19
ATOM 11582 N N . LYS A 1 19 ? -3.393 7.395 -2.902 1.00 0.00 19 LYS A N 19
ATOM 11583 C CA . LYS A 1 19 ? -4.703 8.084 -2.827 1.00 0.00 19 LYS A CA 19
ATOM 11584 C C . LYS A 1 19 ? -5.162 8.159 -1.372 1.00 0.00 19 LYS A C 19
ATOM 11585 O O . LYS A 1 19 ? -5.942 9.015 -1.006 1.00 0.00 19 LYS A O 19
ATOM 11604 N N . LYS A 1 20 ? -4.687 7.274 -0.529 1.00 0.00 20 LYS A N 19
ATOM 11605 C CA . LYS A 1 20 ? -5.121 7.332 0.906 1.00 0.00 20 LYS A CA 19
ATOM 11606 C C . LYS A 1 20 ? -4.166 8.230 1.689 1.00 0.00 20 LYS A C 19
ATOM 11607 O O . LYS A 1 20 ? -4.504 9.336 2.060 1.00 0.00 20 LYS A O 19
ATOM 11626 N N . TYR A 1 21 ? -2.979 7.760 1.952 1.00 0.00 21 TYR A N 19
ATOM 11627 C CA . TYR A 1 21 ? -2.011 8.564 2.711 1.00 0.00 21 TYR A CA 19
ATOM 11628 C C . TYR A 1 21 ? -1.404 9.649 1.817 1.00 0.00 21 TYR A C 19
ATOM 11629 O O . TYR A 1 21 ? -0.575 10.423 2.255 1.00 0.00 21 TYR A O 19
ATOM 11647 N N . ASN A 1 22 ? -1.788 9.713 0.566 1.00 0.00 22 ASN A N 19
ATOM 11648 C CA . ASN A 1 22 ? -1.193 10.754 -0.324 1.00 0.00 22 ASN A CA 19
ATOM 11649 C C . ASN A 1 22 ? 0.325 10.645 -0.215 1.00 0.00 22 ASN A C 19
ATOM 11650 O O . ASN A 1 22 ? 1.034 11.627 -0.123 1.00 0.00 22 ASN A O 19
ATOM 11661 N N . CYS A 1 23 ? 0.823 9.440 -0.188 1.00 0.00 23 CYS A N 19
ATOM 11662 C CA . CYS A 1 23 ? 2.295 9.245 -0.043 1.00 0.00 23 CYS A CA 19
ATOM 11663 C C . CYS A 1 23 ? 2.760 7.996 -0.787 1.00 0.00 23 CYS A C 19
ATOM 11664 O O . CYS A 1 23 ? 3.914 7.864 -1.136 1.00 0.00 23 CYS A O 19
ATOM 11671 N N . ALA A 1 24 ? 1.873 7.094 -1.040 1.00 0.00 24 ALA A N 19
ATOM 11672 C CA . ALA A 1 24 ? 2.243 5.865 -1.768 1.00 0.00 24 ALA A CA 19
ATOM 11673 C C . ALA A 1 24 ? 3.322 5.098 -1.019 1.00 0.00 24 ALA A C 19
ATOM 11674 O O . ALA A 1 24 ? 3.343 5.035 0.194 1.00 0.00 24 ALA A O 19
ATOM 11681 N N . ARG A 1 25 ? 4.217 4.508 -1.751 1.00 0.00 25 ARG A N 19
ATOM 11682 C CA . ARG A 1 25 ? 5.308 3.724 -1.123 1.00 0.00 25 ARG A CA 19
ATOM 11683 C C . ARG A 1 25 ? 4.713 2.767 -0.105 1.00 0.00 25 ARG A C 19
ATOM 11684 O O . ARG A 1 25 ? 5.038 2.819 1.062 1.00 0.00 25 ARG A O 19
ATOM 11705 N N . ALA A 1 26 ? 3.843 1.895 -0.535 1.00 0.00 26 ALA A N 19
ATOM 11706 C CA . ALA A 1 26 ? 3.233 0.921 0.410 1.00 0.00 26 ALA A CA 19
ATOM 11707 C C . ALA A 1 26 ? 3.836 -0.458 0.168 1.00 0.00 26 ALA A C 19
ATOM 11708 O O . ALA A 1 26 ? 4.659 -0.640 -0.703 1.00 0.00 26 ALA A O 19
ATOM 11715 N N . LYS A 1 27 ? 3.431 -1.425 0.939 1.00 0.00 27 LYS A N 19
ATOM 11716 C CA . LYS A 1 27 ? 3.970 -2.802 0.767 1.00 0.00 27 LYS A CA 19
ATOM 11717 C C . LYS A 1 27 ? 2.832 -3.800 0.941 1.00 0.00 27 LYS A C 19
ATOM 11718 O O . LYS A 1 27 ? 2.146 -3.784 1.938 1.00 0.00 27 LYS A O 19
ATOM 11737 N N . CYS A 1 28 ? 2.618 -4.680 0.003 1.00 0.00 28 CYS A N 19
ATOM 11738 C CA . CYS A 1 28 ? 1.513 -5.655 0.187 1.00 0.00 28 CYS A CA 19
ATOM 11739 C C . CYS A 1 28 ? 2.039 -6.905 0.896 1.00 0.00 28 CYS A C 19
ATOM 11740 O O . CYS A 1 28 ? 2.580 -7.804 0.281 1.00 0.00 28 CYS A O 19
ATOM 11747 N N . MET A 1 29 ? 1.884 -6.962 2.198 1.00 0.00 29 MET A N 19
ATOM 11748 C CA . MET A 1 29 ? 2.365 -8.135 2.978 1.00 0.00 29 MET A CA 19
ATOM 11749 C C . MET A 1 29 ? 1.169 -8.971 3.423 1.00 0.00 29 MET A C 19
ATOM 11750 O O . MET A 1 29 ? 0.107 -8.456 3.716 1.00 0.00 29 MET A O 19
ATOM 11764 N N . ASN A 1 30 ? 1.338 -10.259 3.493 1.00 0.00 30 ASN A N 19
ATOM 11765 C CA . ASN A 1 30 ? 0.222 -11.129 3.935 1.00 0.00 30 ASN A CA 19
ATOM 11766 C C . ASN A 1 30 ? -1.073 -10.720 3.242 1.00 0.00 30 ASN A C 19
ATOM 11767 O O . ASN A 1 30 ? -2.025 -10.336 3.883 1.00 0.00 30 ASN A O 19
ATOM 11778 N N . ARG A 1 31 ? -1.118 -10.803 1.938 1.00 0.00 31 ARG A N 19
ATOM 11779 C CA . ARG A 1 31 ? -2.360 -10.442 1.192 1.00 0.00 31 ARG A CA 19
ATOM 11780 C C . ARG A 1 31 ? -2.971 -9.181 1.785 1.00 0.00 31 ARG A C 19
ATOM 11781 O O . ARG A 1 31 ? -4.174 -9.017 1.841 1.00 0.00 31 ARG A O 19
ATOM 11802 N N . HIS A 1 32 ? -2.138 -8.287 2.222 1.00 0.00 32 HIS A N 19
ATOM 11803 C CA . HIS A 1 32 ? -2.652 -7.007 2.814 1.00 0.00 32 HIS A CA 19
ATOM 11804 C C . HIS A 1 32 ? -1.690 -5.845 2.530 1.00 0.00 32 HIS A C 19
ATOM 11805 O O . HIS A 1 32 ? -0.552 -6.051 2.169 1.00 0.00 32 HIS A O 19
ATOM 11820 N N . CYS A 1 33 ? -2.145 -4.622 2.692 1.00 0.00 33 CYS A N 19
ATOM 11821 C CA . CYS A 1 33 ? -1.268 -3.446 2.428 1.00 0.00 33 CYS A CA 19
ATOM 11822 C C . CYS A 1 33 ? -0.379 -3.161 3.630 1.00 0.00 33 CYS A C 19
ATOM 11823 O O . CYS A 1 33 ? -0.750 -3.379 4.767 1.00 0.00 33 CYS A O 19
ATOM 11830 N N . ASN A 1 34 ? 0.784 -2.639 3.380 1.00 0.00 34 ASN A N 19
ATOM 11831 C CA . ASN A 1 34 ? 1.696 -2.293 4.494 1.00 0.00 34 ASN A CA 19
ATOM 11832 C C . ASN A 1 34 ? 2.506 -1.050 4.105 1.00 0.00 34 ASN A C 19
ATOM 11833 O O . ASN A 1 34 ? 3.571 -1.158 3.531 1.00 0.00 34 ASN A O 19
ATOM 11844 N N . CYS A 1 35 ? 2.026 0.134 4.411 1.00 0.00 35 CYS A N 19
ATOM 11845 C CA . CYS A 1 35 ? 2.807 1.355 4.046 1.00 0.00 35 CYS A CA 19
ATOM 11846 C C . CYS A 1 35 ? 3.709 1.726 5.224 1.00 0.00 35 CYS A C 19
ATOM 11847 O O . CYS A 1 35 ? 3.844 0.977 6.170 1.00 0.00 35 CYS A O 19
ATOM 11854 N N . TYR A 1 36 ? 4.354 2.852 5.152 1.00 0.00 36 TYR A N 19
ATOM 11855 C CA . TYR A 1 36 ? 5.280 3.261 6.245 1.00 0.00 36 TYR A CA 19
ATOM 11856 C C . TYR A 1 36 ? 5.068 4.743 6.552 1.00 0.00 36 TYR A C 19
ATOM 11857 O O . TYR A 1 36 ? 5.736 5.318 7.388 1.00 0.00 36 TYR A O 19
ATOM 11875 N N . ASN A 1 37 ? 4.161 5.373 5.858 1.00 0.00 37 ASN A N 19
ATOM 11876 C CA . ASN A 1 37 ? 3.926 6.825 6.078 1.00 0.00 37 ASN A CA 19
ATOM 11877 C C . ASN A 1 37 ? 5.267 7.572 5.974 1.00 0.00 37 ASN A C 19
ATOM 11878 O O . ASN A 1 37 ? 5.340 8.764 6.190 1.00 0.00 37 ASN A O 19
ATOM 11889 N N . ASN A 1 38 ? 6.328 6.874 5.640 1.00 0.00 38 ASN A N 19
ATOM 11890 C CA . ASN A 1 38 ? 7.663 7.538 5.519 1.00 0.00 38 ASN A CA 19
ATOM 11891 C C . ASN A 1 38 ? 7.877 8.003 4.078 1.00 0.00 38 ASN A C 19
ATOM 11892 O O . ASN A 1 38 ? 8.966 8.380 3.691 1.00 0.00 38 ASN A O 19
ATOM 11903 N N . CYS A 1 39 ? 6.856 7.963 3.278 1.00 0.00 39 CYS A N 19
ATOM 11904 C CA . CYS A 1 39 ? 7.004 8.384 1.859 1.00 0.00 39 CYS A CA 19
ATOM 11905 C C . CYS A 1 39 ? 7.513 9.832 1.815 1.00 0.00 39 CYS A C 19
ATOM 11906 O O . CYS A 1 39 ? 7.224 10.619 2.695 1.00 0.00 39 CYS A O 19
ATOM 11913 N N . PRO A 1 40 ? 8.292 10.177 0.818 1.00 0.00 40 PRO A N 19
ATOM 11914 C CA . PRO A 1 40 ? 8.873 11.541 0.692 1.00 0.00 40 PRO A CA 19
ATOM 11915 C C . PRO A 1 40 ? 7.849 12.662 0.926 1.00 0.00 40 PRO A C 19
ATOM 11916 O O . PRO A 1 40 ? 8.087 13.567 1.702 1.00 0.00 40 PRO A O 19
ATOM 11927 N N . TRP A 1 41 ? 6.714 12.613 0.274 1.00 0.00 41 TRP A N 19
ATOM 11928 C CA . TRP A 1 41 ? 5.689 13.684 0.480 1.00 0.00 41 TRP A CA 19
ATOM 11929 C C . TRP A 1 41 ? 4.556 13.147 1.360 1.00 0.00 41 TRP A C 19
ATOM 11930 O O . TRP A 1 41 ? 3.898 12.209 0.940 1.00 0.00 41 TRP A O 19
ATOM 11952 C CA . VAL A 1 1 ? 2.058 1.517 8.377 1.00 0.00 1 VAL A CA 20
ATOM 11953 C C . VAL A 1 1 ? 1.426 0.212 7.866 1.00 0.00 1 VAL A C 20
ATOM 11954 O O . VAL A 1 1 ? 1.010 0.102 6.726 1.00 0.00 1 VAL A O 20
ATOM 11969 N N . HIS A 1 2 ? 1.370 -0.789 8.706 1.00 0.00 2 HIS A N 20
ATOM 11970 C CA . HIS A 1 2 ? 0.786 -2.082 8.287 1.00 0.00 2 HIS A CA 20
ATOM 11971 C C . HIS A 1 2 ? -0.729 -1.942 8.186 1.00 0.00 2 HIS A C 20
ATOM 11972 O O . HIS A 1 2 ? -1.420 -1.824 9.177 1.00 0.00 2 HIS A O 20
ATOM 11987 N N . THR A 1 3 ? -1.249 -1.948 6.987 1.00 0.00 3 THR A N 20
ATOM 11988 C CA . THR A 1 3 ? -2.723 -1.805 6.802 1.00 0.00 3 THR A CA 20
ATOM 11989 C C . THR A 1 3 ? -3.335 -3.174 6.521 1.00 0.00 3 THR A C 20
ATOM 11990 O O . THR A 1 3 ? -2.640 -4.136 6.258 1.00 0.00 3 THR A O 20
ATOM 12001 N N . ASN A 1 4 ? -4.635 -3.270 6.577 1.00 0.00 4 ASN A N 20
ATOM 12002 C CA . ASN A 1 4 ? -5.300 -4.575 6.319 1.00 0.00 4 ASN A CA 20
ATOM 12003 C C . ASN A 1 4 ? -6.074 -4.490 5.020 1.00 0.00 4 ASN A C 20
ATOM 12004 O O . ASN A 1 4 ? -7.110 -5.103 4.845 1.00 0.00 4 ASN A O 20
ATOM 12015 N N . ILE A 1 5 ? -5.547 -3.749 4.106 1.00 0.00 5 ILE A N 20
ATOM 12016 C CA . ILE A 1 5 ? -6.176 -3.606 2.782 1.00 0.00 5 ILE A CA 20
ATOM 12017 C C . ILE A 1 5 ? -5.919 -4.909 2.035 1.00 0.00 5 ILE A C 20
ATOM 12018 O O . ILE A 1 5 ? -4.789 -5.311 1.880 1.00 0.00 5 ILE A O 20
ATOM 12034 N N . PRO A 1 6 ? -6.951 -5.579 1.617 1.00 0.00 6 PRO A N 20
ATOM 12035 C CA . PRO A 1 6 ? -6.829 -6.888 0.924 1.00 0.00 6 PRO A CA 20
ATOM 12036 C C . PRO A 1 6 ? -6.307 -6.764 -0.511 1.00 0.00 6 PRO A C 20
ATOM 12037 O O . PRO A 1 6 ? -6.999 -6.319 -1.407 1.00 0.00 6 PRO A O 20
ATOM 12048 N N . CYS A 1 7 ? -5.075 -7.169 -0.720 1.00 0.00 7 CYS A N 20
ATOM 12049 C CA . CYS A 1 7 ? -4.452 -7.090 -2.077 1.00 0.00 7 CYS A CA 20
ATOM 12050 C C . CYS A 1 7 ? -3.684 -8.368 -2.380 1.00 0.00 7 CYS A C 20
ATOM 12051 O O . CYS A 1 7 ? -3.834 -9.378 -1.722 1.00 0.00 7 CYS A O 20
ATOM 12058 N N . ARG A 1 8 ? -2.856 -8.316 -3.383 1.00 0.00 8 ARG A N 20
ATOM 12059 C CA . ARG A 1 8 ? -2.051 -9.506 -3.761 1.00 0.00 8 ARG A CA 20
ATOM 12060 C C . ARG A 1 8 ? -0.593 -9.081 -3.922 1.00 0.00 8 ARG A C 20
ATOM 12061 O O . ARG A 1 8 ? 0.318 -9.745 -3.467 1.00 0.00 8 ARG A O 20
ATOM 12082 N N . GLY A 1 9 ? -0.372 -7.982 -4.586 1.00 0.00 9 GLY A N 20
ATOM 12083 C CA . GLY A 1 9 ? 1.015 -7.500 -4.807 1.00 0.00 9 GLY A CA 20
ATOM 12084 C C . GLY A 1 9 ? 1.134 -6.038 -4.386 1.00 0.00 9 GLY A C 20
ATOM 12085 O O . GLY A 1 9 ? 0.190 -5.275 -4.449 1.00 0.00 9 GLY A O 20
ATOM 12089 N N . THR A 1 10 ? 2.299 -5.650 -3.964 1.00 0.00 10 THR A N 20
ATOM 12090 C CA . THR A 1 10 ? 2.527 -4.244 -3.540 1.00 0.00 10 THR A CA 20
ATOM 12091 C C . THR A 1 10 ? 2.210 -3.312 -4.702 1.00 0.00 10 THR A C 20
ATOM 12092 O O . THR A 1 10 ? 1.520 -2.330 -4.552 1.00 0.00 10 THR A O 20
ATOM 12103 N N . SER A 1 11 ? 2.726 -3.612 -5.848 1.00 0.00 11 SER A N 20
ATOM 12104 C CA . SER A 1 11 ? 2.492 -2.754 -7.032 1.00 0.00 11 SER A CA 20
ATOM 12105 C C . SER A 1 11 ? 1.007 -2.734 -7.410 1.00 0.00 11 SER A C 20
ATOM 12106 O O . SER A 1 11 ? 0.671 -2.737 -8.577 1.00 0.00 11 SER A O 20
ATOM 12114 N N . ASP A 1 12 ? 0.111 -2.712 -6.456 1.00 0.00 12 ASP A N 20
ATOM 12115 C CA . ASP A 1 12 ? -1.339 -2.696 -6.807 1.00 0.00 12 ASP A CA 20
ATOM 12116 C C . ASP A 1 12 ? -2.082 -2.245 -5.569 1.00 0.00 12 ASP A C 20
ATOM 12117 O O . ASP A 1 12 ? -3.022 -1.478 -5.613 1.00 0.00 12 ASP A O 20
ATOM 12126 N N . CYS A 1 13 ? -1.620 -2.720 -4.458 1.00 0.00 13 CYS A N 20
ATOM 12127 C CA . CYS A 1 13 ? -2.215 -2.347 -3.159 1.00 0.00 13 CYS A CA 20
ATOM 12128 C C . CYS A 1 13 ? -1.595 -1.051 -2.700 1.00 0.00 13 CYS A C 20
ATOM 12129 O O . CYS A 1 13 ? -2.081 -0.408 -1.806 1.00 0.00 13 CYS A O 20
ATOM 12136 N N . TYR A 1 14 ? -0.497 -0.672 -3.263 1.00 0.00 14 TYR A N 20
ATOM 12137 C CA . TYR A 1 14 ? 0.145 0.559 -2.790 1.00 0.00 14 TYR A CA 20
ATOM 12138 C C . TYR A 1 14 ? -0.527 1.788 -3.397 1.00 0.00 14 TYR A C 20
ATOM 12139 O O . TYR A 1 14 ? -0.175 2.925 -3.116 1.00 0.00 14 TYR A O 20
ATOM 12157 N N . GLU A 1 15 ? -1.532 1.580 -4.190 1.00 0.00 15 GLU A N 20
ATOM 12158 C CA . GLU A 1 15 ? -2.226 2.729 -4.779 1.00 0.00 15 GLU A CA 20
ATOM 12159 C C . GLU A 1 15 ? -3.111 3.369 -3.707 1.00 0.00 15 GLU A C 20
ATOM 12160 O O . GLU A 1 15 ? -3.114 4.571 -3.541 1.00 0.00 15 GLU A O 20
ATOM 12172 N N . PRO A 1 16 ? -3.808 2.578 -2.936 1.00 0.00 16 PRO A N 20
ATOM 12173 C CA . PRO A 1 16 ? -4.639 3.091 -1.819 1.00 0.00 16 PRO A CA 20
ATOM 12174 C C . PRO A 1 16 ? -3.772 3.887 -0.848 1.00 0.00 16 PRO A C 20
ATOM 12175 O O . PRO A 1 16 ? -4.224 4.784 -0.190 1.00 0.00 16 PRO A O 20
ATOM 12186 N N . CYS A 1 17 ? -2.507 3.570 -0.764 1.00 0.00 17 CYS A N 20
ATOM 12187 C CA . CYS A 1 17 ? -1.630 4.335 0.171 1.00 0.00 17 CYS A CA 20
ATOM 12188 C C . CYS A 1 17 ? -1.183 5.642 -0.493 1.00 0.00 17 CYS A C 20
ATOM 12189 O O . CYS A 1 17 ? -0.901 6.613 0.175 1.00 0.00 17 CYS A O 20
ATOM 12196 N N . GLU A 1 18 ? -1.142 5.703 -1.800 1.00 0.00 18 GLU A N 20
ATOM 12197 C CA . GLU A 1 18 ? -0.732 6.975 -2.444 1.00 0.00 18 GLU A CA 20
ATOM 12198 C C . GLU A 1 18 ? -1.882 7.960 -2.355 1.00 0.00 18 GLU A C 20
ATOM 12199 O O . GLU A 1 18 ? -1.796 9.022 -1.783 1.00 0.00 18 GLU A O 20
ATOM 12211 N N . LYS A 1 19 ? -2.953 7.584 -2.967 1.00 0.00 19 LYS A N 20
ATOM 12212 C CA . LYS A 1 19 ? -4.162 8.433 -3.015 1.00 0.00 19 LYS A CA 20
ATOM 12213 C C . LYS A 1 19 ? -4.770 8.570 -1.616 1.00 0.00 19 LYS A C 20
ATOM 12214 O O . LYS A 1 19 ? -5.332 9.595 -1.285 1.00 0.00 19 LYS A O 20
ATOM 12233 N N . LYS A 1 20 ? -4.677 7.558 -0.784 1.00 0.00 20 LYS A N 20
ATOM 12234 C CA . LYS A 1 20 ? -5.281 7.689 0.586 1.00 0.00 20 LYS A CA 20
ATOM 12235 C C . LYS A 1 20 ? -4.242 8.198 1.598 1.00 0.00 20 LYS A C 20
ATOM 12236 O O . LYS A 1 20 ? -4.464 9.178 2.280 1.00 0.00 20 LYS A O 20
ATOM 12255 N N . TYR A 1 21 ? -3.120 7.530 1.721 1.00 0.00 21 TYR A N 20
ATOM 12256 C CA . TYR A 1 21 ? -2.099 7.957 2.695 1.00 0.00 21 TYR A CA 20
ATOM 12257 C C . TYR A 1 21 ? -1.257 9.082 2.088 1.00 0.00 21 TYR A C 20
ATOM 12258 O O . TYR A 1 21 ? -0.376 9.626 2.723 1.00 0.00 21 TYR A O 20
ATOM 12276 N N . ASN A 1 22 ? -1.516 9.423 0.854 1.00 0.00 22 ASN A N 20
ATOM 12277 C CA . ASN A 1 22 ? -0.729 10.505 0.195 1.00 0.00 22 ASN A CA 20
ATOM 12278 C C . ASN A 1 22 ? 0.772 10.230 0.384 1.00 0.00 22 ASN A C 20
ATOM 12279 O O . ASN A 1 22 ? 1.556 11.128 0.602 1.00 0.00 22 ASN A O 20
ATOM 12290 N N . CYS A 1 23 ? 1.181 8.986 0.293 1.00 0.00 23 CYS A N 20
ATOM 12291 C CA . CYS A 1 23 ? 2.635 8.669 0.467 1.00 0.00 23 CYS A CA 20
ATOM 12292 C C . CYS A 1 23 ? 3.029 7.486 -0.402 1.00 0.00 23 CYS A C 20
ATOM 12293 O O . CYS A 1 23 ? 4.118 7.424 -0.925 1.00 0.00 23 CYS A O 20
ATOM 12300 N N . ALA A 1 24 ? 2.154 6.564 -0.578 1.00 0.00 24 ALA A N 20
ATOM 12301 C CA . ALA A 1 24 ? 2.482 5.394 -1.428 1.00 0.00 24 ALA A CA 20
ATOM 12302 C C . ALA A 1 24 ? 3.634 4.586 -0.821 1.00 0.00 24 ALA A C 20
ATOM 12303 O O . ALA A 1 24 ? 3.724 4.413 0.377 1.00 0.00 24 ALA A O 20
ATOM 12310 N N . ARG A 1 25 ? 4.509 4.075 -1.652 1.00 0.00 25 ARG A N 20
ATOM 12311 C CA . ARG A 1 25 ? 5.651 3.259 -1.140 1.00 0.00 25 ARG A CA 20
ATOM 12312 C C . ARG A 1 25 ? 5.098 2.228 -0.170 1.00 0.00 25 ARG A C 20
ATOM 12313 O O . ARG A 1 25 ? 5.647 1.976 0.881 1.00 0.00 25 ARG A O 20
ATOM 12334 N N . ALA A 1 26 ? 3.990 1.647 -0.524 1.00 0.00 26 ALA A N 20
ATOM 12335 C CA . ALA A 1 26 ? 3.354 0.639 0.358 1.00 0.00 26 ALA A CA 20
ATOM 12336 C C . ALA A 1 26 ? 3.858 -0.761 0.028 1.00 0.00 26 ALA A C 20
ATOM 12337 O O . ALA A 1 26 ? 4.612 -0.956 -0.898 1.00 0.00 26 ALA A O 20
ATOM 12344 N N . LYS A 1 27 ? 3.444 -1.728 0.807 1.00 0.00 27 LYS A N 20
ATOM 12345 C CA . LYS A 1 27 ? 3.874 -3.139 0.588 1.00 0.00 27 LYS A CA 20
ATOM 12346 C C . LYS A 1 27 ? 2.655 -4.069 0.751 1.00 0.00 27 LYS A C 20
ATOM 12347 O O . LYS A 1 27 ? 1.960 -4.010 1.745 1.00 0.00 27 LYS A O 20
ATOM 12366 N N . CYS A 1 28 ? 2.376 -4.929 -0.208 1.00 0.00 28 CYS A N 20
ATOM 12367 C CA . CYS A 1 28 ? 1.191 -5.834 -0.063 1.00 0.00 28 CYS A CA 20
ATOM 12368 C C . CYS A 1 28 ? 1.600 -7.068 0.760 1.00 0.00 28 CYS A C 20
ATOM 12369 O O . CYS A 1 28 ? 1.790 -8.144 0.228 1.00 0.00 28 CYS A O 20
ATOM 12376 N N . MET A 1 29 ? 1.748 -6.914 2.058 1.00 0.00 29 MET A N 20
ATOM 12377 C CA . MET A 1 29 ? 2.155 -8.062 2.920 1.00 0.00 29 MET A CA 20
ATOM 12378 C C . MET A 1 29 ? 0.947 -8.967 3.193 1.00 0.00 29 MET A C 20
ATOM 12379 O O . MET A 1 29 ? -0.137 -8.500 3.469 1.00 0.00 29 MET A O 20
ATOM 12393 N N . ASN A 1 30 ? 1.139 -10.262 3.127 1.00 0.00 30 ASN A N 20
ATOM 12394 C CA . ASN A 1 30 ? 0.016 -11.217 3.381 1.00 0.00 30 ASN A CA 20
ATOM 12395 C C . ASN A 1 30 ? -1.267 -10.671 2.749 1.00 0.00 30 ASN A C 20
ATOM 12396 O O . ASN A 1 30 ? -2.213 -10.337 3.422 1.00 0.00 30 ASN A O 20
ATOM 12407 N N . ARG A 1 31 ? -1.285 -10.562 1.451 1.00 0.00 31 ARG A N 20
ATOM 12408 C CA . ARG A 1 31 ? -2.476 -10.027 0.727 1.00 0.00 31 ARG A CA 20
ATOM 12409 C C . ARG A 1 31 ? -2.999 -8.800 1.457 1.00 0.00 31 ARG A C 20
ATOM 12410 O O . ARG A 1 31 ? -4.187 -8.571 1.547 1.00 0.00 31 ARG A O 20
ATOM 12431 N N . HIS A 1 32 ? -2.117 -8.001 1.962 1.00 0.00 32 HIS A N 20
ATOM 12432 C CA . HIS A 1 32 ? -2.567 -6.768 2.676 1.00 0.00 32 HIS A CA 20
ATOM 12433 C C . HIS A 1 32 ? -1.602 -5.608 2.420 1.00 0.00 32 HIS A C 20
ATOM 12434 O O . HIS A 1 32 ? -0.432 -5.810 2.170 1.00 0.00 32 HIS A O 20
ATOM 12449 N N . CYS A 1 33 ? -2.088 -4.392 2.475 1.00 0.00 33 CYS A N 20
ATOM 12450 C CA . CYS A 1 33 ? -1.207 -3.212 2.220 1.00 0.00 33 CYS A CA 20
ATOM 12451 C C . CYS A 1 33 ? -0.338 -2.914 3.449 1.00 0.00 33 CYS A C 20
ATOM 12452 O O . CYS A 1 33 ? -0.777 -3.015 4.578 1.00 0.00 33 CYS A O 20
ATOM 12459 N N . ASN A 1 34 ? 0.894 -2.531 3.227 1.00 0.00 34 ASN A N 20
ATOM 12460 C CA . ASN A 1 34 ? 1.804 -2.205 4.363 1.00 0.00 34 ASN A CA 20
ATOM 12461 C C . ASN A 1 34 ? 2.762 -1.081 3.944 1.00 0.00 34 ASN A C 20
ATOM 12462 O O . ASN A 1 34 ? 3.823 -1.337 3.410 1.00 0.00 34 ASN A O 20
ATOM 12473 N N . CYS A 1 35 ? 2.409 0.163 4.180 1.00 0.00 35 CYS A N 20
ATOM 12474 C CA . CYS A 1 35 ? 3.316 1.274 3.797 1.00 0.00 35 CYS A CA 20
ATOM 12475 C C . CYS A 1 35 ? 4.013 1.783 5.052 1.00 0.00 35 CYS A C 20
ATOM 12476 O O . CYS A 1 35 ? 3.952 1.166 6.091 1.00 0.00 35 CYS A O 20
ATOM 12483 N N . TYR A 1 36 ? 4.681 2.898 4.962 1.00 0.00 36 TYR A N 20
ATOM 12484 C CA . TYR A 1 36 ? 5.380 3.454 6.152 1.00 0.00 36 TYR A CA 20
ATOM 12485 C C . TYR A 1 36 ? 4.869 4.898 6.348 1.00 0.00 36 TYR A C 20
ATOM 12486 O O . TYR A 1 36 ? 5.211 5.578 7.295 1.00 0.00 36 TYR A O 20
ATOM 12504 N N . ASN A 1 37 ? 4.014 5.340 5.448 1.00 0.00 37 ASN A N 20
ATOM 12505 C CA . ASN A 1 37 ? 3.403 6.710 5.527 1.00 0.00 37 ASN A CA 20
ATOM 12506 C C . ASN A 1 37 ? 4.470 7.783 5.751 1.00 0.00 37 ASN A C 20
ATOM 12507 O O . ASN A 1 37 ? 4.214 8.799 6.368 1.00 0.00 37 ASN A O 20
ATOM 12518 N N . ASN A 1 38 ? 5.654 7.581 5.257 1.00 0.00 38 ASN A N 20
ATOM 12519 C CA . ASN A 1 38 ? 6.722 8.602 5.446 1.00 0.00 38 ASN A CA 20
ATOM 12520 C C . ASN A 1 38 ? 6.661 9.639 4.322 1.00 0.00 38 ASN A C 20
ATOM 12521 O O . ASN A 1 38 ? 6.402 10.802 4.553 1.00 0.00 38 ASN A O 20
ATOM 12532 N N . CYS A 1 39 ? 6.916 9.207 3.111 1.00 0.00 39 CYS A N 20
ATOM 12533 C CA . CYS A 1 39 ? 6.910 10.121 1.923 1.00 0.00 39 CYS A CA 20
ATOM 12534 C C . CYS A 1 39 ? 6.889 11.602 2.342 1.00 0.00 39 CYS A C 20
ATOM 12535 O O . CYS A 1 39 ? 5.876 12.114 2.780 1.00 0.00 39 CYS A O 20
ATOM 12542 N N . PRO A 1 40 ? 8.010 12.288 2.207 1.00 0.00 40 PRO A N 20
ATOM 12543 C CA . PRO A 1 40 ? 8.137 13.728 2.575 1.00 0.00 40 PRO A CA 20
ATOM 12544 C C . PRO A 1 40 ? 6.963 14.566 2.071 1.00 0.00 40 PRO A C 20
ATOM 12545 O O . PRO A 1 40 ? 7.079 15.317 1.121 1.00 0.00 40 PRO A O 20
ATOM 12556 N N . TRP A 1 41 ? 5.829 14.427 2.692 1.00 0.00 41 TRP A N 20
ATOM 12557 C CA . TRP A 1 41 ? 4.627 15.188 2.255 1.00 0.00 41 TRP A CA 20
ATOM 12558 C C . TRP A 1 41 ? 4.240 16.179 3.359 1.00 0.00 41 TRP A C 20
ATOM 12559 O O . TRP A 1 41 ? 4.840 16.116 4.421 1.00 0.00 41 TRP A O 20
#

InterPro domains:
  IPR001947 Scorpion short chain toxin, potassium channel inhibitor [PF00451] (27-57)
  IPR036574 Knottin, scorpion toxin-like superfamily [G3DSA:3.30.30.10] (22-62)
  IPR036574 Knottin, scorpion toxin-like superfamily [SSF57095] (23-62)

Nearest PDB structures (foldseek):
  1wmt-assembly1_A  TM=9.716E-01  e=4.276E-08  unclassified
  1qky-assembly1_A  TM=8.174E-01  e=1.144E-03  Pandinus imperator
  1n8m-assembly1_A  TM=7.975E-01  e=2.329E-03  unclassified
  1lir-assembly1_A  TM=8.464E-01  e=2.920E-02  Leiurus hebraeus
  1lgl-assembly1_A  TM=8.545E-01  e=6.436E-02  Mesobuthus eupeus

Organism: Opisthacanthus madagascariensis (NCBI:txid167108)

CATH classification: 3.30.30.10

Secondary structure (P-SEA, 3-state):
cccccccccccccaaaaaaacccccccccccbbbbcccccc